Protein AF-A0A1V4S0V8-F1 (afdb_monomer_lite)

pLDDT: mean 77.05, std 19.85, range [24.34, 98.62]

Secondary structure (DSSP, 8-state):
-------SSHHHHHHHHHHTS---TTSEE----TT-EE-TTHHHHHHHHHHHHGGG--EEE--EEEE-TTS-EEEEE-----HHHHHTT--SSSSSPPPPSTTEEEEHHHHHHHHHTTTTTT-SS-HHHHHHHHHHHHS-EEEESS-SEEEEP-TT-HHHHSHHHHHHHHHHHS-HHHHHHHHHHHHH-S----EEEEE-TTT--EEEEEPPHHHHHHHHHHHHHHHH-TTSS---S-------PPP---TTTTS------------------------------PPPPPP-PPPPPEEEE-TTEEE--SS-TTEEEE-SSEEEEEEEESS-EEEEEEEEEEESSS-EEEEEEETTEEEEEEEE-SS-EEEEEEEEEEPSEEEEEEEEESS--B--SS--S-B-EEEEEEEEE-TT-S------HHHHHHHHHTS---HHHHHHT-TTHHHH---HHHHHHHTGGGGT--SBTTB-HHHHHHH-HHHHHHT--HHHHIIIIITTTT--SBTTB-HHHHHHH-HHHHHT-S-HHHHIIIIITTTT--SS------GGGGGGGSB-BGGGGGTSTTHHHHHHSSPPPTTT--HHHHHHHHHHHHHHHHS-TT-EEEEES-SS-HHHHHHTTTSEEEEE-----GGG--S---S-SSEEE-S-TTS--TTS-TT-EEEEEEES-GGGS---HHHHHHHHHHHHHHEEEEEEEEEEEEEEE-TTSPEE--HHHHHHHHHS-BSSPP--HHHHHH-TTB----HHHHHHHTHHHH-S-HHHH-EEEEEEEEEE---

Radius of gyration: 34.92 Å; chains: 1; bounding box: 86×90×85 Å

Foldseek 3Di:
DDDDDDAPADVRVVVVVVVVDDAPQQDKDADDDPQKFWQPCQVVVVVQCCVAQPPQDFKEFEWAWEAEPVRFTPDTDHFFDFLLCLLLLVCLCQLGPHDDRQGMMGGPNLVVVCVVVVLCPPHRAQSVSSSRNSSSVVHAYAYEHHHGMYHYDDDPDCCVVCSVVNVVVVCVVPNPVSSVVSSVVQLVDQDGWGWYWYQDLPVLGIDIDTPDSVVVNVSSVVSVCSNVNDPPPPDDDDDDDDDDDDPDDDPCVVPDDDDDDDDDDDDDDDDDDDDDDDDDDDDDDDDDDDPDDFDPKDKDWDPQWDADDDDDRQKIFGQDQKTKIKIAGQAKAKKWKKKKKAFCPAWWWKQKDKPRHTQDIHIHGNDIDIPGTRIDIGHHGIIMIMTGIPDFFDADPVGRGTGTIMMGDTDIGGPPDPDDDPPCVVVLVLVSVLQQQSQNQQCVVVVVCVPVVDRSSSCLQPPQLVVQGGRDPQATSVVQCVVCVVCVVVVPRSVSCCSPPQLVVQHGRHPQAGSVQQCVVDVVCVVVPRRNVSCCVVPVSSRVHRRRPPLACDQLVCQVVQWDFQVNVVNLVPVLCLLVVDDDDQQQDDQQSSVLSVVLRCCVHPPAFAAEEEEAQCQQPSSCQSCLVGYQYEYEELQVCPPNHHVDDDDGSHHYDNDHQLPLDVVQAFQRHQEYEYDAGPLPDPLDPSSLVSNVVSVLRNHHAFHKYKYKHKWFQAPVQDIDDRVSVVVCQVPADWSHHDDHSNVQSPDPRFDFRHQNNCVVPPCVPVVDRDNHRGTIMIRMIMDTHHD

Structure (mmCIF, N/CA/C/O backbone):
data_AF-A0A1V4S0V8-F1
#
_entry.id   AF-A0A1V4S0V8-F1
#
loop_
_atom_site.group_PDB
_atom_site.id
_atom_site.type_symbol
_atom_site.label_atom_id
_atom_site.label_alt_id
_atom_site.label_comp_id
_atom_site.label_asym_id
_atom_site.label_entity_id
_atom_site.label_seq_id
_atom_site.pdbx_PDB_ins_code
_atom_site.Cartn_x
_atom_site.Cartn_y
_atom_site.Cartn_z
_atom_site.occupancy
_atom_site.B_iso_or_equiv
_atom_site.auth_seq_id
_atom_site.auth_comp_id
_atom_site.auth_asym_id
_atom_site.auth_atom_id
_atom_site.pdbx_PDB_model_num
ATOM 1 N N . MET A 1 1 ? 17.524 -13.582 10.553 1.00 42.16 1 MET A N 1
ATOM 2 C CA . MET A 1 1 ? 18.325 -13.415 11.785 1.00 42.16 1 MET A CA 1
ATOM 3 C C . MET A 1 1 ? 19.065 -12.097 11.666 1.00 42.16 1 MET A C 1
ATOM 5 O O . MET A 1 1 ? 19.892 -11.990 10.774 1.00 42.16 1 MET A O 1
ATOM 9 N N . ASN A 1 2 ? 18.756 -11.108 12.504 1.00 43.44 2 ASN A N 1
ATOM 10 C CA . ASN A 1 2 ? 19.516 -9.857 12.541 1.00 43.44 2 ASN A CA 1
ATOM 11 C C . ASN A 1 2 ? 20.676 -10.042 13.524 1.00 43.44 2 ASN A C 1
ATOM 13 O O . ASN A 1 2 ? 20.442 -10.201 14.720 1.00 43.44 2 ASN A O 1
ATOM 17 N N . ARG A 1 3 ? 21.911 -10.088 13.015 1.00 55.97 3 ARG A N 1
ATOM 18 C CA . ARG A 1 3 ? 23.128 -10.003 13.832 1.00 55.97 3 ARG A CA 1
ATOM 19 C C . ARG A 1 3 ? 23.567 -8.543 13.866 1.00 55.97 3 ARG A C 1
ATOM 21 O O . ARG A 1 3 ? 23.621 -7.908 12.821 1.00 55.97 3 ARG A O 1
ATOM 28 N N . SER A 1 4 ? 23.846 -8.029 15.057 1.00 74.19 4 SER A N 1
ATOM 29 C CA . SER A 1 4 ? 24.407 -6.693 15.261 1.00 74.19 4 SER A CA 1
ATOM 30 C C . SER A 1 4 ? 25.829 -6.861 15.776 1.00 74.19 4 SER A C 1
ATOM 32 O O . SER A 1 4 ? 26.026 -7.506 16.804 1.00 74.19 4 SER A O 1
ATOM 34 N N . GLU A 1 5 ? 26.806 -6.292 15.078 1.00 83.75 5 GLU A N 1
ATOM 35 C CA . GLU A 1 5 ? 28.217 -6.305 15.467 1.00 83.75 5 GLU A CA 1
ATOM 36 C C . GLU A 1 5 ? 28.883 -4.964 15.122 1.00 83.75 5 GLU A C 1
ATOM 38 O O . GLU A 1 5 ? 28.371 -4.249 14.261 1.00 83.75 5 GLU A O 1
ATOM 43 N N . PRO A 1 6 ? 29.995 -4.592 15.782 1.00 87.06 6 PRO A N 1
ATOM 44 C CA . PRO A 1 6 ? 30.721 -3.370 15.452 1.00 87.06 6 PRO A CA 1
ATOM 45 C C . PRO A 1 6 ? 31.329 -3.401 14.041 1.00 87.06 6 PRO A C 1
ATOM 47 O O . PRO A 1 6 ? 31.919 -4.403 13.619 1.00 87.06 6 PRO A O 1
ATOM 50 N N . ASP A 1 7 ? 31.267 -2.269 13.346 1.00 85.19 7 ASP A N 1
ATOM 51 C CA . ASP A 1 7 ? 31.915 -2.031 12.056 1.00 85.19 7 ASP A CA 1
ATOM 52 C C . ASP A 1 7 ? 32.939 -0.884 12.124 1.00 85.19 7 ASP A C 1
ATOM 54 O O . ASP A 1 7 ? 33.022 -0.143 13.105 1.00 85.19 7 ASP A O 1
ATOM 58 N N . GLN A 1 8 ? 33.777 -0.784 11.094 1.00 87.81 8 GLN A N 1
ATOM 59 C CA . GLN A 1 8 ? 34.798 0.259 10.929 1.00 87.81 8 GLN A CA 1
ATOM 60 C C . GLN A 1 8 ? 34.380 1.344 9.919 1.00 87.81 8 GLN A C 1
ATOM 62 O O . GLN A 1 8 ? 35.218 2.127 9.456 1.00 87.81 8 GLN A O 1
ATOM 67 N N . GLY A 1 9 ? 33.095 1.393 9.562 1.00 87.06 9 GLY A N 1
ATOM 68 C CA . GLY A 1 9 ? 32.530 2.276 8.550 1.00 87.06 9 GLY A CA 1
ATOM 69 C C . GLY A 1 9 ? 31.550 1.563 7.616 1.00 87.06 9 GLY A C 1
ATOM 70 O O . GLY A 1 9 ? 31.459 0.337 7.572 1.00 87.06 9 GLY A O 1
ATOM 71 N N . MET A 1 10 ? 30.853 2.358 6.801 1.00 88.81 10 MET A N 1
ATOM 72 C CA . MET A 1 10 ? 29.764 1.901 5.929 1.00 88.81 10 MET A CA 1
ATOM 73 C C . MET A 1 10 ? 30.146 0.708 5.039 1.00 88.81 10 MET A C 1
ATOM 75 O O . MET A 1 10 ? 29.402 -0.264 4.967 1.00 88.81 10 MET A O 1
ATOM 79 N N . TYR A 1 11 ? 31.309 0.745 4.383 1.00 92.25 11 TYR A N 1
ATOM 80 C CA . TYR A 1 11 ? 31.723 -0.333 3.478 1.00 92.25 11 TYR A CA 1
ATOM 81 C C . TYR A 1 11 ? 32.153 -1.619 4.203 1.00 92.25 11 TYR A C 1
ATOM 83 O O . TYR A 1 11 ? 31.973 -2.709 3.655 1.00 92.25 11 TYR A O 1
ATOM 91 N N . ASP A 1 12 ? 32.645 -1.519 5.444 1.00 90.00 12 ASP A N 1
ATOM 92 C CA . ASP A 1 12 ? 32.882 -2.686 6.307 1.00 90.00 12 ASP A CA 1
ATOM 93 C C . ASP A 1 12 ? 31.542 -3.318 6.711 1.00 90.00 12 ASP A C 1
ATOM 95 O O . ASP A 1 12 ? 31.350 -4.524 6.554 1.00 90.00 12 ASP A O 1
ATOM 99 N N . ALA A 1 13 ? 30.564 -2.494 7.106 1.00 90.00 13 ALA A N 1
ATOM 100 C CA . ALA A 1 13 ? 29.210 -2.949 7.418 1.00 90.00 13 ALA A CA 1
ATOM 101 C C . ALA A 1 13 ? 28.524 -3.625 6.216 1.00 90.00 13 ALA A C 1
ATOM 103 O O . ALA A 1 13 ? 27.928 -4.690 6.368 1.00 90.00 13 ALA A O 1
ATOM 104 N N . ILE A 1 14 ? 28.644 -3.056 5.010 1.00 91.44 14 ILE A N 1
ATOM 105 C CA . ILE A 1 14 ? 28.102 -3.647 3.774 1.00 91.44 14 ILE A CA 1
ATOM 106 C C . ILE A 1 14 ? 28.765 -4.999 3.484 1.00 91.44 14 ILE A C 1
ATOM 108 O O . ILE A 1 14 ? 28.071 -5.979 3.204 1.00 91.44 14 ILE A O 1
ATOM 112 N N . SER A 1 15 ? 30.097 -5.073 3.578 1.00 90.56 15 SER A N 1
ATOM 113 C CA . SER A 1 15 ? 30.849 -6.305 3.310 1.00 90.56 15 SER A CA 1
ATOM 114 C C . SER A 1 15 ? 30.475 -7.417 4.289 1.00 90.56 15 SER A C 1
ATOM 116 O O . SER A 1 15 ? 30.165 -8.529 3.861 1.00 90.56 15 SER A O 1
ATOM 118 N N . LYS A 1 16 ? 30.410 -7.107 5.590 1.00 89.00 16 LYS A N 1
ATOM 119 C CA . LYS A 1 16 ? 29.937 -8.029 6.635 1.00 89.00 16 LYS A CA 1
ATOM 120 C C . LYS A 1 16 ? 28.491 -8.451 6.400 1.00 89.00 16 LYS A C 1
ATOM 122 O O . LYS A 1 16 ? 28.190 -9.642 6.416 1.00 89.00 16 LYS A O 1
ATOM 127 N N . GLY A 1 17 ? 27.613 -7.492 6.107 1.00 88.75 17 GLY A N 1
ATOM 128 C CA . GLY A 1 17 ? 26.206 -7.734 5.802 1.00 88.75 17 GLY A CA 1
ATOM 129 C C . GLY A 1 17 ? 26.040 -8.773 4.697 1.00 88.75 17 GLY A C 1
ATOM 130 O O . GLY A 1 17 ? 25.406 -9.805 4.919 1.00 88.75 17 GLY A O 1
ATOM 131 N N . PHE A 1 18 ? 26.680 -8.570 3.545 1.00 90.69 18 PHE A N 1
ATOM 132 C CA . PHE A 1 18 ? 26.623 -9.537 2.448 1.00 90.69 18 PHE A CA 1
ATOM 133 C C . PHE A 1 18 ? 27.335 -10.857 2.756 1.00 90.69 18 PHE A C 1
ATOM 135 O O . PHE A 1 18 ? 26.844 -11.901 2.336 1.00 90.69 18 PHE A O 1
ATOM 142 N N . ALA A 1 19 ? 28.431 -10.855 3.520 1.00 88.69 19 ALA A N 1
ATOM 143 C CA . ALA A 1 19 ? 29.132 -12.082 3.908 1.00 88.69 19 ALA A CA 1
ATOM 144 C C . ALA A 1 19 ? 28.280 -13.016 4.788 1.00 88.69 19 ALA A C 1
ATOM 146 O O . ALA A 1 19 ? 28.484 -14.229 4.778 1.00 88.69 19 ALA A O 1
ATOM 147 N N . THR A 1 20 ? 27.302 -12.480 5.527 1.00 87.38 20 THR A N 1
ATOM 148 C CA . THR A 1 20 ? 26.353 -13.300 6.305 1.00 87.38 20 THR A CA 1
ATOM 149 C C . THR A 1 20 ? 25.237 -13.925 5.465 1.00 87.38 20 THR A C 1
ATOM 151 O O . THR A 1 20 ? 24.505 -14.784 5.962 1.00 87.38 20 THR A O 1
ATOM 154 N N . MET A 1 21 ? 25.082 -13.508 4.207 1.00 87.38 21 MET A N 1
ATOM 155 C CA . MET A 1 21 ? 24.005 -13.948 3.327 1.00 87.38 21 MET A CA 1
ATOM 156 C C . MET A 1 21 ? 24.497 -15.022 2.356 1.00 87.38 21 MET A C 1
ATOM 158 O O . MET A 1 21 ? 25.582 -14.931 1.787 1.00 87.38 21 MET A O 1
ATOM 162 N N . PHE A 1 22 ? 23.656 -16.021 2.087 1.00 88.25 22 PHE A N 1
ATOM 163 C CA . PHE A 1 22 ? 23.843 -16.859 0.907 1.00 88.25 22 PHE A CA 1
ATOM 164 C C . PHE A 1 22 ? 23.291 -16.120 -0.314 1.00 88.25 22 PHE A C 1
ATOM 166 O O . PHE A 1 22 ? 22.077 -15.967 -0.448 1.00 88.25 22 PHE A O 1
ATOM 173 N N . ILE A 1 23 ? 24.179 -15.655 -1.195 1.00 88.44 23 ILE A N 1
ATOM 174 C CA . ILE A 1 23 ? 23.817 -14.925 -2.415 1.00 88.44 23 ILE A CA 1
ATOM 175 C C . ILE A 1 23 ? 24.084 -15.838 -3.619 1.00 88.44 23 ILE A C 1
ATOM 177 O O . ILE A 1 23 ? 25.249 -16.061 -3.962 1.00 88.44 23 ILE A O 1
ATOM 181 N N . PRO A 1 24 ? 23.046 -16.386 -4.281 1.00 91.69 24 PRO A N 1
ATOM 182 C CA . PRO A 1 24 ? 23.247 -17.182 -5.485 1.00 91.69 24 PRO A CA 1
ATOM 183 C C . PRO A 1 24 ? 23.961 -16.362 -6.575 1.00 91.69 24 PRO A C 1
ATOM 185 O O . PRO A 1 24 ? 23.601 -15.201 -6.774 1.00 91.69 24 PRO A O 1
ATOM 188 N N . PRO A 1 25 ? 24.908 -16.941 -7.341 1.00 91.44 25 PRO A N 1
ATOM 189 C CA . PRO A 1 25 ? 25.686 -16.198 -8.341 1.00 91.44 25 PRO A CA 1
ATOM 190 C C . PRO A 1 25 ? 24.830 -15.453 -9.373 1.00 91.44 25 PRO A C 1
ATOM 192 O O . PRO A 1 25 ? 25.162 -14.341 -9.776 1.00 91.44 25 PRO A O 1
ATOM 195 N N . ALA A 1 26 ? 23.703 -16.049 -9.770 1.00 88.81 26 ALA A N 1
ATOM 196 C CA . ALA A 1 26 ? 22.782 -15.451 -10.724 1.00 88.81 26 ALA A CA 1
ATOM 197 C C . ALA A 1 26 ? 21.822 -14.430 -10.090 1.00 88.81 26 ALA A C 1
ATOM 199 O O . ALA A 1 26 ? 21.218 -13.665 -10.826 1.00 88.81 26 ALA A O 1
ATOM 200 N N . SER A 1 27 ? 21.649 -14.382 -8.771 1.00 91.88 27 SER A N 1
ATOM 201 C CA . SER A 1 27 ? 20.684 -13.462 -8.163 1.00 91.88 27 SER A CA 1
ATOM 202 C C . SER A 1 27 ? 21.177 -12.021 -8.225 1.00 91.88 27 SER A C 1
ATOM 204 O O . SER A 1 27 ? 22.357 -11.753 -7.995 1.00 91.88 27 SER A O 1
ATOM 206 N N . PHE A 1 28 ? 20.263 -11.087 -8.492 1.00 95.75 28 PHE A N 1
ATOM 207 C CA . PHE A 1 28 ? 20.533 -9.671 -8.272 1.00 95.75 28 PHE A CA 1
ATOM 208 C C . PHE A 1 28 ? 20.664 -9.372 -6.777 1.00 95.75 28 PHE A C 1
ATOM 210 O O . PHE A 1 28 ? 19.932 -9.911 -5.948 1.00 95.75 28 PHE A O 1
ATOM 217 N N . MET A 1 29 ? 21.585 -8.473 -6.462 1.00 94.62 29 MET A N 1
ATOM 218 C CA . MET A 1 29 ? 21.818 -7.903 -5.146 1.00 94.62 29 MET A CA 1
ATOM 219 C C . MET A 1 29 ? 22.038 -6.392 -5.264 1.00 94.62 29 MET A C 1
ATOM 221 O O . MET A 1 29 ? 22.294 -5.859 -6.345 1.00 94.62 29 MET A O 1
ATOM 225 N N . GLY A 1 30 ? 21.921 -5.713 -4.133 1.00 94.31 30 GLY A N 1
ATOM 226 C CA . GLY A 1 30 ? 22.107 -4.280 -3.965 1.00 94.31 30 GLY A CA 1
ATOM 227 C C . GLY A 1 30 ? 21.939 -3.940 -2.488 1.00 94.31 30 GLY A C 1
ATOM 228 O O . GLY A 1 30 ? 21.613 -4.813 -1.680 1.00 94.31 30 GLY A O 1
ATOM 229 N N . TRP A 1 31 ? 22.165 -2.688 -2.124 1.00 93.75 31 TRP A N 1
ATOM 230 C CA . TRP A 1 31 ? 21.911 -2.200 -0.772 1.00 93.75 31 TRP A CA 1
ATOM 231 C C . TRP A 1 31 ? 21.231 -0.838 -0.837 1.00 93.75 31 TRP A C 1
ATOM 233 O O . TRP A 1 31 ? 21.122 -0.232 -1.902 1.00 93.75 31 TRP A O 1
ATOM 243 N N . ILE A 1 32 ? 20.754 -0.363 0.304 1.00 91.88 32 ILE A N 1
ATOM 244 C CA . ILE A 1 32 ? 20.158 0.960 0.427 1.00 91.88 32 ILE A CA 1
ATOM 245 C C . ILE A 1 32 ? 20.603 1.584 1.744 1.00 91.88 32 ILE A C 1
ATOM 247 O O . ILE A 1 32 ? 20.657 0.892 2.765 1.00 91.88 32 ILE A O 1
ATOM 251 N N . ASN A 1 33 ? 20.949 2.869 1.717 1.00 88.31 33 ASN A N 1
ATOM 252 C CA . ASN A 1 33 ? 21.291 3.600 2.933 1.00 88.31 33 ASN A CA 1
ATOM 253 C C . ASN A 1 33 ? 20.029 3.872 3.758 1.00 88.31 33 ASN A C 1
ATOM 255 O O . ASN A 1 33 ? 18.918 3.925 3.235 1.00 88.31 33 ASN A O 1
ATOM 259 N N . ALA A 1 34 ? 20.195 4.061 5.067 1.00 84.56 34 ALA A N 1
ATOM 260 C CA . ALA A 1 34 ? 19.073 4.199 5.997 1.00 84.56 34 ALA A CA 1
ATOM 261 C C . ALA A 1 34 ? 18.197 5.446 5.751 1.00 84.56 34 ALA A C 1
ATOM 263 O O . ALA A 1 34 ? 17.057 5.504 6.218 1.00 84.56 34 ALA A O 1
ATOM 264 N N . ASP A 1 35 ? 18.722 6.462 5.064 1.00 80.38 35 ASP A N 1
ATOM 265 C CA . ASP A 1 35 ? 18.022 7.697 4.723 1.00 80.38 35 ASP A CA 1
ATOM 266 C C . ASP A 1 35 ? 17.439 7.740 3.303 1.00 80.38 35 ASP A C 1
ATOM 268 O O . ASP A 1 35 ? 16.611 8.620 3.036 1.00 80.38 35 ASP A O 1
ATOM 272 N N . ASP A 1 36 ? 17.779 6.770 2.457 1.00 86.38 36 ASP A N 1
ATOM 273 C CA . ASP A 1 36 ? 17.312 6.654 1.076 1.00 86.38 36 ASP A CA 1
ATOM 274 C C . ASP A 1 36 ? 16.060 5.768 0.960 1.00 86.38 36 ASP A C 1
ATOM 276 O O . ASP A 1 36 ? 15.663 5.066 1.894 1.00 86.38 36 ASP A O 1
ATOM 280 N N . LEU A 1 37 ? 15.389 5.821 -0.196 1.00 81.75 37 LEU A N 1
ATOM 281 C CA . LEU A 1 37 ? 14.150 5.074 -0.442 1.00 81.75 37 LEU A CA 1
ATOM 282 C C . LEU A 1 37 ? 14.190 4.330 -1.778 1.00 81.75 37 LEU A C 1
ATOM 284 O O . LEU A 1 37 ? 14.659 4.861 -2.779 1.00 81.75 37 LEU A O 1
ATOM 288 N N . PHE A 1 38 ? 13.612 3.130 -1.823 1.00 82.00 38 PHE A N 1
ATOM 289 C CA . PHE A 1 38 ? 13.252 2.507 -3.095 1.00 82.00 38 PHE A CA 1
ATOM 290 C C . PHE A 1 38 ? 11.938 3.079 -3.621 1.00 82.00 38 PHE A C 1
ATOM 292 O O . PHE A 1 38 ? 11.027 3.410 -2.856 1.00 82.00 38 PHE A O 1
ATOM 299 N N . PHE A 1 39 ? 11.798 3.107 -4.945 1.00 71.69 39 PHE A N 1
ATOM 300 C CA . PHE A 1 39 ? 10.469 3.209 -5.536 1.00 71.69 39 PHE A CA 1
ATOM 301 C C . PHE A 1 39 ? 9.663 1.932 -5.230 1.00 71.69 39 PHE A C 1
ATOM 303 O O . PHE A 1 39 ? 10.235 0.841 -5.271 1.00 71.69 39 PHE A O 1
ATOM 310 N N . PRO A 1 40 ? 8.339 2.017 -4.985 1.00 64.12 40 PRO A N 1
ATOM 311 C CA . PRO A 1 40 ? 7.527 0.858 -4.590 1.00 64.12 40 PRO A CA 1
ATOM 312 C C . PRO A 1 40 ? 7.611 -0.363 -5.524 1.00 64.12 40 PRO A C 1
ATOM 314 O O . PRO A 1 40 ? 7.458 -1.487 -5.072 1.00 64.12 40 PRO A O 1
ATOM 317 N N . PHE A 1 41 ? 7.890 -0.153 -6.814 1.00 68.06 41 PHE A N 1
ATOM 318 C CA . PHE A 1 41 ? 7.987 -1.191 -7.851 1.00 68.06 41 PHE A CA 1
ATOM 319 C C . PHE A 1 41 ? 9.435 -1.588 -8.189 1.00 68.06 41 PHE A C 1
ATOM 321 O O . PHE A 1 41 ? 9.659 -2.321 -9.152 1.00 68.06 41 PHE A O 1
ATOM 328 N N . ALA A 1 42 ? 10.437 -1.081 -7.466 1.00 75.69 42 ALA A N 1
ATOM 329 C CA . ALA A 1 42 ? 11.839 -1.235 -7.848 1.00 75.69 42 ALA A CA 1
ATOM 330 C C . ALA A 1 42 ? 12.256 -2.710 -7.956 1.00 75.69 42 ALA A C 1
ATOM 332 O O . ALA A 1 42 ? 12.774 -3.132 -8.990 1.00 75.69 42 ALA A O 1
ATOM 333 N N . LEU A 1 43 ? 11.960 -3.510 -6.929 1.00 82.81 43 LEU A N 1
ATOM 334 C CA . LEU A 1 43 ? 12.330 -4.928 -6.892 1.00 82.81 43 LEU A CA 1
ATOM 335 C C . LEU A 1 43 ? 11.533 -5.766 -7.904 1.00 82.81 43 LEU A C 1
ATOM 337 O O . LEU A 1 43 ? 12.100 -6.655 -8.539 1.00 82.81 43 LEU A O 1
ATOM 341 N N . ASP A 1 44 ? 10.262 -5.428 -8.143 1.00 70.44 44 ASP A N 1
ATOM 342 C CA . ASP A 1 44 ? 9.449 -6.075 -9.180 1.00 70.44 44 ASP A CA 1
ATOM 343 C C . ASP A 1 44 ? 10.024 -5.841 -10.581 1.00 70.44 44 ASP A C 1
ATOM 345 O O . ASP A 1 44 ? 10.022 -6.744 -11.422 1.00 70.44 44 ASP A O 1
ATOM 349 N N . GLN A 1 45 ? 10.551 -4.639 -10.843 1.00 76.69 45 GLN A N 1
ATOM 350 C CA . GLN A 1 45 ? 11.208 -4.331 -12.113 1.00 76.69 45 GLN A CA 1
ATOM 351 C C . GLN A 1 45 ? 12.523 -5.089 -12.271 1.00 76.69 45 GLN A C 1
ATOM 353 O O . GLN A 1 45 ? 12.776 -5.618 -13.352 1.00 76.69 45 GLN A O 1
ATOM 358 N N . VAL A 1 46 ? 13.324 -5.210 -11.210 1.00 85.81 46 VAL A N 1
ATOM 359 C CA . VAL A 1 46 ? 14.544 -6.035 -11.225 1.00 85.81 46 VAL A CA 1
ATOM 360 C C . VAL A 1 46 ? 14.197 -7.495 -11.533 1.00 85.81 46 VAL A C 1
ATOM 362 O O . VAL A 1 46 ? 14.783 -8.088 -12.438 1.00 85.81 46 VAL A O 1
ATOM 365 N N . ALA A 1 47 ? 13.178 -8.054 -10.874 1.00 79.12 47 ALA A N 1
ATOM 366 C CA . ALA A 1 47 ? 12.703 -9.413 -11.136 1.00 79.12 47 ALA A CA 1
ATOM 367 C C . ALA A 1 47 ? 12.128 -9.582 -12.555 1.00 79.12 47 ALA A C 1
ATOM 369 O O . ALA A 1 47 ? 12.247 -10.642 -13.170 1.00 79.12 47 ALA A O 1
ATOM 370 N N . ASN A 1 48 ? 11.485 -8.552 -13.107 1.00 75.75 48 ASN A N 1
ATOM 371 C CA . ASN A 1 48 ? 10.999 -8.568 -14.485 1.00 75.75 48 ASN A CA 1
ATOM 372 C C . ASN A 1 48 ? 12.149 -8.541 -15.503 1.00 75.75 48 ASN A C 1
ATOM 374 O O . ASN A 1 48 ? 12.099 -9.265 -16.494 1.00 75.75 48 ASN A O 1
ATOM 378 N N . ILE A 1 49 ? 13.195 -7.753 -15.251 1.00 83.06 49 ILE A N 1
ATOM 379 C CA . ILE A 1 49 ? 14.406 -7.722 -16.081 1.00 83.06 49 ILE A CA 1
ATOM 380 C C . ILE A 1 49 ? 15.108 -9.076 -16.039 1.00 83.06 49 ILE A C 1
ATOM 382 O O . ILE A 1 49 ? 15.461 -9.596 -17.094 1.00 83.06 49 ILE A O 1
ATOM 386 N N . ASP A 1 50 ? 15.231 -9.690 -14.862 1.00 87.44 50 ASP A N 1
ATOM 387 C CA . ASP A 1 50 ? 15.818 -11.024 -14.739 1.00 87.44 50 ASP A CA 1
ATOM 388 C C . ASP A 1 50 ? 15.050 -12.068 -15.563 1.00 87.44 50 ASP A C 1
ATOM 390 O O . ASP A 1 50 ? 15.649 -12.812 -16.335 1.00 87.44 50 ASP A O 1
ATOM 394 N N . ARG A 1 51 ? 13.711 -12.052 -15.515 1.00 84.12 51 ARG A N 1
ATOM 395 C CA . ARG A 1 51 ? 12.875 -12.928 -16.356 1.00 84.12 51 ARG A CA 1
ATOM 396 C C . ARG A 1 51 ? 13.013 -12.654 -17.854 1.00 84.12 51 ARG A C 1
ATOM 398 O O . ARG A 1 51 ? 12.913 -13.584 -18.648 1.00 84.12 51 ARG A O 1
ATOM 405 N N . CYS A 1 52 ? 13.177 -11.392 -18.248 1.00 74.69 52 CYS A N 1
ATOM 406 C CA . CYS A 1 52 ? 13.210 -11.002 -19.659 1.00 74.69 52 CYS A CA 1
ATOM 407 C C . CYS A 1 52 ? 14.571 -11.240 -20.317 1.00 74.69 52 CYS A C 1
ATOM 409 O O . CYS A 1 52 ? 14.613 -11.557 -21.503 1.00 74.69 52 CYS A O 1
ATOM 411 N N . PHE A 1 53 ? 15.659 -11.047 -19.574 1.00 86.62 53 PHE A N 1
ATOM 412 C CA . PHE A 1 53 ? 17.013 -11.017 -20.128 1.00 86.62 53 PHE A CA 1
ATOM 413 C C . PHE A 1 53 ? 17.936 -12.075 -19.526 1.00 86.62 53 PHE A C 1
ATOM 415 O O . PHE A 1 53 ? 18.988 -12.350 -20.094 1.00 86.62 53 PHE A O 1
ATOM 422 N N . GLY A 1 54 ? 17.577 -12.677 -18.387 1.00 88.12 54 GLY A N 1
ATOM 423 C CA . GLY A 1 54 ? 18.445 -13.608 -17.675 1.00 88.12 54 GLY A CA 1
ATOM 424 C C . GLY A 1 54 ? 19.872 -13.067 -17.574 1.00 88.12 54 GLY A C 1
ATOM 425 O O . GLY A 1 54 ? 20.094 -11.874 -17.357 1.00 88.12 54 GLY A O 1
ATOM 426 N N . LYS A 1 55 ? 20.855 -13.935 -17.819 1.00 86.44 55 LYS A N 1
ATOM 427 C CA . LYS A 1 55 ? 22.286 -13.611 -17.718 1.00 86.44 55 LYS A CA 1
ATOM 428 C C . LYS A 1 55 ? 22.790 -12.542 -18.701 1.00 86.44 55 LYS A C 1
ATOM 430 O O . LYS A 1 55 ? 23.925 -12.111 -18.549 1.00 86.44 55 LYS A O 1
ATOM 435 N N . ASP A 1 56 ? 21.989 -12.080 -19.661 1.00 89.44 56 ASP A N 1
ATOM 436 C CA . ASP A 1 56 ? 22.417 -11.036 -20.606 1.00 89.44 56 ASP A CA 1
ATOM 437 C C . ASP A 1 56 ? 22.531 -9.650 -19.945 1.00 89.44 56 ASP A C 1
ATOM 439 O O . ASP A 1 56 ? 23.226 -8.759 -20.445 1.00 89.44 56 ASP A O 1
ATOM 443 N N . VAL A 1 57 ? 21.859 -9.461 -18.803 1.00 94.88 57 VAL A N 1
ATOM 444 C CA . VAL A 1 57 ? 21.937 -8.244 -17.989 1.00 94.88 57 VAL A CA 1
ATOM 445 C C . VAL A 1 57 ? 22.469 -8.606 -16.609 1.00 94.88 57 VAL A C 1
ATOM 447 O O . VAL A 1 57 ? 21.780 -9.255 -15.822 1.00 94.88 57 VAL A O 1
ATOM 450 N N . CYS A 1 58 ? 23.697 -8.177 -16.309 1.0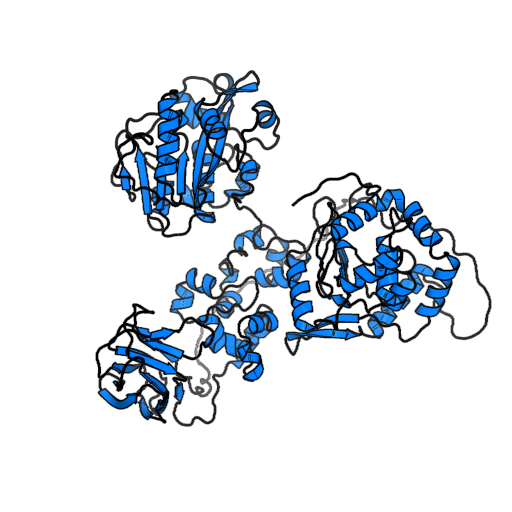0 96.00 58 CYS A N 1
ATOM 451 C CA . CYS A 1 58 ? 24.358 -8.469 -15.032 1.00 96.00 58 CYS A CA 1
ATOM 452 C C . CYS A 1 58 ? 24.455 -7.264 -14.090 1.00 96.00 58 CYS A C 1
ATOM 454 O O . CYS A 1 58 ? 24.659 -7.456 -12.894 1.00 96.00 58 CYS A O 1
ATOM 456 N N . TRP A 1 59 ? 24.295 -6.043 -14.606 1.00 97.81 59 TRP A N 1
ATOM 457 C CA . TRP A 1 59 ? 24.302 -4.811 -13.821 1.00 97.81 59 TRP A CA 1
ATOM 458 C C . TRP A 1 59 ? 23.352 -3.781 -14.433 1.00 97.81 59 TRP A C 1
ATOM 460 O O . TRP A 1 59 ? 23.391 -3.525 -15.640 1.00 97.81 59 TRP A O 1
ATOM 470 N N . LEU A 1 60 ? 22.482 -3.214 -13.602 1.00 95.88 60 LEU A N 1
ATOM 471 C CA . LEU A 1 60 ? 21.473 -2.247 -14.010 1.00 95.88 60 LEU A CA 1
ATOM 472 C C . LEU A 1 60 ? 21.310 -1.127 -12.986 1.00 95.88 60 LEU A C 1
ATOM 474 O O . LEU A 1 60 ? 21.627 -1.305 -11.807 1.00 95.88 60 LEU A O 1
ATOM 478 N N . GLY A 1 61 ? 20.742 -0.003 -13.419 1.00 93.75 61 GLY A N 1
ATOM 479 C CA . GLY A 1 61 ? 20.241 1.011 -12.499 1.00 93.75 61 GLY A CA 1
ATOM 480 C C . GLY A 1 61 ? 19.185 1.941 -13.087 1.00 93.75 61 GLY A C 1
ATOM 481 O O . GLY A 1 61 ? 18.933 1.946 -14.290 1.00 93.75 61 GLY A O 1
ATOM 482 N N . GLY A 1 62 ? 18.501 2.679 -12.215 1.00 86.00 62 GLY A N 1
ATOM 483 C CA . GLY A 1 62 ? 17.388 3.557 -12.588 1.00 86.00 62 GLY A CA 1
ATOM 484 C C . GLY A 1 62 ? 17.791 4.949 -13.094 1.00 86.00 62 GLY A C 1
ATOM 485 O O . GLY A 1 62 ? 18.962 5.330 -13.109 1.00 86.00 62 GLY A O 1
ATOM 486 N N . LYS A 1 63 ? 16.782 5.744 -13.472 1.00 83.12 63 LYS A N 1
ATOM 487 C CA . LYS A 1 63 ? 16.918 7.206 -13.607 1.00 83.12 63 LYS A CA 1
ATOM 488 C C . LYS A 1 63 ? 17.284 7.865 -12.284 1.00 83.12 63 LYS A C 1
ATOM 490 O O . LYS A 1 63 ? 16.894 7.376 -11.228 1.00 83.12 63 LYS A O 1
ATOM 495 N N . ILE A 1 64 ? 17.926 9.031 -12.387 1.00 78.06 64 ILE A N 1
ATOM 496 C CA . ILE A 1 64 ? 18.264 9.846 -11.226 1.00 78.06 64 ILE A CA 1
ATOM 497 C C . ILE A 1 64 ? 16.992 10.408 -10.599 1.00 78.06 64 ILE A C 1
ATOM 499 O O . ILE A 1 64 ? 16.238 11.115 -11.276 1.00 78.06 64 ILE A O 1
ATOM 503 N N . ALA A 1 65 ? 16.782 10.127 -9.313 1.00 80.12 65 ALA A N 1
ATOM 504 C CA . ALA A 1 65 ? 15.716 10.708 -8.501 1.00 80.12 65 ALA A CA 1
ATOM 505 C C . ALA A 1 65 ? 16.270 11.269 -7.184 1.00 80.12 65 ALA A C 1
ATOM 507 O O . ALA A 1 65 ? 16.995 10.587 -6.461 1.00 80.12 65 ALA A O 1
ATOM 508 N N . LEU A 1 66 ? 15.914 12.523 -6.891 1.00 75.75 66 LEU A N 1
ATOM 509 C CA . LEU A 1 66 ? 16.353 13.283 -5.721 1.00 75.75 66 LEU A CA 1
ATOM 510 C C . LEU A 1 66 ? 15.138 13.755 -4.921 1.00 75.75 66 LEU A C 1
ATOM 512 O O . LEU A 1 66 ? 14.183 14.283 -5.497 1.00 75.75 66 LEU A O 1
ATOM 516 N N . MET A 1 67 ? 15.193 13.634 -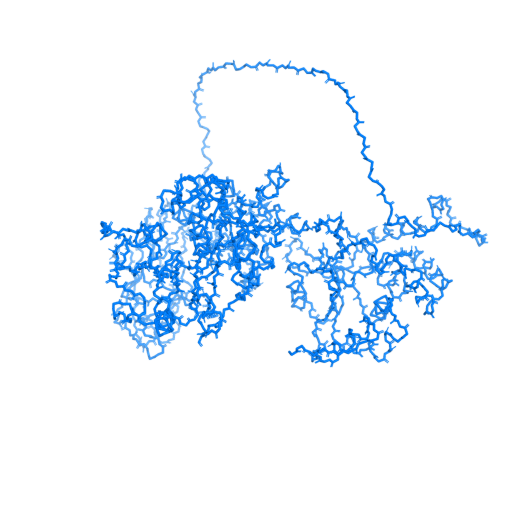3.598 1.00 75.81 67 MET A N 1
ATOM 517 C CA . MET A 1 67 ? 14.124 14.050 -2.686 1.00 75.81 67 MET A CA 1
ATOM 518 C C . MET A 1 67 ? 14.661 14.971 -1.595 1.00 75.81 67 MET A C 1
ATOM 520 O O . MET A 1 67 ? 15.746 14.742 -1.076 1.00 75.81 67 MET A O 1
ATOM 524 N N . ASP A 1 68 ? 13.911 16.015 -1.248 1.00 71.38 68 ASP A N 1
ATOM 525 C CA . ASP A 1 68 ? 14.275 16.915 -0.153 1.00 71.38 68 ASP A CA 1
ATOM 526 C C . ASP A 1 68 ? 13.875 16.361 1.230 1.00 71.38 68 ASP A C 1
ATOM 528 O O . ASP A 1 68 ? 13.144 15.373 1.358 1.00 71.38 68 ASP A O 1
ATOM 532 N N . GLU A 1 69 ? 14.324 17.028 2.296 1.00 65.62 69 GLU A N 1
ATOM 533 C CA . GLU A 1 69 ? 14.018 16.661 3.688 1.00 65.62 69 GLU A CA 1
ATOM 534 C C . GLU A 1 69 ? 12.521 16.615 4.021 1.00 65.62 69 GLU A C 1
ATOM 536 O O . GLU A 1 69 ? 12.108 15.934 4.960 1.00 65.62 69 GLU A O 1
ATOM 541 N N . LYS A 1 70 ? 11.683 17.323 3.256 1.00 58.94 70 LYS A N 1
ATOM 542 C CA . LYS A 1 70 ? 10.226 17.365 3.443 1.00 58.94 70 LYS A CA 1
ATOM 543 C C . LYS A 1 70 ? 9.516 16.256 2.668 1.00 58.94 70 LYS A C 1
ATOM 545 O O . LYS A 1 70 ? 8.290 16.283 2.560 1.00 58.94 70 LYS A O 1
ATOM 550 N N . ARG A 1 71 ? 10.272 15.277 2.155 1.00 60.97 71 ARG A N 1
ATOM 551 C CA . ARG A 1 71 ? 9.802 14.175 1.304 1.00 60.97 71 ARG A CA 1
ATOM 552 C C . ARG A 1 71 ? 9.159 14.645 0.001 1.00 60.97 71 ARG A C 1
ATOM 554 O O . ARG A 1 71 ? 8.343 13.932 -0.580 1.00 60.97 71 ARG A O 1
ATOM 561 N N . LYS A 1 72 ? 9.506 15.840 -0.476 1.00 56.16 72 LYS A N 1
ATOM 562 C CA . LYS A 1 72 ? 9.094 16.294 -1.799 1.00 56.16 72 LYS A CA 1
ATOM 563 C C . LYS A 1 72 ? 10.146 15.837 -2.799 1.00 56.16 72 LYS A C 1
ATOM 565 O O . LYS A 1 72 ? 11.333 16.109 -2.617 1.00 56.16 72 LYS A O 1
ATOM 570 N N . LEU A 1 73 ? 9.721 15.156 -3.865 1.00 55.94 73 LEU A N 1
ATOM 571 C CA . LEU A 1 73 ? 10.621 14.882 -4.979 1.00 55.94 73 LEU A CA 1
ATOM 572 C C . LEU A 1 73 ? 11.111 16.223 -5.534 1.00 55.94 73 LEU A C 1
ATOM 574 O O . LEU A 1 73 ? 10.324 17.047 -6.005 1.00 55.94 73 LEU A O 1
ATOM 578 N N . TRP A 1 74 ? 12.411 16.448 -5.428 1.00 49.66 74 TRP A N 1
ATOM 579 C CA . TRP A 1 74 ? 13.038 17.697 -5.814 1.00 49.66 74 TRP A CA 1
ATOM 580 C C . TRP A 1 74 ? 13.334 17.701 -7.312 1.00 49.66 74 TRP A C 1
ATOM 582 O O . TRP A 1 74 ? 12.944 18.631 -8.017 1.00 49.66 74 TRP A O 1
ATOM 592 N N . HIS A 1 75 ? 13.948 16.627 -7.815 1.00 58.47 75 HIS A N 1
ATOM 593 C CA . HIS A 1 75 ? 14.285 16.476 -9.225 1.00 58.47 75 HIS A CA 1
ATOM 594 C C . HIS A 1 75 ? 14.275 15.013 -9.662 1.00 58.47 75 HIS A C 1
ATOM 596 O O . HIS A 1 75 ? 14.692 14.124 -8.925 1.00 58.47 75 HIS A O 1
ATOM 602 N N . MET A 1 76 ? 13.874 14.789 -10.912 1.00 63.97 76 MET A N 1
ATOM 603 C CA . MET A 1 76 ? 14.059 13.518 -11.596 1.00 63.97 76 MET A CA 1
ATOM 604 C C . MET A 1 76 ? 14.395 13.783 -13.060 1.00 63.97 76 MET A C 1
ATOM 606 O O . MET A 1 76 ? 13.677 14.508 -13.751 1.00 63.97 76 MET A O 1
ATOM 610 N N . TYR A 1 77 ? 15.505 13.229 -13.530 1.00 64.62 77 TYR A N 1
ATOM 611 C CA . TYR A 1 77 ? 15.984 13.454 -14.889 1.00 64.62 77 TYR A CA 1
ATOM 612 C C . TYR A 1 77 ? 16.824 12.280 -15.388 1.00 64.62 77 TYR A C 1
ATOM 614 O O . TYR A 1 77 ? 17.314 11.445 -14.631 1.00 64.62 77 TYR A O 1
ATOM 622 N N . GLU A 1 78 ? 16.960 12.211 -16.707 1.00 67.50 78 GLU A N 1
ATOM 623 C CA . GLU A 1 78 ? 17.766 11.205 -17.385 1.00 67.50 78 GLU A CA 1
ATOM 624 C C . GLU A 1 78 ? 19.214 11.692 -17.497 1.00 67.50 78 GLU A C 1
ATOM 626 O O . GLU A 1 78 ? 19.479 12.819 -17.934 1.00 67.50 78 GLU A O 1
ATOM 631 N N . ARG A 1 79 ? 20.158 10.842 -17.089 1.00 77.25 79 ARG A N 1
ATOM 632 C CA . ARG A 1 79 ? 21.588 11.040 -17.327 1.00 77.25 79 ARG A CA 1
ATOM 633 C C . ARG A 1 79 ? 22.135 9.806 -17.988 1.00 77.25 79 ARG A C 1
ATOM 635 O O . ARG A 1 79 ? 22.299 8.791 -17.329 1.00 77.25 79 ARG A O 1
ATOM 642 N N . ILE A 1 80 ? 22.415 9.948 -19.275 1.00 87.62 80 ILE A N 1
ATOM 643 C CA . ILE A 1 80 ? 23.060 8.928 -20.086 1.00 87.62 80 ILE A CA 1
ATOM 644 C C . ILE A 1 80 ? 24.436 8.656 -19.477 1.00 87.62 80 ILE A C 1
ATOM 646 O O . ILE A 1 80 ? 25.244 9.579 -19.336 1.00 87.62 80 ILE A O 1
ATOM 650 N N . LEU A 1 81 ? 24.680 7.401 -19.108 1.00 92.38 81 LEU A N 1
ATOM 651 C CA . LEU A 1 81 ? 25.918 6.934 -18.487 1.00 92.38 81 LEU A CA 1
ATOM 652 C C . LEU A 1 81 ? 26.628 5.955 -19.436 1.00 92.38 81 LEU A C 1
ATOM 654 O O . LEU A 1 81 ? 26.309 4.764 -19.440 1.00 92.38 81 LEU A O 1
ATOM 658 N N . PRO A 1 82 ? 27.562 6.431 -20.283 1.00 95.38 82 PRO A N 1
ATOM 659 C CA . PRO A 1 82 ? 28.323 5.548 -21.155 1.00 95.38 82 PRO A CA 1
ATOM 660 C C . PRO A 1 82 ? 29.230 4.616 -20.351 1.00 95.38 82 PRO A C 1
ATOM 662 O O . PRO A 1 82 ? 29.888 5.046 -19.403 1.00 95.38 82 PRO A O 1
ATOM 665 N N . ASN A 1 83 ? 29.323 3.350 -20.759 1.00 95.81 83 ASN A N 1
ATOM 666 C CA . ASN A 1 83 ? 30.043 2.343 -19.975 1.00 95.81 83 ASN A CA 1
ATOM 667 C C . ASN A 1 83 ? 31.538 2.683 -19.813 1.00 95.81 83 ASN A C 1
ATOM 669 O O . ASN A 1 83 ? 32.091 2.525 -18.728 1.00 95.81 83 ASN A O 1
ATOM 673 N N . ASP A 1 84 ? 32.170 3.217 -20.863 1.00 95.94 84 ASP A N 1
ATOM 674 C CA . ASP A 1 84 ? 33.584 3.624 -20.839 1.00 95.94 84 ASP A CA 1
ATOM 675 C C . ASP A 1 84 ? 33.848 4.798 -19.880 1.00 95.94 84 ASP A C 1
ATOM 677 O O . ASP A 1 84 ? 34.898 4.856 -19.246 1.00 95.94 84 ASP A O 1
ATOM 681 N N . ILE A 1 85 ? 32.882 5.709 -19.713 1.00 96.81 85 ILE A N 1
ATOM 682 C CA . ILE A 1 85 ? 32.985 6.834 -18.769 1.00 96.81 85 ILE A CA 1
ATOM 683 C C . ILE A 1 85 ? 33.012 6.309 -17.328 1.00 96.81 85 ILE A C 1
ATOM 685 O O . ILE A 1 85 ? 33.849 6.728 -16.525 1.00 96.81 85 ILE A O 1
ATOM 689 N N . ILE A 1 86 ? 32.131 5.355 -17.007 1.00 97.25 86 ILE A N 1
ATOM 690 C CA . ILE A 1 86 ? 32.101 4.703 -15.693 1.00 97.25 86 ILE A CA 1
ATOM 691 C C . ILE A 1 86 ? 33.406 3.929 -15.464 1.00 97.25 86 ILE A C 1
ATOM 693 O O . ILE A 1 86 ? 34.054 4.088 -14.430 1.00 97.25 86 ILE A O 1
ATOM 697 N N . LYS A 1 87 ? 33.812 3.122 -16.451 1.00 96.62 87 LYS A N 1
ATOM 698 C CA . LYS A 1 87 ? 35.010 2.273 -16.425 1.00 96.62 87 LYS A CA 1
ATOM 699 C C . LYS A 1 87 ? 36.286 3.059 -16.126 1.00 96.62 87 LYS A C 1
ATOM 701 O O . LYS A 1 87 ? 37.089 2.632 -15.295 1.00 96.62 87 LYS A O 1
ATOM 706 N N . GLU A 1 88 ? 36.452 4.221 -16.754 1.00 96.69 88 GLU A N 1
ATOM 707 C CA . GLU A 1 88 ? 37.606 5.094 -16.522 1.00 96.69 88 GLU A CA 1
ATOM 708 C C . GLU A 1 88 ? 37.479 5.943 -15.243 1.00 96.69 88 GLU A C 1
ATOM 710 O O . GLU A 1 88 ? 38.421 6.625 -14.849 1.00 96.69 88 GLU A O 1
ATOM 715 N N . GLY A 1 89 ? 36.378 5.826 -14.489 1.00 95.88 89 GLY A N 1
ATOM 716 C CA . GLY A 1 89 ? 36.203 6.478 -13.183 1.00 95.88 89 GLY A CA 1
ATOM 717 C C . GLY A 1 89 ? 35.823 7.945 -13.270 1.00 95.88 89 GLY A C 1
ATOM 718 O O . GLY A 1 89 ? 36.148 8.720 -12.368 1.00 95.88 89 GLY A O 1
ATOM 719 N N . LEU A 1 90 ? 35.156 8.329 -14.355 1.00 96.12 90 LEU A N 1
ATOM 720 C CA . LEU A 1 90 ? 34.772 9.711 -14.625 1.00 96.12 90 LEU A CA 1
ATOM 721 C C . LEU A 1 90 ? 33.405 10.078 -14.026 1.00 96.12 90 LEU A C 1
ATOM 723 O O . LEU A 1 90 ? 33.042 11.246 -14.030 1.00 96.12 90 LEU A O 1
ATOM 727 N N . CYS A 1 91 ? 32.660 9.121 -13.466 1.00 93.88 91 CYS A N 1
ATOM 728 C CA . CYS A 1 91 ? 31.435 9.367 -12.689 1.00 93.88 91 CYS A CA 1
ATOM 729 C C . CYS A 1 91 ? 31.745 9.858 -11.264 1.00 93.88 91 CYS A C 1
ATOM 731 O O . CYS A 1 91 ? 31.360 9.232 -10.282 1.00 93.88 91 CYS A O 1
ATOM 733 N N . ASP A 1 92 ? 32.488 10.957 -11.161 1.00 89.81 92 ASP A N 1
ATOM 734 C CA . ASP A 1 92 ? 33.026 11.541 -9.925 1.00 89.81 92 ASP A CA 1
ATOM 735 C C . ASP A 1 92 ? 32.337 12.860 -9.518 1.00 89.81 92 ASP A C 1
ATOM 737 O O . ASP A 1 92 ? 32.809 13.566 -8.627 1.00 89.81 92 ASP A O 1
ATOM 741 N N . GLY A 1 93 ? 31.265 13.242 -10.218 1.00 84.56 93 GLY A N 1
ATOM 742 C CA . GLY A 1 93 ? 30.530 14.498 -10.045 1.00 84.56 93 GLY A CA 1
ATOM 743 C C . GLY A 1 93 ? 31.160 15.711 -10.742 1.00 84.56 93 GLY A C 1
ATOM 744 O O . GLY A 1 93 ? 30.468 16.709 -10.995 1.00 84.56 93 GLY A O 1
ATOM 745 N N . LEU A 1 94 ? 32.445 15.632 -11.097 1.00 85.50 94 LEU A N 1
ATOM 746 C CA . LEU A 1 94 ? 33.192 16.679 -11.790 1.00 85.50 94 LEU A CA 1
ATOM 747 C C . LEU A 1 94 ? 33.154 16.477 -13.309 1.00 85.50 94 LEU A C 1
ATOM 749 O O . LE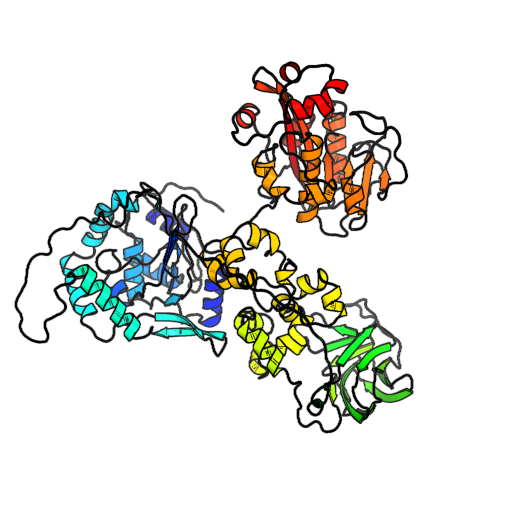U A 1 94 ? 32.708 17.372 -14.032 1.00 85.50 94 LEU A O 1
ATOM 753 N N . HIS A 1 95 ? 33.609 15.317 -13.780 1.00 88.88 95 HIS A N 1
ATOM 754 C CA . HIS A 1 95 ? 33.709 14.960 -15.195 1.00 88.88 95 HIS A CA 1
ATOM 755 C C . HIS A 1 95 ? 32.378 14.424 -15.732 1.00 88.88 95 HIS A C 1
ATOM 757 O O . HIS A 1 95 ? 31.976 14.771 -16.842 1.00 88.88 95 HIS A O 1
ATOM 763 N N . TRP A 1 96 ? 31.676 13.625 -14.929 1.00 91.62 96 TRP A N 1
ATOM 764 C CA . TRP A 1 96 ? 30.342 13.097 -15.206 1.00 91.62 96 TRP A CA 1
ATOM 765 C C . TRP A 1 96 ? 29.537 12.972 -13.911 1.00 91.62 96 TRP A C 1
ATOM 767 O O . TRP A 1 96 ? 30.109 12.944 -12.822 1.00 91.62 96 TRP A O 1
ATOM 777 N N . ASP A 1 97 ? 28.209 12.897 -14.010 1.00 87.94 97 ASP A N 1
ATOM 778 C CA . ASP A 1 97 ? 27.373 12.668 -12.825 1.00 87.94 97 ASP A CA 1
ATOM 779 C C . ASP A 1 97 ? 27.628 11.271 -12.229 1.00 87.94 97 ASP A C 1
ATOM 781 O O . ASP A 1 97 ? 28.053 10.340 -12.922 1.00 87.94 97 ASP A O 1
ATOM 785 N N . PHE A 1 98 ? 27.365 11.147 -10.928 1.00 88.06 98 PHE A N 1
ATOM 786 C CA . PHE A 1 98 ? 27.502 9.896 -10.190 1.00 88.06 98 PHE A CA 1
ATOM 787 C C . PHE A 1 98 ? 26.524 8.829 -10.697 1.00 88.06 98 PHE A C 1
ATOM 789 O O . PHE A 1 98 ? 25.397 9.131 -11.098 1.00 88.06 98 PHE A O 1
ATOM 796 N N . VAL A 1 99 ? 26.939 7.564 -10.615 1.00 92.25 99 VAL A N 1
ATOM 797 C CA . VAL A 1 99 ? 26.011 6.431 -10.693 1.00 92.25 99 VAL A CA 1
ATOM 798 C C . VAL A 1 99 ? 25.290 6.344 -9.347 1.00 92.25 99 VAL A C 1
ATOM 800 O O . VAL A 1 99 ? 25.948 6.226 -8.316 1.00 92.25 99 VAL A O 1
ATOM 803 N N . GLN A 1 100 ? 23.956 6.429 -9.341 1.00 89.56 100 GLN A N 1
ATOM 804 C CA . GLN A 1 100 ? 23.181 6.370 -8.098 1.00 89.56 100 GLN A CA 1
ATOM 805 C C . GLN A 1 100 ? 23.293 4.999 -7.434 1.00 89.56 100 GLN A C 1
ATOM 807 O O . GLN A 1 100 ? 23.022 3.969 -8.059 1.00 89.56 100 GLN A O 1
ATOM 812 N N . GLN A 1 101 ? 23.662 5.000 -6.158 1.00 93.06 101 GLN A N 1
ATOM 813 C CA . GLN A 1 101 ? 23.902 3.795 -5.380 1.00 93.06 101 GLN A CA 1
ATOM 814 C C . GLN A 1 101 ? 22.590 3.062 -5.096 1.00 93.06 101 GLN A C 1
ATOM 816 O O . GLN A 1 101 ? 22.451 1.881 -5.412 1.00 93.06 101 GLN A O 1
ATOM 821 N N . GLU A 1 102 ? 21.615 3.778 -4.546 1.00 90.50 102 GLU A N 1
ATOM 822 C CA . GLU A 1 102 ? 20.312 3.298 -4.089 1.00 90.50 102 GLU A CA 1
ATOM 823 C C . GLU A 1 102 ? 19.414 2.799 -5.229 1.00 90.50 102 GLU A C 1
ATOM 825 O O . GLU A 1 102 ? 18.407 2.137 -5.001 1.00 90.50 102 GLU A O 1
ATOM 830 N N . GLY A 1 103 ? 19.775 3.108 -6.475 1.00 90.25 103 GLY A N 1
ATOM 831 C CA . GLY A 1 103 ? 19.092 2.647 -7.678 1.00 90.25 103 GLY A CA 1
ATOM 832 C C . GLY A 1 103 ? 19.838 1.568 -8.461 1.00 90.25 103 GLY A C 1
ATOM 833 O O . GLY A 1 103 ? 19.387 1.263 -9.563 1.00 90.25 103 GLY A O 1
ATOM 834 N N . SER A 1 104 ? 20.957 1.032 -7.957 1.00 95.94 104 SER A N 1
ATOM 835 C CA . SER A 1 104 ? 21.842 0.114 -8.692 1.00 95.94 104 SER A CA 1
ATOM 836 C C . SER A 1 104 ? 21.787 -1.325 -8.170 1.00 95.94 104 SER A C 1
ATOM 838 O O . SER A 1 104 ? 21.957 -1.575 -6.979 1.00 95.94 104 SER A O 1
ATOM 840 N N . PHE A 1 105 ? 21.618 -2.288 -9.083 1.00 97.44 105 PHE A N 1
ATOM 841 C CA . PHE A 1 105 ? 21.539 -3.723 -8.784 1.00 97.44 105 PHE A CA 1
ATOM 842 C C . PHE A 1 105 ? 22.459 -4.530 -9.700 1.00 97.44 105 PHE A C 1
ATOM 844 O O . PHE A 1 105 ? 22.465 -4.331 -10.916 1.00 97.44 105 PHE A O 1
ATOM 851 N N . PHE A 1 106 ? 23.207 -5.478 -9.144 1.00 97.38 106 PHE A N 1
ATOM 852 C CA . PHE A 1 106 ? 24.176 -6.309 -9.871 1.00 97.38 106 PHE A CA 1
ATOM 853 C C . PHE A 1 106 ? 24.104 -7.770 -9.427 1.00 97.38 106 PHE A C 1
ATOM 855 O O . PHE A 1 106 ? 23.585 -8.070 -8.358 1.00 97.38 106 PHE A O 1
ATOM 862 N N . ARG A 1 107 ? 24.588 -8.700 -10.254 1.00 96.12 107 ARG A N 1
ATOM 863 C CA . ARG A 1 107 ? 24.556 -10.137 -9.936 1.00 96.12 107 ARG A CA 1
ATOM 864 C C . ARG A 1 107 ? 25.585 -10.525 -8.873 1.00 96.12 107 ARG A C 1
ATOM 866 O O . ARG A 1 107 ? 26.690 -9.982 -8.842 1.00 96.12 107 ARG A O 1
ATOM 873 N N . GLY A 1 108 ? 25.248 -11.519 -8.052 1.00 94.44 108 GLY A N 1
ATOM 874 C CA . GLY A 1 108 ? 26.124 -12.052 -7.004 1.00 94.44 108 GLY A CA 1
ATOM 875 C C . GLY A 1 108 ? 27.480 -12.548 -7.516 1.00 94.44 108 GLY A C 1
ATOM 876 O O . GLY A 1 108 ? 28.492 -12.410 -6.832 1.00 94.44 108 GLY A O 1
ATOM 877 N N . GLU A 1 109 ? 27.544 -13.059 -8.747 1.00 94.31 109 GLU A N 1
ATOM 878 C CA . GLU A 1 109 ? 28.811 -13.457 -9.372 1.00 94.31 109 GLU A CA 1
ATOM 879 C C . GLU A 1 109 ? 29.765 -12.276 -9.593 1.00 94.31 109 GLU A C 1
ATOM 881 O O . GLU A 1 109 ? 30.970 -12.420 -9.392 1.00 94.31 109 GLU A O 1
ATOM 886 N N . LEU A 1 110 ? 29.237 -11.094 -9.935 1.00 94.94 110 LEU A N 1
ATOM 887 C CA . LEU A 1 110 ? 30.046 -9.888 -10.093 1.00 94.94 110 LEU A CA 1
ATOM 888 C C . LEU A 1 110 ? 30.594 -9.424 -8.746 1.00 94.94 110 LEU A C 1
ATOM 890 O O . LEU A 1 110 ? 31.777 -9.111 -8.646 1.00 94.94 110 LEU A O 1
ATOM 894 N N . TRP A 1 111 ? 29.763 -9.454 -7.703 1.00 94.38 111 TRP A N 1
ATOM 895 C CA . TRP A 1 111 ? 30.181 -9.138 -6.338 1.00 94.38 111 TRP A CA 1
ATOM 896 C C . TRP A 1 111 ? 31.330 -10.030 -5.857 1.00 94.38 111 TRP A C 1
ATOM 898 O O . TRP A 1 111 ? 32.336 -9.549 -5.335 1.00 94.38 111 TRP A O 1
ATOM 908 N N . ALA A 1 112 ? 31.230 -11.340 -6.087 1.00 91.56 112 ALA A N 1
ATOM 909 C CA . ALA A 1 112 ? 32.283 -12.279 -5.715 1.00 91.56 112 ALA A CA 1
ATOM 910 C C . ALA A 1 112 ? 33.616 -11.984 -6.431 1.00 91.56 112 ALA A C 1
ATOM 912 O O . ALA A 1 112 ? 34.685 -12.197 -5.856 1.00 91.56 112 ALA A O 1
ATOM 913 N N . MET A 1 113 ? 33.573 -11.481 -7.671 1.00 91.94 113 MET A N 1
ATOM 914 C CA . MET A 1 113 ? 34.772 -11.059 -8.401 1.00 91.94 113 MET A CA 1
ATOM 915 C C . MET A 1 113 ? 35.382 -9.784 -7.813 1.00 91.94 113 MET A C 1
ATOM 917 O O . MET A 1 113 ? 36.598 -9.721 -7.667 1.00 91.94 113 MET A O 1
ATOM 921 N N . THR A 1 114 ? 34.566 -8.790 -7.451 1.00 91.00 114 THR A N 1
ATOM 922 C CA . THR A 1 114 ? 35.057 -7.511 -6.905 1.00 91.00 114 THR A CA 1
ATOM 923 C C . THR A 1 114 ? 35.652 -7.664 -5.510 1.00 91.00 114 THR A C 1
ATOM 925 O O . THR A 1 114 ? 36.619 -6.990 -5.172 1.00 91.00 114 THR A O 1
ATOM 928 N N . GLN A 1 115 ? 35.121 -8.582 -4.699 1.00 86.81 115 GLN A N 1
ATOM 929 C CA . GLN A 1 115 ? 35.660 -8.867 -3.367 1.00 86.81 115 GLN A CA 1
ATOM 930 C C . GLN A 1 115 ? 37.087 -9.435 -3.421 1.00 86.81 115 GLN A C 1
ATOM 932 O O . GLN A 1 115 ? 37.924 -9.063 -2.608 1.00 86.81 115 GLN A O 1
ATOM 937 N N . LYS A 1 116 ? 37.409 -10.268 -4.423 1.00 81.62 116 LYS A N 1
ATOM 938 C CA . LYS A 1 116 ? 38.782 -10.771 -4.631 1.00 81.62 116 LYS A CA 1
ATOM 939 C C . LYS A 1 116 ? 39.783 -9.674 -5.003 1.00 81.62 116 LYS A C 1
ATOM 941 O O . LYS A 1 116 ? 40.981 -9.879 -4.853 1.00 81.62 116 LYS A O 1
ATOM 946 N N . GLU A 1 117 ? 39.291 -8.548 -5.507 1.00 83.69 117 GLU A N 1
ATOM 947 C CA . GLU A 1 117 ? 40.092 -7.395 -5.927 1.00 83.69 117 GLU A CA 1
ATOM 948 C C . GLU A 1 117 ? 40.194 -6.322 -4.833 1.00 83.69 117 GLU A C 1
ATOM 950 O O . GLU A 1 117 ? 40.743 -5.256 -5.095 1.00 83.69 117 GLU A O 1
ATOM 955 N N . GLY A 1 118 ? 39.670 -6.579 -3.625 1.00 85.12 118 GLY A N 1
ATOM 956 C CA . GLY A 1 118 ? 39.735 -5.620 -2.520 1.00 85.12 118 GLY A CA 1
ATOM 957 C C . GLY A 1 118 ? 38.945 -4.341 -2.805 1.00 85.12 118 GLY A C 1
ATOM 958 O O . GLY A 1 118 ? 39.423 -3.242 -2.549 1.00 85.12 118 GLY A O 1
ATOM 959 N N . VAL A 1 119 ? 37.742 -4.456 -3.387 1.00 90.44 119 VAL A N 1
ATOM 960 C CA . VAL A 1 119 ? 36.966 -3.307 -3.909 1.00 90.44 119 VAL A CA 1
ATOM 961 C C . VAL A 1 119 ? 36.766 -2.152 -2.920 1.00 90.44 119 VAL A C 1
ATOM 963 O O . VAL A 1 119 ? 36.666 -1.002 -3.346 1.00 90.44 119 VAL A O 1
ATOM 966 N N . PHE A 1 120 ? 36.729 -2.428 -1.618 1.00 93.00 120 PHE A N 1
ATOM 967 C CA . PHE A 1 120 ? 36.559 -1.411 -0.579 1.00 93.00 120 PHE A CA 1
ATOM 968 C C . PHE A 1 120 ? 37.807 -1.200 0.289 1.00 93.00 120 PHE A C 1
ATOM 970 O O . PHE A 1 120 ? 37.749 -0.451 1.265 1.00 93.00 120 PHE A O 1
ATOM 977 N N . ASP A 1 121 ? 38.944 -1.802 -0.062 1.00 87.81 121 ASP A N 1
ATOM 978 C CA . ASP A 1 121 ? 40.175 -1.678 0.712 1.00 87.81 121 ASP A CA 1
ATOM 979 C C . ASP A 1 121 ? 40.637 -0.214 0.738 1.00 87.81 121 ASP A C 1
ATOM 981 O O . ASP A 1 121 ? 40.906 0.402 -0.292 1.00 87.81 121 ASP A O 1
ATOM 985 N N . GLY A 1 122 ? 40.702 0.362 1.941 1.00 85.94 122 GLY A N 1
ATOM 986 C CA . GLY A 1 122 ? 41.100 1.757 2.148 1.00 85.94 122 GLY A CA 1
ATOM 987 C C . GLY A 1 122 ? 40.007 2.804 1.894 1.00 85.94 122 GLY A C 1
ATOM 988 O O . GLY A 1 122 ? 40.285 3.989 2.068 1.00 85.94 122 GLY A O 1
ATOM 989 N N . PHE A 1 123 ? 38.777 2.405 1.549 1.00 91.44 123 PHE A N 1
ATOM 990 C CA . PHE A 1 123 ? 37.663 3.327 1.309 1.00 91.44 123 PHE A CA 1
ATOM 991 C C . PHE A 1 123 ? 36.769 3.501 2.535 1.00 91.44 123 PHE A C 1
ATOM 993 O O . PHE A 1 123 ? 36.280 2.532 3.118 1.00 91.44 123 PHE A O 1
ATOM 1000 N N . LYS A 1 124 ? 36.473 4.755 2.889 1.00 89.44 124 LYS A N 1
ATOM 1001 C CA . LYS A 1 124 ? 35.453 5.104 3.891 1.00 89.44 124 LYS A CA 1
ATOM 1002 C C . LYS A 1 124 ? 34.273 5.849 3.285 1.00 89.44 124 LYS A C 1
ATOM 1004 O O . LYS A 1 124 ? 33.183 5.783 3.848 1.00 89.44 124 LYS A O 1
ATOM 1009 N N . LEU A 1 125 ? 34.475 6.540 2.163 1.00 87.75 125 LEU A N 1
ATOM 1010 C CA . LEU A 1 125 ? 33.479 7.415 1.548 1.00 87.75 125 LEU A CA 1
ATOM 1011 C C . LEU A 1 125 ? 33.194 7.037 0.085 1.00 87.75 125 LEU A C 1
ATOM 1013 O O . LEU A 1 125 ? 32.026 6.912 -0.269 1.00 87.75 125 LEU A O 1
ATOM 1017 N N . ALA A 1 126 ? 34.215 6.768 -0.735 1.00 91.88 126 ALA A N 1
ATOM 1018 C CA . ALA A 1 126 ? 34.107 6.590 -2.194 1.00 91.88 126 ALA A CA 1
ATOM 1019 C C . ALA A 1 126 ? 34.190 5.134 -2.695 1.00 91.88 126 ALA A C 1
ATOM 1021 O O . ALA A 1 126 ? 34.555 4.877 -3.845 1.00 91.88 126 ALA A O 1
ATOM 1022 N N . GLY A 1 127 ? 33.875 4.162 -1.836 1.00 93.50 127 GLY A N 1
ATOM 1023 C CA . GLY A 1 127 ? 33.889 2.742 -2.195 1.00 93.50 127 GLY A CA 1
ATOM 1024 C C . GLY A 1 127 ? 32.888 2.388 -3.300 1.00 93.50 127 GLY A C 1
ATOM 1025 O O . GLY A 1 127 ? 33.213 1.605 -4.188 1.00 93.50 127 GLY A O 1
ATOM 1026 N N . ASP A 1 128 ? 31.704 2.999 -3.308 1.00 94.06 128 ASP A N 1
ATOM 1027 C CA . ASP A 1 128 ? 30.684 2.833 -4.345 1.00 94.06 128 ASP A CA 1
ATOM 1028 C C . ASP A 1 128 ? 31.204 3.234 -5.734 1.00 94.06 128 ASP A C 1
ATOM 1030 O O . ASP A 1 128 ? 31.098 2.454 -6.679 1.00 94.06 128 ASP A O 1
ATOM 1034 N N . TRP A 1 129 ? 31.878 4.382 -5.850 1.00 95.25 129 TRP A N 1
ATOM 1035 C CA . TRP A 1 129 ? 32.567 4.804 -7.070 1.00 95.25 129 TRP A CA 1
ATOM 1036 C C . TRP A 1 129 ? 33.586 3.761 -7.541 1.00 95.25 129 TRP A C 1
ATOM 1038 O O . TRP A 1 129 ? 33.625 3.439 -8.735 1.00 95.25 129 TRP A O 1
ATOM 1048 N N . ASN A 1 130 ? 34.380 3.197 -6.620 1.00 95.50 130 ASN A N 1
ATOM 1049 C CA . ASN A 1 130 ? 35.370 2.174 -6.961 1.00 95.50 130 ASN A CA 1
ATOM 1050 C C . ASN A 1 130 ? 34.705 0.862 -7.413 1.00 95.50 130 ASN A C 1
ATOM 1052 O O . ASN A 1 130 ? 35.146 0.227 -8.373 1.00 95.50 130 ASN A O 1
ATOM 1056 N N . LEU A 1 131 ? 33.590 0.487 -6.787 1.00 96.56 131 LEU A N 1
ATOM 1057 C CA . LEU A 1 131 ? 32.788 -0.654 -7.210 1.00 96.56 131 LEU A CA 1
ATOM 1058 C C . LEU A 1 131 ? 32.254 -0.456 -8.632 1.00 96.56 131 LEU A C 1
ATOM 1060 O O . LEU A 1 131 ? 32.449 -1.327 -9.479 1.00 96.56 131 LEU A O 1
ATOM 1064 N N . TRP A 1 132 ? 31.638 0.689 -8.932 1.00 96.81 132 TRP A N 1
ATOM 1065 C CA . TRP A 1 132 ? 31.040 0.958 -10.244 1.00 96.81 132 TRP A CA 1
ATOM 1066 C C . TRP A 1 132 ? 32.062 0.913 -11.378 1.00 96.81 132 TRP A C 1
ATOM 1068 O O . TRP A 1 132 ? 31.799 0.287 -12.408 1.00 96.81 132 TRP A O 1
ATOM 1078 N N . ARG A 1 133 ? 33.256 1.496 -11.193 1.00 95.19 133 ARG A N 1
ATOM 1079 C CA . ARG A 1 133 ? 34.323 1.416 -12.208 1.00 95.19 133 ARG A CA 1
ATOM 1080 C C . ARG A 1 133 ? 34.808 -0.015 -12.433 1.00 95.19 133 ARG A C 1
ATOM 1082 O O . ARG A 1 133 ? 35.064 -0.382 -13.576 1.00 95.19 133 ARG A O 1
ATOM 1089 N N . ILE A 1 134 ? 34.923 -0.826 -11.378 1.00 95.62 134 ILE A N 1
ATOM 1090 C CA . ILE A 1 134 ? 35.368 -2.219 -11.489 1.00 95.62 134 ILE A CA 1
ATOM 1091 C C . ILE A 1 134 ? 34.279 -3.062 -12.164 1.00 95.62 134 ILE A C 1
ATOM 1093 O O . ILE A 1 134 ? 34.579 -3.853 -13.057 1.00 95.62 134 ILE A O 1
ATOM 1097 N N . LEU A 1 135 ? 33.004 -2.866 -11.815 1.00 97.12 135 LEU A N 1
ATOM 1098 C CA . LEU A 1 135 ? 31.890 -3.543 -12.483 1.00 97.12 135 LEU A CA 1
ATOM 1099 C C . LEU A 1 135 ? 31.822 -3.192 -13.973 1.00 97.12 135 LEU A C 1
ATOM 1101 O O . LEU A 1 135 ? 31.673 -4.094 -14.796 1.00 97.12 135 LEU A O 1
ATOM 1105 N N . ALA A 1 136 ? 32.029 -1.924 -14.338 1.00 96.56 136 ALA A N 1
ATOM 1106 C CA . ALA A 1 136 ? 32.074 -1.478 -15.733 1.00 96.56 136 ALA A CA 1
ATOM 1107 C C . ALA A 1 136 ? 33.224 -2.103 -16.551 1.00 96.56 136 ALA A C 1
ATOM 1109 O O . ALA A 1 136 ? 33.145 -2.155 -17.779 1.00 96.56 136 ALA A O 1
ATOM 1110 N N . GLN A 1 137 ? 34.289 -2.594 -15.902 1.00 95.00 137 GLN A N 1
ATOM 1111 C CA . GLN A 1 137 ? 35.352 -3.363 -16.568 1.00 95.00 137 GLN A CA 1
ATOM 1112 C C . GLN A 1 137 ? 34.926 -4.805 -16.877 1.00 95.00 137 GLN A C 1
ATOM 1114 O O . GLN A 1 137 ? 35.490 -5.418 -17.782 1.00 95.00 137 GLN A O 1
ATOM 1119 N N . LYS A 1 138 ? 33.950 -5.345 -16.137 1.00 94.62 138 LYS A N 1
ATOM 1120 C CA . LYS A 1 138 ? 33.506 -6.746 -16.221 1.00 94.62 138 LYS A CA 1
ATOM 1121 C C . LYS A 1 138 ? 32.214 -6.915 -17.021 1.00 94.62 138 LYS A C 1
ATOM 1123 O O . LYS A 1 138 ? 32.015 -7.953 -17.640 1.00 94.62 138 LYS A O 1
ATOM 1128 N N . THR A 1 139 ? 31.331 -5.918 -17.007 1.00 95.94 139 THR A N 1
ATOM 1129 C CA . THR A 1 139 ? 30.021 -5.969 -17.666 1.00 95.94 139 THR A CA 1
ATOM 1130 C C . THR A 1 139 ? 29.584 -4.595 -18.171 1.00 95.94 139 THR A C 1
ATOM 1132 O O . THR A 1 139 ? 30.155 -3.564 -17.822 1.00 95.94 139 THR A O 1
ATOM 1135 N N . ARG A 1 140 ? 28.522 -4.590 -18.981 1.00 96.12 140 ARG A N 1
ATOM 1136 C CA . ARG A 1 140 ? 27.774 -3.388 -19.353 1.00 96.12 140 ARG A CA 1
ATOM 1137 C C . ARG A 1 140 ? 26.865 -2.941 -18.208 1.00 96.12 140 ARG A C 1
ATOM 1139 O O . ARG A 1 140 ? 26.206 -3.784 -17.596 1.00 96.12 140 ARG A O 1
ATOM 1146 N N . TYR A 1 141 ? 26.793 -1.632 -17.988 1.00 96.94 141 TYR A N 1
ATOM 1147 C CA . TYR A 1 141 ? 25.740 -0.984 -17.210 1.00 96.94 141 TYR A CA 1
ATOM 1148 C C . TYR A 1 141 ? 24.506 -0.732 -18.080 1.00 96.94 141 TYR A C 1
ATOM 1150 O O . TYR A 1 141 ? 24.607 -0.056 -19.105 1.00 96.94 141 TYR A O 1
ATOM 1158 N N . TYR A 1 142 ? 23.349 -1.254 -17.667 1.00 96.56 142 TYR A N 1
ATOM 1159 C CA . TYR A 1 142 ? 22.069 -0.992 -18.325 1.00 96.56 142 TYR A CA 1
ATOM 1160 C C . TYR A 1 142 ? 21.218 -0.011 -17.518 1.00 96.56 142 TYR A C 1
ATOM 1162 O O . TYR A 1 142 ? 20.774 -0.319 -16.412 1.00 96.56 142 TYR A O 1
ATOM 1170 N N . GLN A 1 143 ? 20.928 1.152 -18.093 1.00 93.38 143 GLN A N 1
ATOM 1171 C CA . GLN A 1 143 ? 20.093 2.158 -17.446 1.00 93.38 143 GLN A CA 1
ATOM 1172 C C . GLN A 1 143 ? 18.616 2.000 -17.823 1.00 93.38 143 GLN A C 1
ATOM 1174 O O . GLN A 1 143 ? 18.252 1.910 -18.996 1.00 93.38 143 GLN A O 1
ATOM 1179 N N . LEU A 1 144 ? 17.736 1.976 -16.830 1.00 88.44 144 LEU A N 1
ATOM 1180 C CA . LEU A 1 144 ? 16.294 1.921 -17.040 1.00 88.44 144 LEU A CA 1
ATOM 1181 C C . LEU A 1 144 ? 15.753 3.329 -17.293 1.00 88.44 144 LEU A C 1
ATOM 1183 O O . LEU A 1 144 ? 16.192 4.305 -16.684 1.00 88.44 144 LEU A O 1
ATOM 1187 N N . GLN A 1 145 ? 14.715 3.434 -18.127 1.00 78.31 145 GLN A N 1
ATOM 1188 C CA . GLN A 1 145 ? 14.053 4.717 -18.395 1.00 78.31 145 GLN A CA 1
ATOM 1189 C C . GLN A 1 145 ? 13.120 5.210 -17.271 1.00 78.31 145 GLN A C 1
ATOM 1191 O O . GLN A 1 145 ? 12.426 6.218 -17.439 1.00 78.31 145 GLN A O 1
ATOM 1196 N N . TRP A 1 146 ? 13.114 4.536 -16.125 1.00 73.00 146 TRP A N 1
ATOM 1197 C CA . TRP A 1 146 ? 12.380 4.888 -14.910 1.00 73.00 146 TRP A CA 1
ATOM 1198 C C . TRP A 1 146 ? 13.298 4.737 -13.687 1.00 73.00 146 TRP A C 1
ATOM 1200 O O . TRP A 1 146 ? 14.299 4.017 -13.757 1.00 73.00 146 TRP A O 1
ATOM 1210 N N . PRO A 1 147 ? 13.021 5.442 -12.580 1.00 81.12 147 PRO A N 1
ATOM 1211 C CA . PRO A 1 147 ? 13.861 5.374 -11.392 1.00 81.12 147 PRO A CA 1
ATOM 1212 C C . PRO A 1 147 ? 13.618 4.080 -10.599 1.00 81.12 147 PRO A C 1
ATOM 1214 O O . PRO A 1 147 ? 12.545 3.478 -10.681 1.00 81.12 147 PRO A O 1
ATOM 1217 N N . LEU A 1 148 ? 14.630 3.658 -9.839 1.00 84.25 148 LEU A N 1
ATOM 1218 C CA . LEU A 1 148 ? 14.566 2.488 -8.950 1.00 84.25 148 LEU A CA 1
ATOM 1219 C C . LEU A 1 148 ? 14.799 2.870 -7.483 1.00 84.25 148 LEU A C 1
ATOM 1221 O O . LEU A 1 148 ? 14.145 2.321 -6.601 1.00 84.25 148 LEU A O 1
ATOM 1225 N N . GLY A 1 149 ? 15.661 3.851 -7.228 1.00 85.56 149 GLY A N 1
ATOM 1226 C CA . GLY A 1 149 ? 15.907 4.412 -5.903 1.00 85.56 149 GLY A CA 1
ATOM 1227 C C . GLY A 1 149 ? 15.760 5.930 -5.899 1.00 85.56 149 GLY A C 1
ATOM 1228 O O . GLY A 1 149 ? 15.618 6.548 -6.956 1.00 85.56 149 GLY A O 1
ATOM 1229 N N . ILE A 1 150 ? 15.735 6.508 -4.704 1.00 83.44 150 ILE A N 1
ATOM 1230 C CA . ILE A 1 150 ? 15.604 7.936 -4.433 1.00 83.44 150 ILE A CA 1
ATOM 1231 C C . ILE A 1 150 ? 16.691 8.318 -3.435 1.00 83.44 150 ILE A C 1
ATOM 1233 O O . ILE A 1 150 ? 16.623 7.905 -2.275 1.00 83.44 150 ILE A O 1
ATOM 1237 N N . PHE A 1 151 ? 17.621 9.162 -3.873 1.00 82.19 151 PHE A N 1
ATOM 1238 C CA . PHE A 1 151 ? 18.600 9.779 -2.988 1.00 82.19 151 PHE A CA 1
ATOM 1239 C C . PHE A 1 151 ? 17.944 10.917 -2.207 1.00 82.19 151 PHE A C 1
ATOM 1241 O O . PHE A 1 151 ? 17.405 11.866 -2.802 1.00 82.19 151 PHE A O 1
ATOM 1248 N N . ARG A 1 152 ? 17.986 10.857 -0.876 1.00 80.62 152 ARG A N 1
ATOM 1249 C CA . ARG A 1 152 ? 17.462 11.935 -0.032 1.00 80.62 152 ARG A CA 1
ATOM 1250 C C . ARG A 1 152 ? 18.551 12.964 0.239 1.00 80.62 152 ARG A C 1
ATOM 1252 O O . ARG A 1 152 ? 19.634 12.624 0.688 1.00 80.62 152 ARG A O 1
ATOM 1259 N N . ILE A 1 153 ? 18.245 14.237 0.019 1.00 70.81 153 ILE A N 1
ATOM 1260 C CA . ILE A 1 153 ? 19.132 15.361 0.317 1.00 70.81 153 ILE A CA 1
ATOM 1261 C C . ILE A 1 153 ? 18.709 15.971 1.651 1.00 70.81 153 ILE A C 1
ATOM 1263 O O . ILE A 1 153 ? 17.589 16.473 1.774 1.00 70.81 153 ILE A O 1
ATOM 1267 N N . SER A 1 154 ? 19.623 15.974 2.620 1.00 68.19 154 SER A N 1
ATOM 1268 C CA . SER A 1 154 ? 19.467 16.678 3.895 1.00 68.19 154 SER A CA 1
ATOM 1269 C C . SER A 1 154 ? 20.629 17.626 4.205 1.00 68.19 154 SER A C 1
ATOM 1271 O O . SER A 1 154 ? 21.748 17.492 3.699 1.00 68.19 154 SER A O 1
ATOM 1273 N N . GLU A 1 155 ? 20.347 18.657 4.994 1.00 62.44 155 GLU A N 1
ATOM 1274 C CA . GLU A 1 155 ? 21.281 19.695 5.397 1.00 62.44 155 GLU A CA 1
ATOM 1275 C C . GLU A 1 155 ? 22.345 19.094 6.324 1.00 62.44 155 GLU A C 1
ATOM 1277 O O . GLU A 1 155 ? 22.062 18.563 7.399 1.00 62.44 155 GLU A O 1
ATOM 1282 N N . GLY A 1 156 ? 23.609 19.158 5.899 1.00 59.44 156 GLY A N 1
ATOM 1283 C CA . GLY A 1 156 ? 24.727 18.639 6.684 1.00 59.44 156 GLY A CA 1
ATOM 1284 C C . GLY A 1 156 ? 24.997 17.139 6.541 1.00 59.44 156 GLY A C 1
ATOM 1285 O O . GLY A 1 156 ? 25.716 16.597 7.382 1.00 59.44 156 GLY A O 1
ATOM 1286 N N . GLN A 1 157 ? 24.488 16.484 5.491 1.00 66.06 157 GLN A N 1
ATOM 1287 C CA . GLN A 1 157 ? 24.881 15.112 5.147 1.00 66.06 157 GLN A CA 1
ATOM 1288 C C . GLN A 1 157 ? 26.395 14.963 4.975 1.00 66.06 157 GLN A C 1
ATOM 1290 O O . GLN A 1 157 ? 27.097 15.888 4.553 1.00 66.06 157 GLN A O 1
ATOM 1295 N N . LEU A 1 158 ? 26.890 13.757 5.262 1.00 62.72 158 LEU A N 1
ATOM 1296 C CA . LEU A 1 158 ? 28.302 13.392 5.115 1.00 62.72 158 LEU A CA 1
ATOM 1297 C C . LEU A 1 158 ? 28.823 13.683 3.701 1.00 62.72 158 LEU A C 1
ATOM 1299 O O . LEU A 1 158 ? 29.902 14.251 3.562 1.00 62.72 158 LEU A O 1
ATOM 1303 N N . SER A 1 159 ? 28.021 13.411 2.669 1.00 63.94 159 SER A N 1
ATOM 1304 C CA . SER A 1 159 ? 28.344 13.706 1.265 1.00 63.94 159 SER A CA 1
ATOM 1305 C C . SER A 1 159 ? 28.551 15.200 0.978 1.00 63.94 159 SER A C 1
ATOM 1307 O O . SER A 1 159 ? 29.311 15.549 0.083 1.00 63.94 159 SER A O 1
ATOM 1309 N N . GLN A 1 160 ? 27.937 16.103 1.751 1.00 62.66 160 GLN A N 1
ATOM 1310 C CA . GLN A 1 160 ? 28.157 17.551 1.636 1.00 62.66 160 GLN A CA 1
ATOM 1311 C C . GLN A 1 160 ? 29.364 18.027 2.449 1.00 62.66 160 GLN A C 1
ATOM 1313 O O . GLN A 1 160 ? 30.076 18.935 2.022 1.00 62.66 160 GLN A O 1
ATOM 1318 N N . ARG A 1 161 ? 29.585 17.449 3.637 1.00 68.81 161 ARG A N 1
ATOM 1319 C CA . ARG A 1 161 ? 30.643 17.878 4.569 1.00 68.81 161 ARG A CA 1
ATOM 1320 C C . ARG A 1 161 ? 32.019 17.327 4.211 1.00 68.81 161 ARG A C 1
ATOM 1322 O O . ARG A 1 161 ? 33.014 17.997 4.454 1.00 68.81 161 ARG A O 1
ATOM 1329 N N . GLU A 1 162 ? 32.062 16.129 3.637 1.00 78.81 162 GLU A N 1
ATOM 1330 C CA . GLU A 1 162 ? 33.286 15.347 3.445 1.00 78.81 162 GLU A CA 1
ATOM 1331 C C . GLU A 1 162 ? 33.617 15.113 1.962 1.00 78.81 162 GLU A C 1
ATOM 1333 O O . GLU A 1 162 ? 34.428 14.249 1.637 1.00 78.81 162 GLU A O 1
ATOM 1338 N N . MET A 1 163 ? 33.033 15.899 1.047 1.00 79.69 163 MET A N 1
ATOM 1339 C CA . MET A 1 163 ? 33.278 15.780 -0.399 1.00 79.69 163 MET A CA 1
ATOM 1340 C C . MET A 1 163 ? 34.770 15.895 -0.756 1.00 79.69 163 MET A C 1
ATOM 1342 O O . MET A 1 163 ? 35.258 15.172 -1.617 1.00 79.69 163 MET A O 1
ATOM 1346 N N . ASP A 1 164 ? 35.526 16.748 -0.060 1.00 82.62 164 ASP A N 1
ATOM 1347 C CA . ASP A 1 164 ? 36.971 16.867 -0.288 1.00 82.62 164 ASP A CA 1
ATOM 1348 C C . ASP A 1 164 ? 37.714 15.565 0.072 1.00 82.62 164 ASP A C 1
ATOM 1350 O O . ASP A 1 164 ? 38.640 15.166 -0.636 1.00 82.62 164 ASP A O 1
ATOM 1354 N N . LYS A 1 165 ? 37.280 14.859 1.128 1.00 86.81 165 LYS A N 1
ATOM 1355 C CA . LYS A 1 165 ? 37.829 13.546 1.508 1.00 86.81 165 LYS A CA 1
ATOM 1356 C C . LYS A 1 165 ? 37.382 12.447 0.545 1.00 86.81 165 LYS A C 1
ATOM 1358 O O . LYS A 1 165 ? 38.197 11.606 0.184 1.00 86.81 165 LYS A O 1
ATOM 1363 N N . TYR A 1 166 ? 36.134 12.492 0.079 1.00 87.06 166 TYR A N 1
ATOM 1364 C CA . TYR A 1 166 ? 35.622 11.597 -0.964 1.00 87.06 166 TYR A CA 1
ATOM 1365 C C . TYR A 1 166 ? 36.475 11.694 -2.240 1.00 87.06 166 TYR A C 1
ATOM 1367 O O . TYR A 1 166 ? 36.970 10.693 -2.752 1.00 87.06 166 TYR A O 1
ATOM 1375 N N . ILE A 1 167 ? 36.737 12.916 -2.714 1.00 87.00 167 ILE A N 1
ATOM 1376 C CA . ILE A 1 167 ? 37.598 13.154 -3.878 1.00 87.00 167 ILE A CA 1
ATOM 1377 C C . ILE A 1 167 ? 39.054 12.754 -3.599 1.00 87.00 167 ILE A C 1
ATOM 1379 O O . ILE A 1 167 ? 39.730 12.274 -4.508 1.00 87.00 167 ILE A O 1
ATOM 1383 N N . ALA A 1 168 ? 39.552 12.912 -2.369 1.00 90.06 168 ALA A N 1
ATOM 1384 C CA . ALA A 1 168 ? 40.889 12.452 -1.998 1.00 90.06 168 ALA A CA 1
ATOM 1385 C C . ALA A 1 168 ? 41.033 10.922 -2.098 1.00 90.06 168 ALA A C 1
ATOM 1387 O O . ALA A 1 168 ? 42.039 10.458 -2.635 1.00 90.06 168 ALA A O 1
ATOM 1388 N N . GLU A 1 169 ? 40.030 10.150 -1.661 1.00 94.00 169 GLU A N 1
ATOM 1389 C CA . GLU A 1 169 ? 40.001 8.688 -1.840 1.00 94.00 169 GLU A CA 1
ATOM 1390 C C . GLU A 1 169 ? 40.018 8.309 -3.328 1.00 94.00 169 GLU A C 1
ATOM 1392 O O . GLU A 1 169 ? 40.802 7.458 -3.744 1.00 94.00 169 GLU A O 1
ATOM 1397 N N . ILE A 1 170 ? 39.236 9.006 -4.161 1.00 93.69 170 ILE A N 1
ATOM 1398 C CA . ILE A 1 170 ? 39.263 8.807 -5.617 1.00 93.69 170 ILE A CA 1
ATOM 1399 C C . ILE A 1 170 ? 40.651 9.106 -6.200 1.00 93.69 170 ILE A C 1
ATOM 1401 O O . ILE A 1 170 ? 41.175 8.322 -6.995 1.00 93.69 170 ILE A O 1
ATOM 1405 N N . ASN A 1 171 ? 41.259 10.226 -5.806 1.00 93.06 171 ASN A N 1
ATOM 1406 C CA . ASN A 1 171 ? 42.565 10.656 -6.307 1.00 93.06 171 ASN A CA 1
ATOM 1407 C C . ASN A 1 171 ? 43.697 9.696 -5.922 1.00 93.06 171 ASN A C 1
ATOM 1409 O O . ASN A 1 171 ? 44.680 9.604 -6.656 1.00 93.06 171 ASN A O 1
ATOM 1413 N N . ALA A 1 172 ? 43.560 8.984 -4.800 1.00 93.56 172 ALA A N 1
ATOM 1414 C CA . ALA A 1 172 ? 44.512 7.961 -4.379 1.00 93.56 172 ALA A CA 1
ATOM 1415 C C . ALA A 1 172 ? 44.511 6.738 -5.314 1.00 93.56 172 ALA A C 1
ATOM 1417 O O . ALA A 1 172 ? 45.545 6.092 -5.468 1.00 93.56 172 ALA A O 1
ATOM 1418 N N . VAL A 1 173 ? 43.381 6.443 -5.969 1.00 93.00 173 VAL A N 1
ATOM 1419 C CA . VAL A 1 173 ? 43.261 5.338 -6.937 1.00 93.00 173 VAL A CA 1
ATOM 1420 C C . VAL A 1 173 ? 43.548 5.791 -8.366 1.00 93.00 173 VAL A C 1
ATOM 1422 O O . VAL A 1 173 ? 44.254 5.108 -9.110 1.00 93.00 173 VAL A O 1
ATOM 1425 N N . LEU A 1 174 ? 43.013 6.942 -8.774 1.00 93.31 174 LEU A N 1
ATOM 1426 C CA . LEU A 1 174 ? 43.266 7.539 -10.082 1.00 93.31 174 LEU A CA 1
ATOM 1427 C C . LEU A 1 174 ? 43.592 9.020 -9.946 1.00 93.31 174 LEU A C 1
ATOM 1429 O O . LEU A 1 174 ? 42.728 9.822 -9.583 1.00 93.31 174 LEU A O 1
ATOM 1433 N N . SER A 1 175 ? 44.811 9.388 -10.342 1.00 94.19 175 SER A N 1
ATOM 1434 C CA . SER A 1 175 ? 45.243 10.779 -10.274 1.00 94.19 175 SER A CA 1
ATOM 1435 C C . SER A 1 175 ? 44.318 11.705 -11.085 1.00 94.19 175 SER A C 1
ATOM 1437 O O . SER A 1 175 ? 43.765 11.296 -12.119 1.00 94.19 175 SER A O 1
ATOM 1439 N N . PRO A 1 176 ? 44.139 12.964 -10.647 1.00 92.50 176 PRO A N 1
ATOM 1440 C CA . PRO A 1 176 ? 43.393 13.968 -11.401 1.00 92.50 176 PRO A CA 1
ATOM 1441 C C . PRO A 1 176 ? 43.845 14.091 -12.862 1.00 92.50 176 PRO A C 1
ATOM 1443 O O . PRO A 1 176 ? 43.008 14.244 -13.751 1.00 92.50 176 PRO A O 1
ATOM 1446 N N . GLU A 1 177 ? 45.150 13.986 -13.123 1.00 91.88 177 GLU A N 1
ATOM 1447 C CA . GLU A 1 177 ? 45.744 14.078 -14.459 1.00 91.88 177 GLU A CA 1
ATOM 1448 C C . GLU A 1 177 ? 45.258 12.938 -15.353 1.00 91.88 177 GLU A C 1
ATOM 1450 O O . GLU A 1 177 ? 44.742 13.187 -16.440 1.00 91.88 177 GLU A O 1
ATOM 1455 N N . LYS A 1 178 ? 45.313 11.697 -14.857 1.00 93.62 178 LYS A N 1
ATOM 1456 C CA . LYS A 1 178 ? 44.884 10.515 -15.610 1.00 93.62 178 LYS A CA 1
ATOM 1457 C C . LYS A 1 178 ? 43.389 10.548 -15.930 1.00 93.62 178 LYS A C 1
ATOM 1459 O O . LYS A 1 178 ? 42.977 10.187 -17.034 1.00 93.62 178 LYS A O 1
ATOM 1464 N N . ARG A 1 179 ? 42.559 11.005 -14.987 1.00 94.69 179 ARG A N 1
ATOM 1465 C CA . ARG A 1 179 ? 41.111 11.164 -15.215 1.00 94.69 179 ARG A CA 1
ATOM 1466 C C . ARG A 1 179 ? 40.824 12.268 -16.227 1.00 94.69 179 ARG A C 1
ATOM 1468 O O . ARG A 1 179 ? 39.994 12.081 -17.112 1.00 94.69 179 ARG A O 1
ATOM 1475 N N . ARG A 1 180 ? 41.568 13.374 -16.171 1.00 92.56 180 ARG A N 1
ATOM 1476 C CA . ARG A 1 180 ? 41.473 14.449 -17.164 1.00 92.56 180 ARG A CA 1
ATOM 1477 C C . ARG A 1 180 ? 41.863 13.975 -18.565 1.00 92.56 180 ARG A C 1
ATOM 1479 O O . ARG A 1 180 ? 41.149 14.283 -19.514 1.00 92.56 180 ARG A O 1
ATOM 1486 N N . GLU A 1 181 ? 42.959 13.234 -18.703 1.00 93.25 181 GLU A N 1
ATOM 1487 C CA . GLU A 1 181 ? 43.393 12.644 -19.978 1.00 93.25 181 GLU A CA 1
ATOM 1488 C C . GLU A 1 181 ? 42.331 11.692 -20.538 1.00 93.25 181 GLU A C 1
ATOM 1490 O O . GLU A 1 181 ? 41.905 11.845 -21.682 1.00 93.25 181 GLU A O 1
ATOM 1495 N N . SER A 1 182 ? 41.813 10.794 -19.696 1.00 95.12 182 SER A N 1
ATOM 1496 C CA . SER A 1 182 ? 40.749 9.855 -20.074 1.00 95.12 182 SER A CA 1
ATOM 1497 C C . SER A 1 182 ? 39.474 10.584 -20.507 1.00 95.12 182 SER A C 1
ATOM 1499 O O . SER A 1 182 ? 38.845 10.220 -21.499 1.00 95.12 182 SER A O 1
ATOM 1501 N N . PHE A 1 183 ? 39.100 11.660 -19.808 1.00 94.56 183 PHE A N 1
ATOM 1502 C CA . PHE A 1 183 ? 37.964 12.500 -20.185 1.00 94.56 183 PHE A CA 1
ATOM 1503 C C . PHE A 1 183 ? 38.178 13.179 -21.543 1.00 94.56 183 PHE A C 1
ATOM 1505 O O . PHE A 1 183 ? 37.270 13.180 -22.379 1.00 94.56 183 PHE A O 1
ATOM 1512 N N . MET A 1 184 ? 39.369 13.728 -21.794 1.00 92.56 184 MET A N 1
ATOM 1513 C CA . MET A 1 184 ? 39.716 14.334 -23.083 1.00 92.56 184 MET A CA 1
ATOM 1514 C C . MET A 1 184 ? 39.616 13.324 -24.222 1.00 92.56 184 MET A C 1
ATOM 1516 O O . MET A 1 184 ? 38.987 13.613 -25.242 1.00 92.56 184 MET A O 1
ATOM 1520 N N . GLU A 1 185 ? 40.199 12.144 -24.028 1.00 93.56 185 GLU A N 1
ATOM 1521 C CA . GLU A 1 185 ? 40.219 11.078 -25.021 1.00 93.56 185 GLU A CA 1
ATOM 1522 C C . GLU A 1 185 ? 38.805 10.564 -25.313 1.00 93.56 185 GLU A C 1
ATOM 1524 O O . GLU A 1 185 ? 38.361 10.578 -26.461 1.00 93.56 185 GLU A O 1
ATOM 1529 N N . LEU A 1 186 ? 38.059 10.157 -24.281 1.00 93.31 186 LEU A N 1
ATOM 1530 C CA . LEU A 1 186 ? 36.73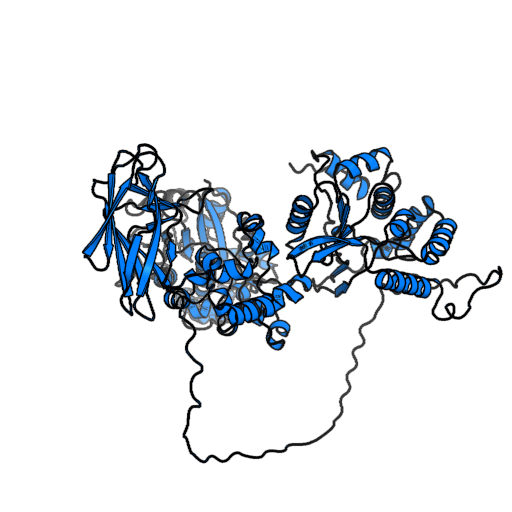6 9.553 -24.439 1.00 93.31 186 LEU A CA 1
ATOM 1531 C C . LEU A 1 186 ? 35.721 10.528 -25.026 1.00 93.31 186 LEU A C 1
ATOM 1533 O O . LEU A 1 186 ? 34.953 10.151 -25.908 1.00 93.31 186 LEU A O 1
ATOM 1537 N N . THR A 1 187 ? 35.726 11.789 -24.591 1.00 90.44 187 THR A N 1
ATOM 1538 C CA . THR A 1 187 ? 34.766 12.780 -25.097 1.00 90.44 187 THR A CA 1
ATOM 1539 C C . THR A 1 187 ? 35.097 13.287 -26.504 1.00 90.44 187 THR A C 1
ATOM 1541 O O . THR A 1 187 ? 34.259 13.950 -27.112 1.00 90.44 187 THR A O 1
ATOM 1544 N N . ALA A 1 188 ? 36.287 12.983 -27.037 1.00 87.12 188 ALA A N 1
ATOM 1545 C CA . ALA A 1 188 ? 36.634 13.215 -28.440 1.00 87.12 188 ALA A CA 1
ATOM 1546 C C . ALA A 1 188 ? 36.186 12.065 -29.366 1.00 87.12 188 ALA A C 1
ATOM 1548 O O . ALA A 1 188 ? 36.089 12.253 -30.582 1.00 87.12 188 ALA A O 1
ATOM 1549 N N . ARG A 1 189 ? 35.888 10.877 -28.818 1.00 85.81 189 ARG A N 1
ATOM 1550 C CA . ARG A 1 189 ? 35.403 9.729 -29.598 1.00 85.81 189 ARG A CA 1
ATOM 1551 C C . ARG A 1 189 ? 33.988 9.987 -30.118 1.00 85.81 189 ARG A C 1
ATOM 1553 O O . ARG A 1 189 ? 33.124 10.490 -29.405 1.00 85.81 189 ARG A O 1
ATOM 1560 N N . LYS A 1 190 ? 33.723 9.575 -31.361 1.00 72.31 190 LYS A N 1
ATOM 1561 C CA . LYS A 1 190 ? 32.402 9.735 -32.002 1.00 72.31 190 LYS A CA 1
ATOM 1562 C C . LYS A 1 190 ? 31.384 8.654 -31.616 1.00 72.31 190 LYS A C 1
ATOM 1564 O O . LYS A 1 190 ? 30.221 8.787 -31.968 1.00 72.31 190 LYS A O 1
ATOM 1569 N N . ASN A 1 191 ? 31.807 7.596 -30.928 1.00 80.50 191 ASN A N 1
ATOM 1570 C CA . ASN A 1 191 ? 31.048 6.353 -30.764 1.00 80.50 191 ASN A CA 1
ATOM 1571 C C . ASN A 1 191 ? 30.964 5.865 -29.306 1.00 80.50 191 ASN A C 1
ATOM 1573 O O . ASN A 1 191 ? 30.965 4.657 -29.066 1.00 80.50 191 ASN A O 1
ATOM 1577 N N . LEU A 1 192 ? 30.910 6.777 -28.328 1.00 91.19 192 LEU A N 1
ATOM 1578 C CA . LEU A 1 192 ? 30.607 6.391 -26.946 1.00 91.19 192 LEU A CA 1
ATOM 1579 C C . LEU A 1 192 ? 29.256 5.671 -26.889 1.00 91.19 192 LEU A C 1
ATOM 1581 O O . LEU A 1 192 ? 28.286 6.114 -27.502 1.00 91.19 192 LEU A O 1
ATOM 1585 N N . LYS A 1 193 ? 29.196 4.570 -26.139 1.00 92.88 193 LYS A N 1
ATOM 1586 C CA . LYS A 1 193 ? 27.986 3.758 -26.001 1.00 92.88 193 LYS A CA 1
ATOM 1587 C C . LYS A 1 193 ? 27.465 3.788 -24.576 1.00 92.88 193 LYS A C 1
ATOM 1589 O O . LYS A 1 193 ? 28.193 3.488 -23.630 1.00 92.88 193 LYS A O 1
ATOM 1594 N N . ALA A 1 194 ? 26.188 4.119 -24.454 1.00 94.06 194 ALA A N 1
ATOM 1595 C CA . ALA A 1 194 ? 25.396 3.894 -23.257 1.00 94.06 194 ALA A CA 1
ATOM 1596 C C . ALA A 1 194 ? 24.332 2.848 -23.579 1.00 94.06 194 ALA A C 1
ATOM 1598 O O . ALA A 1 194 ? 23.813 2.825 -24.697 1.00 94.06 194 ALA A O 1
ATOM 1599 N N . HIS A 1 195 ? 24.022 1.988 -22.616 1.00 95.62 195 HIS A N 1
ATOM 1600 C CA . HIS A 1 195 ? 23.054 0.917 -22.805 1.00 95.62 195 HIS A CA 1
ATOM 1601 C C . HIS A 1 195 ? 21.825 1.187 -21.950 1.00 95.62 195 HIS A C 1
ATOM 1603 O O . HIS A 1 195 ? 21.936 1.527 -20.772 1.00 95.62 195 HIS A O 1
ATOM 1609 N N . ILE A 1 196 ? 20.652 1.016 -22.547 1.00 93.25 196 ILE A N 1
ATOM 1610 C CA . ILE A 1 196 ? 19.374 1.262 -21.894 1.00 93.25 196 ILE A CA 1
ATOM 1611 C C . ILE A 1 196 ? 18.477 0.034 -21.949 1.00 93.25 196 ILE A C 1
ATOM 1613 O O . ILE A 1 196 ? 18.537 -0.773 -22.881 1.00 93.25 196 ILE A O 1
ATOM 1617 N N . ILE A 1 197 ? 17.593 -0.070 -20.962 1.00 86.69 197 ILE A N 1
ATOM 1618 C CA . ILE A 1 197 ? 16.430 -0.951 -21.001 1.00 86.69 197 ILE A CA 1
ATOM 1619 C C . ILE A 1 197 ? 15.187 -0.075 -21.073 1.00 86.69 197 ILE A C 1
ATOM 1621 O O . ILE A 1 197 ? 14.926 0.760 -20.204 1.00 86.69 197 ILE A O 1
ATOM 1625 N N . ARG A 1 198 ? 14.399 -0.283 -22.127 1.00 78.81 198 ARG A N 1
ATOM 1626 C CA . ARG A 1 198 ? 13.149 0.443 -22.362 1.00 78.81 198 ARG A CA 1
ATOM 1627 C C . ARG A 1 198 ? 12.042 -0.498 -22.801 1.00 78.81 198 ARG A C 1
ATOM 1629 O O . ARG A 1 198 ? 12.295 -1.593 -23.296 1.00 78.81 198 ARG A O 1
ATOM 1636 N N . ALA A 1 199 ? 10.804 -0.047 -22.660 1.00 67.44 199 ALA A N 1
ATOM 1637 C CA . ALA A 1 199 ? 9.675 -0.730 -23.268 1.00 67.44 199 ALA A CA 1
ATOM 1638 C C . ALA A 1 199 ? 9.618 -0.398 -24.766 1.00 67.44 199 ALA A C 1
ATOM 1640 O O . ALA A 1 199 ? 9.536 0.773 -25.147 1.00 67.44 199 ALA A O 1
ATOM 1641 N N . ASP A 1 200 ? 9.619 -1.415 -25.628 1.00 62.09 200 ASP A N 1
ATOM 1642 C CA . ASP A 1 200 ? 9.224 -1.227 -27.019 1.00 62.09 200 ASP A CA 1
ATOM 1643 C C . ASP A 1 200 ? 7.716 -0.972 -27.073 1.00 62.09 200 ASP A C 1
ATOM 1645 O O . ASP A 1 200 ? 6.896 -1.850 -26.797 1.00 62.09 200 ASP A O 1
ATOM 1649 N N . LEU A 1 201 ? 7.345 0.245 -27.463 1.00 44.12 201 LEU A N 1
ATOM 1650 C CA . LEU A 1 201 ? 5.956 0.689 -27.525 1.00 44.12 201 LEU A CA 1
ATOM 1651 C C . LEU A 1 201 ? 5.115 -0.105 -28.538 1.00 44.12 201 LEU A C 1
ATOM 1653 O O . LEU A 1 201 ? 3.887 -0.097 -28.438 1.00 44.12 201 LEU A O 1
ATOM 1657 N N . LYS A 1 202 ? 5.739 -0.789 -29.510 1.00 42.12 202 LYS A N 1
ATOM 1658 C CA . LYS A 1 202 ? 5.025 -1.614 -30.497 1.00 42.12 202 LYS A CA 1
ATOM 1659 C C . LYS A 1 202 ? 4.741 -3.021 -29.978 1.00 42.12 202 LYS A C 1
ATOM 1661 O O . LYS A 1 202 ? 3.599 -3.472 -30.056 1.00 42.12 202 LYS A O 1
ATOM 1666 N N . SER A 1 203 ? 5.751 -3.724 -29.467 1.00 42.81 203 SER A N 1
ATOM 1667 C CA . SER A 1 203 ? 5.603 -5.110 -28.994 1.00 42.81 203 SER A CA 1
ATOM 1668 C C . SER A 1 203 ? 5.176 -5.231 -27.525 1.00 42.81 203 SER A C 1
ATOM 1670 O O . SER A 1 203 ? 4.681 -6.290 -27.110 1.00 42.81 203 SER A O 1
ATOM 1672 N N . GLY A 1 204 ? 5.354 -4.161 -26.744 1.00 46.28 204 GLY A N 1
ATOM 1673 C CA . GLY A 1 204 ? 5.154 -4.119 -25.296 1.00 46.28 204 GLY A CA 1
ATOM 1674 C C . GLY A 1 204 ? 6.198 -4.912 -24.505 1.00 46.28 204 GLY A C 1
ATOM 1675 O O . GLY A 1 204 ? 6.000 -5.119 -23.310 1.00 46.28 204 GLY A O 1
ATOM 1676 N N . LYS A 1 205 ? 7.259 -5.400 -25.161 1.00 59.84 205 LYS A N 1
ATOM 1677 C CA . LYS A 1 205 ? 8.362 -6.129 -24.526 1.00 59.84 205 LYS A CA 1
ATOM 1678 C C . LYS A 1 205 ? 9.436 -5.155 -24.051 1.00 59.84 205 LYS A C 1
ATOM 1680 O O . LYS A 1 205 ? 9.619 -4.090 -24.643 1.00 59.84 205 LYS A O 1
ATOM 1685 N N . LEU A 1 206 ? 10.161 -5.540 -23.006 1.00 67.25 206 LEU A N 1
ATOM 1686 C CA . LEU A 1 206 ? 11.408 -4.870 -22.668 1.00 67.25 206 LEU A CA 1
ATOM 1687 C C . LEU A 1 206 ? 12.451 -5.196 -23.734 1.00 67.25 206 LEU A C 1
ATOM 1689 O O . LEU A 1 206 ? 12.558 -6.338 -24.179 1.00 67.25 206 LEU A O 1
ATOM 1693 N N . VAL A 1 207 ? 13.208 -4.184 -24.136 1.00 84.00 207 VAL A N 1
ATOM 1694 C CA . VAL A 1 207 ? 14.333 -4.323 -25.056 1.00 84.00 207 VAL A CA 1
ATOM 1695 C C . VAL A 1 207 ? 15.566 -3.685 -24.432 1.00 84.00 207 VAL A C 1
ATOM 1697 O O . VAL A 1 207 ? 15.503 -2.560 -23.932 1.00 84.00 207 VAL A O 1
ATOM 1700 N N . ALA A 1 208 ? 16.672 -4.422 -24.464 1.00 90.69 208 ALA A N 1
ATOM 1701 C CA . ALA A 1 208 ? 18.001 -3.897 -24.204 1.00 90.69 208 ALA A CA 1
ATOM 1702 C C . ALA A 1 208 ? 18.546 -3.334 -25.523 1.00 90.69 208 ALA A C 1
ATOM 1704 O O . ALA A 1 208 ? 18.516 -4.017 -26.549 1.00 90.69 208 ALA A O 1
ATOM 1705 N N . ALA A 1 209 ? 18.985 -2.081 -25.518 1.00 90.69 209 ALA A N 1
ATOM 1706 C CA . ALA A 1 209 ? 19.478 -1.400 -26.710 1.00 90.69 209 ALA A CA 1
ATOM 1707 C C . ALA A 1 209 ? 20.598 -0.417 -26.357 1.00 90.69 209 ALA A C 1
ATOM 1709 O O . ALA A 1 209 ? 20.719 0.010 -25.209 1.00 90.69 209 ALA A O 1
ATOM 1710 N N . ASP A 1 210 ? 21.384 -0.036 -27.361 1.00 93.19 210 ASP A N 1
ATOM 1711 C CA . ASP A 1 210 ? 22.237 1.146 -27.260 1.00 93.19 210 ASP A CA 1
ATOM 1712 C C . ASP A 1 210 ? 21.344 2.401 -27.305 1.00 93.19 210 ASP A C 1
ATOM 1714 O O . ASP A 1 210 ? 20.335 2.434 -28.020 1.00 93.19 210 ASP A O 1
ATOM 1718 N N . GLU A 1 211 ? 21.691 3.412 -26.513 1.00 91.06 211 GLU A N 1
ATOM 1719 C CA . GLU A 1 211 ? 21.038 4.722 -26.548 1.00 91.06 211 GLU A CA 1
ATOM 1720 C C . GLU A 1 211 ? 21.314 5.437 -27.881 1.00 91.06 211 GLU A C 1
ATOM 1722 O O . GLU A 1 211 ? 22.326 5.192 -28.541 1.00 91.06 211 GLU A O 1
ATOM 1727 N N . ASP A 1 212 ? 20.410 6.332 -28.278 1.00 87.25 212 ASP A N 1
ATOM 1728 C CA . ASP A 1 212 ? 20.536 7.122 -29.497 1.00 87.25 212 ASP A CA 1
ATOM 1729 C C . ASP A 1 212 ? 21.868 7.893 -29.537 1.00 87.25 212 ASP A C 1
ATOM 1731 O O . ASP A 1 212 ? 22.219 8.640 -28.619 1.00 87.25 212 ASP A O 1
ATOM 1735 N N . GLU A 1 213 ? 22.609 7.740 -30.638 1.00 87.44 213 GLU A N 1
ATOM 1736 C CA . GLU A 1 213 ? 23.933 8.350 -30.803 1.00 87.44 213 GLU A CA 1
ATOM 1737 C C . GLU A 1 213 ? 23.895 9.880 -30.668 1.00 87.44 213 GLU A C 1
ATOM 1739 O O . GLU A 1 213 ? 24.842 10.479 -30.150 1.00 87.44 213 GLU A O 1
ATOM 1744 N N . LYS A 1 214 ? 22.805 10.543 -31.089 1.00 85.38 214 LYS A N 1
ATOM 1745 C CA . LYS A 1 214 ? 22.669 11.999 -30.926 1.00 85.38 214 LYS A CA 1
ATOM 1746 C C . LYS A 1 214 ? 22.429 12.362 -29.470 1.00 85.38 214 LYS A C 1
ATOM 1748 O O . LYS A 1 214 ? 22.941 13.389 -29.028 1.00 85.38 214 LYS A O 1
ATOM 1753 N N . ALA A 1 215 ? 21.677 11.549 -28.732 1.00 83.56 215 ALA A N 1
ATOM 1754 C CA . ALA A 1 215 ? 21.462 11.747 -27.304 1.00 83.56 215 ALA A CA 1
ATOM 1755 C C . ALA A 1 215 ? 22.780 11.598 -26.526 1.00 83.56 215 ALA A C 1
ATOM 1757 O O . ALA A 1 215 ? 23.125 12.478 -25.732 1.00 83.56 215 ALA A O 1
ATOM 1758 N N . VAL A 1 216 ? 23.569 10.560 -26.829 1.00 86.56 216 VAL A N 1
ATOM 1759 C CA . VAL A 1 216 ? 24.897 10.360 -26.225 1.00 86.56 216 VAL A CA 1
ATOM 1760 C C . VAL A 1 216 ? 25.826 11.522 -26.575 1.00 86.56 216 VAL A C 1
ATOM 1762 O O . VAL A 1 216 ? 26.408 12.124 -25.675 1.00 86.56 216 VAL A O 1
ATOM 1765 N N . LYS A 1 217 ? 25.900 11.918 -27.854 1.00 85.69 217 LYS A N 1
ATOM 1766 C CA . LYS A 1 217 ? 26.700 13.072 -28.288 1.00 85.69 217 LYS A CA 1
ATOM 1767 C C . LYS A 1 217 ? 26.279 14.361 -27.577 1.00 85.69 217 LYS A C 1
ATOM 1769 O O . LYS A 1 217 ? 27.131 15.097 -27.087 1.00 85.69 217 LYS A O 1
ATOM 1774 N N . GLY A 1 218 ? 24.976 14.624 -27.480 1.00 84.62 218 GLY A N 1
ATOM 1775 C CA . GLY A 1 218 ? 24.448 15.801 -26.793 1.00 84.62 218 GLY A CA 1
ATOM 1776 C C . GLY A 1 218 ? 24.852 15.854 -25.317 1.00 84.62 218 GLY A C 1
ATOM 1777 O O . GLY A 1 218 ? 25.167 16.934 -24.807 1.00 84.62 218 GLY A O 1
ATOM 1778 N N . MET A 1 219 ? 24.900 14.697 -24.647 1.00 86.00 219 MET A N 1
ATOM 1779 C CA . MET A 1 219 ? 25.379 14.584 -23.268 1.00 86.00 219 MET A CA 1
ATOM 1780 C C . MET A 1 219 ? 26.895 14.795 -23.168 1.00 86.00 219 MET A C 1
ATOM 1782 O O . MET A 1 219 ? 27.355 15.555 -22.317 1.00 86.00 219 MET A O 1
ATOM 1786 N N . THR A 1 220 ? 27.676 14.206 -24.072 1.00 87.50 220 THR A N 1
ATOM 1787 C CA . THR A 1 220 ? 29.125 14.437 -24.153 1.00 87.50 220 THR A CA 1
ATOM 1788 C C . THR A 1 220 ? 29.443 15.921 -24.342 1.00 87.50 220 THR A C 1
ATOM 1790 O O . THR A 1 220 ? 30.262 16.478 -23.611 1.00 87.50 220 THR A O 1
ATOM 1793 N N . ASP A 1 221 ? 28.737 16.600 -25.247 1.00 83.81 221 ASP A N 1
ATOM 1794 C CA . ASP A 1 221 ? 28.888 18.038 -25.477 1.00 83.81 221 ASP A CA 1
ATOM 1795 C C . ASP A 1 221 ? 28.504 18.856 -24.231 1.00 83.81 221 ASP A C 1
ATOM 1797 O O . ASP A 1 221 ? 29.139 19.869 -23.927 1.00 83.81 221 ASP A O 1
ATOM 1801 N N . HIS A 1 222 ? 27.476 18.429 -23.488 1.00 83.94 222 HIS A N 1
ATOM 1802 C CA . HIS A 1 222 ? 27.092 19.050 -22.220 1.00 83.94 222 HIS A CA 1
ATOM 1803 C C . HIS A 1 222 ? 28.229 18.985 -21.194 1.00 83.94 222 HIS A C 1
ATOM 1805 O O . HIS A 1 222 ? 28.596 20.027 -20.646 1.00 83.94 222 HIS A O 1
ATOM 1811 N N . TYR A 1 223 ? 28.824 17.811 -20.971 1.00 84.69 223 TYR A N 1
ATOM 1812 C CA . TYR A 1 223 ? 29.919 17.669 -20.008 1.00 84.69 223 TYR A CA 1
ATOM 1813 C C . TYR A 1 223 ? 31.206 18.348 -20.472 1.00 84.69 223 TYR A C 1
ATOM 1815 O O . TYR A 1 223 ? 31.870 18.981 -19.655 1.00 84.69 223 TYR A O 1
ATOM 1823 N N . ARG A 1 224 ? 31.520 18.351 -21.776 1.00 84.88 224 ARG A N 1
ATOM 1824 C CA . ARG A 1 224 ? 32.629 19.160 -22.314 1.00 84.88 224 ARG A CA 1
ATOM 1825 C C . ARG A 1 224 ? 32.422 20.649 -22.027 1.00 84.88 224 ARG A C 1
ATOM 1827 O O . ARG A 1 224 ? 33.342 21.299 -21.542 1.00 84.88 224 ARG A O 1
ATOM 1834 N N . ARG A 1 225 ? 31.215 21.193 -22.238 1.00 82.38 225 ARG A N 1
ATOM 1835 C CA . ARG A 1 225 ? 30.903 22.592 -21.875 1.00 82.38 225 ARG A CA 1
ATOM 1836 C C . ARG A 1 225 ? 31.003 22.845 -20.377 1.00 82.38 225 ARG A C 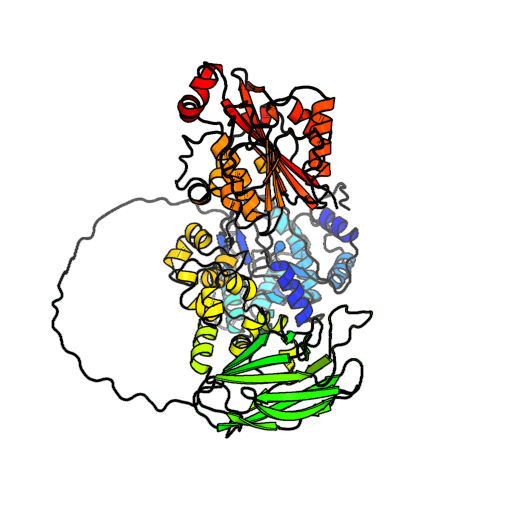1
ATOM 1838 O O . ARG A 1 225 ? 31.534 23.876 -19.980 1.00 82.38 225 ARG A O 1
ATOM 1845 N N . LYS A 1 226 ? 30.493 21.926 -19.552 1.00 80.12 226 LYS A N 1
ATOM 1846 C CA . LYS A 1 226 ? 30.573 22.019 -18.086 1.00 80.12 226 LYS A CA 1
ATOM 1847 C C . LYS A 1 226 ? 32.033 22.046 -17.617 1.00 80.12 226 LYS A C 1
ATOM 1849 O O . LYS A 1 226 ? 32.349 22.792 -16.697 1.00 80.12 226 LYS A O 1
ATOM 1854 N N . PHE A 1 227 ? 32.904 21.278 -18.272 1.00 78.50 227 PHE A N 1
ATOM 1855 C CA . PHE A 1 227 ? 34.306 21.119 -17.895 1.00 78.50 227 PHE A CA 1
ATOM 1856 C C . PHE A 1 227 ? 35.233 22.225 -18.444 1.00 78.50 227 PHE A C 1
ATOM 1858 O O . PHE A 1 227 ? 36.062 22.737 -17.697 1.00 78.50 227 PHE A O 1
ATOM 1865 N N . PHE A 1 228 ? 35.087 22.640 -19.713 1.00 77.81 228 PHE A N 1
ATOM 1866 C CA . PHE A 1 228 ? 35.941 23.664 -20.358 1.00 77.81 228 PHE A CA 1
ATOM 1867 C C . PHE A 1 228 ? 35.363 25.089 -20.340 1.00 77.81 228 PHE A C 1
ATOM 1869 O O . PHE A 1 228 ? 36.096 26.050 -20.564 1.00 77.81 228 PHE A O 1
ATOM 1876 N N . GLY A 1 229 ? 34.064 25.253 -20.073 1.00 63.59 229 GLY A N 1
ATOM 1877 C CA . GLY A 1 229 ? 33.352 26.528 -20.200 1.00 63.59 229 GLY A CA 1
ATOM 1878 C C . GLY A 1 229 ? 32.786 26.785 -21.607 1.00 63.59 229 GLY A C 1
ATOM 1879 O O . GLY A 1 229 ? 33.149 26.141 -22.589 1.00 63.59 229 GLY A O 1
ATOM 1880 N N . SER A 1 230 ? 31.855 27.740 -21.711 1.00 48.50 230 SER A N 1
ATOM 1881 C CA . SER A 1 230 ? 31.027 27.991 -22.907 1.00 48.50 230 SER A CA 1
ATOM 1882 C C . SER A 1 230 ? 31.780 28.528 -24.135 1.00 48.50 230 SER A C 1
ATOM 1884 O O . SER A 1 230 ? 31.226 28.499 -25.228 1.00 48.50 230 SER A O 1
ATOM 1886 N N . ALA A 1 231 ? 33.003 29.039 -23.962 1.00 41.81 231 ALA A N 1
ATOM 1887 C CA . ALA A 1 231 ? 33.759 29.756 -24.996 1.00 41.81 231 ALA A CA 1
ATOM 1888 C C . ALA A 1 231 ? 34.698 28.867 -25.841 1.00 41.81 231 ALA A C 1
ATOM 1890 O O . ALA A 1 231 ? 35.271 29.350 -26.807 1.00 41.81 231 ALA A O 1
ATOM 1891 N N . ALA A 1 232 ? 34.856 27.581 -25.507 1.00 42.84 232 ALA A N 1
ATOM 1892 C CA . ALA A 1 232 ? 35.883 26.709 -26.096 1.00 42.84 232 ALA A CA 1
ATOM 1893 C C . ALA A 1 232 ? 35.386 25.781 -27.230 1.00 42.84 232 ALA A C 1
ATOM 1895 O O . ALA A 1 232 ? 36.072 24.830 -27.589 1.00 42.84 232 ALA A O 1
ATOM 1896 N N . LEU A 1 233 ? 34.178 25.995 -27.769 1.00 41.66 233 LEU A N 1
ATOM 1897 C CA . LEU A 1 233 ? 33.586 25.121 -28.802 1.00 41.66 233 LEU A CA 1
ATOM 1898 C C . LEU A 1 233 ? 33.645 25.686 -30.230 1.00 41.66 233 LEU A C 1
ATOM 1900 O O . LEU A 1 233 ? 33.089 25.076 -31.142 1.00 41.66 233 LEU A O 1
ATOM 1904 N N . SER A 1 234 ? 34.312 26.821 -30.439 1.00 35.28 234 SER A N 1
ATOM 1905 C CA . SER A 1 234 ? 34.514 27.418 -31.760 1.00 35.28 234 SER A CA 1
ATOM 1906 C C . SER A 1 234 ? 35.989 27.423 -32.142 1.00 35.28 234 SER A C 1
ATOM 1908 O O . SER A 1 234 ? 36.583 28.485 -32.218 1.00 35.28 234 SER A O 1
ATOM 1910 N N . GLU A 1 235 ? 36.586 26.256 -32.365 1.00 34.41 235 GLU A N 1
ATOM 1911 C CA . GLU A 1 235 ? 37.754 26.151 -33.244 1.00 34.41 235 GLU A CA 1
ATOM 1912 C C . GLU A 1 235 ? 37.931 24.698 -33.695 1.00 34.41 235 GLU A C 1
ATOM 1914 O O . GLU A 1 235 ? 37.998 23.752 -32.908 1.00 34.41 235 GLU A O 1
ATOM 1919 N N . THR A 1 236 ? 37.862 24.540 -35.010 1.00 35.44 236 THR A N 1
ATOM 1920 C CA . THR A 1 236 ? 38.086 23.328 -35.791 1.00 35.44 236 THR A CA 1
ATOM 1921 C C . THR A 1 236 ? 39.540 22.879 -35.729 1.00 35.44 236 THR A C 1
ATOM 1923 O O . THR A 1 236 ? 40.430 23.700 -35.553 1.00 35.44 236 THR A O 1
ATOM 1926 N N . GLU A 1 237 ? 39.747 21.579 -35.962 1.00 39.41 237 GLU A N 1
ATOM 1927 C CA . GLU A 1 237 ? 40.876 21.005 -36.709 1.00 39.41 237 GLU A CA 1
ATOM 1928 C C . GLU A 1 237 ? 42.074 21.944 -36.935 1.00 39.41 237 GLU A C 1
ATOM 1930 O O . GLU A 1 237 ? 42.055 22.738 -37.869 1.00 39.41 237 GLU A O 1
ATOM 1935 N N . THR A 1 238 ? 43.109 21.840 -36.095 1.00 29.36 238 THR A N 1
ATOM 1936 C CA . THR A 1 238 ? 44.557 21.968 -36.390 1.00 29.36 238 THR A CA 1
ATOM 1937 C C . THR A 1 238 ? 45.316 22.360 -35.119 1.00 29.36 238 THR A C 1
ATOM 1939 O O . THR A 1 238 ? 44.865 23.192 -34.347 1.00 29.36 238 THR A O 1
ATOM 1942 N N . GLY A 1 239 ? 46.497 21.770 -34.923 1.00 26.86 239 GLY A N 1
ATOM 1943 C CA . GLY A 1 239 ? 47.537 22.356 -34.073 1.00 26.86 239 GLY A CA 1
ATOM 1944 C C . GLY A 1 239 ? 47.519 21.971 -32.595 1.00 26.86 239 GLY A C 1
ATOM 1945 O O . GLY A 1 239 ? 46.667 22.377 -31.816 1.00 26.86 239 GLY A O 1
ATOM 1946 N N . ILE A 1 240 ? 48.548 21.220 -32.206 1.00 36.56 240 ILE A N 1
ATOM 1947 C CA . ILE A 1 240 ? 49.020 21.088 -30.829 1.00 36.56 240 ILE A CA 1
ATOM 1948 C C . ILE A 1 240 ? 49.458 22.477 -30.353 1.00 36.56 240 ILE A C 1
ATOM 1950 O O . ILE A 1 240 ? 50.528 22.910 -30.750 1.00 36.56 240 ILE A O 1
ATOM 1954 N N . GLU A 1 241 ? 48.691 23.138 -29.487 1.00 26.17 241 GLU A N 1
ATOM 1955 C CA . GLU A 1 241 ? 49.214 24.142 -28.552 1.00 26.17 241 GLU A CA 1
ATOM 1956 C C . GLU A 1 241 ? 48.389 24.154 -27.256 1.00 26.17 241 GLU A C 1
ATOM 1958 O O . GLU A 1 241 ? 47.161 24.093 -27.258 1.00 26.17 241 GLU A O 1
ATOM 1963 N N . SER A 1 242 ? 49.100 24.177 -26.128 1.00 37.84 242 SER A N 1
ATOM 1964 C CA . SER A 1 242 ? 48.561 24.112 -24.768 1.00 37.84 242 SER A CA 1
ATOM 1965 C C . SER A 1 242 ? 47.916 25.436 -24.335 1.00 37.84 242 SER A C 1
ATOM 1967 O O . SER A 1 242 ? 48.634 26.434 -24.268 1.00 37.84 242 SER A O 1
ATOM 1969 N N . PRO A 1 243 ? 46.646 25.461 -23.873 1.00 29.72 243 PRO A N 1
ATOM 1970 C CA . PRO A 1 243 ? 46.102 26.627 -23.183 1.00 29.72 243 PRO A CA 1
ATOM 1971 C C . PRO A 1 243 ? 45.764 26.339 -21.707 1.00 29.72 243 PRO A C 1
ATOM 1973 O O . PRO A 1 243 ? 45.005 25.430 -21.380 1.00 29.72 243 PRO A O 1
ATOM 1976 N N . GLY A 1 244 ? 46.331 27.174 -20.826 1.00 27.00 244 GLY A N 1
ATOM 1977 C CA . GLY A 1 244 ? 45.731 27.724 -19.597 1.00 27.00 244 GLY A CA 1
ATOM 1978 C C . GLY A 1 244 ? 45.151 26.784 -18.528 1.00 27.00 244 GLY A C 1
ATOM 1979 O O . GLY A 1 244 ? 44.129 26.132 -18.720 1.00 27.00 244 GLY A O 1
ATOM 1980 N N . ARG A 1 245 ? 45.730 26.826 -17.315 1.00 25.92 245 ARG A N 1
ATOM 1981 C CA . ARG A 1 245 ? 45.142 26.248 -16.086 1.00 25.92 245 ARG A CA 1
ATOM 1982 C C . ARG A 1 245 ? 43.664 26.667 -15.924 1.00 25.92 245 ARG A C 1
ATOM 1984 O O . ARG A 1 245 ? 43.394 27.870 -15.942 1.00 25.92 245 ARG A O 1
ATOM 1991 N N . PRO A 1 246 ? 42.727 25.732 -15.668 1.00 29.75 246 PRO A N 1
ATOM 1992 C CA . PRO A 1 246 ? 41.364 26.096 -15.311 1.00 29.75 246 PRO A CA 1
ATOM 1993 C C . PRO A 1 246 ? 41.369 26.823 -13.961 1.00 29.75 246 PRO A C 1
ATOM 1995 O O . PRO A 1 246 ? 41.966 26.358 -12.989 1.00 29.75 246 PRO A O 1
ATOM 1998 N N . GLN A 1 247 ? 40.721 27.987 -13.902 1.00 27.16 247 GLN A N 1
ATOM 1999 C CA . GLN A 1 247 ? 40.516 28.716 -12.654 1.00 27.16 247 GLN A CA 1
ATOM 2000 C C . GLN A 1 247 ? 39.681 27.866 -11.691 1.00 27.16 247 GLN A C 1
ATOM 2002 O O . GLN A 1 247 ? 38.561 27.471 -12.012 1.00 27.16 247 GLN A O 1
ATOM 2007 N N . ASN A 1 248 ? 40.224 27.637 -10.492 1.00 29.22 248 ASN A N 1
ATOM 2008 C CA . ASN A 1 248 ? 39.552 27.035 -9.341 1.00 29.22 248 ASN A CA 1
ATOM 2009 C C . ASN A 1 248 ? 38.233 27.766 -9.017 1.00 29.22 248 ASN A C 1
ATOM 2011 O O . ASN A 1 248 ? 38.198 28.680 -8.189 1.00 29.22 248 ASN A O 1
ATOM 2015 N N . ARG A 1 249 ? 37.118 27.350 -9.625 1.00 26.56 249 ARG A N 1
ATOM 2016 C CA . ARG A 1 249 ? 35.777 27.638 -9.109 1.00 26.56 249 ARG A CA 1
ATOM 2017 C C . ARG A 1 249 ? 35.398 26.523 -8.143 1.00 26.56 249 ARG A C 1
ATOM 2019 O O . ARG A 1 249 ? 35.150 25.394 -8.545 1.00 26.56 249 ARG A O 1
ATOM 2026 N N . LYS A 1 250 ? 35.392 26.873 -6.854 1.00 28.80 250 LYS A N 1
ATOM 2027 C CA . LYS A 1 250 ? 34.985 26.025 -5.726 1.00 28.80 250 LYS A CA 1
ATOM 2028 C C . LYS A 1 250 ? 33.705 25.240 -6.046 1.00 28.80 250 LYS A C 1
ATOM 2030 O O . LYS A 1 250 ? 32.700 25.831 -6.444 1.00 28.80 250 LYS A O 1
ATOM 2035 N N . ILE A 1 251 ? 33.746 23.937 -5.770 1.00 31.72 251 ILE A N 1
ATOM 2036 C CA . ILE A 1 251 ? 32.652 22.951 -5.800 1.00 31.72 251 ILE A CA 1
ATOM 2037 C C . ILE A 1 251 ? 31.634 23.278 -4.682 1.00 31.72 251 ILE A C 1
ATOM 2039 O O . ILE A 1 251 ? 31.438 22.527 -3.738 1.00 31.72 251 ILE A O 1
ATOM 2043 N N . ARG A 1 252 ? 31.028 24.471 -4.713 1.00 28.81 252 ARG A N 1
ATOM 2044 C CA . ARG A 1 252 ? 30.018 24.922 -3.732 1.00 28.81 252 ARG A CA 1
ATOM 2045 C C . ARG A 1 252 ? 28.642 25.188 -4.344 1.00 28.81 252 ARG A C 1
ATOM 2047 O O . ARG A 1 252 ? 27.685 25.393 -3.607 1.00 28.81 252 ARG A O 1
ATOM 2054 N N . HIS A 1 253 ? 28.510 25.162 -5.671 1.00 30.61 253 HIS A N 1
ATOM 2055 C CA . HIS A 1 253 ? 27.271 25.578 -6.339 1.00 30.61 253 HIS A CA 1
ATOM 2056 C C . HIS A 1 253 ? 26.197 24.497 -6.515 1.00 30.61 253 HIS A C 1
ATOM 2058 O O . HIS A 1 253 ? 25.094 24.839 -6.923 1.00 30.61 253 HIS A O 1
ATOM 2064 N N . LEU A 1 254 ? 26.452 23.238 -6.142 1.00 31.72 254 LEU A N 1
ATOM 2065 C CA . LEU A 1 254 ? 25.390 22.222 -6.068 1.00 31.72 254 LEU A CA 1
ATOM 2066 C C . LEU A 1 254 ? 24.558 22.303 -4.771 1.00 31.72 254 LEU A C 1
ATOM 2068 O O . LEU A 1 254 ? 23.494 21.701 -4.713 1.00 31.72 254 LEU A O 1
ATOM 2072 N N . PHE A 1 255 ? 24.988 23.088 -3.770 1.00 29.33 255 PHE A N 1
ATOM 2073 C CA . PHE A 1 255 ? 24.369 23.112 -2.432 1.00 29.33 255 PHE A CA 1
ATOM 2074 C C . PHE A 1 255 ? 24.028 24.513 -1.887 1.00 29.33 255 PHE A C 1
ATOM 2076 O O . PHE A 1 255 ? 23.799 24.667 -0.692 1.00 29.33 255 PHE A O 1
ATOM 2083 N N . GLN A 1 256 ? 23.973 25.561 -2.719 1.00 27.05 256 GLN A N 1
ATOM 2084 C CA . GLN A 1 256 ? 23.541 26.889 -2.254 1.00 27.05 256 GLN A CA 1
ATOM 2085 C C . GLN A 1 256 ? 22.626 27.603 -3.249 1.00 27.05 256 GLN A C 1
ATOM 2087 O O . GLN A 1 256 ? 23.112 28.175 -4.223 1.00 27.05 256 GLN A O 1
ATOM 2092 N N . ILE A 1 257 ? 21.325 27.675 -2.939 1.00 28.58 257 ILE A N 1
ATOM 2093 C CA . ILE A 1 257 ? 20.418 28.710 -3.459 1.00 28.58 257 ILE A CA 1
ATOM 2094 C C . ILE A 1 257 ? 19.503 29.192 -2.320 1.00 28.58 257 ILE A C 1
ATOM 2096 O O . ILE A 1 257 ? 18.742 28.422 -1.742 1.00 28.58 257 ILE A O 1
ATOM 2100 N N . LYS A 1 258 ? 19.607 30.488 -1.992 1.00 24.47 258 LYS A N 1
ATOM 2101 C CA . LYS A 1 258 ? 18.746 31.209 -1.036 1.00 24.47 258 LYS A CA 1
ATOM 2102 C C . LYS A 1 258 ? 17.325 31.396 -1.598 1.00 24.47 258 LYS A C 1
ATOM 2104 O O . LYS A 1 258 ? 17.188 31.597 -2.805 1.00 24.47 258 LYS A O 1
ATOM 2109 N N . PRO A 1 259 ? 16.282 31.453 -0.749 1.00 25.73 259 PRO A N 1
ATOM 2110 C CA . PRO A 1 259 ? 14.924 31.743 -1.191 1.00 25.73 259 PRO A CA 1
ATOM 2111 C C . PRO A 1 259 ? 14.795 33.234 -1.539 1.00 25.73 259 PRO A C 1
ATOM 2113 O O . PRO A 1 259 ? 14.958 34.093 -0.673 1.00 25.73 259 PRO A O 1
ATOM 2116 N N . GLN A 1 260 ? 14.501 33.564 -2.800 1.00 27.03 260 GLN A N 1
ATOM 2117 C CA . GLN A 1 260 ? 14.024 34.903 -3.148 1.00 27.03 260 GLN A CA 1
ATOM 2118 C C . GLN A 1 260 ? 12.500 34.941 -3.061 1.00 27.03 260 GLN A C 1
ATOM 2120 O O . GLN A 1 260 ? 11.789 34.483 -3.950 1.00 27.03 260 GLN A O 1
ATOM 2125 N N . ILE A 1 261 ? 12.020 35.522 -1.964 1.00 29.64 261 ILE A N 1
ATOM 2126 C CA . ILE A 1 261 ? 10.705 36.150 -1.881 1.00 29.64 261 ILE A CA 1
ATOM 2127 C C . ILE A 1 261 ? 10.859 37.550 -2.481 1.00 29.64 261 ILE A C 1
ATOM 2129 O O . ILE A 1 261 ? 11.673 38.337 -1.996 1.00 29.64 261 ILE A O 1
ATOM 2133 N N . LYS A 1 262 ? 10.057 37.876 -3.496 1.00 26.94 262 LYS A N 1
ATOM 2134 C CA . LYS A 1 262 ? 9.673 39.258 -3.792 1.00 26.94 262 LYS A CA 1
ATOM 2135 C C . LYS A 1 262 ? 8.186 39.309 -4.124 1.00 26.94 262 LYS A C 1
ATOM 2137 O O . LYS A 1 262 ? 7.750 38.793 -5.148 1.00 26.94 262 LYS A O 1
ATOM 2142 N N . ASN A 1 263 ? 7.448 39.939 -3.214 1.00 28.73 263 ASN A N 1
ATOM 2143 C CA . ASN A 1 263 ? 6.258 40.708 -3.542 1.00 28.73 263 ASN A CA 1
ATOM 2144 C C . ASN A 1 263 ? 6.657 41.825 -4.513 1.00 28.73 263 ASN A C 1
ATOM 2146 O O . ASN A 1 263 ? 7.714 42.425 -4.335 1.00 28.73 263 ASN A O 1
ATOM 2150 N N . ASP A 1 264 ? 5.811 42.095 -5.500 1.00 27.59 264 ASP A N 1
ATOM 2151 C CA . ASP A 1 264 ? 5.218 43.421 -5.681 1.00 27.59 264 ASP A CA 1
ATOM 2152 C C . ASP A 1 264 ? 4.119 43.345 -6.741 1.00 27.59 264 ASP A C 1
ATOM 2154 O O . ASP A 1 264 ? 4.238 42.666 -7.762 1.00 27.59 264 ASP A O 1
ATOM 2158 N N . GLY A 1 265 ? 3.003 44.003 -6.438 1.00 26.05 265 GLY A N 1
ATOM 2159 C CA . GLY A 1 265 ? 1.852 44.095 -7.317 1.00 26.05 265 GLY A CA 1
ATOM 2160 C C . GLY A 1 265 ? 2.015 45.167 -8.388 1.00 26.05 265 GLY A C 1
ATOM 2161 O O . GLY A 1 265 ? 2.794 46.103 -8.249 1.00 26.05 265 GLY A O 1
ATOM 2162 N N . SER A 1 266 ? 1.219 45.057 -9.448 1.00 26.97 266 SER A N 1
ATOM 2163 C CA . SER A 1 266 ? 0.432 46.164 -10.010 1.00 26.97 266 SER A CA 1
ATOM 2164 C C . SER A 1 266 ? -0.335 45.713 -11.259 1.00 26.97 266 SER A C 1
ATOM 2166 O O . SER A 1 266 ? 0.202 45.077 -12.157 1.00 26.97 266 SER A O 1
ATOM 2168 N N . ASN A 1 267 ? -1.631 46.034 -11.237 1.00 26.31 267 ASN A N 1
ATOM 2169 C CA . ASN A 1 267 ? -2.548 46.373 -12.330 1.00 26.31 267 ASN A CA 1
ATOM 2170 C C . ASN A 1 267 ? -2.154 46.057 -13.782 1.00 26.31 267 ASN A C 1
ATOM 2172 O O . ASN A 1 267 ? -1.248 46.693 -14.302 1.00 26.31 267 ASN A O 1
ATOM 2176 N N . VAL A 1 268 ? -3.034 45.335 -14.496 1.00 27.56 268 VAL A N 1
ATOM 2177 C CA . VAL A 1 268 ? -3.591 45.810 -15.782 1.00 27.56 268 VAL A CA 1
ATOM 2178 C C . VAL A 1 268 ? -5.067 45.395 -15.896 1.00 27.56 268 VAL A C 1
ATOM 2180 O O . VAL A 1 268 ? -5.448 44.262 -15.617 1.00 27.56 268 VAL A O 1
ATOM 2183 N N . GLN A 1 269 ? -5.884 46.377 -16.274 1.00 24.41 269 GLN A N 1
ATOM 2184 C CA . GLN A 1 269 ? -7.330 46.366 -16.482 1.00 24.41 269 GLN A CA 1
ATOM 2185 C C . GLN A 1 269 ? -7.797 45.610 -17.740 1.00 24.41 269 GLN A C 1
ATOM 2187 O O . GLN A 1 269 ? -7.077 45.528 -18.730 1.00 24.41 269 GLN A O 1
ATOM 2192 N N . SER A 1 270 ? -9.110 45.327 -17.745 1.00 24.81 270 SER A N 1
ATOM 2193 C CA . SER A 1 270 ? -10.025 45.248 -18.905 1.00 24.81 270 SER A CA 1
ATOM 2194 C C . SER A 1 270 ? -9.888 44.003 -19.803 1.00 24.81 270 SER A C 1
ATOM 2196 O O . SER A 1 270 ? -8.800 43.577 -20.143 1.00 24.81 270 SER A O 1
ATOM 2198 N N . SER A 1 271 ? -10.948 43.336 -20.255 1.00 24.70 271 SER A N 1
ATOM 2199 C CA . SER A 1 271 ? -12.269 43.833 -20.628 1.00 24.70 271 SER A CA 1
ATOM 2200 C C . SER A 1 271 ? -13.304 42.698 -20.623 1.00 24.70 271 SER A C 1
ATOM 2202 O O . SER A 1 271 ? -13.056 41.583 -21.076 1.00 24.70 271 SER A O 1
ATOM 2204 N N . LEU A 1 272 ? -14.492 43.027 -20.116 1.00 24.34 272 LEU A N 1
ATOM 2205 C CA . LEU A 1 272 ? -15.741 42.310 -20.346 1.00 24.34 272 LEU A CA 1
ATOM 2206 C C . LEU A 1 272 ? -16.164 42.470 -21.811 1.00 24.34 272 LEU A C 1
ATOM 2208 O O . LEU A 1 272 ? -16.235 43.599 -22.295 1.00 24.34 272 LEU A O 1
ATOM 2212 N N . LYS A 1 273 ? -16.581 41.377 -22.457 1.00 24.72 273 LYS A N 1
ATOM 2213 C CA . LYS A 1 273 ? -17.675 41.408 -23.438 1.00 24.72 273 LYS A CA 1
ATOM 2214 C C . LYS A 1 273 ? -18.594 40.205 -23.244 1.00 24.72 273 LYS A C 1
ATOM 2216 O O . LYS A 1 273 ? -18.283 39.074 -23.598 1.00 24.72 273 LYS A O 1
ATOM 2221 N N . THR A 1 274 ? -19.729 40.512 -22.637 1.00 24.91 274 THR A N 1
ATOM 2222 C CA . THR A 1 274 ? -21.012 39.820 -22.724 1.00 24.91 274 THR A CA 1
ATOM 2223 C C . THR A 1 274 ? -21.570 39.895 -24.148 1.00 24.91 274 THR A C 1
ATOM 2225 O O . THR A 1 274 ? -21.382 40.910 -24.812 1.00 24.91 274 THR A O 1
ATOM 2228 N N . GLN A 1 275 ? -22.280 38.847 -24.579 1.00 26.58 275 GLN A N 1
ATOM 2229 C CA . GLN A 1 275 ? -23.491 38.869 -25.431 1.00 26.58 275 GLN A CA 1
ATOM 2230 C C . GLN A 1 275 ? -23.915 37.403 -25.670 1.00 26.58 275 GLN A C 1
ATOM 2232 O O . GLN A 1 275 ? -23.184 36.626 -26.270 1.00 26.58 275 GLN A O 1
ATOM 2237 N N . SER A 1 276 ? -24.889 36.892 -24.912 1.00 26.22 276 SER A N 1
ATOM 2238 C CA . SER A 1 276 ? -26.338 36.898 -25.197 1.00 26.22 276 SER A CA 1
ATOM 2239 C C . SER A 1 276 ? -26.755 35.937 -26.321 1.00 26.22 276 SER A C 1
ATOM 2241 O O . SER A 1 276 ? -26.534 36.203 -27.499 1.00 26.22 276 SER A O 1
ATOM 2243 N N . GLN A 1 277 ? -27.421 34.848 -25.924 1.00 25.86 277 GLN A N 1
ATOM 2244 C CA . GLN A 1 277 ? -28.336 34.073 -26.771 1.00 25.86 277 GLN A CA 1
ATOM 2245 C C . GLN A 1 277 ? -29.518 34.945 -27.236 1.00 25.86 277 GLN A C 1
ATOM 2247 O O . GLN A 1 277 ? -29.848 35.933 -26.575 1.00 25.86 277 GLN A O 1
ATOM 2252 N N . PRO A 1 278 ? -30.217 34.529 -28.305 1.00 30.72 278 PRO A N 1
ATOM 2253 C CA . PRO A 1 278 ? -31.558 33.993 -28.070 1.00 30.72 278 PRO A CA 1
ATOM 2254 C C . PRO A 1 278 ? -31.903 32.735 -28.887 1.00 30.72 278 PRO A C 1
ATOM 2256 O O . PRO A 1 278 ? -31.257 32.381 -29.870 1.00 30.72 278 PRO A O 1
ATOM 2259 N N . ALA A 1 279 ? -32.943 32.057 -28.403 1.00 26.14 279 ALA A N 1
ATOM 2260 C CA . ALA A 1 279 ? -33.516 30.803 -28.877 1.00 26.14 279 ALA A CA 1
ATOM 2261 C C . ALA A 1 279 ? -34.419 30.950 -30.121 1.00 26.14 279 ALA A C 1
ATOM 2263 O O . ALA A 1 279 ? -34.989 32.013 -30.353 1.00 26.14 279 ALA A O 1
ATOM 2264 N N . GLY A 1 280 ? -34.640 29.840 -30.840 1.00 24.83 280 GLY A N 1
ATOM 2265 C CA . GLY A 1 280 ? -35.724 29.713 -31.825 1.00 24.83 280 GLY A CA 1
ATOM 2266 C C . GLY A 1 280 ? -35.670 28.451 -32.700 1.00 24.83 280 GLY A C 1
ATOM 2267 O O . GLY A 1 280 ? -34.965 28.425 -33.696 1.00 24.83 280 GLY A O 1
ATOM 2268 N N . LEU A 1 281 ? -36.425 27.426 -32.282 1.00 27.77 281 LEU A N 1
ATOM 2269 C CA . LEU A 1 281 ? -36.910 26.204 -32.960 1.00 27.77 281 LEU A CA 1
ATOM 2270 C C . LEU A 1 281 ? -36.694 25.999 -34.481 1.00 27.77 281 LEU A C 1
ATOM 2272 O O . LEU A 1 281 ? -37.137 26.819 -35.275 1.00 27.77 281 LEU A O 1
ATOM 2276 N N . GLN A 1 282 ? -36.254 24.783 -34.863 1.00 24.78 282 GLN A N 1
ATOM 2277 C CA . GLN A 1 282 ? -36.997 23.802 -35.699 1.00 24.78 282 GLN A CA 1
ATOM 2278 C C . GLN A 1 282 ? -36.165 22.515 -35.945 1.00 24.78 282 GLN A C 1
ATOM 2280 O O . GLN A 1 282 ? -34.990 22.573 -36.289 1.00 24.78 282 GLN A O 1
ATOM 2285 N N . SER A 1 283 ? -36.780 21.337 -35.771 1.00 27.92 283 SER A N 1
ATOM 2286 C CA . SER A 1 283 ? -36.362 20.058 -36.398 1.00 27.92 283 SER A CA 1
ATOM 2287 C C . SER A 1 283 ? -37.043 19.966 -37.774 1.00 27.92 283 SER A C 1
ATOM 2289 O O . SER A 1 283 ? -38.165 20.470 -37.865 1.00 27.92 283 SER A O 1
ATOM 2291 N N . PRO A 1 284 ? -36.458 19.347 -38.827 1.00 34.56 284 PRO A N 1
ATOM 2292 C CA . PRO A 1 284 ? -36.359 17.880 -38.917 1.00 34.56 284 PRO A CA 1
ATOM 2293 C C . PRO A 1 284 ? -35.140 17.338 -39.711 1.00 34.56 284 PRO A C 1
ATOM 2295 O O . PRO A 1 284 ? -34.332 18.080 -40.253 1.00 34.56 284 PRO A O 1
ATOM 2298 N N . HIS A 1 285 ? -35.095 16.004 -39.816 1.00 28.81 285 HIS A N 1
ATOM 2299 C CA . HIS A 1 285 ? -34.293 15.160 -40.719 1.00 28.81 285 HIS A CA 1
ATOM 2300 C C . HIS A 1 285 ? -32.972 14.588 -40.187 1.00 28.81 285 HIS A C 1
ATOM 2302 O O . HIS A 1 285 ? -31.881 15.128 -40.336 1.00 28.81 285 HIS A O 1
ATOM 2308 N N . HIS A 1 286 ? -33.108 13.368 -39.655 1.00 28.84 286 HIS A N 1
ATOM 2309 C CA . HIS A 1 286 ? -32.050 12.366 -39.621 1.00 28.84 286 HIS A CA 1
ATOM 2310 C C . HIS A 1 286 ? -31.505 12.099 -41.038 1.00 28.84 286 HIS A C 1
ATOM 2312 O O . HIS A 1 286 ? -32.292 11.751 -41.921 1.00 28.84 286 HIS A O 1
ATOM 2318 N N . PRO A 1 287 ? -30.181 12.161 -41.259 1.00 31.25 287 PRO A N 1
ATOM 2319 C CA . PRO A 1 287 ? -29.576 11.526 -42.418 1.00 31.25 287 PRO A CA 1
ATOM 2320 C C . PRO A 1 287 ? -29.620 9.991 -42.261 1.00 31.25 287 PRO A C 1
ATOM 2322 O O . PRO A 1 287 ? -29.615 9.481 -41.133 1.00 31.25 287 PRO A O 1
ATOM 2325 N N . PRO A 1 288 ? -29.700 9.240 -43.374 1.00 27.73 288 PRO A N 1
ATOM 2326 C CA . PRO A 1 288 ? -29.922 7.798 -43.370 1.00 27.73 288 PRO A CA 1
ATOM 2327 C C . PRO A 1 288 ? -28.788 7.075 -42.642 1.00 27.73 288 PRO A C 1
ATOM 2329 O O . PRO A 1 288 ? -27.608 7.369 -42.843 1.00 27.73 288 PRO A O 1
ATOM 2332 N N . GLN A 1 289 ? -29.155 6.117 -41.787 1.00 28.41 289 GLN A N 1
ATOM 2333 C CA . GLN A 1 289 ? -28.186 5.247 -41.131 1.00 28.41 289 GLN A CA 1
ATOM 2334 C C . GLN A 1 289 ? -27.329 4.527 -42.187 1.00 28.41 289 GLN A C 1
ATOM 2336 O O . GLN A 1 289 ? -27.881 4.008 -43.162 1.00 28.41 289 GLN A O 1
ATOM 2341 N N . PRO A 1 290 ? -25.999 4.439 -42.001 1.00 27.02 290 PRO A N 1
ATOM 2342 C CA . PRO A 1 290 ? -25.171 3.565 -42.821 1.00 27.02 290 PRO A CA 1
ATOM 2343 C C . PRO A 1 290 ? -25.635 2.106 -42.644 1.00 27.02 290 PRO A C 1
ATOM 2345 O O . PRO A 1 290 ? -26.153 1.758 -41.577 1.00 27.02 290 PRO A O 1
ATOM 2348 N N . PRO A 1 291 ? -25.469 1.235 -43.656 1.00 25.73 291 PRO A N 1
ATOM 2349 C CA . PRO A 1 291 ? -25.939 -0.146 -43.592 1.00 25.73 291 PRO A CA 1
ATOM 2350 C C . PRO A 1 291 ? -25.389 -0.838 -42.338 1.00 25.73 291 PRO A C 1
ATOM 2352 O O . PRO A 1 291 ? -24.175 -0.884 -42.130 1.00 25.73 291 PRO A O 1
ATOM 2355 N N . MET A 1 292 ? -26.294 -1.356 -41.494 1.00 25.88 292 MET A N 1
ATOM 2356 C CA . MET A 1 292 ? -25.952 -2.152 -40.311 1.00 25.88 292 MET A CA 1
ATOM 2357 C C . MET A 1 292 ? -24.946 -3.242 -40.699 1.00 25.88 292 MET A C 1
ATOM 2359 O O . MET A 1 292 ? -25.284 -4.175 -41.433 1.00 25.88 292 MET A O 1
ATOM 2363 N N . ARG A 1 293 ? -23.722 -3.137 -40.173 1.00 27.12 293 ARG A N 1
ATOM 2364 C CA . ARG A 1 293 ? -22.756 -4.242 -40.150 1.00 27.12 293 ARG A CA 1
ATOM 2365 C C . ARG A 1 293 ? -23.365 -5.423 -39.370 1.00 27.12 293 ARG A C 1
ATOM 2367 O O . ARG A 1 293 ? -24.137 -5.184 -38.438 1.00 27.12 293 ARG A O 1
ATOM 2374 N N . PRO A 1 294 ? -23.068 -6.682 -39.741 1.00 30.92 294 PRO A N 1
ATOM 2375 C CA . PRO A 1 294 ? -23.613 -7.854 -39.062 1.00 30.92 294 PRO A CA 1
ATOM 2376 C C . PRO A 1 294 ? -23.190 -7.863 -37.586 1.00 30.92 294 PRO A C 1
ATOM 2378 O O . PRO A 1 294 ? -22.006 -7.810 -37.266 1.00 30.92 294 PRO A O 1
ATOM 2381 N N . ASP A 1 295 ? -24.187 -7.887 -36.705 1.00 35.91 295 ASP A N 1
ATOM 2382 C CA . ASP A 1 295 ? -24.040 -7.876 -35.249 1.00 35.91 295 ASP A CA 1
ATOM 2383 C C . ASP A 1 295 ? -23.511 -9.251 -34.780 1.00 35.91 295 ASP A C 1
ATOM 2385 O O . ASP A 1 295 ? -24.167 -10.266 -35.056 1.00 35.91 295 ASP A O 1
ATOM 2389 N N . PRO A 1 296 ? -22.333 -9.343 -34.136 1.00 38.22 296 PRO A N 1
ATOM 2390 C CA . PRO A 1 296 ? -21.795 -10.614 -33.661 1.00 38.22 296 PRO A CA 1
ATOM 2391 C C . PRO A 1 296 ? -22.690 -11.168 -32.544 1.00 38.22 296 PRO A C 1
ATOM 2393 O O . PRO A 1 296 ? -23.060 -10.458 -31.608 1.00 38.22 296 PRO A O 1
ATOM 2396 N N . ALA A 1 297 ? -23.073 -12.441 -32.655 1.00 43.97 297 ALA A N 1
ATOM 2397 C CA . ALA A 1 297 ? -23.965 -13.086 -31.698 1.00 43.97 297 ALA A CA 1
ATOM 2398 C C . ALA A 1 297 ? -23.365 -13.061 -30.278 1.00 43.97 297 ALA A C 1
ATOM 2400 O O . ALA A 1 297 ? -22.199 -13.399 -30.085 1.00 43.97 297 ALA A O 1
ATOM 2401 N N . LYS A 1 298 ? -24.159 -12.666 -29.274 1.00 45.81 298 LYS A N 1
ATOM 2402 C CA . LYS A 1 298 ? -23.730 -12.647 -27.864 1.00 45.81 298 LYS A CA 1
ATOM 2403 C C . LYS A 1 298 ? -24.052 -13.996 -27.221 1.00 45.81 298 LYS A C 1
ATOM 2405 O O . LYS A 1 298 ? -25.229 -14.360 -27.164 1.00 45.81 298 LYS A O 1
ATOM 2410 N N . ILE A 1 299 ? -23.023 -14.700 -26.746 1.00 56.69 299 ILE A N 1
ATOM 2411 C CA . ILE A 1 299 ? -23.123 -15.967 -26.004 1.00 56.69 299 ILE A CA 1
ATOM 2412 C C . ILE A 1 299 ? -23.129 -15.649 -24.503 1.00 56.69 299 ILE A C 1
ATOM 2414 O O . ILE A 1 299 ? -22.295 -14.879 -24.031 1.00 56.69 299 ILE A O 1
ATOM 2418 N N . LEU A 1 300 ? -24.073 -16.214 -23.754 1.00 50.22 300 LEU A N 1
ATOM 2419 C CA . LEU A 1 300 ? -24.148 -16.113 -22.296 1.00 50.22 300 LEU A CA 1
ATOM 2420 C C . LEU A 1 300 ? -24.339 -17.513 -21.710 1.00 50.22 300 LEU A C 1
ATOM 2422 O O . LEU A 1 300 ? -25.346 -18.165 -21.988 1.00 50.22 300 LEU A O 1
ATOM 2426 N N . PHE A 1 301 ? -23.389 -17.959 -20.894 1.00 57.97 301 PHE A N 1
ATOM 2427 C CA . PHE A 1 301 ? -23.502 -19.210 -20.149 1.00 57.97 301 PHE A CA 1
ATOM 2428 C C . PHE A 1 301 ? -24.433 -19.005 -18.950 1.00 57.97 301 PHE A C 1
ATOM 2430 O O . PHE A 1 301 ? -24.253 -18.078 -18.162 1.00 57.97 301 PHE A O 1
ATOM 2437 N N . GLY A 1 302 ? -25.475 -19.827 -18.867 1.00 53.62 302 GLY A N 1
ATOM 2438 C CA . GLY A 1 302 ? -26.448 -19.845 -17.781 1.00 53.62 302 GLY A CA 1
ATOM 2439 C C . GLY A 1 302 ? -26.090 -20.863 -16.689 1.00 53.62 302 GLY A C 1
ATOM 2440 O O . GLY A 1 302 ? -24.976 -21.391 -16.666 1.00 53.62 302 GLY A O 1
ATOM 2441 N N . PRO A 1 303 ? -27.034 -21.166 -15.781 1.00 45.94 303 PRO A N 1
ATOM 2442 C CA . PR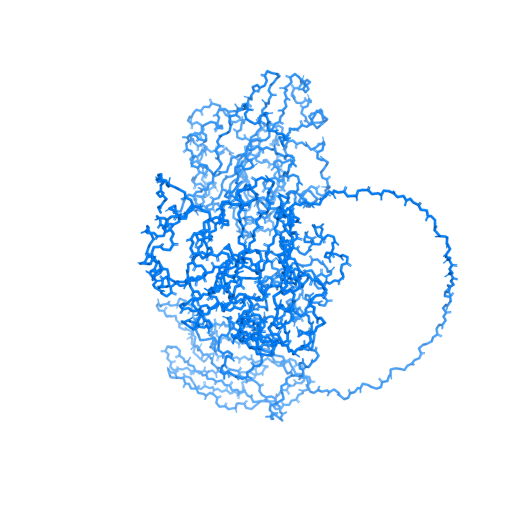O A 1 303 ? -26.836 -22.133 -14.702 1.00 45.94 303 PRO A CA 1
ATOM 2443 C C . PRO A 1 303 ? -26.353 -23.506 -15.204 1.00 45.94 303 PRO A C 1
ATOM 2445 O O . PRO A 1 303 ? -26.790 -23.982 -16.254 1.00 45.94 303 PRO A O 1
ATOM 2448 N N . GLY A 1 304 ? -25.455 -24.133 -14.436 1.00 54.41 304 GLY A N 1
ATOM 2449 C CA . GLY A 1 304 ? -24.858 -25.446 -14.721 1.00 54.41 304 GLY A CA 1
ATOM 2450 C C . GLY A 1 304 ? -23.419 -25.381 -15.246 1.00 54.41 304 GLY A C 1
ATOM 2451 O O . GLY A 1 304 ? -22.627 -26.277 -14.977 1.00 54.41 304 GLY A O 1
ATOM 2452 N N . TRP A 1 305 ? -23.016 -24.308 -15.921 1.00 63.59 305 TRP A N 1
ATOM 2453 C CA . TRP A 1 305 ? -21.647 -24.196 -16.429 1.00 63.59 305 TRP A CA 1
ATOM 2454 C C . TRP A 1 305 ? -20.675 -23.738 -15.341 1.00 63.59 305 TRP A C 1
ATOM 2456 O O . TRP A 1 305 ? -20.877 -22.702 -14.710 1.00 63.59 305 TRP A O 1
ATOM 2466 N N . HIS A 1 306 ? -19.583 -24.474 -15.157 1.00 62.91 306 HIS A N 1
ATOM 2467 C CA . HIS A 1 306 ? -18.475 -24.078 -14.296 1.00 62.91 306 HIS A CA 1
ATOM 2468 C C . HIS A 1 306 ? -17.167 -24.181 -15.082 1.00 62.91 306 HIS A C 1
ATOM 2470 O O . HIS A 1 306 ? -16.930 -25.159 -15.787 1.00 62.91 306 HIS A O 1
ATOM 2476 N N . ARG A 1 307 ? -16.285 -23.193 -14.963 1.00 62.12 307 ARG A N 1
ATOM 2477 C CA . ARG A 1 307 ? -14.942 -23.295 -15.545 1.00 62.12 307 ARG A CA 1
ATOM 2478 C C . ARG A 1 307 ? -14.077 -24.208 -14.669 1.00 62.12 307 ARG A C 1
ATOM 2480 O O . ARG A 1 307 ? -14.241 -24.199 -13.448 1.00 62.12 307 ARG A O 1
ATOM 2487 N N . LEU A 1 308 ? -13.212 -25.027 -15.268 1.00 51.38 308 LEU A N 1
ATOM 2488 C CA . LEU A 1 308 ? -12.255 -25.826 -14.497 1.00 51.38 308 LEU A CA 1
ATOM 2489 C C . LEU A 1 308 ? -11.187 -24.930 -13.857 1.00 51.38 308 LEU A C 1
ATOM 2491 O O . LEU A 1 308 ? -10.704 -23.984 -14.473 1.00 51.38 308 LEU A O 1
ATOM 2495 N N . GLU A 1 309 ? -10.843 -25.242 -12.610 1.00 46.50 309 GLU A N 1
ATOM 2496 C CA . GLU A 1 309 ? -9.782 -24.587 -11.841 1.00 46.50 309 GLU A CA 1
ATOM 2497 C C . GLU A 1 309 ? -8.486 -25.389 -12.056 1.00 46.50 309 GLU A C 1
ATOM 2499 O O . GLU A 1 309 ? -8.407 -26.549 -11.656 1.00 46.50 309 GLU A O 1
ATOM 2504 N N . GLY A 1 310 ? -7.505 -24.812 -12.760 1.00 42.47 310 GLY A N 1
ATOM 2505 C CA . GLY A 1 310 ? -6.241 -25.467 -13.127 1.00 42.47 310 GLY A CA 1
ATOM 2506 C C . GLY A 1 310 ? -5.591 -24.862 -14.382 1.00 42.47 310 GLY A C 1
ATOM 2507 O O . GLY A 1 310 ? -6.151 -23.954 -14.992 1.00 42.47 310 GLY A O 1
ATOM 2508 N N . ASN A 1 311 ? -4.417 -25.375 -14.777 1.00 37.38 311 ASN A N 1
ATOM 2509 C CA . ASN A 1 311 ? -3.545 -24.811 -15.830 1.00 37.38 311 ASN A CA 1
ATOM 2510 C C . ASN A 1 311 ? -4.104 -24.840 -17.269 1.00 37.38 311 ASN A C 1
ATOM 2512 O O . ASN A 1 311 ? -3.433 -24.355 -18.174 1.00 37.38 311 ASN A O 1
ATOM 2516 N N . ASP A 1 312 ? -5.300 -25.386 -17.498 1.00 42.81 312 ASP A N 1
ATOM 2517 C CA . ASP A 1 312 ? -5.859 -25.568 -18.841 1.00 42.81 312 ASP A CA 1
ATOM 2518 C C . ASP A 1 312 ? -7.259 -24.929 -18.946 1.00 42.81 312 ASP A C 1
ATOM 2520 O O . ASP A 1 312 ? -8.302 -25.576 -18.830 1.00 42.81 312 ASP A O 1
ATOM 2524 N N . ALA A 1 313 ? -7.284 -23.605 -19.136 1.00 46.94 313 ALA A N 1
ATOM 2525 C CA . ALA A 1 313 ? -8.474 -22.745 -19.063 1.00 46.94 313 ALA A CA 1
ATOM 2526 C C . ALA A 1 313 ? -9.482 -22.902 -20.229 1.00 46.94 313 ALA A C 1
ATOM 2528 O O . ALA A 1 313 ? -10.409 -22.091 -20.352 1.00 46.94 313 ALA A O 1
ATOM 2529 N N . SER A 1 314 ? -9.305 -23.920 -21.079 1.00 53.34 314 SER A N 1
ATOM 2530 C CA . SER A 1 314 ? -10.117 -24.220 -22.271 1.00 53.34 314 SER A CA 1
ATOM 2531 C C . SER A 1 314 ? -11.284 -25.183 -22.010 1.00 53.34 314 SER A C 1
ATOM 2533 O O . SER A 1 314 ? -12.146 -25.356 -22.876 1.00 53.34 314 SER A O 1
ATOM 2535 N N . TRP A 1 315 ? -11.337 -25.785 -20.819 1.00 57.38 315 TRP A N 1
ATOM 2536 C CA . TRP A 1 315 ? -12.339 -26.782 -20.455 1.00 57.38 315 TRP A CA 1
ATOM 2537 C C . TRP A 1 315 ? -13.433 -26.226 -19.539 1.00 57.38 315 TRP A C 1
ATOM 2539 O O . TRP A 1 315 ? -13.182 -25.615 -18.494 1.00 57.38 315 TRP A O 1
ATOM 2549 N N . TRP A 1 316 ? -14.673 -26.517 -19.910 1.00 65.69 316 TRP A N 1
ATOM 2550 C CA . TRP A 1 316 ? -15.868 -26.270 -19.120 1.00 65.69 316 TRP A CA 1
ATOM 2551 C C . TRP A 1 316 ? -16.326 -27.579 -18.479 1.00 65.69 316 TRP A C 1
ATOM 2553 O O . TRP A 1 316 ? -16.447 -28.600 -19.155 1.00 65.69 316 TRP A O 1
ATOM 2563 N N . ARG A 1 317 ? -16.605 -27.560 -17.175 1.00 67.12 317 ARG A N 1
ATOM 2564 C CA . ARG A 1 317 ? -17.284 -28.656 -16.476 1.00 67.12 317 ARG A CA 1
ATOM 2565 C C . ARG A 1 317 ? -18.744 -28.292 -16.275 1.00 67.12 317 ARG A C 1
ATOM 2567 O O . ARG A 1 317 ? -19.100 -27.122 -16.119 1.00 67.12 317 ARG A O 1
ATOM 2574 N N . TRP A 1 318 ? -19.585 -29.306 -16.199 1.00 66.75 318 TRP A N 1
ATOM 2575 C CA . TRP A 1 318 ? -20.982 -29.102 -15.876 1.00 66.75 318 TRP A CA 1
ATOM 2576 C C . TRP A 1 318 ? -21.454 -30.160 -14.867 1.00 66.75 318 TRP A C 1
ATOM 2578 O O . TRP A 1 318 ? -21.187 -31.354 -15.012 1.00 66.75 318 TRP A O 1
ATOM 2588 N N . THR A 1 319 ? -22.080 -29.670 -13.791 1.00 52.41 319 THR A N 1
ATOM 2589 C CA . THR A 1 319 ? -22.333 -30.362 -12.517 1.00 52.41 319 THR A CA 1
ATOM 2590 C C . THR A 1 319 ? -23.803 -30.748 -12.259 1.00 52.41 319 THR A C 1
ATOM 2592 O O . THR A 1 319 ? -24.141 -31.212 -11.171 1.00 52.41 319 THR A O 1
ATOM 2595 N N . SER A 1 320 ? -24.711 -30.554 -13.225 1.00 58.03 320 SER A N 1
ATOM 2596 C CA . SER A 1 320 ? -26.154 -30.840 -13.073 1.00 58.03 320 SER A CA 1
ATOM 2597 C C . SER A 1 320 ? -26.716 -31.692 -14.232 1.00 58.03 320 SER A C 1
ATOM 2599 O O . SER A 1 320 ? -25.947 -32.216 -15.036 1.00 58.03 320 SER A O 1
ATOM 2601 N N . GLN A 1 321 ? -28.044 -31.901 -14.303 1.00 60.09 321 GLN A N 1
ATOM 2602 C CA . GLN A 1 321 ? -28.722 -32.658 -15.383 1.00 60.09 321 GLN A CA 1
ATOM 2603 C C . GLN A 1 321 ? -28.965 -31.854 -16.679 1.00 60.09 321 GLN A C 1
ATOM 2605 O O . GLN A 1 321 ? -29.017 -32.465 -17.750 1.00 60.09 321 GLN A O 1
ATOM 2610 N N . SER A 1 322 ? -28.967 -30.507 -16.617 1.00 64.62 322 SER A N 1
ATOM 2611 C CA . SER A 1 322 ? -28.939 -29.612 -17.799 1.00 64.62 322 SER A CA 1
ATOM 2612 C C . SER A 1 322 ? -28.007 -28.383 -17.666 1.00 64.62 322 SER A C 1
ATOM 2614 O O . SER A 1 322 ? -27.956 -27.773 -16.597 1.00 64.62 322 SER A O 1
ATOM 2616 N N . GLY A 1 323 ? -27.334 -27.971 -18.747 1.00 69.12 323 GLY A N 1
ATOM 2617 C CA . GLY A 1 323 ? -26.500 -26.766 -18.847 1.00 69.12 323 GLY A CA 1
ATOM 2618 C C . GLY A 1 323 ? -27.018 -25.836 -19.944 1.00 69.12 323 GLY A C 1
ATOM 2619 O O . GLY A 1 323 ? -27.198 -26.255 -21.087 1.00 69.12 323 GLY A O 1
ATOM 2620 N N . ILE A 1 324 ? -27.273 -24.565 -19.616 1.00 70.25 324 ILE A N 1
ATOM 2621 C CA . ILE A 1 324 ? -27.972 -23.629 -20.518 1.00 70.25 324 ILE A CA 1
ATOM 2622 C C . ILE A 1 324 ? -27.006 -22.612 -21.135 1.00 70.25 324 ILE A C 1
ATOM 2624 O O . ILE A 1 324 ? -26.201 -22.012 -20.430 1.00 70.25 324 ILE A O 1
ATOM 2628 N N . VAL A 1 325 ? -27.111 -22.367 -22.442 1.00 73.00 325 VAL A N 1
ATOM 2629 C CA . VAL A 1 325 ? -26.392 -21.310 -23.168 1.00 73.00 325 VAL A CA 1
ATOM 2630 C C . VAL A 1 325 ? -27.393 -20.435 -23.920 1.00 73.00 325 VAL A C 1
ATOM 2632 O O . VAL A 1 325 ? -28.136 -20.905 -24.780 1.00 73.00 325 VAL A O 1
ATOM 2635 N N . HIS A 1 326 ? -27.410 -19.136 -23.634 1.00 66.69 326 HIS A N 1
ATOM 2636 C CA . HIS A 1 326 ? -28.227 -18.171 -24.365 1.00 66.69 326 HIS A CA 1
ATOM 2637 C C . HIS A 1 326 ? -27.417 -17.557 -25.507 1.00 66.69 326 HIS A C 1
ATOM 2639 O O . HIS A 1 326 ? -26.388 -16.923 -25.281 1.00 66.69 326 HIS A O 1
ATOM 2645 N N . LEU A 1 327 ? -27.921 -17.682 -26.733 1.00 71.19 327 LEU A N 1
ATOM 2646 C CA . LEU A 1 327 ? -27.349 -17.087 -27.935 1.00 71.19 327 LEU A CA 1
ATOM 2647 C C . LEU A 1 327 ? -28.299 -16.030 -28.505 1.00 71.19 327 LEU A C 1
ATOM 2649 O O . LEU A 1 327 ? -29.344 -16.346 -29.084 1.00 71.19 327 LEU A O 1
ATOM 2653 N N . LYS A 1 328 ? -27.949 -14.750 -28.361 1.00 64.25 328 LYS A N 1
ATOM 2654 C CA . LYS A 1 328 ? -28.756 -13.642 -28.891 1.00 64.25 328 LYS A CA 1
ATOM 2655 C C . LYS A 1 328 ? -28.283 -13.255 -30.290 1.00 64.25 328 LYS A C 1
ATOM 2657 O O . LYS A 1 328 ? -27.119 -12.903 -30.464 1.00 64.25 328 LYS A O 1
ATOM 2662 N N . THR A 1 329 ? -29.187 -13.282 -31.271 1.00 59.12 329 THR A N 1
ATOM 2663 C CA . THR A 1 329 ? -28.882 -12.947 -32.673 1.00 59.12 329 THR A CA 1
ATOM 2664 C C . THR A 1 329 ? -29.728 -11.786 -33.199 1.00 59.12 329 THR A C 1
ATOM 2666 O O . THR A 1 329 ? -30.925 -11.680 -32.917 1.00 59.12 329 THR A O 1
ATOM 2669 N N . GLY A 1 330 ? -29.114 -10.904 -33.996 1.00 50.69 330 GLY A N 1
ATOM 2670 C CA . GLY A 1 330 ? -29.799 -9.772 -34.637 1.00 50.69 330 GLY A CA 1
ATOM 2671 C C . GLY A 1 330 ? -30.673 -10.159 -35.842 1.00 50.69 330 GLY A C 1
ATOM 2672 O O . GLY A 1 330 ? -31.615 -9.439 -36.177 1.00 50.69 330 GLY A O 1
ATOM 2673 N N . ARG A 1 331 ? -30.403 -11.311 -36.476 1.00 54.25 331 ARG A N 1
ATOM 2674 C CA . ARG A 1 331 ? -31.168 -11.916 -37.584 1.00 54.25 331 ARG A CA 1
ATOM 2675 C C . ARG A 1 331 ? -31.165 -13.443 -37.434 1.00 54.25 331 ARG A C 1
ATOM 2677 O O . ARG A 1 331 ? -30.219 -13.994 -36.886 1.00 54.25 331 ARG A O 1
ATOM 2684 N N . GLY A 1 332 ? -32.207 -14.118 -37.924 1.00 59.41 332 GLY A N 1
ATOM 2685 C CA . GLY A 1 332 ? -32.219 -15.584 -37.987 1.00 59.41 332 GLY A CA 1
ATOM 2686 C C . GLY A 1 332 ? -31.297 -16.119 -39.090 1.00 59.41 332 GLY A C 1
ATOM 2687 O O . GLY A 1 332 ? -31.017 -15.407 -40.052 1.00 59.41 332 GLY A O 1
ATOM 2688 N N . GLY A 1 333 ? -30.832 -17.362 -38.972 1.00 69.88 333 GLY A N 1
ATOM 2689 C CA . GLY A 1 333 ? -29.897 -17.951 -39.935 1.00 69.88 333 GLY A CA 1
ATOM 2690 C C . GLY A 1 333 ? -29.261 -19.262 -39.468 1.00 69.88 333 GLY A C 1
ATOM 2691 O O . GLY A 1 333 ? -29.534 -19.722 -38.364 1.00 69.88 333 GLY A O 1
ATOM 2692 N N . TRP A 1 334 ? -28.441 -19.878 -40.322 1.00 70.81 334 TRP A N 1
ATOM 2693 C CA . TRP A 1 334 ? -27.748 -21.135 -40.020 1.00 70.81 334 TRP A CA 1
ATOM 2694 C C . TRP A 1 334 ? -26.507 -20.916 -39.154 1.00 70.81 334 TRP A C 1
ATOM 2696 O O . TRP A 1 334 ? -25.611 -20.190 -39.550 1.00 70.81 334 TRP A O 1
ATOM 2706 N N . CYS A 1 335 ? -26.433 -21.573 -38.005 1.00 75.19 335 CYS A N 1
ATOM 2707 C CA . CYS A 1 335 ? -25.276 -21.608 -37.120 1.00 75.19 335 CYS A CA 1
ATOM 2708 C C . CYS A 1 335 ? -24.665 -23.015 -37.126 1.00 75.19 335 CYS A C 1
ATOM 2710 O O . CYS A 1 335 ? -25.406 -23.992 -37.191 1.00 75.19 335 CYS A O 1
ATOM 2712 N N . SER A 1 336 ? -23.342 -23.126 -37.061 1.00 74.31 336 SER A N 1
ATOM 2713 C CA . SER A 1 336 ? -22.634 -24.382 -36.813 1.00 74.31 336 SER A CA 1
ATOM 2714 C C . SER A 1 336 ? -22.087 -24.378 -35.393 1.00 74.31 336 SER A C 1
ATOM 2716 O O . SER A 1 336 ? -21.369 -23.457 -35.024 1.00 74.31 336 SER A O 1
ATOM 2718 N N . ILE A 1 337 ? -22.384 -25.420 -34.629 1.00 81.88 337 ILE A N 1
ATOM 2719 C CA . ILE A 1 337 ? -21.893 -25.616 -33.263 1.00 81.88 337 ILE A CA 1
ATOM 2720 C C . ILE A 1 337 ? -20.788 -26.669 -33.305 1.00 81.88 337 ILE A C 1
ATOM 2722 O O . ILE A 1 337 ? -20.939 -27.657 -34.022 1.00 81.88 337 ILE A O 1
ATOM 2726 N N . ARG A 1 338 ? -19.684 -26.456 -32.591 1.00 76.62 338 ARG A N 1
ATOM 2727 C CA . ARG A 1 338 ? -18.590 -27.434 -32.438 1.00 76.62 338 ARG A CA 1
ATOM 2728 C C . ARG A 1 338 ? -18.156 -27.489 -30.986 1.00 76.62 338 ARG A C 1
ATOM 2730 O O . ARG A 1 338 ? -18.223 -26.453 -30.328 1.00 76.62 338 ARG A O 1
ATOM 2737 N N . PHE A 1 339 ? -17.766 -28.664 -30.503 1.00 79.94 339 PHE A N 1
ATOM 2738 C CA . PHE A 1 339 ? -17.201 -28.858 -29.167 1.00 79.94 339 PHE A CA 1
ATOM 2739 C C . PHE A 1 339 ? -16.609 -30.263 -29.019 1.00 79.94 339 PHE A C 1
ATOM 2741 O O . PHE A 1 339 ? -17.153 -31.214 -29.567 1.00 79.94 339 PHE A O 1
ATOM 2748 N N . SER A 1 340 ? -15.576 -30.422 -28.193 1.00 78.62 340 SER A N 1
ATOM 2749 C CA . SER A 1 340 ? -15.128 -31.744 -27.741 1.00 78.62 340 SER A CA 1
ATOM 2750 C C . SER A 1 340 ? -15.843 -32.143 -26.458 1.00 78.62 340 SER A C 1
ATOM 2752 O O . SER A 1 340 ? -16.126 -31.297 -25.607 1.00 78.62 340 SER A O 1
ATOM 2754 N N . THR A 1 341 ? -16.084 -33.437 -26.284 1.00 79.81 341 THR A N 1
ATOM 2755 C CA . THR A 1 341 ? -16.706 -34.015 -25.090 1.00 79.81 341 THR A CA 1
ATOM 2756 C C . THR A 1 341 ? -15.813 -35.074 -24.469 1.00 79.81 341 THR A C 1
ATOM 2758 O O . THR A 1 341 ? -15.147 -35.823 -25.176 1.00 79.81 341 THR A O 1
ATOM 2761 N N . LEU A 1 342 ? -15.834 -35.154 -23.144 1.00 78.94 342 LEU A N 1
ATOM 2762 C CA . LEU A 1 342 ? -15.217 -36.226 -22.374 1.00 78.94 342 LEU A CA 1
ATOM 2763 C C . LEU A 1 342 ? -16.176 -36.606 -21.246 1.00 78.94 342 LEU A C 1
ATOM 2765 O O . LEU A 1 342 ? -16.542 -35.746 -20.437 1.00 78.94 342 LEU A O 1
ATOM 2769 N N . SER A 1 343 ? -16.608 -37.865 -21.181 1.00 79.88 343 SER A N 1
ATOM 2770 C CA . SER A 1 343 ? -17.395 -38.345 -20.046 1.00 79.88 343 SER A CA 1
ATOM 2771 C C . SER A 1 343 ? -16.487 -38.887 -18.948 1.00 79.88 343 SER A C 1
ATOM 2773 O O . SER A 1 343 ? -15.569 -39.664 -19.190 1.00 79.88 343 SER A O 1
ATOM 2775 N N . VAL A 1 344 ? -16.745 -38.459 -17.713 1.00 70.69 344 VAL A N 1
ATOM 2776 C CA . VAL A 1 344 ? -15.804 -38.637 -16.595 1.00 70.69 344 VAL A CA 1
ATOM 2777 C C . VAL A 1 344 ? -15.791 -40.074 -16.057 1.00 70.69 344 VAL A C 1
ATOM 2779 O O . VAL A 1 344 ? -14.769 -40.537 -15.557 1.00 70.69 344 VAL A O 1
ATOM 2782 N N . HIS A 1 345 ? -16.914 -40.796 -16.140 1.00 69.50 345 HIS A N 1
ATOM 2783 C CA . HIS A 1 345 ? -17.090 -42.057 -15.402 1.00 69.50 345 HIS A CA 1
ATOM 2784 C C . HIS A 1 345 ? -17.484 -43.263 -16.262 1.00 69.50 345 HIS A C 1
ATOM 2786 O O . HIS A 1 345 ? -17.057 -44.381 -15.977 1.00 69.50 345 HIS A O 1
ATOM 2792 N N . ARG A 1 346 ? -18.306 -43.066 -17.293 1.00 76.12 346 ARG A N 1
ATOM 2793 C CA . ARG A 1 346 ? -18.831 -44.119 -18.174 1.00 76.12 346 ARG A CA 1
ATOM 2794 C C . ARG A 1 346 ? -19.292 -43.500 -19.482 1.00 76.12 346 ARG A C 1
ATOM 2796 O O . ARG A 1 346 ? -19.517 -42.296 -19.520 1.00 76.12 346 ARG A O 1
ATOM 2803 N N . ASP A 1 347 ? -19.515 -44.324 -20.492 1.00 81.44 347 ASP A N 1
ATOM 2804 C CA . ASP A 1 347 ? -20.131 -43.855 -21.729 1.00 81.44 347 ASP A CA 1
ATOM 2805 C C . ASP A 1 347 ? -21.511 -43.252 -21.432 1.00 81.44 347 ASP A C 1
ATOM 2807 O O . ASP A 1 347 ? -22.304 -43.784 -20.645 1.00 81.44 347 ASP A O 1
ATOM 2811 N N . ASN A 1 348 ? -21.769 -42.090 -22.020 1.00 82.62 348 ASN A N 1
ATOM 2812 C CA . ASN A 1 348 ? -22.971 -41.299 -21.799 1.00 82.62 348 ASN A CA 1
ATOM 2813 C C . ASN A 1 348 ? -23.303 -40.525 -23.091 1.00 82.62 348 ASN A C 1
ATOM 2815 O O . ASN A 1 348 ? -22.581 -40.593 -24.085 1.00 82.62 348 ASN A O 1
ATOM 2819 N N . THR A 1 349 ? -24.414 -39.797 -23.108 1.00 84.19 349 THR A N 1
ATOM 2820 C CA . THR A 1 349 ? -24.858 -39.018 -24.270 1.00 84.19 349 THR A CA 1
ATOM 2821 C C . THR A 1 349 ? -25.243 -37.605 -23.865 1.00 84.19 349 THR A C 1
ATOM 2823 O O . THR A 1 349 ? -25.926 -37.413 -22.856 1.00 84.19 349 THR A O 1
ATOM 2826 N N . ILE A 1 350 ? -24.878 -36.627 -24.688 1.00 85.44 350 ILE A N 1
ATOM 2827 C CA . ILE A 1 350 ? -25.328 -35.242 -24.569 1.00 85.44 350 ILE A CA 1
ATOM 2828 C C . ILE A 1 350 ? -26.500 -35.028 -25.522 1.00 85.44 350 ILE A C 1
ATOM 2830 O O . ILE A 1 350 ? -26.345 -35.082 -26.739 1.00 85.44 350 ILE A O 1
ATOM 2834 N N . ILE A 1 351 ? -27.674 -34.746 -24.969 1.00 87.06 351 ILE A N 1
ATOM 2835 C CA . ILE A 1 351 ? -28.870 -34.363 -25.716 1.00 87.06 351 ILE A CA 1
ATOM 2836 C C . ILE A 1 351 ? -28.852 -32.841 -25.858 1.00 87.06 351 ILE A C 1
ATOM 2838 O O . ILE A 1 351 ? -29.058 -32.118 -24.882 1.00 87.06 351 ILE A O 1
ATOM 2842 N N . LEU A 1 352 ? -28.610 -32.340 -27.067 1.00 87.00 352 LEU A N 1
ATOM 2843 C CA . LEU A 1 352 ? -28.612 -30.910 -27.357 1.00 87.00 352 LEU A CA 1
ATOM 2844 C C . LEU A 1 352 ? -30.019 -30.462 -27.753 1.00 87.00 352 LEU A C 1
ATOM 2846 O O . LEU A 1 352 ? -30.572 -30.951 -28.740 1.00 87.00 352 LEU A O 1
ATOM 2850 N N . ARG A 1 353 ? -30.596 -29.499 -27.030 1.00 86.31 353 ARG A N 1
ATOM 2851 C CA . ARG A 1 353 ? -31.888 -28.884 -27.355 1.00 86.31 353 ARG A CA 1
ATOM 2852 C C . ARG A 1 353 ? -31.742 -27.410 -27.707 1.00 86.31 353 ARG A C 1
ATOM 2854 O O . ARG A 1 353 ? -30.963 -26.695 -27.090 1.00 86.31 353 ARG A O 1
ATOM 2861 N N . LEU A 1 354 ? -32.541 -26.932 -28.657 1.00 85.56 354 LEU A N 1
ATOM 2862 C CA . LEU A 1 354 ? -32.714 -25.511 -28.968 1.00 85.56 354 LEU A CA 1
ATOM 2863 C C . LEU A 1 354 ? -34.160 -25.120 -28.714 1.00 85.56 354 LEU A C 1
ATOM 2865 O O . LEU A 1 354 ? -35.079 -25.630 -29.357 1.00 85.56 354 LEU A O 1
ATOM 2869 N N . ASN A 1 355 ? -34.355 -24.188 -27.785 1.00 80.06 355 ASN A N 1
ATOM 2870 C CA . ASN A 1 355 ? -35.662 -23.720 -27.335 1.00 80.06 355 ASN A CA 1
ATOM 2871 C C . ASN A 1 355 ? -36.588 -24.900 -26.965 1.00 80.06 355 ASN A C 1
ATOM 2873 O O . ASN A 1 355 ? -37.739 -24.951 -27.395 1.00 80.06 355 ASN A O 1
ATOM 2877 N N . GLY A 1 356 ? -36.045 -25.882 -26.233 1.00 74.31 356 GLY A N 1
ATOM 2878 C CA . GLY A 1 356 ? -36.760 -27.073 -25.759 1.00 74.31 356 GLY A CA 1
ATOM 2879 C C . GLY A 1 356 ? -36.909 -28.217 -26.770 1.00 74.31 356 GLY A C 1
ATOM 2880 O O . GLY A 1 356 ? -37.400 -29.279 -26.403 1.00 74.31 356 GLY A O 1
ATOM 2881 N N . ARG A 1 357 ? -36.477 -28.055 -28.029 1.00 80.56 357 ARG A N 1
ATOM 2882 C CA . ARG A 1 357 ? -36.531 -29.122 -29.047 1.00 80.56 357 ARG A CA 1
ATOM 2883 C C . ARG A 1 357 ? -35.180 -29.798 -29.202 1.00 80.56 357 ARG A C 1
ATOM 2885 O O . ARG A 1 357 ? -34.197 -29.093 -29.397 1.00 80.56 357 ARG A O 1
ATOM 2892 N N . ILE A 1 358 ? -35.142 -31.130 -29.169 1.00 85.38 358 ILE A N 1
ATOM 2893 C CA . ILE A 1 358 ? -33.919 -31.903 -29.429 1.00 85.38 358 ILE A CA 1
ATOM 2894 C C . ILE A 1 358 ? -33.447 -31.621 -30.860 1.00 85.38 358 ILE A C 1
ATOM 2896 O O . ILE A 1 358 ? -34.231 -31.706 -31.804 1.00 85.38 358 ILE A O 1
ATOM 2900 N N . ILE A 1 359 ? -32.180 -31.239 -30.988 1.00 86.94 359 ILE A N 1
ATOM 2901 C CA . ILE A 1 359 ? -31.488 -30.999 -32.254 1.00 86.94 359 ILE A CA 1
ATOM 2902 C C . ILE A 1 359 ? -30.621 -32.201 -32.598 1.00 86.94 359 ILE A C 1
ATOM 2904 O O . ILE A 1 359 ? -30.661 -32.665 -33.727 1.00 86.94 359 ILE A O 1
ATOM 2908 N N . GLU A 1 360 ? -29.816 -32.653 -31.638 1.00 87.88 360 GLU A N 1
ATOM 2909 C CA . GLU A 1 360 ? -28.769 -33.646 -31.854 1.00 87.88 360 GLU A CA 1
ATOM 2910 C C . GLU A 1 360 ? -28.532 -34.423 -30.559 1.00 87.88 360 GLU A C 1
ATOM 2912 O O . GLU A 1 360 ? -28.737 -33.886 -29.465 1.00 87.88 360 GLU A O 1
ATOM 2917 N N . THR A 1 361 ? -28.095 -35.675 -30.673 1.00 88.38 361 THR A N 1
ATOM 2918 C CA . THR A 1 361 ? -27.618 -36.464 -29.530 1.00 88.38 361 THR A CA 1
ATOM 2919 C C . THR A 1 361 ? -26.187 -36.901 -29.795 1.00 88.38 361 THR A C 1
ATOM 2921 O O . THR A 1 361 ? -25.926 -37.658 -30.723 1.00 88.38 361 THR A O 1
ATOM 2924 N N . VAL A 1 362 ? -25.259 -36.412 -28.980 1.00 86.56 362 VAL A N 1
ATOM 2925 C CA . VAL A 1 362 ? -23.823 -36.630 -29.157 1.00 86.56 362 VAL A CA 1
ATOM 2926 C C . VAL A 1 362 ? -23.354 -37.723 -28.193 1.00 86.56 362 VAL A C 1
ATOM 2928 O O . VAL A 1 362 ? -23.532 -37.558 -26.982 1.00 86.56 362 VAL A O 1
ATOM 2931 N N . PRO A 1 363 ? -22.773 -38.834 -28.678 1.00 82.69 363 PRO A N 1
ATOM 2932 C CA . PRO A 1 363 ? -22.153 -39.825 -27.807 1.00 82.69 363 PRO A CA 1
ATOM 2933 C C . PRO A 1 363 ? -20.872 -39.255 -27.191 1.00 82.69 363 PRO A C 1
ATOM 2935 O O . PRO A 1 363 ? -20.114 -38.556 -27.859 1.00 82.69 363 PRO A O 1
ATOM 2938 N N . ALA A 1 364 ? -20.625 -39.567 -25.924 1.00 80.31 364 ALA A N 1
ATOM 2939 C CA . ALA A 1 364 ? -19.429 -39.147 -25.209 1.00 80.31 364 ALA A CA 1
ATOM 2940 C C . ALA A 1 364 ? -18.875 -40.332 -24.415 1.00 80.31 364 ALA A C 1
ATOM 2942 O O . ALA A 1 364 ? -19.519 -40.834 -23.488 1.00 80.31 364 ALA A O 1
ATOM 2943 N N . GLY A 1 365 ? -17.686 -40.778 -24.811 1.00 78.81 365 GLY A N 1
ATOM 2944 C CA . GLY A 1 365 ? -16.959 -41.853 -24.148 1.00 78.81 365 GLY A CA 1
ATOM 2945 C C . GLY A 1 365 ? -15.981 -41.340 -23.094 1.00 78.81 365 GLY A C 1
ATOM 2946 O O . GLY A 1 365 ? -15.942 -40.151 -22.767 1.00 78.81 365 GLY A O 1
ATOM 2947 N N . ARG A 1 366 ? -15.165 -42.263 -22.578 1.00 77.69 366 ARG A N 1
ATOM 2948 C CA . ARG A 1 366 ? -14.057 -41.963 -21.652 1.00 77.69 366 ARG A CA 1
ATOM 2949 C C . ARG A 1 366 ? -12.843 -41.306 -22.310 1.00 77.69 366 ARG A C 1
ATOM 2951 O O . ARG A 1 366 ? -11.979 -40.829 -21.586 1.00 77.69 366 ARG A O 1
ATOM 2958 N N . ASP A 1 367 ? -12.807 -41.265 -23.637 1.00 79.69 367 ASP A N 1
ATOM 2959 C CA . ASP A 1 367 ? -11.809 -40.540 -24.421 1.00 79.69 367 ASP A CA 1
ATOM 2960 C C . ASP A 1 367 ? -12.422 -39.267 -25.019 1.00 79.69 367 ASP A C 1
ATOM 2962 O O . ASP A 1 367 ? -13.629 -39.204 -25.285 1.00 79.69 367 ASP A O 1
ATOM 2966 N N . GLU A 1 368 ? -11.590 -38.243 -25.236 1.00 80.25 368 GLU A N 1
ATOM 2967 C CA . GLU A 1 368 ? -12.038 -36.987 -25.841 1.00 80.25 368 GLU A CA 1
ATOM 2968 C C . GLU A 1 368 ? -12.590 -37.257 -27.246 1.00 80.25 368 GLU A C 1
ATOM 2970 O O . GLU A 1 368 ? -11.895 -37.771 -28.121 1.00 80.25 368 GLU A O 1
ATOM 2975 N N . THR A 1 369 ? -13.854 -36.901 -27.459 1.00 77.75 369 THR A N 1
ATOM 2976 C CA . THR A 1 369 ? -14.567 -37.107 -28.721 1.00 77.75 369 THR A CA 1
ATOM 2977 C C . THR A 1 369 ? -15.066 -35.769 -29.251 1.00 77.75 369 THR A C 1
ATOM 2979 O O . THR A 1 369 ? -15.798 -35.060 -28.555 1.00 77.75 369 THR A O 1
ATOM 2982 N N . ASP A 1 370 ? -14.689 -35.422 -30.482 1.00 78.50 370 ASP A N 1
ATOM 2983 C CA . ASP A 1 370 ? -15.131 -34.193 -31.146 1.00 78.50 370 ASP A CA 1
ATOM 2984 C C . ASP A 1 370 ? -16.568 -34.341 -31.665 1.00 78.50 370 ASP A C 1
ATOM 2986 O O . ASP A 1 370 ? -16.878 -35.202 -32.496 1.00 78.50 370 ASP A O 1
ATOM 2990 N N . ALA A 1 371 ? -17.457 -33.480 -31.180 1.00 69.50 371 ALA A N 1
ATOM 2991 C CA . ALA A 1 371 ? -18.770 -33.289 -31.755 1.00 69.50 371 ALA A CA 1
ATOM 2992 C C . ALA A 1 371 ? -18.596 -32.396 -32.988 1.00 69.50 371 ALA A C 1
ATOM 2994 O O . ALA A 1 371 ? -18.545 -31.163 -32.893 1.00 69.50 371 ALA A O 1
ATOM 2995 N N . GLY A 1 372 ? -18.485 -33.042 -34.155 1.00 69.38 372 GLY A N 1
ATOM 2996 C CA . GLY A 1 372 ? -18.395 -32.377 -35.454 1.00 69.38 372 GLY A CA 1
ATOM 2997 C C . GLY A 1 372 ? -19.491 -31.315 -35.669 1.00 69.38 372 GLY A C 1
ATOM 2998 O O . GLY A 1 372 ? -20.433 -31.202 -34.891 1.00 69.38 372 GLY A O 1
ATOM 2999 N N . PRO A 1 373 ? -19.414 -30.502 -36.738 1.00 77.56 373 PRO A N 1
ATOM 3000 C CA . PRO A 1 373 ? -20.240 -29.305 -36.883 1.00 77.56 373 PRO A CA 1
ATOM 3001 C C . PRO A 1 373 ? -21.752 -29.594 -36.902 1.00 77.56 373 PRO A C 1
ATOM 3003 O O . PRO A 1 373 ? -22.309 -29.971 -37.934 1.00 77.56 373 PRO A O 1
ATOM 3006 N N . ILE A 1 374 ? -22.435 -29.312 -35.790 1.00 82.25 374 ILE A N 1
ATOM 3007 C CA . ILE A 1 374 ? -23.890 -29.440 -35.660 1.00 82.25 374 ILE A CA 1
ATOM 3008 C C . ILE A 1 374 ? -24.535 -28.184 -36.243 1.00 82.25 374 ILE A C 1
ATOM 3010 O O . ILE A 1 374 ? -24.397 -27.083 -35.702 1.00 82.25 374 ILE A O 1
ATOM 3014 N N . LYS A 1 375 ? -25.237 -28.324 -37.369 1.00 79.75 375 LYS A N 1
ATOM 3015 C CA . LYS A 1 375 ? -25.875 -27.194 -38.058 1.00 79.75 375 LYS A CA 1
ATOM 3016 C C . LYS A 1 375 ? -27.295 -26.972 -37.556 1.00 79.75 375 LYS A C 1
ATOM 3018 O O . LYS A 1 375 ? -28.150 -27.841 -37.671 1.00 79.75 375 LYS A O 1
ATOM 3023 N N . VAL A 1 376 ? -27.576 -25.764 -37.082 1.00 82.25 376 VAL A N 1
ATOM 3024 C CA . VAL A 1 376 ? -28.869 -25.390 -36.498 1.00 82.25 376 VAL A CA 1
ATOM 3025 C C . VAL A 1 376 ? -29.367 -24.069 -37.053 1.00 82.25 376 VAL A C 1
ATOM 3027 O O . VAL A 1 376 ? -28.583 -23.187 -37.393 1.00 82.25 376 VAL A O 1
ATOM 3030 N N . ARG A 1 377 ? -30.685 -23.890 -37.133 1.00 80.25 377 ARG A N 1
ATOM 3031 C CA . ARG A 1 377 ? -31.277 -22.635 -37.604 1.00 80.25 377 ARG A CA 1
ATOM 3032 C C . ARG A 1 377 ? -31.739 -21.781 -36.427 1.00 80.25 377 ARG A C 1
ATOM 3034 O O . ARG A 1 377 ? -32.658 -22.151 -35.703 1.00 80.25 377 ARG A O 1
ATOM 3041 N N . LEU A 1 378 ? -31.125 -20.615 -36.273 1.00 80.69 378 LEU A N 1
ATOM 3042 C CA . LEU A 1 378 ? -31.440 -19.634 -35.241 1.00 80.69 378 LEU A CA 1
ATOM 3043 C C . LEU A 1 378 ? -32.574 -18.710 -35.686 1.00 80.69 378 LEU A C 1
ATOM 3045 O O . LEU A 1 378 ? -32.689 -18.360 -36.866 1.00 80.69 378 LEU A O 1
ATOM 3049 N N . LYS A 1 379 ? -33.386 -18.265 -34.727 1.00 78.25 379 LYS A N 1
ATOM 3050 C CA . LYS A 1 379 ? -34.359 -17.181 -34.906 1.00 78.25 379 LYS A CA 1
ATOM 3051 C C . LYS A 1 379 ? -33.743 -15.852 -34.478 1.00 78.25 379 LYS A C 1
ATOM 3053 O O . LYS A 1 379 ? -32.870 -15.826 -33.616 1.00 78.25 379 LYS A O 1
ATOM 3058 N N . ARG A 1 380 ? -34.244 -14.744 -35.032 1.00 70.94 380 ARG A N 1
ATOM 3059 C CA . ARG A 1 380 ? -33.937 -13.395 -34.530 1.00 70.94 380 ARG A CA 1
ATOM 3060 C C . ARG A 1 380 ? -34.342 -13.300 -33.053 1.00 70.94 380 ARG A C 1
ATOM 3062 O O . ARG A 1 380 ? -35.454 -13.691 -32.709 1.00 70.94 380 ARG A O 1
ATOM 3069 N N . GLY A 1 381 ? -33.470 -12.752 -32.212 1.00 66.25 381 GLY A N 1
ATOM 3070 C CA . GLY A 1 381 ? -33.667 -12.671 -30.763 1.00 66.25 381 GLY A CA 1
ATOM 3071 C C . GLY A 1 381 ? -32.865 -13.724 -29.997 1.00 66.25 381 GLY A C 1
ATOM 3072 O O . GLY A 1 381 ? -31.806 -14.164 -30.448 1.00 66.25 381 GLY A O 1
ATOM 3073 N N . THR A 1 382 ? -33.331 -14.083 -28.802 1.00 73.50 382 THR A N 1
ATOM 3074 C CA . THR A 1 382 ? -32.654 -15.048 -27.925 1.00 73.50 382 THR A CA 1
ATOM 3075 C C . THR A 1 382 ? -32.974 -16.478 -28.351 1.00 73.50 382 THR A C 1
ATOM 3077 O O . THR A 1 382 ? -34.137 -16.846 -28.483 1.00 73.50 382 THR A O 1
ATOM 3080 N N . ASN A 1 383 ? -31.934 -17.283 -28.543 1.00 80.31 383 ASN A N 1
ATOM 3081 C CA . ASN A 1 383 ? -31.995 -18.715 -28.805 1.00 80.31 383 ASN A CA 1
ATOM 3082 C C . ASN A 1 383 ? -31.384 -19.426 -27.597 1.00 80.31 383 ASN A C 1
ATOM 3084 O O . ASN A 1 383 ? -30.263 -19.101 -27.214 1.00 80.31 383 ASN A O 1
ATOM 3088 N N . ILE A 1 384 ? -32.114 -20.342 -26.973 1.00 78.06 384 ILE A N 1
ATOM 3089 C CA . ILE A 1 384 ? -31.678 -21.026 -25.753 1.00 78.06 384 ILE A CA 1
ATOM 3090 C C . ILE A 1 384 ? -31.213 -22.424 -26.132 1.00 78.06 384 ILE A C 1
ATOM 3092 O O . ILE A 1 384 ? -32.023 -23.234 -26.579 1.00 78.06 384 ILE A O 1
ATOM 3096 N N . PHE A 1 385 ? -29.927 -22.694 -25.959 1.00 83.19 385 PHE A N 1
ATOM 3097 C CA . PHE A 1 385 ? -29.363 -24.030 -26.053 1.00 83.19 385 PHE A CA 1
ATOM 3098 C C . PHE A 1 385 ? -29.359 -24.676 -24.678 1.00 83.19 385 PHE A C 1
ATOM 3100 O O . PHE A 1 385 ? -28.899 -24.078 -23.711 1.00 83.19 385 PHE A O 1
ATOM 3107 N N . GLU A 1 386 ? -29.864 -25.893 -24.597 1.00 81.38 386 GLU A N 1
ATOM 3108 C CA . GLU A 1 386 ? -29.782 -26.735 -23.415 1.00 81.38 386 GLU A CA 1
ATOM 3109 C C . GLU A 1 386 ? -28.966 -27.969 -23.787 1.00 81.38 386 GLU A C 1
ATOM 3111 O O . GLU A 1 386 ? -29.315 -28.701 -24.709 1.00 81.38 386 GLU A O 1
ATOM 3116 N N . PHE A 1 387 ? -27.874 -28.190 -23.076 1.00 84.00 387 PHE A N 1
ATOM 3117 C CA . PHE A 1 387 ? -27.127 -29.435 -23.108 1.00 84.00 387 PHE A CA 1
ATOM 3118 C C . PHE A 1 387 ? -27.695 -30.268 -21.963 1.00 84.00 387 PHE A C 1
ATOM 3120 O O . PHE A 1 387 ? -27.722 -29.784 -20.838 1.00 84.00 387 PHE A O 1
ATOM 3127 N N . ALA A 1 388 ? -28.214 -31.463 -22.228 1.00 79.19 388 ALA A N 1
ATOM 3128 C CA . ALA A 1 388 ? -28.815 -32.328 -21.213 1.00 79.19 388 ALA A CA 1
ATOM 3129 C C . ALA A 1 388 ? -28.113 -33.690 -21.186 1.00 79.19 388 ALA A C 1
ATOM 3131 O O . ALA A 1 388 ? -27.786 -34.242 -22.234 1.00 79.19 388 ALA A O 1
ATOM 3132 N N . SER A 1 389 ? -27.873 -34.238 -19.995 1.00 80.06 389 SER A N 1
ATOM 3133 C CA . SER A 1 389 ? -27.251 -35.558 -19.851 1.00 80.06 389 SER A CA 1
ATOM 3134 C C . SER A 1 389 ? -28.295 -36.653 -20.052 1.00 80.06 389 SER A C 1
ATOM 3136 O O . SER A 1 389 ? -29.364 -36.598 -19.448 1.00 80.06 389 SER A O 1
ATOM 3138 N N . GLY A 1 390 ? -27.981 -37.664 -20.864 1.00 77.50 390 GLY A N 1
ATOM 3139 C CA . GLY A 1 390 ? -28.798 -38.879 -20.978 1.00 77.50 390 GLY A CA 1
ATOM 3140 C C . GLY A 1 390 ? -28.690 -39.798 -19.753 1.00 77.50 390 GLY A C 1
ATOM 3141 O O . GLY A 1 390 ? -29.599 -40.581 -19.489 1.00 77.50 390 GLY A O 1
ATOM 3142 N N . GLY A 1 391 ? -27.602 -39.686 -18.985 1.00 72.75 391 GLY A N 1
ATOM 3143 C CA . GLY A 1 391 ? -27.339 -40.449 -17.763 1.00 72.75 391 GLY A CA 1
ATOM 3144 C C . GLY A 1 391 ? -27.349 -39.604 -16.483 1.00 72.75 391 GLY A C 1
ATOM 3145 O O . GLY A 1 391 ? -27.261 -38.375 -16.519 1.00 72.75 391 GLY A O 1
ATOM 3146 N N . GLN A 1 392 ? -27.428 -40.272 -15.328 1.00 70.06 392 GLN A N 1
ATOM 3147 C CA . GLN A 1 392 ? -27.342 -39.610 -14.019 1.00 70.06 392 GLN A CA 1
ATOM 3148 C C . GLN A 1 392 ? -25.902 -39.156 -13.698 1.00 70.06 392 GLN A C 1
ATOM 3150 O O . GLN A 1 392 ? -24.985 -39.948 -13.958 1.00 70.06 392 GLN A O 1
ATOM 3155 N N . PRO A 1 393 ? -25.719 -37.953 -13.098 1.00 67.38 393 PRO A N 1
ATOM 3156 C CA . PRO A 1 393 ? -24.430 -37.476 -12.586 1.00 67.38 393 PRO A CA 1
ATOM 3157 C C . PRO A 1 393 ? -23.774 -38.478 -11.637 1.00 67.38 393 PRO A C 1
ATOM 3159 O O . PRO A 1 393 ? -24.459 -39.113 -10.835 1.00 67.38 393 PRO A O 1
ATOM 3162 N N . ALA A 1 394 ? -22.448 -38.579 -11.689 1.00 65.00 394 ALA A N 1
ATOM 3163 C CA . ALA A 1 394 ? -21.663 -39.381 -10.756 1.00 65.00 394 ALA A CA 1
ATOM 3164 C C . ALA A 1 394 ? -20.707 -38.490 -9.948 1.00 65.00 394 ALA A C 1
ATOM 3166 O O . ALA A 1 394 ? -20.351 -37.396 -10.380 1.00 65.00 394 ALA A O 1
ATOM 3167 N N . VAL A 1 395 ? -20.340 -38.942 -8.749 1.00 64.44 395 VAL A N 1
ATOM 3168 C CA . VAL A 1 395 ? -19.434 -38.235 -7.832 1.00 64.44 395 VAL A CA 1
ATOM 3169 C C . VAL A 1 395 ? -18.147 -39.044 -7.712 1.00 64.44 395 VAL A C 1
ATOM 3171 O O . VAL A 1 395 ? -18.194 -40.267 -7.566 1.00 64.44 395 VAL A O 1
ATOM 3174 N N . SER A 1 396 ? -16.995 -38.378 -7.777 1.00 58.78 396 SER A N 1
ATOM 3175 C CA . SER A 1 396 ? -15.692 -39.031 -7.622 1.00 58.78 396 SER A CA 1
ATOM 3176 C C . SER A 1 396 ? -15.208 -38.969 -6.168 1.00 58.78 396 SER A C 1
ATOM 3178 O O . SER A 1 396 ? -15.589 -38.077 -5.418 1.00 58.78 396 SER A O 1
ATOM 3180 N N . GLN A 1 397 ? -14.301 -39.866 -5.765 1.00 55.72 397 GLN A N 1
ATOM 3181 C CA . GLN A 1 397 ? -13.691 -39.804 -4.425 1.00 55.72 397 GLN A CA 1
ATOM 3182 C C . GLN A 1 397 ? -12.794 -38.571 -4.206 1.00 55.72 397 GLN A C 1
ATOM 3184 O O . GLN A 1 397 ? -12.543 -38.205 -3.062 1.00 55.72 397 GLN A O 1
ATOM 3189 N N . LYS A 1 398 ? -12.289 -37.941 -5.278 1.00 56.69 398 LYS A N 1
ATOM 3190 C CA . LYS A 1 398 ? -11.378 -36.782 -5.206 1.00 56.69 398 LYS A CA 1
ATOM 3191 C C . LYS A 1 398 ? -12.088 -35.433 -5.358 1.00 56.69 398 LYS A C 1
ATOM 3193 O O . LYS A 1 398 ? -11.522 -34.411 -4.987 1.00 56.69 398 LYS A O 1
ATOM 3198 N N . ASP A 1 399 ? -13.301 -35.429 -5.903 1.00 60.00 399 ASP A N 1
ATOM 3199 C CA . ASP A 1 399 ? -14.134 -34.244 -6.110 1.00 60.00 399 ASP A CA 1
ATOM 3200 C C . ASP A 1 399 ? -15.592 -34.598 -5.770 1.00 60.00 399 ASP A C 1
ATOM 3202 O O . ASP A 1 399 ? -16.204 -35.376 -6.514 1.00 60.00 399 ASP A O 1
ATOM 3206 N N . PRO A 1 400 ? -16.145 -34.055 -4.665 1.00 61.41 400 PRO A N 1
ATOM 3207 C CA . PRO A 1 400 ? -17.476 -34.399 -4.171 1.00 61.41 400 PRO A CA 1
ATOM 3208 C C . PRO A 1 400 ? -18.614 -33.787 -5.004 1.00 61.41 400 PRO A C 1
ATOM 3210 O O . PRO A 1 400 ? -19.787 -33.997 -4.695 1.00 61.41 400 PRO A O 1
ATOM 3213 N N . ARG A 1 401 ? -18.306 -33.010 -6.050 1.00 63.72 401 ARG A N 1
ATOM 3214 C CA . ARG A 1 401 ? -19.319 -32.412 -6.925 1.00 63.72 401 ARG A CA 1
ATOM 3215 C C . ARG A 1 401 ? -19.848 -33.454 -7.924 1.00 63.72 401 ARG A C 1
ATOM 3217 O O . ARG A 1 401 ? -19.046 -34.166 -8.527 1.00 63.72 401 ARG A O 1
ATOM 3224 N N . PRO A 1 402 ? -21.171 -33.532 -8.161 1.00 65.38 402 PRO A N 1
ATOM 3225 C CA . PRO A 1 402 ? -21.731 -34.379 -9.215 1.00 65.38 402 PRO A CA 1
ATOM 3226 C C . PRO A 1 402 ? -21.250 -33.912 -10.595 1.00 65.38 402 PRO A C 1
ATOM 3228 O O . PRO A 1 402 ? -21.299 -32.718 -10.873 1.00 65.38 402 PRO A O 1
ATOM 3231 N N . LEU A 1 403 ? -20.790 -34.821 -11.459 1.00 66.19 403 LEU A N 1
ATOM 3232 C CA . LEU A 1 403 ? -20.248 -34.524 -12.790 1.00 66.19 403 LEU A CA 1
ATOM 3233 C C . LEU A 1 403 ? -20.716 -35.557 -13.828 1.00 66.19 403 LEU A C 1
ATOM 3235 O O . LEU A 1 403 ? -20.773 -36.756 -13.555 1.00 66.19 403 LEU A O 1
ATOM 3239 N N . ASN A 1 404 ? -21.028 -35.084 -15.040 1.00 68.94 404 ASN A N 1
ATOM 3240 C CA . ASN A 1 404 ? -21.343 -35.941 -16.195 1.00 68.94 404 ASN A CA 1
ATOM 3241 C C . ASN A 1 404 ? -20.319 -35.800 -17.334 1.00 68.94 404 ASN A C 1
ATOM 3243 O O . ASN A 1 404 ? -19.918 -36.806 -17.924 1.00 68.94 404 ASN A O 1
ATOM 3247 N N . PHE A 1 405 ? -19.899 -34.565 -17.638 1.00 73.25 405 PHE A N 1
ATOM 3248 C CA . PHE A 1 405 ? -19.067 -34.253 -18.802 1.00 73.25 405 PHE A CA 1
ATOM 3249 C C . PHE A 1 405 ? -18.059 -33.132 -18.532 1.00 73.25 405 PHE A C 1
ATOM 3251 O O . PHE A 1 405 ? -18.307 -32.224 -17.731 1.00 73.25 405 PHE A O 1
ATOM 3258 N N . MET A 1 406 ? -16.969 -33.162 -19.295 1.00 71.50 406 MET A N 1
ATOM 3259 C CA . MET A 1 406 ? -16.108 -32.019 -19.589 1.00 71.50 406 MET A CA 1
ATOM 3260 C C . MET A 1 406 ? -16.276 -31.648 -21.070 1.00 71.50 406 MET A C 1
ATOM 3262 O O . MET A 1 406 ? -16.310 -32.531 -21.929 1.00 71.50 406 MET A O 1
ATOM 3266 N N . ILE A 1 407 ? -16.407 -30.354 -21.367 1.00 70.56 407 ILE A N 1
ATOM 3267 C CA . ILE A 1 407 ? -16.588 -29.820 -22.723 1.00 70.56 407 ILE A CA 1
ATOM 3268 C C . ILE A 1 407 ? -15.449 -28.852 -23.052 1.00 70.56 407 ILE A C 1
ATOM 3270 O O . ILE A 1 407 ? -15.184 -27.923 -22.287 1.00 70.56 407 ILE A O 1
ATOM 3274 N N . LYS A 1 408 ? -14.806 -29.037 -24.207 1.00 68.06 408 LYS A N 1
ATOM 3275 C CA . LYS A 1 408 ? -13.746 -28.161 -24.736 1.00 68.06 408 LYS A CA 1
ATOM 3276 C C . LYS A 1 408 ? -14.201 -27.484 -26.025 1.00 68.06 408 LYS A C 1
ATOM 3278 O O . LYS A 1 408 ? -15.047 -28.025 -26.731 1.00 68.06 408 LYS A O 1
ATOM 3283 N N . ASN A 1 409 ? -13.602 -26.341 -26.366 1.00 65.81 409 ASN A N 1
ATOM 3284 C CA . ASN A 1 409 ? -13.736 -25.701 -27.686 1.00 65.81 409 ASN A CA 1
ATOM 3285 C C . ASN A 1 409 ? -15.192 -25.445 -28.133 1.00 65.81 409 ASN A C 1
ATOM 3287 O O . ASN A 1 409 ? -15.513 -25.606 -29.308 1.00 65.81 409 ASN A O 1
ATOM 3291 N N . LEU A 1 410 ? -16.087 -25.095 -27.199 1.00 71.75 410 LEU A N 1
ATOM 3292 C CA . LEU A 1 410 ? -17.490 -24.841 -27.527 1.00 71.75 410 LEU A CA 1
ATOM 3293 C C . LEU A 1 410 ? -17.654 -23.514 -28.275 1.00 71.75 410 LEU A C 1
ATOM 3295 O O . LEU A 1 410 ? -17.600 -22.448 -27.664 1.00 71.75 410 LEU A O 1
ATOM 3299 N N . ASP A 1 411 ? -17.943 -23.602 -29.572 1.00 66.19 411 ASP A N 1
ATOM 3300 C CA . ASP A 1 411 ? -18.077 -22.455 -30.472 1.00 66.19 411 ASP A CA 1
ATOM 3301 C C . ASP A 1 411 ? -19.399 -22.457 -31.254 1.00 66.19 411 ASP A C 1
ATOM 3303 O O . ASP A 1 411 ? -19.910 -23.503 -31.658 1.00 66.19 411 ASP A O 1
ATOM 3307 N N . PHE A 1 412 ? -19.925 -21.254 -31.526 1.00 70.69 412 PHE A N 1
ATOM 3308 C CA . PHE A 1 412 ? -21.120 -21.009 -32.346 1.00 70.69 412 PHE A CA 1
ATOM 3309 C C . PHE A 1 412 ? -20.759 -20.158 -33.575 1.00 70.69 412 PHE A C 1
ATOM 3311 O O . PHE A 1 412 ? -20.511 -18.958 -33.462 1.00 70.69 412 PHE A O 1
ATOM 3318 N N . ILE A 1 413 ? -20.765 -20.760 -34.765 1.00 64.88 413 ILE A N 1
ATOM 3319 C CA . ILE A 1 413 ? -20.327 -20.143 -36.026 1.00 64.88 413 ILE A CA 1
ATOM 3320 C C . ILE A 1 413 ? -21.554 -19.710 -36.860 1.00 64.88 413 ILE A C 1
ATOM 3322 O O . ILE A 1 413 ? -22.256 -20.577 -37.380 1.00 64.88 413 ILE A O 1
ATOM 3326 N N . PRO A 1 414 ? -21.839 -18.405 -37.033 1.00 54.91 414 PRO A N 1
ATOM 3327 C CA . PRO A 1 414 ? -22.999 -17.901 -37.787 1.00 54.91 414 PRO A CA 1
ATOM 3328 C C . PRO A 1 414 ? -22.874 -18.083 -39.324 1.00 54.91 414 PRO A C 1
ATOM 3330 O O . PRO A 1 414 ? -21.796 -18.421 -39.825 1.00 54.91 414 PRO A O 1
ATOM 3333 N N . PRO A 1 415 ? -23.951 -17.857 -40.113 1.00 41.50 415 PRO A N 1
ATOM 3334 C CA . PRO A 1 415 ? -23.954 -18.193 -41.538 1.00 41.50 415 PRO A CA 1
ATOM 3335 C C . PRO A 1 415 ? -23.077 -17.227 -42.343 1.00 41.50 415 PRO A C 1
ATOM 3337 O O . PRO A 1 415 ? -23.190 -16.014 -42.186 1.00 41.50 415 PRO A O 1
ATOM 3340 N N . GLY A 1 416 ? -22.239 -17.771 -43.235 1.00 48.78 416 GLY A N 1
ATOM 3341 C CA . GLY A 1 416 ? -21.305 -17.000 -44.073 1.00 48.78 416 GLY A CA 1
ATOM 3342 C C . GLY A 1 416 ? -19.906 -16.798 -43.473 1.00 48.78 416 GLY A C 1
ATOM 3343 O O . GLY A 1 416 ? -19.146 -15.971 -43.969 1.00 48.78 416 GLY A O 1
ATOM 3344 N N . GLY A 1 417 ? -19.555 -17.533 -42.413 1.00 39.38 417 GLY A N 1
ATOM 3345 C CA . GLY A 1 417 ? -18.289 -17.400 -41.693 1.00 39.38 417 GLY A CA 1
ATOM 3346 C C . GLY A 1 417 ? -17.051 -17.885 -42.455 1.00 39.38 417 GLY A C 1
ATOM 3347 O O . GLY A 1 417 ? -16.535 -18.960 -42.174 1.00 39.38 417 GLY A O 1
ATOM 3348 N N . ALA A 1 418 ? -16.507 -17.039 -43.326 1.00 36.09 418 ALA A N 1
ATOM 3349 C CA . ALA A 1 418 ? -15.069 -16.800 -43.307 1.00 36.09 418 ALA A CA 1
ATOM 3350 C C . ALA A 1 418 ? -14.812 -15.717 -42.242 1.00 36.09 418 ALA A C 1
ATOM 3352 O O . ALA A 1 418 ? -15.219 -14.578 -42.435 1.00 36.09 418 ALA A O 1
ATOM 3353 N N . ASN A 1 419 ? -14.229 -16.090 -41.096 1.00 36.97 419 ASN A N 1
ATOM 3354 C CA . ASN A 1 419 ? -13.595 -15.223 -40.083 1.00 36.97 419 ASN A CA 1
ATOM 3355 C C . ASN A 1 419 ? -14.027 -13.735 -40.037 1.00 36.97 419 ASN A C 1
ATOM 3357 O O . ASN A 1 419 ? -13.200 -12.843 -40.230 1.00 36.97 419 ASN A O 1
ATOM 3361 N N . VAL A 1 420 ? -15.290 -13.424 -39.716 1.00 37.81 420 VAL A N 1
ATOM 3362 C CA . VAL A 1 420 ? -15.671 -12.037 -39.393 1.00 37.81 420 VAL A CA 1
ATOM 3363 C C . VAL A 1 420 ? -15.421 -11.807 -37.906 1.00 37.81 420 VAL A C 1
ATOM 3365 O O . VAL A 1 420 ? -16.273 -12.090 -37.065 1.00 37.81 420 VAL A O 1
ATOM 3368 N N . ARG A 1 421 ? -14.228 -11.305 -37.573 1.00 43.12 421 ARG A N 1
ATOM 3369 C CA . ARG A 1 421 ? -13.942 -10.776 -36.233 1.00 43.12 421 ARG A CA 1
ATOM 3370 C C . ARG A 1 421 ? -14.907 -9.613 -35.931 1.00 43.12 421 ARG A C 1
ATOM 3372 O O . ARG A 1 421 ? -15.172 -8.816 -36.835 1.00 43.12 421 ARG A O 1
ATOM 3379 N N . PRO A 1 422 ? -15.432 -9.482 -34.697 1.00 45.03 422 PRO A N 1
ATOM 3380 C CA . PRO A 1 422 ? -16.223 -8.316 -34.306 1.00 45.03 422 PRO A CA 1
ATOM 3381 C C . PRO A 1 422 ? -15.443 -7.025 -34.598 1.00 45.03 422 PRO A C 1
ATOM 3383 O O . PRO A 1 422 ? -14.236 -6.961 -34.368 1.00 45.03 422 PRO A O 1
ATOM 3386 N N . ASP A 1 423 ? -16.115 -5.985 -35.101 1.00 54.38 423 ASP A N 1
ATOM 3387 C CA . ASP A 1 423 ? -15.465 -4.693 -35.333 1.00 54.38 423 ASP A CA 1
ATOM 3388 C C . ASP A 1 423 ? -15.125 -4.022 -33.997 1.00 54.38 423 ASP A C 1
ATOM 3390 O O . ASP A 1 423 ? -15.939 -3.347 -33.363 1.00 54.38 423 ASP A O 1
ATOM 3394 N N . LEU A 1 424 ? -13.889 -4.230 -33.559 1.00 62.47 424 LEU A N 1
ATOM 3395 C CA . LEU A 1 424 ? -13.347 -3.656 -32.336 1.00 62.47 424 LEU A CA 1
ATOM 3396 C C . LEU A 1 424 ? -12.621 -2.334 -32.580 1.00 62.47 424 LEU A C 1
ATOM 3398 O O . LEU A 1 424 ? -12.100 -1.762 -31.625 1.00 62.47 424 LEU A O 1
ATOM 3402 N N . SER A 1 425 ? -12.575 -1.825 -33.814 1.00 67.56 425 SER A N 1
ATOM 3403 C CA . SER A 1 425 ? -11.714 -0.700 -34.202 1.00 67.56 425 SER A CA 1
ATOM 3404 C C . SER A 1 425 ? -11.888 0.530 -33.301 1.00 67.56 425 SER A C 1
ATOM 3406 O O . SER A 1 425 ? -10.904 1.071 -32.791 1.00 67.56 425 SER A O 1
ATOM 3408 N N . GLY A 1 426 ? -13.132 0.925 -33.013 1.00 68.12 426 GLY A N 1
ATOM 3409 C CA . GLY A 1 426 ? -13.441 2.047 -32.122 1.00 68.12 426 GLY A CA 1
ATOM 3410 C C . GLY A 1 426 ? -13.025 1.804 -30.667 1.00 68.12 426 GLY A C 1
ATOM 3411 O O . GLY A 1 426 ? -12.405 2.664 -30.042 1.00 68.12 426 GLY A O 1
ATOM 3412 N N . ARG A 1 427 ? -13.301 0.609 -30.135 1.00 73.88 427 ARG A N 1
ATOM 3413 C CA . ARG A 1 427 ? -12.973 0.232 -28.749 1.00 73.88 427 ARG A CA 1
ATOM 3414 C C . ARG A 1 427 ? -11.469 0.069 -28.545 1.00 73.88 427 ARG A C 1
ATOM 3416 O O . ARG A 1 427 ? -10.934 0.571 -27.564 1.00 73.88 427 ARG A O 1
ATOM 3423 N N . LEU A 1 428 ? -10.779 -0.544 -29.505 1.00 78.69 428 LEU A N 1
ATOM 3424 C CA . LEU A 1 428 ? -9.321 -0.653 -29.539 1.00 78.69 428 LEU A CA 1
ATOM 3425 C C . LEU A 1 428 ? -8.667 0.722 -29.615 1.00 78.69 428 LEU A C 1
ATOM 3427 O O . LEU A 1 428 ? -7.666 0.951 -28.945 1.00 78.69 428 LEU A O 1
ATOM 3431 N N . LYS A 1 429 ? -9.227 1.653 -30.395 1.00 77.88 429 LYS A N 1
ATOM 3432 C CA . LYS A 1 429 ? -8.723 3.028 -30.462 1.00 77.88 429 LYS A CA 1
ATOM 3433 C C . LYS A 1 429 ? -8.838 3.730 -29.110 1.00 77.88 429 LYS A C 1
ATOM 3435 O O . LYS A 1 429 ? -7.873 4.365 -28.702 1.00 77.88 429 LYS A O 1
ATOM 3440 N N . ILE A 1 430 ? -9.970 3.598 -28.413 1.00 78.88 430 ILE A N 1
ATOM 3441 C CA . ILE A 1 430 ? -10.162 4.166 -27.066 1.00 78.88 430 ILE A CA 1
ATOM 3442 C C . ILE A 1 430 ? -9.186 3.531 -26.071 1.00 78.88 430 ILE A C 1
ATOM 3444 O O . ILE A 1 430 ? -8.458 4.247 -25.390 1.00 78.88 430 ILE A O 1
ATOM 3448 N N . LEU A 1 431 ? -9.123 2.198 -26.036 1.00 82.00 431 LEU A N 1
ATOM 3449 C CA . LEU A 1 431 ? -8.274 1.441 -25.118 1.00 82.00 431 LEU A CA 1
ATOM 3450 C C . LEU A 1 431 ? -6.780 1.738 -25.321 1.00 82.00 431 LEU A C 1
ATOM 3452 O O . LEU A 1 431 ? -6.050 1.912 -24.354 1.00 82.00 431 LEU A O 1
ATOM 3456 N N . LYS A 1 432 ? -6.321 1.839 -26.575 1.00 77.00 432 LYS A N 1
ATOM 3457 C CA . LYS A 1 432 ? -4.924 2.172 -26.893 1.00 77.00 432 LYS A CA 1
ATOM 3458 C C . LYS A 1 432 ? -4.595 3.632 -26.586 1.00 77.00 432 LYS A C 1
ATOM 3460 O O . LYS A 1 432 ? -3.509 3.916 -26.096 1.00 77.00 432 LYS A O 1
ATOM 3465 N N . LYS A 1 433 ? -5.514 4.564 -26.870 1.00 75.44 433 LYS A N 1
ATOM 3466 C CA . LYS A 1 433 ? -5.298 5.997 -26.612 1.00 75.44 433 LYS A CA 1
ATOM 3467 C C . LYS A 1 433 ? -5.358 6.366 -25.133 1.00 75.44 433 LYS A C 1
ATOM 3469 O O . LYS A 1 433 ? -4.795 7.390 -24.769 1.00 75.44 433 LYS A O 1
ATOM 3474 N N . SER A 1 434 ? -6.039 5.578 -24.302 1.00 79.50 434 SER A N 1
ATOM 3475 C CA . SER A 1 434 ? -6.182 5.891 -22.879 1.00 79.50 434 SER A CA 1
ATOM 3476 C C . SER A 1 434 ? -4.881 5.750 -22.092 1.00 79.50 434 SER A C 1
ATOM 3478 O O . SER A 1 434 ? -4.779 6.330 -21.022 1.00 79.50 434 SER A O 1
ATOM 3480 N N . GLY A 1 435 ? -3.911 4.964 -22.577 1.00 76.88 435 GLY A N 1
ATOM 3481 C CA . GLY A 1 435 ? -2.677 4.665 -21.841 1.00 76.88 435 GLY A CA 1
ATOM 3482 C C . GLY A 1 435 ? -2.865 3.754 -20.619 1.00 76.88 435 GLY A C 1
ATOM 3483 O O . GLY A 1 435 ? -1.895 3.467 -19.931 1.00 76.88 435 GLY A O 1
ATOM 3484 N N . LEU A 1 436 ? -4.087 3.272 -20.360 1.00 82.25 436 LEU A N 1
ATOM 3485 C CA . LEU A 1 436 ? -4.424 2.446 -19.191 1.00 82.25 436 LEU A CA 1
ATOM 3486 C C . LEU A 1 436 ? -4.397 0.934 -19.465 1.00 82.25 436 LEU A C 1
ATOM 3488 O O . LEU A 1 436 ? -4.635 0.144 -18.554 1.00 82.25 436 LEU A O 1
ATOM 3492 N N . PHE A 1 437 ? -4.124 0.521 -20.705 1.00 85.88 437 PHE A N 1
ATOM 3493 C CA . PHE A 1 437 ? -3.913 -0.881 -21.062 1.00 85.88 437 PHE A CA 1
ATOM 3494 C C . PHE A 1 437 ? -2.424 -1.149 -21.291 1.00 85.88 437 PHE A C 1
ATOM 3496 O O . PHE A 1 437 ? -1.862 -0.800 -22.334 1.00 85.88 437 PHE A O 1
ATOM 3503 N N . LEU A 1 438 ? -1.783 -1.786 -20.316 1.00 76.94 438 LEU A N 1
ATOM 3504 C CA . LEU A 1 438 ? -0.371 -2.136 -20.344 1.00 76.94 438 LEU A CA 1
ATOM 3505 C C . LEU A 1 438 ? -0.209 -3.537 -20.935 1.00 76.94 438 LEU A C 1
ATOM 3507 O O . LEU A 1 438 ? -0.344 -4.549 -20.256 1.00 76.94 438 LEU A O 1
ATOM 3511 N N . THR A 1 439 ? 0.114 -3.591 -22.228 1.00 76.12 439 THR A N 1
ATOM 3512 C CA . THR A 1 439 ? 0.204 -4.852 -22.988 1.00 76.12 439 THR A CA 1
ATOM 3513 C C . THR A 1 439 ? 1.147 -5.876 -22.345 1.00 76.12 439 THR A C 1
ATOM 3515 O O . THR A 1 439 ? 0.820 -7.059 -22.323 1.00 76.12 439 THR A O 1
ATOM 3518 N N . GLY A 1 440 ? 2.295 -5.442 -21.810 1.00 71.31 440 GLY A N 1
ATOM 3519 C CA . GLY A 1 440 ? 3.246 -6.332 -21.133 1.00 71.31 440 GLY A CA 1
ATOM 3520 C C . GLY A 1 440 ? 2.676 -6.948 -19.850 1.00 71.31 440 GLY A C 1
ATOM 3521 O O . GLY A 1 440 ? 2.733 -8.161 -19.679 1.00 71.31 440 GLY A O 1
ATOM 3522 N N . TYR A 1 441 ? 2.047 -6.125 -19.006 1.00 66.69 441 TYR A N 1
ATOM 3523 C CA . TYR A 1 441 ? 1.393 -6.564 -17.767 1.00 66.69 441 TYR A CA 1
ATOM 3524 C C . TYR A 1 441 ? 0.203 -7.495 -18.030 1.00 66.69 441 TYR A C 1
ATOM 3526 O O . TYR A 1 441 ? -0.043 -8.458 -17.308 1.00 66.69 441 TYR A O 1
ATOM 3534 N N . TYR A 1 442 ? -0.539 -7.236 -19.101 1.00 77.94 442 TYR A N 1
ATOM 3535 C CA . TYR A 1 442 ? -1.641 -8.100 -19.486 1.00 77.94 442 TYR A CA 1
ATOM 3536 C C . TYR A 1 442 ? -1.146 -9.473 -19.977 1.00 77.94 442 TYR A C 1
ATOM 3538 O O . TYR A 1 442 ? -1.673 -10.507 -19.575 1.00 77.94 442 TYR A O 1
ATOM 3546 N N . LYS A 1 443 ? -0.083 -9.502 -20.797 1.00 78.88 443 LYS A N 1
ATOM 3547 C CA . LYS A 1 443 ? 0.542 -10.753 -21.265 1.00 78.88 443 LYS A CA 1
ATOM 3548 C C . LYS A 1 443 ? 1.098 -11.602 -20.121 1.00 78.88 443 LYS A C 1
ATOM 3550 O O . LYS A 1 443 ? 1.030 -12.820 -20.215 1.00 78.88 443 LYS A O 1
ATOM 3555 N N . SER A 1 444 ? 1.611 -11.003 -19.043 1.00 71.81 444 SER A N 1
ATOM 3556 C CA . SER A 1 444 ? 2.115 -11.789 -17.906 1.00 71.81 444 SER A CA 1
ATOM 3557 C C . SER A 1 444 ? 1.021 -12.557 -17.159 1.00 71.81 444 SER A C 1
ATOM 3559 O O . SER A 1 444 ? 1.340 -13.491 -16.435 1.00 71.81 444 SER A O 1
ATOM 3561 N N . GLN A 1 445 ? -0.251 -12.187 -17.334 1.00 74.06 445 GLN A N 1
ATOM 3562 C CA . GLN A 1 445 ? -1.394 -12.895 -16.750 1.00 74.06 445 GLN A CA 1
ATOM 3563 C C . GLN A 1 445 ? -2.031 -13.917 -17.704 1.00 74.06 445 GLN A C 1
ATOM 3565 O O . GLN A 1 445 ? -2.907 -14.673 -17.275 1.00 74.06 445 GLN A O 1
ATOM 3570 N N . VAL A 1 446 ? -1.647 -13.890 -18.985 1.00 69.62 446 VAL A N 1
ATOM 3571 C CA . VAL A 1 446 ? -2.203 -14.711 -20.073 1.00 69.62 446 VAL A CA 1
ATOM 3572 C C . VAL A 1 446 ? -1.052 -15.156 -21.001 1.00 69.62 446 VAL A C 1
ATOM 3574 O O . VAL A 1 446 ? -0.977 -14.713 -22.156 1.00 69.62 446 VAL A O 1
ATOM 3577 N N . PRO A 1 447 ? -0.074 -15.934 -20.491 1.00 66.19 447 PRO A N 1
ATOM 3578 C CA . PRO A 1 447 ? 1.120 -16.326 -21.245 1.00 66.19 447 PRO A CA 1
ATOM 3579 C C . PRO A 1 447 ? 0.803 -17.094 -22.538 1.00 66.19 447 PRO A C 1
ATOM 3581 O O . PRO A 1 447 ? 1.524 -16.942 -23.523 1.00 66.19 447 PRO A O 1
ATOM 3584 N N . GLU A 1 448 ? -0.312 -17.823 -22.585 1.00 62.16 448 GLU A N 1
ATOM 3585 C CA . GLU A 1 448 ? -0.828 -18.551 -23.751 1.00 62.16 448 GLU A CA 1
ATOM 3586 C C . GLU A 1 448 ? -1.102 -17.650 -24.970 1.00 62.16 448 GLU A C 1
ATOM 3588 O O . GLU A 1 448 ? -1.151 -18.118 -26.110 1.00 62.16 448 GLU A O 1
ATOM 3593 N N . LEU A 1 449 ? -1.217 -16.329 -24.774 1.00 63.34 449 LEU A N 1
ATOM 3594 C CA . LEU A 1 449 ? -1.346 -15.387 -25.884 1.00 63.34 449 LEU A CA 1
ATOM 3595 C C . LEU A 1 449 ? -0.076 -15.252 -26.723 1.00 63.34 449 LEU A C 1
ATOM 3597 O O . LEU A 1 449 ? -0.178 -14.777 -27.857 1.00 63.34 449 LEU A O 1
ATOM 3601 N N . ALA A 1 450 ? 1.089 -15.644 -26.198 1.00 56.94 450 ALA A N 1
ATOM 3602 C CA . ALA A 1 450 ? 2.367 -15.540 -26.898 1.00 56.94 450 ALA A CA 1
ATOM 3603 C C . ALA A 1 450 ? 2.354 -16.279 -28.247 1.00 56.94 450 ALA A C 1
ATOM 3605 O O . ALA A 1 450 ? 2.849 -15.727 -29.231 1.00 56.94 450 ALA A O 1
ATOM 3606 N N . ASP A 1 451 ? 1.693 -17.439 -28.297 1.00 51.72 451 ASP A N 1
ATOM 3607 C CA . ASP A 1 451 ? 1.682 -18.333 -29.462 1.00 51.72 451 ASP A CA 1
ATOM 3608 C C . ASP A 1 451 ? 0.369 -18.264 -30.267 1.00 51.72 451 ASP A C 1
ATOM 3610 O O . ASP A 1 451 ? 0.289 -18.737 -31.397 1.00 51.72 451 ASP A O 1
ATOM 3614 N N . SER A 1 452 ? -0.666 -17.617 -29.718 1.00 49.41 452 SER A N 1
ATOM 3615 C CA . SER A 1 452 ? -2.017 -17.566 -30.308 1.00 49.41 452 SER A CA 1
ATOM 3616 C C . SER A 1 452 ? -2.181 -16.615 -31.506 1.00 49.41 452 SER A C 1
ATOM 3618 O O . SER A 1 452 ? -3.182 -16.673 -32.221 1.00 49.41 452 SER A O 1
ATOM 3620 N N . GLY A 1 453 ? -1.265 -15.656 -31.689 1.00 56.94 453 GLY A N 1
ATOM 3621 C CA . GLY A 1 453 ? -1.405 -14.574 -32.675 1.00 56.94 453 GLY A CA 1
ATOM 3622 C C . GLY A 1 453 ? -2.545 -13.575 -32.396 1.00 56.94 453 GLY A C 1
ATOM 3623 O O . GLY A 1 453 ? -2.787 -12.673 -33.204 1.00 56.94 453 GLY A O 1
ATOM 3624 N N . VAL A 1 454 ? -3.252 -13.691 -31.265 1.00 61.38 454 VAL A N 1
ATOM 3625 C CA . VAL A 1 454 ? -4.332 -12.773 -30.877 1.00 61.38 454 VAL A CA 1
ATOM 3626 C C . VAL A 1 454 ? -3.743 -11.520 -30.212 1.00 61.38 454 VAL A C 1
ATOM 3628 O O . VAL A 1 454 ? -3.012 -11.626 -29.225 1.00 61.38 454 VAL A O 1
ATOM 3631 N N . PRO A 1 455 ? -4.059 -10.299 -30.692 1.00 73.12 455 PRO A N 1
ATOM 3632 C CA . PRO A 1 455 ? -3.599 -9.076 -30.045 1.00 73.12 455 PRO A CA 1
ATOM 3633 C C . PRO A 1 455 ? -4.123 -8.971 -28.597 1.00 73.12 455 PRO A C 1
ATOM 3635 O O . PRO A 1 455 ? -5.332 -9.042 -28.383 1.00 73.12 455 PRO A O 1
ATOM 3638 N N . PRO A 1 456 ? -3.272 -8.701 -27.592 1.00 77.62 456 PRO A N 1
ATOM 3639 C CA . PRO A 1 456 ? -3.679 -8.666 -26.181 1.00 77.62 456 PRO A CA 1
ATOM 3640 C C . PRO A 1 456 ? -4.819 -7.696 -25.861 1.00 77.62 456 PRO A C 1
ATOM 3642 O O . PRO A 1 456 ? -5.708 -8.008 -25.078 1.00 77.62 456 PRO A O 1
ATOM 3645 N N . ALA A 1 457 ? -4.831 -6.527 -26.503 1.00 80.00 457 ALA A N 1
ATOM 3646 C CA . ALA A 1 457 ? -5.908 -5.552 -26.349 1.00 80.00 457 ALA A CA 1
ATOM 3647 C C . ALA A 1 457 ? -7.245 -6.057 -26.925 1.00 80.00 457 ALA A C 1
ATOM 3649 O O . ALA A 1 457 ? -8.306 -5.715 -26.415 1.00 80.00 457 ALA A O 1
ATOM 3650 N N . GLU A 1 458 ? -7.205 -6.865 -27.986 1.00 72.44 458 GLU A N 1
ATOM 3651 C CA . GLU A 1 458 ? -8.386 -7.522 -28.556 1.00 72.44 458 GLU A CA 1
ATOM 3652 C C . GLU A 1 458 ? -8.855 -8.656 -27.641 1.00 72.44 458 GLU A C 1
ATOM 3654 O O . GLU A 1 458 ? -10.039 -8.709 -27.310 1.00 72.44 458 GLU A O 1
ATOM 3659 N N . HIS A 1 459 ? -7.923 -9.466 -27.131 1.00 75.38 459 HIS A N 1
ATOM 3660 C CA . HIS A 1 459 ? -8.224 -10.492 -26.135 1.00 75.38 459 HIS A CA 1
ATOM 3661 C C . HIS A 1 459 ? -8.869 -9.899 -24.878 1.00 75.38 459 HIS A C 1
ATOM 3663 O O . HIS A 1 459 ? -9.896 -10.389 -24.423 1.00 75.38 459 HIS A O 1
ATOM 3669 N N . TYR A 1 460 ? -8.333 -8.800 -24.342 1.00 72.75 460 TYR A N 1
ATOM 3670 C CA . TYR A 1 460 ? -8.892 -8.145 -23.162 1.00 72.75 460 TYR A CA 1
ATOM 3671 C C . TYR A 1 460 ? -10.325 -7.645 -23.368 1.00 72.75 460 TYR A C 1
ATOM 3673 O O . TYR A 1 460 ? -11.170 -7.785 -22.482 1.00 72.75 460 TYR A O 1
ATOM 3681 N N . LEU A 1 461 ? -10.610 -7.063 -24.539 1.00 67.19 461 LEU A N 1
ATOM 3682 C CA . LEU A 1 461 ? -11.937 -6.541 -24.865 1.00 67.19 461 LEU A CA 1
ATOM 3683 C C . LEU A 1 461 ? -12.992 -7.640 -25.002 1.00 67.19 461 LEU A C 1
ATOM 3685 O O . LEU A 1 461 ? -14.159 -7.387 -24.694 1.00 67.19 461 LEU A O 1
ATOM 3689 N N . LEU A 1 462 ? -12.591 -8.809 -25.498 1.00 52.16 462 LEU A N 1
ATOM 3690 C CA . LEU A 1 462 ? -13.489 -9.924 -25.778 1.00 52.16 462 LEU A CA 1
ATOM 3691 C C . LEU A 1 462 ? -13.629 -10.880 -24.592 1.00 52.16 462 LEU A C 1
ATOM 3693 O O . LEU A 1 462 ? -14.743 -11.296 -24.286 1.00 52.16 462 LEU A O 1
ATOM 3697 N N . TYR A 1 463 ? -12.522 -11.177 -23.914 1.00 57.53 463 TYR A N 1
ATOM 3698 C CA . TYR A 1 463 ? -12.420 -12.258 -22.935 1.00 57.53 463 TYR A CA 1
ATOM 3699 C C . TYR A 1 463 ? -11.821 -11.757 -21.625 1.00 57.53 463 TYR A C 1
ATOM 3701 O O . TYR A 1 463 ? -12.492 -11.770 -20.600 1.00 57.53 463 TYR A O 1
ATOM 3709 N N . GLY A 1 464 ? -10.607 -11.208 -21.675 1.00 55.69 464 GLY A N 1
ATOM 3710 C CA . GLY A 1 464 ? -9.787 -10.937 -20.498 1.00 55.69 464 GLY A CA 1
ATOM 3711 C C . GLY A 1 464 ? -10.460 -10.227 -19.340 1.00 55.69 464 GLY A C 1
ATOM 3712 O O . GLY A 1 464 ? -10.295 -10.623 -18.193 1.00 55.69 464 GLY A O 1
ATOM 3713 N N . ALA A 1 465 ? -11.224 -9.178 -19.630 1.00 60.78 465 ALA A N 1
ATOM 3714 C CA . ALA A 1 465 ? -11.893 -8.423 -18.582 1.00 60.78 465 ALA A CA 1
ATOM 3715 C C . ALA A 1 465 ? -12.950 -9.249 -17.823 1.00 60.78 465 ALA A C 1
ATOM 3717 O O . ALA A 1 465 ? -13.164 -9.026 -16.637 1.00 60.78 465 ALA A O 1
ATOM 3718 N N . TRP A 1 466 ? -13.590 -10.205 -18.499 1.00 61.41 466 TRP A N 1
ATOM 3719 C CA . TRP A 1 466 ? -14.574 -11.133 -17.927 1.00 61.41 466 TRP A CA 1
ATOM 3720 C C . TRP A 1 466 ? -13.921 -12.342 -17.256 1.00 61.41 466 TRP A C 1
ATOM 3722 O O . TRP A 1 466 ? -14.558 -13.048 -16.484 1.00 61.41 466 TRP A O 1
ATOM 3732 N N . GLU A 1 467 ? -12.641 -12.562 -17.540 1.00 62.56 467 GLU A N 1
ATOM 3733 C CA . GLU A 1 467 ? -11.788 -13.561 -16.898 1.00 62.56 467 GLU A CA 1
ATOM 3734 C C . GLU A 1 467 ? -10.995 -12.974 -15.729 1.00 62.56 467 GLU A C 1
ATOM 3736 O O . GLU A 1 467 ? -10.011 -13.570 -15.294 1.00 62.56 467 GLU A O 1
ATOM 3741 N N . ASN A 1 468 ? -11.399 -11.794 -15.241 1.00 71.19 468 ASN A N 1
ATOM 3742 C CA . ASN A 1 468 ? -10.745 -11.096 -14.138 1.00 71.19 468 ASN A CA 1
ATOM 3743 C C . ASN A 1 468 ? -9.260 -10.792 -14.395 1.00 71.19 468 ASN A C 1
ATOM 3745 O O . ASN A 1 468 ? -8.480 -10.682 -13.457 1.00 71.19 468 ASN A O 1
ATOM 3749 N N . LYS A 1 469 ? -8.860 -10.665 -15.665 1.00 76.81 469 LYS A N 1
ATOM 3750 C CA . LYS A 1 469 ? -7.506 -10.253 -16.039 1.00 76.81 469 LYS A CA 1
ATOM 3751 C C . LYS A 1 469 ? -7.408 -8.740 -15.989 1.00 76.81 469 LYS A C 1
ATOM 3753 O O . LYS A 1 469 ? -8.303 -8.029 -16.457 1.00 76.81 469 LYS A O 1
ATOM 3758 N N . ASP A 1 470 ? -6.290 -8.250 -15.490 1.00 83.31 470 ASP A N 1
ATOM 3759 C CA . ASP A 1 470 ? -6.130 -6.845 -15.159 1.00 83.31 470 ASP A CA 1
ATOM 3760 C C . ASP A 1 470 ? -5.350 -6.107 -16.255 1.00 83.31 470 ASP A C 1
ATOM 3762 O O . ASP A 1 470 ? -4.311 -6.578 -16.723 1.00 83.31 470 ASP A O 1
ATOM 3766 N N . PRO A 1 471 ? -5.837 -4.957 -16.742 1.00 83.69 471 PRO A N 1
ATOM 3767 C CA . PRO A 1 471 ? -5.195 -4.231 -17.831 1.00 83.69 471 PRO A CA 1
ATOM 3768 C C . PRO A 1 471 ? -3.957 -3.444 -17.379 1.00 83.69 471 PRO A C 1
ATOM 3770 O O . PRO A 1 471 ? -3.153 -3.057 -18.227 1.00 83.69 471 PRO A O 1
ATOM 3773 N N . ASN A 1 472 ? -3.806 -3.180 -16.078 1.00 83.94 472 ASN A N 1
ATOM 3774 C CA . ASN A 1 472 ? -2.639 -2.559 -15.449 1.00 83.94 472 ASN A CA 1
ATOM 3775 C C . ASN A 1 472 ? -2.619 -2.885 -13.932 1.00 83.94 472 ASN A C 1
ATOM 3777 O O . ASN A 1 472 ? -3.651 -3.310 -13.417 1.00 83.94 472 ASN A O 1
ATOM 3781 N N . PRO A 1 473 ? -1.499 -2.660 -13.212 1.00 77.25 473 PRO A N 1
ATOM 3782 C CA . PRO A 1 473 ? -1.356 -3.019 -11.793 1.00 77.25 473 PRO A CA 1
ATOM 3783 C C . PRO A 1 473 ? -2.324 -2.348 -10.811 1.00 77.25 473 PRO A C 1
ATOM 3785 O O . PRO A 1 473 ? -2.469 -2.816 -9.693 1.00 77.25 473 PRO A O 1
ATOM 3788 N N . LEU A 1 474 ? -2.950 -1.234 -11.194 1.00 77.19 474 LEU A N 1
ATOM 3789 C CA . LEU A 1 474 ? -3.835 -0.444 -10.331 1.00 77.19 474 LEU A CA 1
ATOM 3790 C C . LEU A 1 474 ? -5.236 -0.305 -10.943 1.00 77.19 474 LEU A C 1
ATOM 3792 O O . LEU A 1 474 ? -5.968 0.648 -10.671 1.00 77.19 474 LEU A O 1
ATOM 3796 N N . PHE A 1 475 ? -5.624 -1.284 -11.760 1.00 88.62 475 PHE A N 1
ATOM 3797 C CA . PHE A 1 475 ? -6.992 -1.496 -12.206 1.00 88.62 475 PHE A CA 1
ATOM 3798 C C . PHE A 1 475 ? -7.308 -2.984 -12.117 1.00 88.62 475 PHE A C 1
ATOM 3800 O O . PHE A 1 475 ? -6.800 -3.754 -12.929 1.00 88.62 475 PHE A O 1
ATOM 3807 N N . SER A 1 476 ? -8.181 -3.376 -11.189 1.00 83.62 476 SER A N 1
ATOM 3808 C CA . SER A 1 476 ? -8.644 -4.759 -11.090 1.00 83.62 476 SER A CA 1
ATOM 3809 C C . SER A 1 476 ? -10.008 -4.922 -11.753 1.00 83.62 476 SER A C 1
ATOM 3811 O O . SER A 1 476 ? -11.000 -4.333 -11.322 1.00 83.62 476 SER A O 1
ATOM 3813 N N . SER A 1 477 ? -10.078 -5.739 -12.806 1.00 72.25 477 SER A N 1
ATOM 3814 C CA . SER A 1 477 ? -11.329 -6.044 -13.509 1.00 72.25 477 SER A CA 1
ATOM 3815 C C . SER A 1 477 ? -12.327 -6.743 -12.580 1.00 72.25 477 SER A C 1
ATOM 3817 O O . SER A 1 477 ? -13.514 -6.418 -12.619 1.00 72.25 477 SER A O 1
ATOM 3819 N N . ALA A 1 478 ? -11.846 -7.643 -11.713 1.00 68.19 478 ALA A N 1
ATOM 3820 C CA . ALA A 1 478 ? -12.668 -8.352 -10.730 1.00 68.19 478 ALA A CA 1
ATOM 3821 C C . ALA A 1 478 ? -13.279 -7.395 -9.702 1.00 68.19 478 ALA A C 1
ATOM 3823 O O . ALA A 1 478 ? -14.500 -7.332 -9.556 1.00 68.19 478 ALA A O 1
ATOM 3824 N N . PHE A 1 479 ? -12.424 -6.615 -9.033 1.00 68.00 479 PHE A N 1
ATOM 3825 C CA . PHE A 1 479 ? -12.838 -5.623 -8.043 1.00 68.00 479 PHE A CA 1
ATOM 3826 C C . PHE A 1 479 ? -13.821 -4.623 -8.649 1.00 68.00 479 PHE A C 1
ATOM 3828 O O . PHE A 1 479 ? -14.895 -4.379 -8.104 1.00 68.00 479 PHE A O 1
ATOM 3835 N N . TYR A 1 480 ? -13.490 -4.092 -9.829 1.00 78.19 480 TYR A N 1
ATOM 3836 C CA . TYR A 1 480 ? -14.318 -3.087 -10.470 1.00 78.19 480 TYR A CA 1
ATOM 3837 C C . TYR A 1 480 ? -15.711 -3.623 -10.805 1.00 78.19 480 TYR A C 1
ATOM 3839 O O . TYR A 1 480 ? -16.684 -2.902 -10.628 1.00 78.19 480 TYR A O 1
ATOM 3847 N N . LEU A 1 481 ? -15.845 -4.871 -11.262 1.00 70.00 481 LEU A N 1
ATOM 3848 C CA . LEU A 1 481 ? -17.155 -5.468 -11.543 1.00 70.00 481 LEU A CA 1
ATOM 3849 C C . LEU A 1 481 ? -17.942 -5.810 -10.268 1.00 70.00 481 LEU A C 1
ATOM 3851 O O . LEU A 1 481 ? -19.167 -5.683 -10.282 1.00 70.00 481 LEU A O 1
ATOM 3855 N N . ALA A 1 482 ? -17.261 -6.206 -9.188 1.00 59.31 482 ALA A N 1
ATOM 3856 C CA . ALA A 1 482 ? -17.882 -6.497 -7.896 1.00 59.31 482 ALA A CA 1
ATOM 3857 C C . ALA A 1 482 ? -18.485 -5.235 -7.255 1.00 59.31 482 ALA A C 1
ATOM 3859 O O . ALA A 1 482 ? -19.664 -5.227 -6.903 1.00 59.31 482 ALA A O 1
ATOM 3860 N N . GLU A 1 483 ? -17.716 -4.145 -7.207 1.00 64.88 483 GLU A N 1
ATOM 3861 C CA . GLU A 1 483 ? -18.149 -2.861 -6.635 1.00 64.88 483 GLU A CA 1
ATOM 3862 C C . GLU A 1 483 ? -19.167 -2.125 -7.519 1.00 64.88 483 GLU A C 1
ATOM 3864 O O . GLU A 1 483 ? -19.937 -1.285 -7.056 1.00 64.88 483 GLU A O 1
ATOM 3869 N N . ASN A 1 484 ? -19.195 -2.429 -8.820 1.00 68.31 484 ASN A N 1
ATOM 3870 C CA . ASN A 1 484 ? -20.002 -1.717 -9.808 1.00 68.31 484 ASN A CA 1
ATOM 3871 C C . ASN A 1 484 ? -20.961 -2.666 -10.529 1.00 68.31 484 ASN A C 1
ATOM 3873 O O . ASN A 1 484 ? -20.866 -2.901 -11.739 1.00 68.31 484 ASN A O 1
ATOM 3877 N N . ARG A 1 485 ? -21.922 -3.207 -9.772 1.00 66.06 485 ARG A N 1
ATOM 3878 C CA . ARG A 1 485 ? -22.889 -4.205 -10.255 1.00 66.06 485 ARG A CA 1
ATOM 3879 C C . ARG A 1 485 ? -23.695 -3.742 -11.476 1.00 66.06 485 ARG A C 1
ATOM 3881 O O . ARG A 1 485 ? -24.056 -4.562 -12.316 1.00 66.06 485 ARG A O 1
ATOM 3888 N N . ASP A 1 486 ? -23.938 -2.442 -11.629 1.00 70.56 486 ASP A N 1
ATOM 3889 C CA . ASP A 1 486 ? -24.574 -1.846 -12.812 1.00 70.56 486 ASP A CA 1
ATOM 3890 C C . ASP A 1 486 ? -23.738 -2.026 -14.096 1.00 70.56 486 ASP A C 1
ATOM 3892 O O . ASP A 1 486 ? -24.273 -2.300 -15.177 1.00 70.56 486 ASP A O 1
ATOM 3896 N N . VAL A 1 487 ? -22.411 -1.945 -13.986 1.00 66.50 487 VAL A N 1
ATOM 3897 C CA . VAL A 1 487 ? -21.473 -2.170 -15.096 1.00 66.50 487 VAL A CA 1
ATOM 3898 C C . VAL A 1 487 ? -21.490 -3.638 -15.506 1.00 66.50 487 VAL A C 1
ATOM 3900 O O . VAL A 1 487 ? -21.627 -3.932 -16.697 1.00 66.50 487 VAL A O 1
ATOM 3903 N N . TYR A 1 488 ? -21.456 -4.544 -14.526 1.00 52.66 488 TYR A N 1
ATOM 3904 C CA . TYR A 1 488 ? -21.585 -5.983 -14.751 1.00 52.66 488 TYR A CA 1
ATOM 3905 C C . TYR A 1 488 ? -22.905 -6.334 -15.457 1.00 52.66 488 TYR A C 1
ATOM 3907 O O . TYR A 1 488 ? -22.892 -6.940 -16.530 1.00 52.66 488 TYR A O 1
ATOM 3915 N N . LEU A 1 489 ? -24.044 -5.874 -14.924 1.00 45.62 489 LEU A N 1
ATOM 3916 C CA . LEU A 1 489 ? -25.374 -6.147 -15.488 1.00 45.62 489 LEU A CA 1
ATOM 3917 C C . LEU A 1 489 ? -25.552 -5.572 -16.901 1.00 45.62 489 LEU A C 1
ATOM 3919 O O . LEU A 1 489 ? -26.217 -6.179 -17.742 1.00 45.62 489 LEU A O 1
ATOM 3923 N N . SER A 1 490 ? -24.933 -4.426 -17.196 1.00 49.72 490 SER A N 1
ATOM 3924 C CA . SER A 1 490 ? -24.968 -3.828 -18.537 1.00 49.72 490 SER A CA 1
ATOM 3925 C C . SER A 1 490 ? -24.046 -4.521 -19.551 1.00 49.72 490 SER A C 1
ATOM 3927 O O . SER A 1 490 ? -24.148 -4.264 -20.754 1.00 49.72 490 SER A O 1
ATOM 3929 N N . GLY A 1 491 ? -23.154 -5.412 -19.102 1.00 49.03 491 GLY A N 1
ATOM 3930 C CA . GLY A 1 491 ? -22.190 -6.111 -19.953 1.00 49.03 491 GLY A CA 1
ATOM 3931 C C . GLY A 1 491 ? -21.177 -5.178 -20.623 1.00 49.03 491 GLY A C 1
ATOM 3932 O O . GLY A 1 491 ? -20.668 -5.496 -21.701 1.00 49.03 491 GLY A O 1
ATOM 3933 N N . LYS A 1 492 ? -20.913 -4.007 -20.031 1.00 68.94 492 LYS A N 1
ATOM 3934 C CA . LYS A 1 492 ? -19.873 -3.081 -20.495 1.00 68.94 492 LYS A CA 1
ATOM 3935 C C . LYS A 1 492 ? -18.507 -3.553 -20.000 1.00 68.94 492 LYS A C 1
ATOM 3937 O O . LYS A 1 492 ? -18.368 -3.941 -18.848 1.00 68.94 492 LYS A O 1
ATOM 3942 N N . ASN A 1 493 ? -17.485 -3.463 -20.853 1.00 83.31 493 ASN A N 1
ATOM 3943 C CA . ASN A 1 493 ? -16.110 -3.758 -20.442 1.00 83.31 493 ASN A CA 1
ATOM 3944 C C . ASN A 1 493 ? -15.683 -2.796 -19.302 1.00 83.31 493 ASN A C 1
ATOM 3946 O O . ASN A 1 493 ? -15.847 -1.581 -19.471 1.00 83.31 493 ASN A O 1
ATOM 3950 N N . PRO A 1 494 ? -15.146 -3.306 -18.176 1.00 77.81 494 PRO A N 1
ATOM 3951 C CA . PRO A 1 494 ? -14.892 -2.526 -16.964 1.00 77.81 494 PRO A CA 1
ATOM 3952 C C . PRO A 1 494 ? -13.905 -1.379 -17.190 1.00 77.81 494 PRO A C 1
ATOM 3954 O O . PRO A 1 494 ? -14.196 -0.248 -16.803 1.00 77.81 494 PRO A O 1
ATOM 3957 N N . LEU A 1 495 ? -12.793 -1.606 -17.898 1.00 92.88 495 LEU A N 1
ATOM 3958 C CA . LEU A 1 495 ? -11.835 -0.534 -18.171 1.00 92.88 495 LEU A CA 1
ATOM 3959 C C . LEU A 1 495 ? -12.392 0.504 -19.154 1.00 92.88 495 LEU A C 1
ATOM 3961 O O . LEU A 1 495 ? -12.201 1.700 -18.944 1.00 92.88 495 LEU A O 1
ATOM 3965 N N . LEU A 1 496 ? -13.118 0.093 -20.203 1.00 84.94 496 LEU A N 1
ATOM 3966 C CA . LEU A 1 496 ? -13.772 1.061 -21.099 1.00 84.94 496 LEU A CA 1
ATOM 3967 C C . LEU A 1 496 ? -14.809 1.914 -20.360 1.00 84.94 496 LEU A C 1
ATOM 3969 O O . LEU A 1 496 ? -14.914 3.113 -20.625 1.00 84.94 496 LEU A O 1
ATOM 3973 N N . HIS A 1 497 ? -15.558 1.314 -19.431 1.00 91.81 497 HIS A N 1
ATOM 3974 C CA . HIS A 1 497 ? -16.476 2.049 -18.568 1.00 91.81 497 HIS A CA 1
ATOM 3975 C C . HIS A 1 497 ? -15.725 3.036 -17.674 1.00 91.81 497 HIS A C 1
ATOM 3977 O O . HIS A 1 497 ? -16.089 4.213 -17.620 1.00 91.81 497 HIS A O 1
ATOM 3983 N N . TYR A 1 498 ? -14.659 2.580 -17.012 1.00 93.19 498 TYR A N 1
ATOM 3984 C CA . TYR A 1 498 ? -13.850 3.436 -16.159 1.00 93.19 498 TYR A CA 1
ATOM 3985 C C . TYR A 1 498 ? -13.306 4.628 -16.932 1.00 93.19 498 TYR A C 1
ATOM 3987 O O . TYR A 1 498 ? -13.572 5.742 -16.505 1.00 93.19 498 TYR A O 1
ATOM 3995 N N . ILE A 1 499 ? -12.667 4.407 -18.092 1.00 90.38 499 ILE A N 1
ATOM 3996 C CA . ILE A 1 499 ? -12.127 5.450 -18.985 1.00 90.38 499 ILE A CA 1
ATOM 3997 C C . ILE A 1 499 ? -13.195 6.485 -19.348 1.00 90.38 499 ILE A C 1
ATOM 3999 O O . ILE A 1 499 ? -12.927 7.685 -19.301 1.00 90.38 499 ILE A O 1
ATOM 4003 N N . GLY A 1 500 ? -14.383 6.024 -19.744 1.00 80.88 500 GLY A N 1
ATOM 4004 C CA . GLY A 1 500 ? -15.423 6.902 -20.270 1.00 80.88 500 GLY A CA 1
ATOM 4005 C C . GLY A 1 500 ? -16.208 7.664 -19.205 1.00 80.88 500 GLY A C 1
ATOM 4006 O O . GLY A 1 500 ? -16.678 8.760 -19.490 1.00 80.88 500 GLY A O 1
ATOM 4007 N N . GLN A 1 501 ? -16.420 7.071 -18.025 1.00 84.88 501 GLN A N 1
ATOM 4008 C CA . GLN A 1 501 ? -17.380 7.585 -17.035 1.00 84.88 501 GLN A CA 1
ATOM 4009 C C . GLN A 1 501 ? -16.963 7.311 -15.586 1.00 84.88 501 GLN A C 1
ATOM 4011 O O . GLN A 1 501 ? -17.175 8.147 -14.706 1.00 84.88 501 GLN A O 1
ATOM 4016 N N . GLY A 1 502 ? -16.387 6.139 -15.315 1.00 86.69 502 GLY A N 1
ATOM 4017 C CA . GLY A 1 502 ? -16.211 5.663 -13.947 1.00 86.69 502 GLY A CA 1
ATOM 4018 C C . GLY A 1 502 ? -15.314 6.541 -13.081 1.00 86.69 502 GLY A C 1
ATOM 4019 O O . GLY A 1 502 ? -15.670 6.827 -11.940 1.00 86.69 502 GLY A O 1
ATOM 4020 N N . TRP A 1 503 ? -14.197 7.029 -13.623 1.00 90.44 503 TRP A N 1
ATOM 4021 C CA . TRP A 1 503 ? -13.289 7.896 -12.866 1.00 90.44 503 TRP A CA 1
ATOM 4022 C C . TRP A 1 503 ? -13.931 9.245 -12.512 1.00 90.44 503 TRP A C 1
ATOM 4024 O O . TRP A 1 503 ? -13.789 9.715 -11.389 1.00 90.44 503 TRP A O 1
ATOM 4034 N N . SER A 1 504 ? -14.702 9.838 -13.431 1.00 83.94 504 SER A N 1
ATOM 4035 C CA . SER A 1 504 ? -15.405 11.108 -13.194 1.00 83.94 504 SER A CA 1
ATOM 4036 C C . SER A 1 504 ? -16.553 10.978 -12.192 1.00 83.94 504 SER A C 1
ATOM 4038 O O . SER A 1 504 ? -16.916 11.947 -11.537 1.00 83.94 504 SER A O 1
ATOM 4040 N N . GLN A 1 505 ? -17.096 9.769 -12.029 1.00 86.69 505 GLN A N 1
ATOM 4041 C CA . GLN A 1 505 ? -18.065 9.444 -10.977 1.00 86.69 505 GLN A CA 1
ATOM 4042 C C . GLN A 1 505 ? -17.384 9.142 -9.629 1.00 86.69 505 GLN A C 1
ATOM 4044 O O . GLN A 1 505 ? -18.059 8.872 -8.636 1.00 86.69 505 GLN A O 1
ATOM 4049 N N . GLY A 1 506 ? -16.049 9.177 -9.577 1.00 82.31 506 GLY A N 1
ATOM 4050 C CA . GLY A 1 506 ? -15.268 8.865 -8.387 1.00 82.31 506 GLY A CA 1
ATOM 4051 C C . GLY A 1 506 ? -15.329 7.393 -7.981 1.00 82.31 506 GLY A C 1
ATOM 4052 O O . GLY A 1 506 ? -15.233 7.118 -6.790 1.00 82.31 506 GLY A O 1
ATOM 4053 N N . ARG A 1 507 ? -15.532 6.474 -8.938 1.00 86.44 507 ARG A N 1
ATOM 4054 C CA . ARG A 1 507 ? -15.447 5.022 -8.707 1.00 86.44 507 ARG A CA 1
ATOM 4055 C C . ARG A 1 507 ? -13.979 4.611 -8.588 1.00 86.44 507 ARG A C 1
ATOM 4057 O O . ARG A 1 507 ? -13.133 5.141 -9.314 1.00 86.44 507 ARG A O 1
ATOM 4064 N N . ASP A 1 508 ? -13.686 3.657 -7.719 1.00 88.00 508 ASP A N 1
ATOM 4065 C CA . ASP A 1 508 ? -12.317 3.201 -7.482 1.00 88.00 508 ASP A CA 1
ATOM 4066 C C . ASP A 1 508 ? -11.959 2.051 -8.444 1.00 88.00 508 ASP A C 1
ATOM 4068 O O . ASP A 1 508 ? -12.762 1.135 -8.623 1.00 88.00 508 ASP A O 1
ATOM 4072 N N . PRO A 1 509 ? -10.807 2.109 -9.141 1.00 84.81 509 PRO A N 1
ATOM 4073 C CA . PRO A 1 509 ? -10.384 1.078 -10.088 1.00 84.81 509 PRO A CA 1
ATOM 4074 C C . PRO A 1 509 ? -9.715 -0.128 -9.417 1.00 84.81 509 PRO A C 1
ATOM 4076 O O . PRO A 1 509 ? -9.615 -1.185 -10.036 1.00 84.81 509 PRO A O 1
ATOM 4079 N N . HIS A 1 510 ? -9.221 0.029 -8.188 1.00 82.31 510 HIS A N 1
ATOM 4080 C CA . HIS A 1 510 ? -8.430 -0.972 -7.477 1.00 82.31 510 HIS A CA 1
ATOM 4081 C C . HIS A 1 510 ? -8.483 -0.710 -5.964 1.00 82.31 510 HIS A C 1
ATOM 4083 O O . HIS A 1 510 ? -8.534 0.460 -5.578 1.00 82.31 510 HIS A O 1
ATOM 4089 N N . PRO A 1 511 ? -8.386 -1.735 -5.095 1.00 62.44 511 PRO A N 1
ATOM 4090 C CA . PRO A 1 511 ? -8.337 -1.539 -3.645 1.00 62.44 511 PRO A CA 1
ATOM 4091 C C . PRO A 1 511 ? -7.212 -0.609 -3.178 1.00 62.44 511 PRO A C 1
ATOM 4093 O O . PRO A 1 511 ? -7.349 0.052 -2.158 1.00 62.44 511 PRO A O 1
ATOM 4096 N N . GLU A 1 512 ? -6.104 -0.529 -3.911 1.00 65.19 512 GLU A N 1
ATOM 4097 C CA . GLU A 1 512 ? -4.953 0.338 -3.594 1.00 65.19 512 GLU A CA 1
ATOM 4098 C C . GLU A 1 512 ? -4.972 1.687 -4.330 1.00 65.19 512 GLU A C 1
ATOM 4100 O O . GLU A 1 512 ? -4.009 2.449 -4.257 1.00 65.19 512 GLU A O 1
ATOM 4105 N N . PHE A 1 513 ? -6.058 2.014 -5.034 1.00 74.25 513 PHE A N 1
ATOM 4106 C CA . PHE A 1 513 ? -6.220 3.297 -5.713 1.00 74.25 513 PHE A CA 1
ATOM 4107 C C . PHE A 1 513 ? -7.589 3.899 -5.399 1.00 74.25 513 PHE A C 1
ATOM 4109 O O . PHE A 1 513 ? -8.609 3.418 -5.888 1.00 74.25 513 PHE A O 1
ATOM 4116 N N . CYS A 1 514 ? -7.620 4.992 -4.634 1.00 81.81 514 CYS A N 1
ATOM 4117 C CA . CYS A 1 514 ? -8.875 5.665 -4.297 1.00 81.81 514 CYS A CA 1
ATOM 4118 C C . CYS A 1 514 ? -9.008 6.971 -5.078 1.00 81.81 514 CYS A C 1
ATOM 4120 O O . CYS A 1 514 ? -8.366 7.971 -4.754 1.00 81.81 514 CYS A O 1
ATOM 4122 N N . THR A 1 515 ? -9.879 6.985 -6.088 1.00 86.06 515 THR A N 1
ATOM 4123 C CA . THR A 1 515 ? -10.029 8.083 -7.047 1.00 86.06 515 THR A CA 1
ATOM 4124 C C . THR A 1 515 ? -10.326 9.409 -6.345 1.00 86.06 515 THR A C 1
ATOM 4126 O O . THR A 1 515 ? -9.677 10.419 -6.616 1.00 86.06 515 THR A O 1
ATOM 4129 N N . LYS A 1 516 ? -11.287 9.422 -5.413 1.00 85.75 516 LYS A N 1
ATOM 4130 C CA . LYS A 1 516 ? -11.683 10.651 -4.705 1.00 85.75 516 LYS A CA 1
ATOM 4131 C C . LYS A 1 516 ? -10.584 11.149 -3.766 1.00 85.75 516 LYS A C 1
ATOM 4133 O O . LYS A 1 516 ? -10.289 12.343 -3.756 1.00 85.75 516 LYS A O 1
ATOM 4138 N N . ARG A 1 517 ? -9.964 10.243 -2.999 1.00 74.62 517 ARG A N 1
ATOM 4139 C CA . ARG A 1 517 ? -8.892 10.590 -2.049 1.00 74.62 517 ARG A CA 1
ATOM 4140 C C . ARG A 1 517 ? -7.646 11.083 -2.783 1.00 74.62 517 ARG A C 1
ATOM 4142 O O . ARG A 1 517 ? -7.075 12.091 -2.384 1.00 74.62 517 ARG A O 1
ATOM 4149 N N . TYR A 1 518 ? -7.283 10.434 -3.885 1.00 78.88 518 TYR A N 1
ATOM 4150 C CA . TYR A 1 518 ? -6.163 10.821 -4.736 1.00 78.88 518 TYR A CA 1
ATOM 4151 C C . TYR A 1 518 ? -6.343 12.236 -5.307 1.00 78.88 518 TYR A C 1
ATOM 4153 O O . TYR A 1 518 ? -5.481 13.092 -5.124 1.00 78.88 518 TYR A O 1
ATOM 4161 N N . LEU A 1 519 ? -7.503 12.536 -5.904 1.00 86.06 519 LEU A N 1
ATOM 4162 C CA . LEU A 1 519 ? -7.793 13.872 -6.442 1.00 86.06 519 LEU A CA 1
ATOM 4163 C C . LEU A 1 519 ? -7.852 14.963 -5.358 1.00 86.06 519 LEU A C 1
ATOM 4165 O O . LEU A 1 519 ? -7.490 16.107 -5.624 1.00 86.06 519 LEU A O 1
ATOM 4169 N N . LYS A 1 520 ? -8.286 14.621 -4.137 1.00 79.88 520 LYS A N 1
ATOM 4170 C CA . LYS A 1 520 ? -8.290 15.540 -2.987 1.00 79.88 520 LYS A CA 1
ATOM 4171 C C . LYS A 1 520 ? -6.875 15.818 -2.471 1.00 79.88 520 LYS A C 1
ATOM 4173 O O . LYS A 1 520 ? -6.563 16.960 -2.145 1.00 79.88 520 LYS A O 1
ATOM 4178 N N . ALA A 1 521 ? -6.035 14.787 -2.388 1.00 63.72 521 ALA A N 1
ATOM 4179 C CA . ALA A 1 521 ? -4.667 14.893 -1.887 1.00 63.72 521 ALA A CA 1
ATOM 4180 C C . ALA A 1 521 ? -3.717 15.582 -2.878 1.00 63.72 521 ALA A C 1
ATOM 4182 O O . ALA A 1 521 ? -2.770 16.238 -2.447 1.00 63.72 521 ALA A O 1
ATOM 4183 N N . TYR A 1 522 ? -3.985 15.469 -4.183 1.00 76.88 522 TYR A N 1
ATOM 4184 C CA . TYR A 1 522 ? -3.137 16.007 -5.247 1.00 76.88 522 TYR A CA 1
ATOM 4185 C C . TYR A 1 522 ? -3.926 16.967 -6.155 1.00 76.88 522 TYR A C 1
ATOM 4187 O O . TYR A 1 522 ? -4.409 16.568 -7.219 1.00 76.88 522 TYR A O 1
ATOM 4195 N N . PRO A 1 523 ? -4.046 18.258 -5.774 1.00 81.19 523 PRO A N 1
ATOM 4196 C CA . PRO A 1 523 ? -4.800 19.252 -6.540 1.00 81.19 523 PRO A CA 1
ATOM 4197 C C . PRO A 1 523 ? -4.334 19.424 -7.990 1.00 81.19 523 PRO A C 1
ATOM 4199 O O . PRO A 1 523 ? -5.142 19.768 -8.849 1.00 81.19 523 PRO A O 1
ATOM 4202 N N . ASP A 1 524 ? -3.057 19.175 -8.283 1.00 77.19 524 ASP A N 1
ATOM 4203 C CA . ASP A 1 524 ? -2.520 19.258 -9.646 1.00 77.19 524 ASP A CA 1
ATOM 4204 C C . ASP A 1 524 ? -3.028 18.111 -10.531 1.00 77.19 524 ASP A C 1
ATOM 4206 O O . ASP A 1 524 ? -3.363 18.336 -11.697 1.00 77.19 524 ASP A O 1
ATOM 4210 N N . ALA A 1 525 ? -3.219 16.915 -9.959 1.00 77.50 525 ALA A N 1
ATOM 4211 C CA . ALA A 1 525 ? -3.901 15.817 -10.638 1.00 77.50 525 ALA A CA 1
ATOM 4212 C C . ALA A 1 525 ? -5.351 16.204 -10.971 1.00 77.50 525 ALA A C 1
ATOM 4214 O O . ALA A 1 525 ? -5.795 16.002 -12.102 1.00 77.50 525 ALA A O 1
ATOM 4215 N N . ALA A 1 526 ? -6.063 16.847 -10.038 1.00 78.88 526 ALA A N 1
ATOM 4216 C CA . ALA A 1 526 ? -7.429 17.329 -10.263 1.00 78.88 526 ALA A CA 1
ATOM 4217 C C . ALA A 1 526 ? -7.517 18.426 -11.333 1.00 78.88 526 ALA A C 1
ATOM 4219 O O . ALA A 1 526 ? -8.380 18.368 -12.209 1.00 78.88 526 ALA A O 1
ATOM 4220 N N . LYS A 1 527 ? -6.602 19.401 -11.311 1.00 77.50 527 LYS A N 1
ATOM 4221 C CA . LYS A 1 527 ? -6.555 20.494 -12.297 1.00 77.50 527 LYS A CA 1
ATOM 4222 C C . LYS A 1 527 ? -6.147 20.029 -13.692 1.00 77.50 527 LYS A C 1
ATOM 4224 O O . LYS A 1 527 ? -6.520 20.673 -14.667 1.00 77.50 527 LYS A O 1
ATOM 4229 N N . SER A 1 528 ? -5.403 18.928 -13.801 1.00 80.31 528 SER A N 1
ATOM 4230 C CA . SER A 1 528 ? -4.934 18.410 -15.092 1.00 80.31 528 SER A CA 1
ATOM 4231 C C . SER A 1 528 ? -6.066 17.993 -16.040 1.00 80.31 528 SER A C 1
ATOM 4233 O O . SER A 1 528 ? -5.852 17.917 -17.249 1.00 80.31 528 SER A O 1
ATOM 4235 N N . GLY A 1 529 ? -7.249 17.668 -15.502 1.00 78.31 529 GLY A N 1
ATOM 4236 C CA . GLY A 1 529 ? -8.366 17.102 -16.264 1.00 78.31 529 GLY A CA 1
ATOM 4237 C C . GLY A 1 529 ? -8.101 15.698 -16.826 1.00 78.31 529 GLY A C 1
ATOM 4238 O O . GLY A 1 529 ? -8.945 15.158 -17.542 1.00 78.31 529 GLY A O 1
ATOM 4239 N N . LEU A 1 530 ? -6.945 15.096 -16.524 1.00 80.81 530 LEU A N 1
ATOM 4240 C CA . LEU A 1 530 ? -6.628 13.726 -16.904 1.00 80.81 530 LEU A CA 1
ATOM 4241 C C . LEU A 1 530 ? -7.372 12.735 -16.008 1.00 80.81 530 LEU A C 1
ATOM 4243 O O . LEU A 1 530 ? -7.718 13.024 -14.863 1.00 80.81 530 LEU A O 1
ATOM 4247 N N . ASN A 1 531 ? -7.560 11.521 -16.524 1.00 89.62 531 ASN A N 1
ATOM 4248 C CA . ASN A 1 531 ? -7.984 10.406 -15.690 1.00 89.62 531 ASN A CA 1
ATOM 4249 C C . ASN A 1 531 ? -6.977 10.237 -14.522 1.00 89.62 531 ASN A C 1
ATOM 4251 O O . ASN A 1 531 ? -5.775 10.189 -14.782 1.00 89.62 531 ASN A O 1
ATOM 4255 N N . PRO A 1 532 ? -7.429 10.134 -13.262 1.00 87.94 532 PRO A N 1
ATOM 4256 C CA . PRO A 1 532 ? -6.565 10.126 -12.081 1.00 87.94 532 PRO A CA 1
ATOM 4257 C C . PRO A 1 532 ? -5.619 8.929 -12.037 1.00 87.94 532 PRO A C 1
ATOM 4259 O O . PRO A 1 532 ? -4.454 9.098 -11.697 1.00 87.94 532 PRO A O 1
ATOM 4262 N N . LEU A 1 533 ? -6.076 7.742 -12.444 1.00 85.12 533 LEU A N 1
ATOM 4263 C CA . LEU A 1 533 ? -5.214 6.566 -12.552 1.00 85.12 533 LEU A CA 1
ATOM 4264 C C . LEU A 1 533 ? -4.149 6.760 -13.642 1.00 85.12 533 LEU A C 1
ATOM 4266 O O . LEU A 1 533 ? -2.992 6.403 -13.449 1.00 85.12 533 LEU A O 1
ATOM 4270 N N . LEU A 1 534 ? -4.508 7.376 -14.773 1.00 83.62 534 LEU A N 1
ATOM 4271 C CA . LEU A 1 534 ? -3.549 7.704 -15.834 1.00 83.62 534 LEU A CA 1
ATOM 4272 C C . LEU A 1 534 ? -2.534 8.751 -15.368 1.00 83.62 534 LEU A C 1
ATOM 4274 O O . LEU A 1 534 ? -1.343 8.611 -15.638 1.00 83.62 534 LEU A O 1
ATOM 4278 N N . TYR A 1 535 ? -3.000 9.796 -14.681 1.00 81.00 535 TYR A N 1
ATOM 4279 C CA . TYR A 1 535 ? -2.139 10.819 -14.099 1.00 81.00 535 TYR A CA 1
ATOM 4280 C C . TYR A 1 535 ? -1.173 10.184 -13.104 1.00 81.00 535 TYR A C 1
ATOM 4282 O O . TYR A 1 535 ? 0.023 10.447 -13.166 1.00 81.00 535 TYR A O 1
ATOM 4290 N N . TYR A 1 536 ? -1.664 9.292 -12.246 1.00 71.12 536 TYR A N 1
ATOM 4291 C CA . TYR A 1 536 ? -0.830 8.569 -11.304 1.00 71.12 536 TYR A CA 1
ATOM 4292 C C . TYR A 1 536 ? 0.240 7.738 -12.010 1.00 71.12 536 TYR A C 1
ATOM 4294 O O . TYR A 1 536 ? 1.425 7.955 -11.783 1.00 71.12 536 TYR A O 1
ATOM 4302 N N . LEU A 1 537 ? -0.148 6.856 -12.934 1.00 69.81 537 LEU A N 1
ATOM 4303 C CA . LEU A 1 537 ? 0.794 6.000 -13.663 1.00 69.81 537 LEU A CA 1
ATOM 4304 C C . LEU A 1 537 ? 1.835 6.797 -14.466 1.00 69.81 537 LEU A C 1
ATOM 4306 O O . LEU A 1 537 ? 2.936 6.303 -14.694 1.00 69.81 537 LEU A O 1
ATOM 4310 N N . LYS A 1 538 ? 1.499 8.017 -14.906 1.00 60.25 538 LYS A N 1
ATOM 4311 C CA . LYS A 1 538 ? 2.383 8.865 -15.716 1.00 60.25 538 LYS A CA 1
ATOM 4312 C C . LYS A 1 538 ? 3.238 9.834 -14.901 1.00 60.25 538 LYS A C 1
ATOM 4314 O O . LYS A 1 538 ? 4.352 10.130 -15.314 1.00 60.25 538 LYS A O 1
ATOM 4319 N N . TYR A 1 539 ? 2.704 10.355 -13.805 1.00 60.84 539 TYR A N 1
ATOM 4320 C CA . TYR A 1 539 ? 3.292 11.443 -13.025 1.00 60.84 539 TYR A CA 1
ATOM 4321 C C . TYR A 1 539 ? 3.316 11.106 -11.540 1.00 60.84 539 TYR A C 1
ATOM 4323 O O . TYR A 1 539 ? 4.367 11.196 -10.926 1.00 60.84 539 TYR A O 1
ATOM 4331 N N . GLY A 1 540 ? 2.198 10.647 -10.971 1.00 47.22 540 GLY A N 1
ATOM 4332 C CA . GLY A 1 540 ? 2.091 10.380 -9.534 1.00 47.22 540 GLY A CA 1
ATOM 4333 C C . GLY A 1 540 ? 3.090 9.344 -9.010 1.00 47.22 540 GLY A C 1
ATOM 4334 O O . GLY A 1 540 ? 3.671 9.552 -7.952 1.00 47.22 540 GLY A O 1
ATOM 4335 N N . VAL A 1 541 ? 3.362 8.284 -9.775 1.00 46.94 541 VAL A N 1
ATOM 4336 C CA . VAL A 1 541 ? 4.415 7.302 -9.478 1.00 46.94 541 VAL A CA 1
ATOM 4337 C C . VAL A 1 541 ? 5.779 7.986 -9.381 1.00 46.94 541 VAL A C 1
ATOM 4339 O O . VAL A 1 541 ? 6.530 7.729 -8.447 1.00 46.94 541 VAL A O 1
ATOM 4342 N N . LEU A 1 542 ? 6.078 8.875 -10.330 1.00 42.09 542 LEU A N 1
ATOM 4343 C CA . LEU A 1 542 ? 7.347 9.595 -10.419 1.00 42.09 542 LEU A CA 1
ATOM 4344 C C . LEU A 1 542 ? 7.469 10.648 -9.312 1.00 42.09 542 LEU A C 1
ATOM 4346 O O . LEU A 1 542 ? 8.543 10.821 -8.758 1.00 42.09 542 LEU A O 1
ATOM 4350 N N . GLU A 1 543 ? 6.361 11.295 -8.954 1.00 46.56 543 GLU A N 1
ATOM 4351 C CA . GLU A 1 543 ? 6.241 12.342 -7.934 1.00 46.56 543 GLU A CA 1
ATOM 4352 C C . GLU A 1 543 ? 6.149 11.800 -6.495 1.00 46.56 543 GLU A C 1
ATOM 4354 O O . GLU A 1 543 ? 5.947 12.575 -5.559 1.00 46.56 543 GLU A O 1
ATOM 4359 N N . GLY A 1 544 ? 6.286 10.481 -6.298 1.00 40.75 544 GLY A N 1
ATOM 4360 C CA . GLY A 1 544 ? 6.169 9.845 -4.981 1.00 40.75 544 GLY A CA 1
ATOM 4361 C C . GLY A 1 544 ? 4.775 9.992 -4.368 1.00 40.75 544 GLY A C 1
ATOM 4362 O O . GLY A 1 544 ? 4.604 9.908 -3.151 1.00 40.75 544 GLY A O 1
ATOM 4363 N N . GLN A 1 545 ? 3.768 10.246 -5.203 1.00 58.38 545 GLN A N 1
ATOM 4364 C CA . GLN A 1 545 ? 2.392 10.317 -4.760 1.00 58.38 545 GLN A CA 1
ATOM 4365 C C . GLN A 1 545 ? 1.945 8.925 -4.314 1.00 58.38 545 GLN A C 1
ATOM 4367 O O . GLN A 1 545 ? 2.349 7.895 -4.853 1.00 58.38 545 GLN A O 1
ATOM 4372 N N . ASN A 1 546 ? 1.088 8.889 -3.308 1.00 57.41 546 ASN A N 1
ATOM 4373 C CA . ASN A 1 546 ? 0.464 7.666 -2.857 1.00 57.41 546 ASN A CA 1
ATOM 4374 C C . ASN A 1 546 ? -0.841 7.486 -3.666 1.00 57.41 546 ASN A C 1
ATOM 4376 O O . ASN A 1 546 ? -1.665 8.399 -3.661 1.00 57.41 546 ASN A O 1
ATOM 4380 N N . PRO A 1 547 ? -1.049 6.365 -4.383 1.00 59.41 547 PRO A N 1
ATOM 4381 C CA . PRO A 1 547 ? -2.247 6.140 -5.207 1.00 59.41 547 PRO A CA 1
ATOM 4382 C C . PRO A 1 547 ? -3.524 6.016 -4.367 1.00 59.41 547 PRO A C 1
ATOM 4384 O O . PRO A 1 547 ? -4.637 6.278 -4.826 1.00 59.41 547 PRO A O 1
ATOM 4387 N N . CYS A 1 548 ? -3.352 5.668 -3.098 1.00 65.44 548 CYS A N 1
ATOM 4388 C CA . CYS A 1 548 ? -4.372 5.709 -2.075 1.00 65.44 548 CYS A CA 1
ATOM 4389 C C . CYS A 1 548 ? -3.728 6.307 -0.819 1.00 65.44 548 CYS A C 1
ATOM 4391 O O . CYS A 1 548 ? -3.385 5.544 0.089 1.00 65.44 548 CYS A O 1
ATOM 4393 N N . PRO A 1 549 ? -3.527 7.648 -0.771 1.00 57.69 549 PRO A N 1
ATOM 4394 C CA . PRO A 1 549 ? -2.895 8.345 0.347 1.00 57.69 549 PRO A CA 1
ATOM 4395 C C . PRO A 1 549 ? -3.401 7.768 1.651 1.00 57.69 549 PRO A C 1
ATOM 4397 O O . PRO A 1 549 ? -4.607 7.800 1.906 1.00 57.69 549 PRO A O 1
ATOM 4400 N N . SER A 1 550 ? -2.479 7.132 2.381 1.00 51.38 550 SER A N 1
ATOM 4401 C CA . SER A 1 550 ? -2.771 6.334 3.559 1.00 51.38 550 SER A CA 1
ATOM 4402 C C . SER A 1 550 ? -3.358 7.244 4.613 1.00 51.38 550 SER A C 1
ATOM 4404 O O . SER A 1 550 ? -2.666 7.875 5.408 1.00 51.38 550 SER A O 1
ATOM 4406 N N . PHE A 1 551 ? -4.671 7.268 4.593 1.00 55.50 551 PHE A N 1
ATOM 4407 C CA . PHE A 1 551 ? -5.471 7.448 5.762 1.00 55.50 551 PHE A CA 1
ATOM 4408 C C . PHE A 1 551 ? -6.120 6.098 6.060 1.00 55.50 551 PHE A C 1
ATOM 4410 O O . PHE A 1 551 ? -7.324 5.952 5.912 1.00 55.50 551 PHE A O 1
ATOM 4417 N N . ARG A 1 552 ? -5.278 5.088 6.331 1.00 62.47 552 ARG A N 1
ATOM 4418 C CA . ARG A 1 552 ? -5.702 3.750 6.750 1.00 62.47 552 ARG A CA 1
ATOM 4419 C C . ARG A 1 552 ? -5.104 3.420 8.105 1.00 62.47 552 ARG A C 1
ATOM 4421 O O . ARG A 1 552 ? -3.981 3.833 8.399 1.00 62.47 552 ARG A O 1
ATOM 4428 N N . ILE A 1 553 ? -5.836 2.664 8.901 1.00 76.19 553 ILE A N 1
ATOM 4429 C CA . ILE A 1 553 ? -5.386 2.157 10.191 1.00 76.19 553 ILE A CA 1
ATOM 4430 C C . ILE A 1 553 ? -4.623 0.856 9.927 1.00 76.19 553 ILE A C 1
ATOM 4432 O O . ILE A 1 553 ? -5.251 -0.175 9.819 1.00 76.19 553 ILE A O 1
ATOM 4436 N N . ASP A 1 554 ? -3.296 0.848 9.772 1.00 78.62 554 ASP A N 1
ATOM 4437 C CA . ASP A 1 554 ? -2.550 -0.426 9.635 1.00 78.62 554 ASP A CA 1
ATOM 4438 C C . ASP A 1 554 ? -2.453 -1.121 11.010 1.00 78.62 554 ASP A C 1
ATOM 4440 O O . ASP A 1 554 ? -1.828 -0.546 11.911 1.00 78.62 554 ASP A O 1
ATOM 4444 N N . PRO A 1 555 ? -2.990 -2.348 11.196 1.00 82.56 555 PRO A N 1
ATOM 4445 C CA . PRO A 1 555 ? -2.888 -3.072 12.461 1.00 82.56 555 PRO A CA 1
ATOM 4446 C C . PRO A 1 555 ? -1.442 -3.222 12.942 1.00 82.56 555 PRO A C 1
ATOM 4448 O O . PRO A 1 555 ? -1.176 -3.111 14.130 1.00 82.56 555 PRO A O 1
ATOM 4451 N N . ARG A 1 556 ? -0.460 -3.376 12.045 1.00 76.31 556 ARG A N 1
ATOM 4452 C CA . ARG A 1 556 ? 0.965 -3.506 12.419 1.00 76.31 556 ARG A CA 1
ATOM 4453 C C . ARG A 1 556 ? 1.562 -2.204 12.953 1.00 76.31 556 ARG A C 1
ATOM 4455 O O . ARG A 1 556 ? 2.594 -2.220 13.618 1.00 76.31 556 ARG A O 1
ATOM 4462 N N . GLN A 1 557 ? 0.925 -1.072 12.667 1.00 77.25 557 GLN A N 1
ATOM 4463 C CA . GLN A 1 557 ? 1.316 0.252 13.150 1.00 77.25 557 GLN A CA 1
ATOM 4464 C C . GLN A 1 557 ? 0.346 0.778 14.216 1.00 77.25 557 GLN A C 1
ATOM 4466 O O . GLN A 1 557 ? 0.300 1.983 14.474 1.00 77.25 557 GLN A O 1
ATOM 4471 N N . PHE A 1 558 ? -0.404 -0.115 14.876 1.00 88.25 558 PHE A N 1
ATOM 4472 C CA . PHE A 1 558 ? -1.417 0.279 15.854 1.00 88.25 558 PHE A CA 1
ATOM 4473 C C . PHE A 1 558 ? -0.845 0.998 17.086 1.00 88.25 558 PHE A C 1
ATOM 4475 O O . PHE A 1 558 ? -1.580 1.662 17.807 1.00 88.25 558 PHE A O 1
ATOM 4482 N N . HIS A 1 559 ? 0.477 0.968 17.296 1.00 84.75 559 HIS A N 1
ATOM 4483 C CA . HIS A 1 559 ? 1.145 1.789 18.312 1.00 84.75 559 HIS A CA 1
ATOM 4484 C C . HIS A 1 559 ? 0.854 3.295 18.163 1.00 84.75 559 HIS A C 1
ATOM 4486 O O . HIS A 1 559 ? 0.827 4.010 19.163 1.00 84.75 559 HIS A O 1
ATOM 4492 N N . ASN A 1 560 ? 0.576 3.778 16.945 1.00 85.44 560 ASN A N 1
ATOM 4493 C CA . ASN A 1 560 ? 0.164 5.167 16.717 1.00 85.44 560 ASN A CA 1
ATOM 4494 C C . ASN A 1 560 ? -1.226 5.469 17.294 1.00 85.44 560 ASN A C 1
ATOM 4496 O O . ASN A 1 560 ? -1.506 6.610 17.649 1.00 85.44 560 ASN A O 1
ATOM 4500 N N . PHE A 1 561 ? -2.051 4.437 17.457 1.00 94.00 561 PHE A N 1
ATOM 4501 C CA . PHE A 1 561 ? -3.414 4.504 17.960 1.00 94.00 561 PHE A CA 1
ATOM 4502 C C . PHE A 1 561 ? -3.531 4.112 19.427 1.00 94.00 561 PHE A C 1
ATOM 4504 O O . PHE A 1 561 ? -4.649 4.082 19.921 1.00 94.00 561 PHE A O 1
ATOM 4511 N N . THR A 1 562 ? -2.433 3.858 20.153 1.00 94.50 562 THR A N 1
ATOM 4512 C CA . THR A 1 562 ? -2.494 3.519 21.590 1.00 94.50 562 THR A CA 1
ATOM 4513 C C . THR A 1 562 ? -3.269 4.555 22.400 1.00 94.50 562 THR A C 1
ATOM 4515 O O . THR A 1 562 ? -3.906 4.207 23.386 1.00 94.50 562 THR A O 1
ATOM 4518 N N . PHE A 1 563 ? -3.258 5.819 21.977 1.00 95.12 563 PHE A N 1
ATOM 4519 C CA . PHE A 1 563 ? -4.118 6.854 22.531 1.00 95.12 563 PHE A CA 1
ATOM 4520 C C . PHE A 1 563 ? -4.654 7.792 21.446 1.00 95.12 563 PHE A C 1
ATOM 4522 O O . PHE A 1 563 ? -4.178 7.789 20.309 1.00 95.12 563 PHE A O 1
ATOM 4529 N N . SER A 1 564 ? -5.668 8.593 21.773 1.00 95.75 564 SER A N 1
ATOM 4530 C CA . SER A 1 564 ? -6.278 9.527 20.824 1.00 95.75 564 SER A CA 1
ATOM 4531 C C . SER A 1 564 ? -5.336 10.658 20.404 1.00 95.75 564 SER A C 1
ATOM 4533 O O . SER A 1 564 ? -4.741 11.335 21.242 1.00 95.75 564 SER A O 1
ATOM 4535 N N . ARG A 1 565 ? -5.242 10.912 19.091 1.00 93.12 565 ARG A N 1
ATOM 4536 C CA . ARG A 1 565 ? -4.387 11.949 18.493 1.00 93.12 565 ARG A CA 1
ATOM 4537 C C . ARG A 1 565 ? -5.142 12.834 17.514 1.00 93.12 565 ARG A C 1
ATOM 4539 O O . ARG A 1 565 ? -6.092 12.387 16.874 1.00 93.12 565 ARG A O 1
ATOM 4546 N N . ARG A 1 566 ? -4.687 14.079 17.334 1.00 88.94 566 ARG A N 1
ATOM 4547 C CA . ARG A 1 566 ? -5.292 15.016 16.373 1.00 88.94 566 ARG A CA 1
ATOM 4548 C C . ARG A 1 566 ? -5.042 14.574 14.934 1.00 88.94 566 ARG A C 1
ATOM 4550 O O . ARG A 1 566 ? -5.901 14.776 14.078 1.00 88.94 566 ARG A O 1
ATOM 4557 N N . SER A 1 567 ? -3.905 13.946 14.644 1.00 82.88 567 SER A N 1
ATOM 4558 C CA . SER A 1 567 ? -3.626 13.405 13.309 1.00 82.88 567 SER A CA 1
ATOM 4559 C C . SER A 1 567 ? -4.625 12.333 12.858 1.00 82.88 567 SER A C 1
ATOM 4561 O O . SER A 1 567 ? -4.890 12.239 11.655 1.00 82.88 567 SER A O 1
ATOM 4563 N N . HIS A 1 568 ? -5.256 11.604 13.789 1.00 90.94 568 HIS A N 1
ATOM 4564 C CA . HIS A 1 568 ? -6.252 10.579 13.464 1.00 90.94 568 HIS A CA 1
ATOM 4565 C C . HIS A 1 568 ? -7.499 11.149 12.786 1.00 90.94 568 HIS A C 1
ATOM 4567 O O . HIS A 1 568 ? -8.136 10.459 12.000 1.00 90.94 568 HIS A O 1
ATOM 4573 N N . TRP A 1 569 ? -7.799 12.438 12.957 1.00 86.44 569 TRP A N 1
ATOM 4574 C CA . TRP A 1 569 ? -8.922 13.082 12.270 1.00 86.44 569 TRP A CA 1
ATOM 4575 C C . TRP A 1 569 ? -8.827 13.053 10.748 1.00 86.44 569 TRP A C 1
ATOM 4577 O O . TRP A 1 569 ? -9.834 13.228 10.068 1.00 86.44 569 TRP A O 1
ATOM 4587 N N . LYS A 1 570 ? -7.625 12.876 10.196 1.00 79.69 570 LYS A N 1
ATOM 4588 C CA . LYS A 1 570 ? -7.461 12.702 8.753 1.00 79.69 570 LYS A CA 1
ATOM 4589 C C . LYS A 1 570 ? -7.856 11.289 8.295 1.00 79.69 570 LYS A C 1
ATOM 4591 O O . LYS A 1 570 ? -8.199 11.114 7.134 1.00 79.69 570 LYS A O 1
ATOM 4596 N N . LEU A 1 571 ? -7.837 10.320 9.214 1.00 79.44 571 LEU A N 1
ATOM 4597 C CA . LEU A 1 571 ? -8.243 8.923 9.025 1.00 79.44 571 LEU A CA 1
ATOM 4598 C C . LEU A 1 571 ? -9.757 8.742 9.036 1.00 79.44 571 LEU A C 1
ATOM 4600 O O . LEU A 1 571 ? -10.271 7.862 8.361 1.00 79.44 571 LEU A O 1
ATOM 4604 N N . PHE A 1 572 ? -10.469 9.604 9.760 1.00 86.75 572 PHE A N 1
ATOM 4605 C CA . PHE A 1 572 ? -11.925 9.528 9.896 1.00 86.75 572 PHE A CA 1
ATOM 4606 C C . PHE A 1 572 ? -12.693 10.299 8.811 1.00 86.75 572 PHE A C 1
ATOM 4608 O O . PHE A 1 572 ? -13.919 10.348 8.845 1.00 86.75 572 PHE A O 1
ATOM 4615 N N . ASP A 1 573 ? -11.991 10.916 7.855 1.00 79.69 573 ASP A N 1
ATOM 4616 C CA . ASP A 1 573 ? -12.581 11.776 6.825 1.00 79.69 573 ASP A CA 1
ATOM 4617 C C . ASP A 1 573 ? -13.621 11.017 5.979 1.00 79.69 573 ASP A C 1
ATOM 4619 O O . ASP A 1 573 ? -13.288 10.128 5.192 1.00 79.69 573 ASP A O 1
ATOM 4623 N N . GLY A 1 574 ? -14.894 11.391 6.138 1.00 82.00 574 GLY A N 1
ATOM 4624 C CA . GLY A 1 574 ? -16.038 10.790 5.453 1.00 82.00 574 GLY A CA 1
ATOM 4625 C C . GLY A 1 574 ? -16.742 9.686 6.245 1.00 82.00 574 GLY A C 1
ATOM 4626 O O . GLY A 1 574 ? -17.937 9.483 6.025 1.00 82.00 574 GLY A O 1
ATOM 4627 N N . TYR A 1 575 ? -16.052 9.025 7.180 1.00 89.12 575 TYR A N 1
ATOM 4628 C CA . TYR A 1 575 ? -16.647 8.008 8.055 1.00 89.12 575 TYR A CA 1
ATOM 4629 C C . TYR A 1 575 ? -17.581 8.622 9.100 1.00 89.12 575 TYR A C 1
ATOM 4631 O O . TYR A 1 575 ? -18.577 8.014 9.474 1.00 89.12 575 TYR A O 1
ATOM 4639 N N . ASP A 1 576 ? -17.318 9.856 9.519 1.00 89.75 576 ASP A N 1
ATOM 4640 C CA . ASP A 1 576 ? -18.197 10.636 10.387 1.00 89.75 576 ASP A CA 1
ATOM 4641 C C . ASP A 1 576 ? -19.579 10.857 9.769 1.00 89.75 576 ASP A C 1
ATOM 4643 O O . ASP A 1 576 ? -20.603 10.534 10.375 1.00 89.75 576 ASP A O 1
ATOM 4647 N N . LYS A 1 577 ? -19.618 11.314 8.517 1.00 90.00 577 LYS A N 1
ATOM 4648 C CA . LYS A 1 577 ? -20.871 11.485 7.784 1.00 90.00 577 LYS A CA 1
ATOM 4649 C C . LYS A 1 577 ? -21.571 10.152 7.530 1.00 90.00 577 LYS A C 1
ATOM 4651 O O . LYS A 1 577 ? -22.796 10.117 7.519 1.00 90.00 577 LYS A O 1
ATOM 4656 N N . GLU A 1 578 ? -20.810 9.089 7.298 1.00 91.00 578 GLU A N 1
ATOM 4657 C CA . GLU A 1 578 ? -21.340 7.749 7.046 1.00 91.00 578 GLU A CA 1
ATOM 4658 C C . GLU A 1 578 ? -21.990 7.147 8.301 1.00 91.00 578 GLU A C 1
ATOM 4660 O O . GLU A 1 578 ? -23.121 6.674 8.225 1.00 91.00 578 GLU A O 1
ATOM 4665 N N . LEU A 1 579 ? -21.316 7.229 9.451 1.00 94.12 579 LEU A N 1
ATOM 4666 C CA . LEU A 1 579 ? -21.778 6.643 10.708 1.00 94.12 579 LEU A CA 1
ATOM 4667 C C . LEU A 1 579 ? -22.816 7.512 11.430 1.00 94.12 579 LEU A C 1
ATOM 4669 O O . LEU A 1 579 ? -23.804 6.996 11.943 1.00 94.12 579 LEU A O 1
ATOM 4673 N N . PHE A 1 580 ? -22.613 8.832 11.480 1.00 92.56 580 PHE A N 1
ATOM 4674 C CA . PHE A 1 580 ? -23.473 9.748 12.244 1.00 92.56 580 PHE A CA 1
ATOM 4675 C C . PHE A 1 580 ? -24.486 10.511 11.385 1.00 92.56 580 PHE A C 1
ATOM 4677 O O . PHE A 1 580 ? -25.284 11.283 11.919 1.00 92.56 580 PHE A O 1
ATOM 4684 N N . GLY A 1 581 ? -24.427 10.388 10.056 1.00 91.75 581 GLY A N 1
ATOM 4685 C CA . GLY A 1 581 ? -25.243 11.188 9.134 1.00 91.75 581 GLY A CA 1
ATOM 4686 C C . GLY A 1 581 ? -24.854 12.674 9.068 1.00 91.75 581 GLY A C 1
ATOM 4687 O O . GLY A 1 581 ? -25.469 13.442 8.326 1.00 91.75 581 GLY A O 1
ATOM 4688 N N . LYS A 1 582 ? -23.829 13.099 9.815 1.00 90.44 582 LYS A N 1
ATOM 4689 C CA . LYS A 1 582 ? -23.342 14.482 9.913 1.00 90.44 582 LYS A CA 1
ATOM 4690 C C . LYS A 1 582 ? -21.818 14.508 9.998 1.00 90.44 582 LYS A C 1
ATOM 4692 O O . LYS A 1 582 ? -21.206 13.545 10.442 1.00 90.44 582 LYS A O 1
ATOM 4697 N N . ILE A 1 583 ? -21.222 15.630 9.611 1.00 87.44 583 ILE A N 1
ATOM 4698 C CA . ILE A 1 583 ? -19.798 15.869 9.868 1.00 87.44 583 ILE A CA 1
ATOM 4699 C C . ILE A 1 583 ? -19.634 16.133 11.365 1.00 87.44 583 ILE A C 1
ATOM 4701 O O . ILE A 1 583 ? -20.382 16.937 11.930 1.00 87.44 583 ILE A O 1
ATOM 4705 N N . VAL A 1 584 ? -18.689 15.447 12.002 1.00 88.69 584 VAL A N 1
ATOM 4706 C CA . VAL A 1 584 ? -18.385 15.653 13.423 1.00 88.69 584 VAL A CA 1
ATOM 4707 C C . VAL A 1 584 ? -17.436 16.838 13.554 1.00 88.69 584 VAL A C 1
ATOM 4709 O O . VAL A 1 584 ? -16.380 16.883 12.919 1.00 88.69 584 VAL A O 1
ATOM 4712 N N . ASP A 1 585 ? -17.814 17.809 14.383 1.00 88.88 585 ASP A N 1
ATOM 4713 C CA . ASP A 1 585 ? -16.915 18.895 14.758 1.00 88.88 585 ASP A CA 1
ATOM 4714 C C . ASP A 1 585 ? -15.839 18.348 15.700 1.00 88.88 585 ASP A C 1
ATOM 4716 O O . ASP A 1 585 ? -16.133 17.829 16.773 1.00 88.88 585 ASP A O 1
ATOM 4720 N N . LYS A 1 586 ? -14.578 18.459 15.290 1.00 85.50 586 LYS A N 1
ATOM 4721 C CA . LYS A 1 586 ? -13.419 17.888 15.988 1.00 85.50 586 LYS A CA 1
ATOM 4722 C C . LYS A 1 586 ? -13.173 18.561 17.338 1.00 85.50 586 LYS A C 1
ATOM 4724 O O . LYS A 1 586 ? -12.633 17.920 18.244 1.00 85.50 586 LYS A O 1
ATOM 4729 N N . ASP A 1 587 ? -13.584 19.821 17.471 1.00 83.12 587 ASP A N 1
ATOM 4730 C CA . ASP A 1 587 ? -13.431 20.606 18.692 1.00 83.12 587 ASP A CA 1
ATOM 4731 C C . ASP A 1 587 ? -14.610 20.399 19.659 1.00 83.12 587 ASP A C 1
ATOM 4733 O O . ASP A 1 587 ? -14.458 20.627 20.860 1.00 83.12 587 ASP A O 1
ATOM 4737 N N . GLU A 1 588 ? -15.753 19.892 19.181 1.00 86.56 588 GLU A N 1
ATOM 4738 C CA . GLU A 1 588 ? -16.901 19.486 20.014 1.00 86.56 588 GLU A CA 1
ATOM 4739 C C . GLU A 1 588 ? -17.087 17.965 20.128 1.00 86.56 588 GLU A C 1
ATOM 4741 O O . GLU A 1 588 ? -18.032 17.512 20.779 1.00 86.56 588 GLU A O 1
ATOM 4746 N N . CYS A 1 589 ? -16.208 17.173 19.515 1.00 90.56 589 CYS A N 1
ATOM 4747 C CA . CYS A 1 589 ? -16.329 15.724 19.507 1.00 90.56 589 CYS A CA 1
ATOM 4748 C C . CYS A 1 589 ? -16.203 15.154 20.923 1.00 90.56 589 CYS A C 1
ATOM 4750 O O . CYS A 1 589 ? -15.246 15.419 21.659 1.00 90.56 589 CYS A O 1
ATOM 4752 N N . THR A 1 590 ? -17.173 14.327 21.291 1.00 91.56 590 THR A N 1
ATOM 4753 C CA . THR A 1 590 ? -17.131 13.542 22.522 1.00 91.56 590 THR A CA 1
ATOM 4754 C C . THR A 1 590 ? -16.120 12.405 22.406 1.00 91.56 590 THR A C 1
ATOM 4756 O O . THR A 1 590 ? -15.756 11.978 21.307 1.00 91.56 590 THR A O 1
ATOM 4759 N N . LEU A 1 591 ? -15.674 11.875 23.547 1.00 92.25 591 LEU A N 1
ATOM 4760 C CA . LEU A 1 591 ? -14.729 10.759 23.546 1.00 92.25 591 LEU A CA 1
ATOM 4761 C C . LEU A 1 591 ? -15.310 9.512 22.858 1.00 92.25 591 LEU A C 1
ATOM 4763 O O . LEU A 1 591 ? -14.631 8.887 22.045 1.00 92.25 591 LEU A O 1
ATOM 4767 N N . LYS A 1 592 ? -16.603 9.250 23.089 1.00 90.81 592 LYS A N 1
ATOM 4768 C CA . LYS A 1 592 ? -17.341 8.141 22.478 1.00 90.81 592 LYS A CA 1
ATOM 4769 C C . LYS A 1 592 ? -17.471 8.273 20.961 1.00 90.81 592 LYS A C 1
ATOM 4771 O O . LYS A 1 592 ? -17.270 7.297 20.255 1.00 90.81 592 LYS A O 1
ATOM 4776 N N . GLU A 1 593 ? -17.725 9.475 20.438 1.00 93.81 593 GLU A N 1
ATOM 4777 C CA . GLU A 1 593 ? -17.746 9.706 18.982 1.00 93.81 593 GLU A CA 1
ATOM 4778 C C . GLU A 1 593 ? -16.374 9.440 18.336 1.00 93.81 593 GLU A C 1
ATOM 4780 O O . GLU A 1 593 ? -16.303 8.844 17.262 1.00 93.81 593 GLU A O 1
ATOM 4785 N N . TYR A 1 594 ? -15.279 9.833 18.995 1.00 96.00 594 TYR A N 1
ATOM 4786 C CA . TYR A 1 594 ? -13.926 9.526 18.525 1.00 96.00 594 TYR A CA 1
ATOM 4787 C C . TYR A 1 594 ? -13.666 8.008 18.516 1.00 96.00 594 TYR A C 1
ATOM 4789 O O . TYR A 1 594 ? -13.128 7.470 17.546 1.00 96.00 594 TYR A O 1
ATOM 4797 N N . GLN A 1 595 ? -14.042 7.317 19.594 1.00 96.94 595 GLN A N 1
ATOM 4798 C CA . GLN A 1 595 ? -13.867 5.872 19.743 1.00 96.94 595 GLN A CA 1
ATOM 4799 C C . GLN A 1 595 ? -14.683 5.093 18.708 1.00 96.94 595 GLN A C 1
ATOM 4801 O O . GLN A 1 595 ? -14.154 4.183 18.067 1.00 96.94 595 GLN A O 1
ATOM 4806 N N . ASP A 1 596 ? -15.929 5.511 18.482 1.00 96.50 596 ASP A N 1
ATOM 4807 C CA . ASP A 1 596 ? -16.792 4.947 17.451 1.00 96.50 596 ASP A CA 1
ATOM 4808 C C . ASP A 1 596 ? -16.159 5.073 16.067 1.00 96.50 596 ASP A C 1
ATOM 4810 O O . ASP A 1 596 ? -16.146 4.107 15.309 1.00 96.50 596 ASP A O 1
ATOM 4814 N N . LEU A 1 597 ? -15.587 6.238 15.740 1.00 96.50 597 LEU A N 1
ATOM 4815 C CA . LEU A 1 597 ? -14.913 6.445 14.458 1.00 96.50 597 LEU A CA 1
ATOM 4816 C C . LEU A 1 597 ? -13.687 5.556 14.292 1.00 96.50 597 LEU A C 1
ATOM 4818 O O . LEU A 1 597 ? -13.459 5.056 13.191 1.00 96.50 597 LEU A O 1
ATOM 4822 N N . LEU A 1 598 ? -12.916 5.336 15.360 1.00 97.12 598 LEU A N 1
ATOM 4823 C CA . LEU A 1 598 ? -11.750 4.460 15.311 1.00 97.12 598 LEU A CA 1
ATOM 4824 C C . LEU A 1 598 ? -12.154 3.007 15.039 1.00 97.12 598 LEU A C 1
ATOM 4826 O O . LEU A 1 598 ? -11.599 2.385 14.134 1.00 97.12 598 LEU A O 1
ATOM 4830 N N . VAL A 1 599 ? -13.137 2.482 15.775 1.00 97.94 599 VAL A N 1
ATOM 4831 C CA . VAL A 1 599 ? -13.643 1.116 15.567 1.00 97.94 599 VAL A CA 1
ATOM 4832 C C . VAL A 1 599 ? -14.300 0.982 14.197 1.00 97.94 599 VAL A C 1
ATOM 4834 O O . VAL A 1 599 ? -14.006 0.042 13.463 1.00 97.94 599 VAL A O 1
ATOM 4837 N N . PHE A 1 600 ? -15.146 1.936 13.813 1.00 97.19 600 PHE A N 1
ATOM 4838 C CA . PHE A 1 600 ? -15.830 1.932 12.526 1.00 97.19 600 PHE A CA 1
ATOM 4839 C C . PHE A 1 600 ? -14.845 1.921 11.356 1.00 97.19 600 PHE A C 1
ATOM 4841 O O . PHE A 1 600 ? -14.956 1.084 10.461 1.00 97.19 600 PHE A O 1
ATOM 4848 N N . ALA A 1 601 ? -13.846 2.806 11.389 1.00 94.00 601 ALA A N 1
ATOM 4849 C CA . ALA A 1 601 ? -12.786 2.851 10.392 1.00 94.00 601 ALA A CA 1
ATOM 4850 C C . ALA A 1 601 ? -12.002 1.530 10.341 1.00 94.00 601 ALA A C 1
ATOM 4852 O O . ALA A 1 601 ? -11.709 1.038 9.254 1.00 94.00 601 ALA A O 1
ATOM 4853 N N . PHE A 1 602 ? -11.710 0.924 11.498 1.00 95.44 602 PHE A N 1
ATOM 4854 C CA . PHE A 1 602 ? -11.016 -0.362 11.563 1.00 95.44 602 PHE A CA 1
ATOM 4855 C C . PHE A 1 602 ? -11.832 -1.484 10.905 1.00 95.44 602 PHE A C 1
ATOM 4857 O O . PHE A 1 602 ? -11.292 -2.222 10.083 1.00 95.44 602 PHE A O 1
ATOM 4864 N N . ILE A 1 603 ? -13.136 -1.575 11.196 1.00 95.00 603 ILE A N 1
ATOM 4865 C CA . ILE A 1 603 ? -14.035 -2.564 10.579 1.00 95.00 603 ILE A CA 1
ATOM 4866 C C . ILE A 1 603 ? -14.088 -2.358 9.063 1.00 95.00 603 ILE A C 1
ATOM 4868 O O . ILE A 1 603 ? -13.843 -3.303 8.319 1.00 95.00 603 ILE A O 1
ATOM 4872 N N . LYS A 1 604 ? -14.331 -1.123 8.592 1.00 89.81 604 LYS A N 1
ATOM 4873 C CA . LYS A 1 604 ? -14.394 -0.799 7.152 1.00 89.81 604 LYS A CA 1
ATOM 4874 C C . LYS A 1 604 ? -13.138 -1.221 6.390 1.00 89.81 604 LYS A C 1
ATOM 4876 O O . LYS A 1 604 ? -13.227 -1.498 5.196 1.00 89.81 604 LYS A O 1
ATOM 4881 N N . GLU A 1 605 ? -11.981 -1.194 7.043 1.00 86.44 605 GLU A N 1
ATOM 4882 C CA . GLU A 1 605 ? -10.692 -1.406 6.390 1.00 86.44 605 GLU A CA 1
ATOM 4883 C C . GLU A 1 605 ? -10.155 -2.833 6.519 1.00 86.44 605 GLU A C 1
ATOM 4885 O O . GLU A 1 605 ? -9.439 -3.267 5.615 1.00 86.44 605 GLU A O 1
ATOM 4890 N N . HIS A 1 606 ? -10.498 -3.560 7.591 1.00 85.00 606 HIS A N 1
ATOM 4891 C CA . HIS A 1 606 ? -9.861 -4.848 7.922 1.00 85.00 606 HIS A CA 1
ATOM 4892 C C . HIS A 1 606 ? -10.815 -6.003 8.183 1.00 85.00 606 HIS A C 1
ATOM 4894 O O . HIS A 1 606 ? -10.354 -7.139 8.254 1.00 85.00 606 HIS A O 1
ATOM 4900 N N . VAL A 1 607 ? -12.116 -5.750 8.323 1.00 87.12 607 VAL A N 1
ATOM 4901 C CA . VAL A 1 607 ? -13.105 -6.796 8.599 1.00 87.12 607 VAL A CA 1
ATOM 4902 C C . VAL A 1 607 ? -13.949 -7.007 7.337 1.00 87.12 607 VAL A C 1
ATOM 4904 O O . VAL A 1 607 ? -14.727 -6.126 6.965 1.00 87.12 607 VAL A O 1
ATOM 4907 N N . PRO A 1 608 ? -13.761 -8.124 6.608 1.00 77.62 608 PRO A N 1
ATOM 4908 C CA . PRO A 1 608 ? -14.461 -8.359 5.351 1.00 77.62 608 PRO A CA 1
ATOM 4909 C C . PRO A 1 608 ? -15.979 -8.520 5.530 1.00 77.62 608 PRO A C 1
ATOM 4911 O O . PRO A 1 608 ? -16.418 -9.125 6.508 1.00 77.62 608 PRO A O 1
ATOM 4914 N N . PRO A 1 609 ? -16.798 -8.108 4.542 1.00 81.25 609 PRO A N 1
ATOM 4915 C CA . PRO A 1 609 ? -18.221 -8.426 4.538 1.00 81.25 609 PRO A CA 1
ATOM 4916 C C . PRO A 1 609 ? -18.472 -9.933 4.690 1.00 81.25 609 PRO A C 1
ATOM 4918 O O . PRO A 1 609 ? -17.798 -10.758 4.074 1.00 81.25 609 PRO A O 1
ATOM 4921 N N . GLY A 1 610 ? -19.470 -10.285 5.494 1.00 82.25 610 GLY A N 1
ATOM 4922 C CA . GLY A 1 610 ? -19.805 -11.654 5.879 1.00 82.25 610 GLY A CA 1
ATOM 4923 C C . GLY A 1 610 ? -19.087 -12.141 7.139 1.00 82.25 610 GLY A C 1
ATOM 4924 O O . GLY A 1 610 ? -19.483 -13.172 7.677 1.00 82.25 610 GLY A O 1
ATOM 4925 N N . SER A 1 611 ? -18.084 -11.410 7.637 1.00 92.38 611 SER A N 1
ATOM 4926 C CA . SER A 1 611 ? -17.456 -11.698 8.928 1.00 92.38 611 SER A CA 1
ATOM 4927 C C . SER A 1 611 ? -18.430 -11.526 10.093 1.00 92.38 611 SER A C 1
ATOM 4929 O O . SER A 1 611 ? -19.384 -10.741 10.036 1.00 92.38 611 SER A O 1
ATOM 4931 N N . ARG A 1 612 ? -18.161 -12.256 11.175 1.00 98.00 612 ARG A N 1
ATOM 4932 C CA . ARG A 1 612 ? -18.902 -12.194 12.429 1.00 98.00 612 ARG A CA 1
ATOM 4933 C C . ARG A 1 612 ? -18.226 -11.240 13.408 1.00 98.00 612 ARG A C 1
ATOM 4935 O O . ARG A 1 612 ? -17.037 -11.377 13.697 1.00 98.00 612 ARG A O 1
ATOM 4942 N N . ILE A 1 613 ? -18.996 -10.291 13.932 1.00 98.44 613 ILE A N 1
ATOM 4943 C CA . ILE A 1 613 ? -18.503 -9.204 14.785 1.00 98.44 613 ILE A CA 1
ATOM 4944 C C . ILE A 1 613 ? -19.234 -9.213 16.129 1.00 98.44 613 ILE A C 1
ATOM 4946 O O . ILE A 1 613 ? -20.458 -9.329 16.150 1.00 98.44 613 ILE A O 1
ATOM 4950 N N . LEU A 1 614 ? -18.497 -9.042 17.231 1.00 98.62 614 LEU A N 1
ATOM 4951 C CA . LEU A 1 614 ? -19.044 -8.908 18.583 1.00 98.62 614 LEU A CA 1
ATOM 4952 C C . LEU A 1 614 ? -18.708 -7.547 19.201 1.00 98.62 614 LEU A C 1
ATOM 4954 O O . LEU A 1 614 ? -17.536 -7.203 19.337 1.00 98.62 614 LEU A O 1
ATOM 4958 N N . ASP A 1 615 ? -19.734 -6.829 19.648 1.00 98.19 615 ASP A N 1
ATOM 4959 C CA . ASP A 1 615 ? -19.613 -5.636 20.493 1.00 98.19 615 ASP A CA 1
ATOM 4960 C C . ASP A 1 615 ? -19.900 -5.991 21.961 1.00 98.19 615 ASP A C 1
ATOM 4962 O O . ASP A 1 615 ? -20.974 -6.517 22.277 1.00 98.19 615 ASP A O 1
ATOM 4966 N N . ILE A 1 616 ? -18.964 -5.701 22.862 1.00 97.62 616 ILE A N 1
ATOM 4967 C CA . ILE A 1 616 ? -19.095 -5.935 24.304 1.00 97.62 616 ILE A CA 1
ATOM 4968 C C . ILE A 1 616 ? -19.509 -4.639 25.000 1.00 97.62 616 ILE A C 1
ATOM 4970 O O . ILE A 1 616 ? -18.768 -3.656 24.991 1.00 97.62 616 ILE A O 1
ATOM 4974 N N . GLY A 1 617 ? -20.662 -4.666 25.671 1.00 90.94 617 GLY A N 1
ATOM 4975 C CA . GLY A 1 617 ? -21.190 -3.519 26.415 1.00 90.94 617 GLY A CA 1
ATOM 4976 C C . GLY A 1 617 ? -21.698 -2.380 25.525 1.00 90.94 617 GLY A C 1
ATOM 4977 O O . GLY A 1 617 ? -21.838 -1.244 25.977 1.00 90.94 617 GLY A O 1
ATOM 4978 N N . GLY A 1 618 ? -21.937 -2.659 24.240 1.00 80.31 618 GLY A N 1
ATOM 4979 C CA . GLY A 1 618 ? -22.394 -1.660 23.276 1.00 80.31 618 GLY A CA 1
ATOM 4980 C C . GLY A 1 618 ? -23.813 -1.135 23.517 1.00 80.31 618 GLY A C 1
ATOM 4981 O O . GLY A 1 618 ? -24.162 -0.081 22.982 1.00 80.31 618 GLY A O 1
ATOM 4982 N N . GLY A 1 619 ? -24.639 -1.832 24.309 1.00 84.88 619 GLY A N 1
ATOM 4983 C CA . GLY A 1 619 ? -26.062 -1.554 24.500 1.00 84.88 619 GLY A CA 1
ATOM 4984 C C . GLY A 1 619 ? -26.805 -1.337 23.177 1.00 84.88 619 GLY A C 1
ATOM 4985 O O . GLY A 1 619 ? -27.229 -2.277 22.513 1.00 84.88 619 GLY A O 1
ATOM 4986 N N . HIS A 1 620 ? -26.961 -0.068 22.791 1.00 86.44 620 HIS A N 1
ATOM 4987 C CA . HIS A 1 620 ? -27.495 0.346 21.492 1.00 86.44 620 HIS A CA 1
ATOM 4988 C C . HIS A 1 620 ? -26.351 0.731 20.533 1.00 86.44 620 HIS A C 1
ATOM 4990 O O . HIS A 1 620 ? -25.996 1.908 20.394 1.00 86.44 620 HIS A O 1
ATOM 4996 N N . SER A 1 621 ? -25.756 -0.271 19.880 1.00 92.19 621 SER A N 1
ATOM 4997 C CA . SER A 1 621 ? -24.562 -0.091 19.048 1.00 92.19 621 SER A CA 1
ATOM 4998 C C . SER A 1 621 ? -24.878 0.421 17.641 1.00 92.19 621 SER A C 1
ATOM 5000 O O . SER A 1 621 ? -25.287 -0.331 16.755 1.00 92.19 621 SER A O 1
ATOM 5002 N N . ARG A 1 622 ? -24.592 1.706 17.398 1.00 93.75 622 ARG A N 1
ATOM 5003 C CA . ARG A 1 622 ? -24.689 2.329 16.061 1.00 93.75 622 ARG A CA 1
ATOM 5004 C C . ARG A 1 622 ? -23.774 1.675 15.021 1.00 93.75 622 ARG A C 1
ATOM 5006 O O . ARG A 1 622 ? -24.084 1.676 13.834 1.00 93.75 622 ARG A O 1
ATOM 5013 N N . ILE A 1 623 ? -22.644 1.123 15.466 1.00 96.94 623 ILE A N 1
ATOM 5014 C CA . ILE A 1 623 ? -21.689 0.434 14.597 1.00 96.94 623 ILE A CA 1
ATOM 5015 C C . ILE A 1 623 ? -22.316 -0.867 14.098 1.00 96.94 623 ILE A C 1
ATOM 5017 O O . ILE A 1 623 ? -22.345 -1.105 12.892 1.00 96.94 623 ILE A O 1
ATOM 5021 N N . LEU A 1 624 ? -22.873 -1.681 15.001 1.00 97.12 624 LEU A N 1
ATOM 5022 C CA . LEU A 1 624 ? -23.546 -2.917 14.601 1.00 97.12 624 LEU A CA 1
ATOM 5023 C C . LEU A 1 624 ? -24.778 -2.646 13.734 1.00 97.12 624 LEU A C 1
ATOM 5025 O O . LEU A 1 624 ? -24.991 -3.363 12.763 1.00 97.12 624 LEU A O 1
ATOM 5029 N N . GLU A 1 625 ? -25.554 -1.598 14.018 1.00 95.50 625 GLU A N 1
ATOM 5030 C CA . GLU A 1 625 ? -26.681 -1.196 13.161 1.00 95.50 625 GLU A CA 1
ATOM 5031 C C . GLU A 1 625 ? -26.250 -0.873 11.736 1.00 95.50 625 GLU A C 1
ATOM 5033 O O . GLU A 1 625 ? -26.886 -1.319 10.780 1.00 95.50 625 GLU A O 1
ATOM 5038 N N . TYR A 1 626 ? -25.151 -0.132 11.589 1.00 95.94 626 TYR A N 1
ATOM 5039 C CA . TYR A 1 626 ? -24.603 0.185 10.280 1.00 95.94 626 TYR A CA 1
ATOM 5040 C C . TYR A 1 626 ? -24.190 -1.089 9.526 1.00 95.94 626 TYR A C 1
ATOM 5042 O O . TYR A 1 626 ? -24.490 -1.250 8.339 1.00 95.94 626 TYR A O 1
ATOM 5050 N N . PHE A 1 627 ? -23.512 -2.016 10.208 1.00 96.31 627 PHE A N 1
ATOM 5051 C CA . PHE A 1 627 ? -22.946 -3.208 9.578 1.00 96.31 627 PHE A CA 1
ATOM 5052 C C . PHE A 1 627 ? -23.901 -4.396 9.457 1.00 96.31 627 PHE A C 1
ATOM 5054 O O . PHE A 1 627 ? -23.580 -5.313 8.701 1.00 96.31 627 PHE A O 1
ATOM 5061 N N . ALA A 1 628 ? -25.079 -4.368 10.079 1.00 94.56 628 ALA A N 1
ATOM 5062 C CA . ALA A 1 628 ? -26.017 -5.494 10.128 1.00 94.56 628 ALA A CA 1
ATOM 5063 C C . ALA A 1 628 ? -26.397 -6.083 8.756 1.00 94.56 628 ALA A C 1
ATOM 5065 O O . ALA A 1 628 ? -26.647 -7.276 8.631 1.00 94.56 628 ALA A O 1
ATOM 5066 N N . ASN A 1 629 ? -26.406 -5.268 7.696 1.00 90.25 629 ASN A N 1
ATOM 5067 C CA . ASN A 1 629 ? -26.712 -5.736 6.335 1.00 90.25 629 ASN A CA 1
ATOM 5068 C C . ASN A 1 629 ? -25.535 -6.427 5.629 1.00 90.25 629 ASN A C 1
ATOM 5070 O O . ASN A 1 629 ? -25.702 -7.000 4.553 1.00 90.25 629 ASN A O 1
ATOM 5074 N N . THR A 1 630 ? -24.331 -6.305 6.178 1.00 85.81 630 THR A N 1
ATOM 5075 C CA . THR A 1 630 ? -23.082 -6.754 5.549 1.00 85.81 630 THR A CA 1
ATOM 5076 C C . THR A 1 630 ? -22.310 -7.749 6.402 1.00 85.81 630 THR A C 1
ATOM 5078 O O . THR A 1 630 ? -21.462 -8.439 5.852 1.00 85.81 630 THR A O 1
ATOM 5081 N N . HIS A 1 631 ? -22.591 -7.844 7.701 1.00 96.12 631 HIS A N 1
ATOM 5082 C CA . HIS A 1 631 ? -21.872 -8.669 8.669 1.00 96.12 631 HIS A CA 1
ATOM 5083 C C . HIS A 1 631 ? -22.848 -9.417 9.579 1.00 96.12 631 HIS A C 1
ATOM 5085 O O . HIS A 1 631 ? -23.982 -8.985 9.782 1.00 96.12 631 HIS A O 1
ATOM 5091 N N . ASP A 1 632 ? -22.388 -10.523 10.161 1.00 96.88 632 ASP A N 1
ATOM 5092 C CA . ASP A 1 632 ? -23.114 -11.227 11.220 1.00 96.88 632 ASP A CA 1
ATOM 5093 C C . ASP A 1 632 ? -22.819 -10.544 12.565 1.00 96.88 632 ASP A C 1
ATOM 5095 O O . ASP A 1 632 ? -21.794 -10.791 13.207 1.00 96.88 632 ASP A O 1
ATOM 5099 N N . CYS A 1 633 ? -23.682 -9.605 12.949 1.00 98.12 633 CYS A N 1
ATOM 5100 C CA . CYS A 1 633 ? -23.474 -8.722 14.094 1.00 98.12 633 CYS A CA 1
ATOM 5101 C C . CYS A 1 633 ? -24.063 -9.293 15.392 1.00 98.12 633 CYS A C 1
ATOM 5103 O O . CYS A 1 633 ? -25.224 -9.710 15.442 1.00 98.12 633 CYS A O 1
ATOM 5105 N N . TRP A 1 634 ? -23.271 -9.249 16.463 1.00 98.19 634 TRP A N 1
ATOM 5106 C CA . TRP A 1 634 ? -23.639 -9.689 17.805 1.00 98.19 634 TRP A CA 1
ATOM 5107 C C . TRP A 1 634 ? -23.270 -8.638 18.844 1.00 98.19 634 TRP A C 1
ATOM 5109 O O . TRP A 1 634 ? -22.250 -7.961 18.734 1.00 98.19 634 TRP A O 1
ATOM 5119 N N . ASN A 1 635 ? -24.076 -8.553 19.892 1.00 97.62 635 ASN A N 1
ATOM 5120 C CA . ASN A 1 635 ? -23.824 -7.723 21.056 1.00 97.62 635 ASN A CA 1
ATOM 5121 C C . ASN A 1 635 ? -24.006 -8.548 22.330 1.00 97.62 635 ASN A C 1
ATOM 5123 O O . ASN A 1 635 ? -24.950 -9.333 22.431 1.00 97.62 635 ASN A O 1
ATOM 5127 N N . ILE A 1 636 ? -23.125 -8.351 23.308 1.00 96.88 636 ILE A N 1
ATOM 5128 C CA . ILE A 1 636 ? -23.301 -8.867 24.666 1.00 96.88 636 ILE A CA 1
ATOM 5129 C C . ILE A 1 636 ? -23.353 -7.703 25.650 1.00 96.88 636 ILE A C 1
ATOM 5131 O O . ILE A 1 636 ? -22.392 -6.947 25.783 1.00 96.88 636 ILE A O 1
ATOM 5135 N N . ASP A 1 637 ? -24.499 -7.543 26.305 1.00 94.00 637 ASP A N 1
ATOM 5136 C CA . ASP A 1 637 ? -24.754 -6.452 27.242 1.00 94.00 637 ASP A CA 1
ATOM 5137 C C . ASP A 1 637 ? -25.874 -6.831 28.216 1.00 94.00 637 ASP A C 1
ATOM 5139 O O . ASP A 1 637 ? -26.925 -7.330 27.807 1.00 94.00 637 ASP A O 1
ATOM 5143 N N . LYS A 1 638 ? -25.683 -6.569 29.513 1.00 91.00 638 LYS A N 1
ATOM 5144 C CA . LYS A 1 638 ? -26.685 -6.885 30.536 1.00 91.00 638 LYS A CA 1
ATOM 5145 C C . LYS A 1 638 ? -27.907 -5.960 30.510 1.00 91.00 638 LYS A C 1
ATOM 5147 O O . LYS A 1 638 ? -28.949 -6.329 31.049 1.00 91.00 638 LYS A O 1
ATOM 5152 N N . LEU A 1 639 ? -27.795 -4.789 29.882 1.00 89.62 639 LEU A N 1
ATOM 5153 C CA . LEU A 1 639 ? -28.797 -3.724 29.832 1.00 89.62 639 LEU A CA 1
ATOM 5154 C C . LEU A 1 639 ? -29.223 -3.245 31.225 1.00 89.62 639 LEU A C 1
ATOM 5156 O O . LEU A 1 639 ? -30.403 -3.119 31.541 1.00 89.62 639 LEU A O 1
ATOM 5160 N N . GLU A 1 640 ? -28.257 -2.988 32.097 1.00 87.38 640 GLU A N 1
ATOM 5161 C CA . GLU A 1 640 ? -28.510 -2.513 33.466 1.00 87.38 640 GLU A CA 1
ATOM 5162 C C . GLU A 1 640 ? -28.505 -0.980 33.600 1.00 87.38 640 GLU A C 1
ATOM 5164 O O . GLU A 1 640 ? -28.976 -0.418 34.594 1.00 87.38 640 GLU A O 1
ATOM 5169 N N . GLY A 1 641 ? -28.027 -0.290 32.564 1.00 79.75 641 GLY A N 1
ATOM 5170 C CA . GLY A 1 641 ? -27.948 1.165 32.496 1.00 79.75 641 GLY A CA 1
ATOM 5171 C C . GLY A 1 641 ? -26.731 1.801 33.172 1.00 79.75 641 GLY A C 1
ATOM 5172 O O . GLY A 1 641 ? -26.752 3.003 33.440 1.00 79.75 641 GLY A O 1
ATOM 5173 N N . LEU A 1 642 ? -25.673 1.029 33.447 1.00 77.38 642 LEU A N 1
ATOM 5174 C CA . LEU A 1 642 ? -24.371 1.582 33.840 1.00 77.38 642 LEU A CA 1
ATOM 5175 C C . LEU A 1 642 ? -23.778 2.442 32.712 1.00 77.38 642 LEU A C 1
ATOM 5177 O O . LEU A 1 642 ? -24.044 2.204 31.537 1.00 77.38 642 LEU A O 1
ATOM 5181 N N . GLY A 1 643 ? -23.002 3.473 33.067 1.00 67.69 643 GLY A N 1
ATOM 5182 C CA . GLY A 1 643 ? -22.317 4.328 32.084 1.00 67.69 643 GLY A CA 1
ATOM 5183 C C . GLY A 1 643 ? -23.251 5.085 31.127 1.00 67.69 643 GLY A C 1
ATOM 5184 O O . GLY A 1 643 ? -22.888 5.327 29.980 1.00 67.69 643 GLY A O 1
ATOM 5185 N N . ASN A 1 644 ? -24.468 5.436 31.570 1.00 71.19 644 ASN A N 1
ATOM 5186 C CA . ASN A 1 644 ? -25.552 5.975 30.728 1.00 71.19 644 ASN A CA 1
ATOM 5187 C C . ASN A 1 644 ? -26.060 4.994 29.648 1.00 71.19 644 ASN A C 1
ATOM 5189 O O . ASN A 1 644 ? -26.667 5.411 28.659 1.00 71.19 644 ASN A O 1
ATOM 5193 N N . GLY A 1 645 ? -25.826 3.692 29.831 1.00 76.25 645 GLY A N 1
ATOM 5194 C CA . GLY A 1 645 ? -26.338 2.642 28.961 1.00 76.25 645 GLY A CA 1
ATOM 5195 C C . GLY A 1 645 ? -27.869 2.500 29.007 1.00 76.25 645 GLY A C 1
ATOM 5196 O O . GLY A 1 645 ? -28.540 2.991 29.923 1.00 76.25 645 GLY A O 1
ATOM 5197 N N . PRO A 1 646 ? -28.464 1.811 28.023 1.00 83.88 646 PRO A N 1
ATOM 5198 C CA . PRO A 1 646 ? -29.889 1.515 28.028 1.00 83.88 646 PRO A CA 1
ATOM 5199 C C . PRO A 1 646 ? -30.240 0.438 29.067 1.00 83.88 646 PRO A C 1
ATOM 5201 O O . PRO A 1 646 ? -29.510 -0.530 29.252 1.00 83.88 646 PRO A O 1
ATOM 5204 N N . LYS A 1 647 ? -31.413 0.567 29.705 1.00 88.38 647 LYS A N 1
ATOM 5205 C CA . LYS A 1 647 ? -32.008 -0.512 30.528 1.00 88.38 647 LYS A CA 1
ATOM 5206 C C . LYS A 1 647 ? -32.842 -1.511 29.722 1.00 88.38 647 LYS A C 1
ATOM 5208 O O . LYS A 1 647 ? -33.242 -2.561 30.214 1.00 88.38 647 LYS A O 1
ATOM 5213 N N . ARG A 1 648 ? -33.202 -1.118 28.501 1.00 84.94 648 ARG A N 1
ATOM 5214 C CA . ARG A 1 648 ? -33.950 -1.893 27.509 1.00 84.94 648 ARG A CA 1
ATOM 5215 C C . ARG A 1 648 ? -33.568 -1.360 26.136 1.00 84.94 648 ARG A C 1
ATOM 5217 O O . ARG A 1 648 ? -33.427 -0.147 25.988 1.00 84.94 648 ARG A O 1
ATOM 5224 N N . ILE A 1 649 ? -33.464 -2.243 25.155 1.00 86.00 649 ILE A N 1
ATOM 5225 C CA . ILE A 1 649 ? -33.346 -1.872 23.744 1.00 86.00 649 ILE A CA 1
ATOM 5226 C C . ILE A 1 649 ? -34.549 -2.435 22.985 1.00 86.00 649 ILE A C 1
ATOM 5228 O O . ILE A 1 649 ? -35.133 -3.430 23.417 1.00 86.00 649 ILE A O 1
ATOM 5232 N N . GLY A 1 650 ? -34.975 -1.729 21.935 1.00 82.31 650 GLY A N 1
ATOM 5233 C CA . GLY A 1 650 ? -36.080 -2.153 21.074 1.00 82.31 650 GLY A CA 1
ATOM 5234 C C . GLY A 1 650 ? -35.655 -3.244 20.093 1.00 82.31 650 GLY A C 1
ATOM 5235 O O . GLY A 1 650 ? -34.676 -3.953 20.327 1.00 82.31 650 GLY A O 1
ATOM 5236 N N . ASP A 1 651 ? -36.374 -3.351 18.978 1.00 87.69 651 ASP A N 1
ATOM 5237 C CA . ASP A 1 651 ? -35.978 -4.236 17.884 1.00 87.69 651 ASP A CA 1
ATOM 5238 C C . ASP A 1 651 ? -34.664 -3.740 17.270 1.00 87.69 651 ASP A C 1
ATOM 5240 O O . ASP A 1 651 ? -34.593 -2.637 16.726 1.00 87.69 651 ASP A O 1
ATOM 5244 N N . VAL A 1 652 ? -33.621 -4.562 17.376 1.00 92.00 652 VAL A N 1
ATOM 5245 C CA . VAL A 1 652 ? -32.278 -4.276 16.863 1.00 92.00 652 VAL A CA 1
ATOM 5246 C C . VAL A 1 652 ? -31.914 -5.253 15.744 1.00 92.00 652 VAL A C 1
ATOM 5248 O O . VAL A 1 652 ? -32.331 -6.412 15.781 1.00 92.00 652 VAL A O 1
ATOM 5251 N N . PRO A 1 653 ? -31.119 -4.834 14.743 1.00 94.06 653 PRO A N 1
ATOM 5252 C CA . PRO A 1 653 ? -30.781 -5.667 13.589 1.00 94.06 653 PRO A CA 1
ATOM 5253 C C . PRO A 1 653 ? -29.594 -6.620 13.851 1.00 94.06 653 PRO A C 1
ATOM 5255 O O . PRO A 1 653 ? -28.964 -7.093 12.911 1.00 94.06 653 PRO A O 1
ATOM 5258 N N . PHE A 1 654 ? -29.260 -6.885 15.115 1.00 94.94 654 PHE A N 1
ATOM 5259 C CA . PHE A 1 654 ? -28.135 -7.722 15.536 1.00 94.94 654 PHE A CA 1
ATOM 5260 C C . PHE A 1 654 ? -28.544 -8.669 16.670 1.00 94.94 654 PHE A C 1
ATOM 5262 O O . PHE A 1 654 ? -29.542 -8.458 17.359 1.00 94.94 654 PHE A O 1
ATOM 5269 N N . ASN A 1 655 ? -27.759 -9.722 16.890 1.00 95.56 655 ASN A N 1
ATOM 5270 C CA . ASN A 1 655 ? -28.035 -10.720 17.921 1.00 95.56 655 ASN A CA 1
ATOM 5271 C C . ASN A 1 655 ? -27.636 -10.197 19.308 1.00 95.56 655 ASN A C 1
ATOM 5273 O O . ASN A 1 655 ? -26.449 -10.041 19.588 1.00 95.56 655 ASN A O 1
ATOM 5277 N N . LEU A 1 656 ? -28.609 -9.957 20.190 1.00 95.75 656 LEU A N 1
ATOM 5278 C CA . LEU A 1 656 ? -28.354 -9.541 21.572 1.00 95.75 656 LEU A CA 1
ATOM 5279 C C . LEU A 1 656 ? -28.258 -10.746 22.525 1.00 95.75 656 LEU A C 1
ATOM 5281 O O . LEU A 1 656 ? -29.203 -11.525 22.673 1.00 95.75 656 LEU A O 1
ATOM 5285 N N . VAL A 1 657 ? -27.156 -10.827 23.269 1.00 96.12 657 VAL A N 1
ATOM 5286 C CA . VAL A 1 657 ? -26.958 -11.736 24.403 1.00 96.12 657 VAL A CA 1
ATOM 5287 C C . VAL A 1 657 ? -26.986 -10.929 25.704 1.00 96.12 657 VAL A C 1
ATOM 5289 O O . VAL A 1 657 ? -26.085 -10.146 25.978 1.00 96.12 657 VAL A O 1
ATOM 5292 N N . GLN A 1 658 ? -28.027 -11.124 26.521 1.00 94.81 658 GLN A N 1
ATOM 5293 C CA . GLN A 1 658 ? -28.208 -10.382 27.778 1.00 94.81 658 GLN A CA 1
ATOM 5294 C C . GLN A 1 658 ? -27.383 -10.944 28.944 1.00 94.81 658 GLN A C 1
ATOM 5296 O O . GLN A 1 658 ? -27.912 -11.576 29.868 1.00 94.81 658 GLN A O 1
ATOM 5301 N N . ASP A 1 659 ? -26.075 -10.721 28.902 1.00 95.50 659 ASP A N 1
ATOM 5302 C CA . ASP A 1 659 ? -25.130 -11.188 29.913 1.00 95.50 659 ASP A CA 1
ATOM 5303 C C . ASP A 1 659 ? -23.873 -10.306 29.975 1.00 95.50 659 ASP A C 1
ATOM 5305 O O . ASP A 1 659 ? -23.749 -9.352 29.208 1.00 95.50 659 ASP A O 1
ATOM 5309 N N . TYR A 1 660 ? -22.945 -10.621 30.879 1.00 94.50 660 TYR A N 1
ATOM 5310 C CA . TYR A 1 660 ? -21.606 -10.031 30.889 1.00 94.50 660 TYR A CA 1
ATOM 5311 C C . TYR A 1 660 ? -20.613 -10.893 30.115 1.00 94.50 660 TYR A C 1
ATOM 5313 O O . TYR A 1 660 ? -20.642 -12.123 30.195 1.00 94.50 660 TYR A O 1
ATOM 5321 N N . MET A 1 661 ? -19.681 -10.242 29.417 1.00 97.19 661 MET A N 1
ATOM 5322 C CA . MET A 1 661 ? -18.457 -10.916 28.985 1.00 97.19 661 MET A CA 1
ATOM 5323 C C . MET A 1 661 ? -17.685 -11.388 30.224 1.00 97.19 661 MET A C 1
ATOM 5325 O O . MET A 1 661 ? -17.590 -10.644 31.197 1.00 97.19 661 MET A O 1
ATOM 5329 N N . GLY A 1 662 ? -17.153 -12.609 30.199 1.00 96.75 662 GLY A N 1
ATOM 5330 C CA . GLY A 1 662 ? -16.521 -13.259 31.351 1.00 96.75 662 GLY A CA 1
ATOM 5331 C C . GLY A 1 662 ? -17.427 -14.261 32.072 1.00 96.75 662 GLY A C 1
ATOM 5332 O O . GLY A 1 662 ? -16.924 -15.080 32.835 1.00 96.75 662 GLY A O 1
ATOM 5333 N N . ASN A 1 663 ? -18.736 -14.266 31.787 1.00 97.25 663 ASN A N 1
ATOM 5334 C CA . ASN A 1 663 ? -19.664 -15.285 32.294 1.00 97.25 663 ASN A CA 1
ATOM 5335 C C . ASN A 1 663 ? -19.685 -16.564 31.440 1.00 97.25 663 ASN A C 1
ATOM 5337 O O . ASN A 1 663 ? -20.405 -17.504 31.779 1.00 97.25 663 ASN A O 1
ATOM 5341 N N . PHE A 1 664 ? -18.921 -16.619 30.339 1.00 97.75 664 PHE A N 1
ATOM 5342 C CA . PHE A 1 664 ? -18.837 -17.774 29.439 1.00 97.75 664 PHE A CA 1
ATOM 5343 C C . PHE A 1 664 ? -20.205 -18.204 28.896 1.00 97.75 664 PHE A C 1
ATOM 5345 O O . PHE A 1 664 ? -20.544 -19.389 28.852 1.00 97.75 664 PHE A O 1
ATOM 5352 N N . ASN A 1 665 ? -21.024 -17.227 28.490 1.00 97.81 665 ASN A N 1
ATOM 5353 C CA . ASN A 1 665 ? -22.382 -17.505 28.038 1.00 97.81 665 ASN A CA 1
ATOM 5354 C C . ASN A 1 665 ? -22.368 -18.424 26.795 1.00 97.81 665 ASN A C 1
ATOM 5356 O O . ASN A 1 665 ? -21.791 -18.046 25.768 1.00 97.81 665 ASN A O 1
ATOM 5360 N N . PRO A 1 666 ? -23.047 -19.589 26.828 1.00 96.00 666 PRO A N 1
ATOM 5361 C CA . PRO A 1 666 ? -22.990 -20.575 25.747 1.00 96.00 666 PRO A CA 1
ATOM 5362 C C . PRO A 1 666 ? -23.702 -20.124 24.465 1.00 96.00 666 PRO A C 1
ATOM 5364 O O . PRO A 1 666 ? -23.568 -20.772 23.430 1.00 96.00 666 PRO A O 1
ATOM 5367 N N . LYS A 1 667 ? -24.462 -19.018 24.499 1.00 97.19 667 LYS A N 1
ATOM 5368 C CA . LYS A 1 667 ? -25.030 -18.411 23.286 1.00 97.19 667 LYS A CA 1
ATOM 5369 C C . LYS A 1 667 ? -23.973 -17.749 22.408 1.00 97.19 667 LYS A C 1
ATOM 5371 O O . LYS A 1 667 ? -24.260 -17.527 21.238 1.00 97.19 667 LYS A O 1
ATOM 5376 N N . LEU A 1 668 ? -22.799 -17.422 22.952 1.00 97.75 668 LEU A N 1
ATOM 5377 C CA . LEU A 1 668 ? -21.654 -16.953 22.177 1.00 97.75 668 LEU A CA 1
ATOM 5378 C C . LEU A 1 668 ? -20.793 -18.161 21.775 1.00 97.75 668 LEU A C 1
ATOM 5380 O O . LEU A 1 668 ? -20.156 -18.749 22.652 1.00 97.75 668 LEU A O 1
ATOM 5384 N N . PRO A 1 669 ? -20.772 -18.551 20.489 1.00 94.56 669 PRO A N 1
ATOM 5385 C CA . PRO A 1 669 ? -20.056 -19.746 20.059 1.00 94.56 669 PRO A CA 1
ATOM 5386 C C . PRO A 1 669 ? -18.535 -19.541 19.990 1.00 94.56 669 PRO A C 1
ATOM 5388 O O . PRO A 1 669 ? -18.051 -18.548 19.437 1.00 94.56 669 PRO A O 1
ATOM 5391 N N . ASP A 1 670 ? -17.799 -20.525 20.510 1.00 97.75 670 ASP A N 1
ATOM 5392 C CA . ASP A 1 670 ? -16.333 -20.580 20.561 1.00 97.75 670 ASP A CA 1
ATOM 5393 C C . ASP A 1 670 ? -15.695 -20.477 19.173 1.00 97.75 670 ASP A C 1
ATOM 5395 O O . ASP A 1 670 ? -16.114 -21.151 18.230 1.00 97.75 670 ASP A O 1
ATOM 5399 N N . GLY A 1 671 ? -14.631 -19.684 19.055 1.00 96.94 671 GLY A N 1
ATOM 5400 C CA . GLY A 1 671 ? -13.792 -19.652 17.860 1.00 96.94 671 GLY A CA 1
ATOM 5401 C C . GLY A 1 671 ? -14.490 -19.176 16.586 1.00 96.94 671 GLY A C 1
ATOM 5402 O O . GLY A 1 671 ? -14.044 -19.528 15.495 1.00 96.94 671 GLY A O 1
ATOM 5403 N N . THR A 1 672 ? -15.582 -18.413 16.693 1.00 97.25 672 THR A N 1
ATOM 5404 C CA . THR A 1 672 ? -16.382 -18.016 15.521 1.00 97.25 672 THR A CA 1
ATOM 5405 C C . THR A 1 672 ? -16.308 -16.541 15.160 1.00 97.25 672 THR A C 1
ATOM 5407 O O . THR A 1 672 ? -16.683 -16.188 14.046 1.00 97.25 672 THR A O 1
ATOM 5410 N N . PHE A 1 673 ? -15.853 -15.677 16.067 1.00 98.31 673 PHE A N 1
ATOM 5411 C CA . PHE A 1 673 ? -15.862 -14.234 15.842 1.00 98.31 673 PHE A CA 1
ATOM 5412 C C . PHE A 1 673 ? -14.580 -13.780 15.151 1.00 98.31 673 PHE A C 1
ATOM 5414 O O . PHE A 1 673 ? -13.482 -14.032 15.645 1.00 98.31 673 PHE A O 1
ATOM 5421 N N . ASP A 1 674 ? -14.719 -13.096 14.015 1.00 97.38 674 ASP A N 1
ATOM 5422 C CA . ASP A 1 674 ? -13.612 -12.483 13.280 1.00 97.38 674 ASP A CA 1
ATOM 5423 C C . ASP A 1 674 ? -13.057 -11.254 13.997 1.00 97.38 674 ASP A C 1
ATOM 5425 O O . ASP A 1 674 ? -11.856 -10.982 13.943 1.00 97.38 674 ASP A O 1
ATOM 5429 N N . PHE A 1 675 ? -13.951 -10.505 14.640 1.00 98.50 675 PHE A N 1
ATOM 5430 C CA . PHE A 1 675 ? -13.630 -9.255 15.299 1.00 98.50 675 PHE A CA 1
ATOM 5431 C C . PHE A 1 675 ? -14.452 -9.089 16.574 1.00 98.50 675 PHE A C 1
ATOM 5433 O O . PHE A 1 675 ? -15.676 -9.225 16.560 1.00 98.50 675 PHE A O 1
ATOM 5440 N N . VAL A 1 676 ? -13.775 -8.773 17.672 1.00 98.62 676 VAL A N 1
ATOM 5441 C CA . VAL A 1 676 ? -14.390 -8.447 18.959 1.00 98.62 676 VAL A CA 1
ATOM 5442 C C . VAL A 1 676 ? -13.954 -7.043 19.352 1.00 98.62 676 VAL A C 1
ATOM 5444 O O . VAL A 1 676 ? -12.782 -6.692 19.214 1.00 98.62 676 VAL A O 1
ATOM 5447 N N . PHE A 1 677 ? -14.876 -6.221 19.837 1.00 98.62 677 PHE A N 1
ATOM 5448 C CA . PHE A 1 677 ? -14.529 -4.885 20.298 1.00 98.62 677 PHE A CA 1
ATOM 5449 C C . PHE A 1 677 ? -15.341 -4.438 21.511 1.00 98.62 677 PHE A C 1
ATOM 5451 O O . PHE A 1 677 ? -16.364 -5.028 21.849 1.00 98.62 677 PHE A O 1
ATOM 5458 N N . SER A 1 678 ? -14.863 -3.389 22.180 1.00 97.81 678 SER A N 1
ATOM 5459 C CA . SER A 1 678 ? -15.612 -2.682 23.224 1.00 97.81 678 SER A CA 1
ATOM 5460 C C . SER A 1 678 ? -15.275 -1.196 23.226 1.00 97.81 678 SER A C 1
ATOM 5462 O O . SER A 1 678 ? -14.103 -0.830 23.083 1.00 97.81 678 SER A O 1
ATOM 5464 N N . ILE A 1 679 ? -16.276 -0.351 23.467 1.00 96.19 679 ILE A N 1
ATOM 5465 C CA . ILE A 1 679 ? -16.119 1.105 23.578 1.00 96.19 679 ILE A CA 1
ATOM 5466 C C . ILE A 1 679 ? -16.661 1.570 24.929 1.00 96.19 679 ILE A C 1
ATOM 5468 O O . ILE A 1 679 ? -17.870 1.509 25.160 1.00 96.19 679 ILE A O 1
ATOM 5472 N N . SER A 1 680 ? -15.769 2.053 25.792 1.00 91.94 680 SER A N 1
ATOM 5473 C CA . SER A 1 680 ? -16.088 2.598 27.118 1.00 91.94 680 SER A CA 1
ATOM 5474 C C . SER A 1 680 ? -17.004 1.698 27.960 1.00 91.94 680 SER A C 1
ATOM 5476 O O . SER A 1 680 ? -18.015 2.141 28.507 1.00 91.94 680 SER A O 1
ATOM 5478 N N . ALA A 1 681 ? -16.700 0.401 27.988 1.00 92.06 681 ALA A N 1
ATOM 5479 C CA . ALA A 1 681 ? -17.515 -0.612 28.658 1.00 92.06 681 ALA A CA 1
ATOM 5480 C C . ALA A 1 681 ? -16.725 -1.403 29.706 1.00 92.06 681 ALA A C 1
ATOM 5482 O O . ALA A 1 681 ? -17.195 -1.626 30.822 1.00 92.06 681 ALA A O 1
ATOM 5483 N N . LEU A 1 682 ? -15.511 -1.834 29.361 1.00 92.94 682 LEU A N 1
ATOM 5484 C CA . LEU A 1 682 ? -14.732 -2.748 30.192 1.00 92.94 682 LEU A CA 1
ATOM 5485 C C . LEU A 1 682 ? -14.152 -2.074 31.446 1.00 92.94 682 LEU A C 1
ATOM 5487 O O . LEU A 1 682 ? -13.945 -2.746 32.456 1.00 92.94 682 LEU A O 1
ATOM 5491 N N . GLU A 1 683 ? -13.958 -0.754 31.438 1.00 89.25 683 GLU A N 1
ATOM 5492 C CA . GLU A 1 683 ? -13.553 0.040 32.607 1.00 89.25 683 GLU A CA 1
ATOM 5493 C C . GLU A 1 683 ? -14.615 0.130 33.711 1.00 89.25 683 GLU A C 1
ATOM 5495 O O . GLU A 1 683 ? -14.309 0.594 34.810 1.00 89.25 683 GLU A O 1
ATOM 5500 N N . HIS A 1 684 ? -15.857 -0.268 33.434 1.00 87.25 684 HIS A N 1
ATOM 5501 C CA . HIS A 1 684 ? -16.949 -0.259 34.409 1.00 87.25 684 HIS A CA 1
ATOM 5502 C C . HIS A 1 684 ? -17.142 -1.611 35.100 1.00 87.25 684 HIS A C 1
ATOM 5504 O O . HIS A 1 684 ? -18.000 -1.741 35.973 1.00 87.25 684 HIS A O 1
ATOM 5510 N N . THR A 1 685 ? -16.346 -2.615 34.731 1.00 86.94 685 THR A N 1
ATOM 5511 C CA . THR A 1 685 ? -16.363 -3.923 35.385 1.00 86.94 685 THR A CA 1
ATOM 5512 C C . THR A 1 685 ? -15.733 -3.849 36.777 1.00 86.94 685 THR A C 1
ATOM 5514 O O . THR A 1 685 ? -14.934 -2.957 37.071 1.00 86.94 685 THR A O 1
ATOM 5517 N N . ALA A 1 686 ? -16.112 -4.776 37.662 1.00 87.25 686 ALA A N 1
ATOM 5518 C CA . ALA A 1 686 ? -15.541 -4.838 39.002 1.00 87.25 686 ALA A CA 1
ATOM 5519 C C . ALA A 1 686 ? -14.017 -5.031 38.926 1.00 87.25 686 ALA A C 1
ATOM 5521 O O . ALA A 1 686 ? -13.550 -5.925 38.213 1.00 87.25 686 ALA A O 1
ATOM 5522 N N . GLU A 1 687 ? -13.264 -4.212 39.674 1.00 87.88 687 GLU A N 1
ATOM 5523 C CA . GLU A 1 687 ? -11.799 -4.289 39.765 1.00 87.88 687 GLU A CA 1
ATOM 5524 C C . GLU A 1 687 ? -11.348 -5.489 40.611 1.00 87.88 687 GLU A C 1
ATOM 5526 O O . GLU A 1 687 ? -10.788 -5.355 41.698 1.00 87.88 687 GLU A O 1
ATOM 5531 N N . ASP A 1 688 ? -11.626 -6.681 40.093 1.00 91.00 688 ASP A N 1
ATOM 5532 C CA . ASP A 1 688 ? -11.260 -7.970 40.653 1.00 91.00 688 ASP A CA 1
ATOM 5533 C C . ASP A 1 688 ? -10.428 -8.768 39.639 1.00 91.00 688 ASP A C 1
ATOM 5535 O O . ASP A 1 688 ? -10.710 -8.797 38.437 1.00 91.00 688 ASP A O 1
ATOM 5539 N N . ARG A 1 689 ? -9.367 -9.420 40.123 1.00 89.81 689 ARG A N 1
ATOM 5540 C CA . ARG A 1 689 ? -8.404 -10.108 39.256 1.00 89.81 689 ARG A CA 1
ATOM 5541 C C . ARG A 1 689 ? -9.011 -11.337 38.581 1.00 89.81 689 ARG A C 1
ATOM 5543 O O . ARG A 1 689 ? -8.685 -11.596 37.423 1.00 89.81 689 ARG A O 1
ATOM 5550 N N . GLU A 1 690 ? -9.855 -12.089 39.283 1.00 92.56 690 GLU A N 1
ATOM 5551 C CA . GLU A 1 690 ? -10.510 -13.274 38.723 1.00 92.56 690 GLU A CA 1
ATOM 5552 C C . GLU A 1 690 ? -11.533 -12.870 37.660 1.00 92.56 690 GLU A C 1
ATOM 5554 O O . GLU A 1 690 ? -11.604 -13.499 36.601 1.00 92.56 690 GLU A O 1
ATOM 5559 N N . ASN A 1 691 ? -12.250 -11.768 37.891 1.00 94.00 691 ASN A N 1
ATOM 5560 C CA . ASN A 1 691 ? -13.147 -11.159 36.916 1.00 94.00 691 ASN A CA 1
ATOM 5561 C C . ASN A 1 691 ? -12.403 -10.737 35.636 1.00 94.00 691 ASN A C 1
ATOM 5563 O O . ASN A 1 691 ? -12.778 -11.149 34.539 1.00 94.00 691 ASN A O 1
ATOM 5567 N N . PHE A 1 692 ? -11.301 -9.989 35.753 1.00 96.00 692 PHE A N 1
ATOM 5568 C CA . PHE A 1 692 ? -10.493 -9.582 34.594 1.00 96.00 692 PHE A CA 1
ATOM 5569 C C . PHE A 1 692 ? -9.954 -10.768 33.794 1.00 96.00 692 PHE A C 1
ATOM 5571 O O . PHE A 1 692 ? -10.012 -10.768 32.563 1.00 96.00 692 PHE A O 1
ATOM 5578 N N . ASP A 1 693 ? -9.447 -11.790 34.484 1.00 96.25 693 ASP A N 1
ATOM 5579 C CA . ASP A 1 693 ? -8.940 -12.998 33.835 1.00 96.25 693 ASP A CA 1
ATOM 5580 C C . ASP A 1 693 ? -10.056 -13.768 33.128 1.00 96.25 693 ASP A C 1
ATOM 5582 O O . ASP A 1 693 ? -9.830 -14.327 32.055 1.00 96.25 693 ASP A O 1
ATOM 5586 N N . SER A 1 694 ? -11.257 -13.786 33.707 1.00 97.75 694 SER A N 1
ATOM 5587 C CA . SER A 1 694 ? -12.431 -14.412 33.100 1.00 97.75 694 SER A CA 1
ATOM 5588 C C . SER A 1 694 ? -12.854 -13.676 31.833 1.00 97.75 694 SER A C 1
ATOM 5590 O O . SER A 1 694 ? -13.036 -14.320 30.806 1.00 97.75 694 SER A O 1
ATOM 5592 N N . ILE A 1 695 ? -12.901 -12.339 31.852 1.00 97.94 695 ILE A N 1
ATOM 5593 C CA . ILE A 1 695 ? -13.201 -11.520 30.665 1.00 97.94 695 ILE A CA 1
ATOM 5594 C C . ILE A 1 695 ? -12.186 -11.786 29.546 1.00 97.94 695 ILE A C 1
ATOM 5596 O O . ILE A 1 695 ? -12.584 -12.044 28.413 1.00 97.94 695 ILE A O 1
ATOM 5600 N N . ILE A 1 696 ? -10.882 -11.764 29.846 1.00 97.44 696 ILE A N 1
ATOM 5601 C CA . ILE A 1 696 ? -9.828 -12.000 28.843 1.00 97.44 696 ILE A CA 1
ATOM 5602 C C . ILE A 1 696 ? -9.956 -13.400 28.234 1.00 97.44 696 ILE A C 1
ATOM 5604 O O . ILE A 1 696 ? -9.892 -13.548 27.014 1.00 97.44 696 ILE A O 1
ATOM 5608 N N . LYS A 1 697 ? -10.162 -14.426 29.069 1.00 97.56 697 LYS A N 1
ATOM 5609 C CA . LYS A 1 697 ? -10.344 -15.810 28.609 1.00 97.56 697 LYS A CA 1
ATOM 5610 C C . LYS A 1 697 ? -11.600 -15.979 27.768 1.00 97.56 697 LYS A C 1
ATOM 5612 O O . LYS A 1 697 ? -11.584 -16.760 26.826 1.00 97.56 697 LYS A O 1
ATOM 5617 N N . ASP A 1 698 ? -12.674 -15.278 28.104 1.00 98.38 698 ASP A N 1
ATOM 5618 C CA . ASP A 1 698 ? -13.935 -15.370 27.378 1.00 98.38 698 ASP A CA 1
ATOM 5619 C C . ASP A 1 698 ? -13.848 -14.665 26.013 1.00 98.38 698 ASP A C 1
ATOM 5621 O O . ASP A 1 698 ? -14.274 -15.222 25.002 1.00 98.38 698 ASP A O 1
ATOM 5625 N N . ILE A 1 699 ? -13.176 -13.507 25.945 1.00 98.19 699 ILE A N 1
ATOM 5626 C CA . ILE A 1 699 ? -12.843 -12.844 24.674 1.00 98.19 699 ILE A CA 1
ATOM 5627 C C . ILE A 1 699 ? -11.977 -13.759 23.800 1.00 98.19 699 ILE A C 1
ATOM 5629 O O . ILE A 1 699 ? -12.283 -13.956 22.623 1.00 98.19 699 ILE A O 1
ATOM 5633 N N . ASP A 1 700 ? -10.922 -14.355 24.366 1.00 96.81 700 ASP A N 1
ATOM 5634 C CA . ASP A 1 700 ? -10.086 -15.294 23.619 1.00 96.81 700 ASP A CA 1
ATOM 5635 C C . ASP A 1 700 ? -10.891 -16.519 23.165 1.00 96.81 700 ASP A C 1
ATOM 5637 O O . ASP A 1 700 ? -10.794 -16.901 22.003 1.00 96.81 700 ASP A O 1
ATOM 5641 N N . ARG A 1 701 ? -11.754 -17.092 24.014 1.00 97.75 701 ARG A N 1
ATOM 5642 C CA . ARG A 1 701 ? -12.617 -18.238 23.673 1.00 97.75 701 ARG A CA 1
ATOM 5643 C C . ARG A 1 701 ? -13.461 -17.972 22.428 1.00 97.75 701 ARG A C 1
ATOM 5645 O O . ARG A 1 701 ? -13.509 -18.821 21.539 1.00 97.75 701 ARG A O 1
ATOM 5652 N N . VAL A 1 702 ? -14.136 -16.825 22.354 1.00 98.38 702 VAL A N 1
ATOM 5653 C CA . VAL A 1 702 ? -15.067 -16.524 21.251 1.00 98.38 702 VAL A CA 1
ATOM 5654 C C . VAL A 1 702 ? -14.344 -16.122 19.960 1.00 98.38 702 VAL A C 1
ATOM 5656 O O . VAL A 1 702 ? -14.852 -16.380 18.865 1.00 98.38 702 VAL A O 1
ATOM 5659 N N . LEU A 1 703 ? -13.142 -15.546 20.060 1.00 97.81 703 LEU A N 1
ATOM 5660 C CA . LEU A 1 703 ? -12.327 -15.168 18.905 1.00 97.81 703 LEU A CA 1
ATOM 5661 C C . LEU A 1 703 ? -11.870 -16.386 18.101 1.00 97.81 703 LEU A C 1
ATOM 5663 O O . LEU A 1 703 ? -11.299 -17.346 18.634 1.00 97.81 703 LEU A O 1
ATOM 5667 N N . LYS A 1 704 ? -12.050 -16.311 16.781 1.00 95.19 704 LYS A N 1
ATOM 5668 C CA . LYS A 1 704 ? -11.467 -17.275 15.844 1.00 95.19 704 LYS A CA 1
ATOM 5669 C C . LYS A 1 704 ? -9.934 -17.132 15.796 1.00 95.19 704 LYS A C 1
ATOM 5671 O O . LYS A 1 704 ? -9.431 -16.018 15.977 1.00 95.19 704 LYS A O 1
ATOM 5676 N N . PRO A 1 705 ? -9.172 -18.202 15.503 1.00 93.25 705 PRO A N 1
ATOM 5677 C CA . PRO A 1 705 ? -7.751 -18.075 15.175 1.00 93.25 705 PRO A CA 1
ATOM 5678 C C . PRO A 1 705 ? -7.548 -17.088 14.017 1.00 93.25 705 PRO A C 1
ATOM 5680 O O . PRO A 1 705 ? -8.244 -17.157 13.001 1.00 93.25 705 PRO A O 1
ATOM 5683 N N . GLY A 1 706 ? -6.634 -16.135 14.183 1.00 87.94 706 GLY A N 1
ATOM 5684 C CA . GLY A 1 706 ? -6.440 -15.031 13.241 1.00 87.94 706 GLY A CA 1
ATOM 5685 C C . GLY A 1 706 ? -7.433 -13.863 13.377 1.00 87.94 706 GLY A C 1
ATOM 5686 O O . GLY A 1 706 ? -7.443 -12.968 12.534 1.00 87.94 706 GLY A O 1
ATOM 5687 N N . GLY A 1 707 ? -8.318 -13.878 14.379 1.00 92.88 707 GLY A N 1
ATOM 5688 C CA . GLY A 1 707 ? -9.246 -12.781 14.673 1.00 92.88 707 GLY A CA 1
ATOM 5689 C C . GLY A 1 707 ? -8.589 -11.626 15.438 1.00 92.88 707 GLY A C 1
ATOM 5690 O O . GLY A 1 707 ? -7.568 -11.804 16.108 1.00 92.88 707 GLY A O 1
ATOM 5691 N N . TYR A 1 708 ? -9.195 -10.439 15.366 1.00 97.31 708 TYR A N 1
ATOM 5692 C CA . TYR A 1 708 ? -8.729 -9.235 16.071 1.00 97.31 708 TYR A CA 1
ATOM 5693 C C . TYR A 1 708 ? -9.630 -8.871 17.254 1.00 97.31 708 TYR A C 1
ATOM 5695 O O . TYR A 1 708 ? -10.850 -8.999 17.175 1.00 97.31 708 TYR A O 1
ATOM 5703 N N . SER A 1 709 ? -9.024 -8.333 18.314 1.00 98.00 709 SER A N 1
ATOM 5704 C CA . SER A 1 709 ? -9.725 -7.769 19.469 1.00 98.00 709 SER A CA 1
ATOM 5705 C C . SER A 1 709 ? -9.295 -6.326 19.708 1.00 98.00 709 SER A C 1
ATOM 5707 O O . SER A 1 709 ? -8.108 -6.080 19.937 1.00 98.00 709 SER A O 1
ATOM 5709 N N . LEU A 1 710 ? -10.232 -5.376 19.653 1.00 98.44 710 LEU A N 1
ATOM 5710 C CA . LEU A 1 710 ? -9.965 -3.940 19.797 1.00 98.44 710 LEU A CA 1
ATOM 5711 C C . LEU A 1 710 ? -10.793 -3.320 20.930 1.00 98.44 710 LEU A C 1
ATOM 5713 O O . LEU A 1 710 ? -12.011 -3.214 20.838 1.00 98.44 710 LEU A O 1
ATOM 5717 N N . HIS A 1 711 ? -10.129 -2.834 21.975 1.00 97.94 711 HIS A N 1
ATOM 5718 C CA . HIS A 1 711 ? -10.793 -2.311 23.171 1.00 97.94 711 HIS A CA 1
ATOM 5719 C C . HIS A 1 711 ? -10.340 -0.889 23.478 1.00 97.94 711 HIS A C 1
ATOM 5721 O O . HIS A 1 711 ? -9.139 -0.613 23.531 1.00 97.94 711 HIS A O 1
ATOM 5727 N N . LEU A 1 712 ? -11.305 0.014 23.651 1.00 97.69 712 LEU A N 1
ATOM 5728 C CA . LEU A 1 712 ? -11.078 1.436 23.876 1.00 97.69 712 LEU A CA 1
ATOM 5729 C C . LEU A 1 712 ? -11.594 1.814 25.267 1.00 97.69 712 LEU A C 1
ATOM 5731 O O . LEU A 1 712 ? -12.749 1.542 25.591 1.00 97.69 712 LEU A O 1
ATOM 5735 N N . PHE A 1 713 ? -10.716 2.428 26.057 1.00 95.50 713 PHE A N 1
ATOM 5736 C CA . PHE A 1 713 ? -10.910 2.780 27.460 1.00 95.50 713 PHE A CA 1
ATOM 5737 C C . PHE A 1 713 ? -10.882 4.294 27.654 1.00 95.50 713 PHE A C 1
ATOM 5739 O O . PHE A 1 713 ? -10.048 4.997 27.067 1.00 95.50 713 PHE A O 1
ATOM 5746 N N . ASP A 1 714 ? -11.719 4.776 28.562 1.00 93.75 714 ASP A N 1
ATOM 5747 C CA . ASP A 1 714 ? -11.705 6.153 29.028 1.00 93.75 714 ASP A CA 1
ATOM 5748 C C . ASP A 1 714 ? -10.603 6.341 30.084 1.00 93.75 714 ASP A C 1
ATOM 5750 O O . ASP A 1 714 ? -10.685 5.839 31.209 1.00 93.75 714 ASP A O 1
ATOM 5754 N N . VAL A 1 715 ? -9.558 7.101 29.744 1.00 93.00 715 VAL A N 1
ATOM 5755 C CA . VAL A 1 715 ? -8.481 7.476 30.678 1.00 93.00 715 VAL A CA 1
ATOM 5756 C C . VAL A 1 715 ? -8.463 8.979 30.921 1.00 93.00 715 VAL A C 1
ATOM 5758 O O . VAL A 1 715 ? -8.953 9.775 30.118 1.00 93.00 715 VAL A O 1
ATOM 5761 N N . LEU A 1 716 ? -7.917 9.398 32.062 1.00 91.75 716 LEU A N 1
ATOM 5762 C CA . LEU A 1 716 ? -8.092 10.765 32.548 1.00 91.75 716 LEU A CA 1
ATOM 5763 C C . LEU A 1 716 ? -6.791 11.367 33.063 1.00 91.75 716 LEU A C 1
ATOM 5765 O O . LEU A 1 716 ? -6.281 10.959 34.105 1.00 91.75 716 LEU A O 1
ATOM 5769 N N . PHE A 1 717 ? -6.299 12.414 32.403 1.00 90.69 717 PHE A N 1
ATOM 5770 C CA . PHE A 1 717 ? -5.196 13.209 32.943 1.00 90.69 717 PHE A CA 1
ATOM 5771 C C . PHE A 1 717 ? -5.696 14.147 34.034 1.00 90.69 717 PHE A C 1
ATOM 5773 O O . PHE A 1 717 ? -6.474 15.072 33.783 1.00 90.69 717 PHE A O 1
ATOM 5780 N N . LYS A 1 718 ? -5.235 13.914 35.261 1.00 88.19 718 LYS A N 1
ATOM 5781 C CA . LYS A 1 718 ? -5.523 14.756 36.421 1.00 88.19 718 LYS A CA 1
ATOM 5782 C C . LYS A 1 718 ? -4.667 16.021 36.401 1.00 88.19 718 LYS A C 1
ATOM 5784 O O . LYS A 1 718 ? -3.661 16.119 35.705 1.00 88.19 718 LYS A O 1
ATOM 5789 N N . ARG A 1 719 ? -5.053 17.006 37.217 1.00 79.06 719 ARG A N 1
ATOM 5790 C CA . ARG A 1 719 ? -4.381 18.316 37.305 1.00 79.06 719 ARG A CA 1
ATOM 5791 C C . ARG A 1 719 ? -2.890 18.229 37.661 1.00 79.06 719 ARG A C 1
ATOM 5793 O O . ARG A 1 719 ? -2.127 19.109 37.290 1.00 79.06 719 ARG A O 1
ATOM 5800 N N . ASN A 1 720 ? -2.479 17.176 38.364 1.00 77.88 720 ASN A N 1
ATOM 5801 C CA . ASN A 1 720 ? -1.082 16.908 38.713 1.00 77.88 720 ASN A CA 1
ATOM 5802 C C . ASN A 1 720 ? -0.281 16.230 37.582 1.00 77.88 720 ASN A C 1
ATOM 5804 O O . ASN A 1 720 ? 0.830 15.776 37.833 1.00 77.88 720 ASN A O 1
ATOM 5808 N N . GLY A 1 721 ? -0.846 16.106 36.377 1.00 73.50 721 GLY A N 1
ATOM 5809 C CA . GLY A 1 721 ? -0.215 15.453 35.230 1.00 73.50 721 GLY A CA 1
ATOM 5810 C C . GLY A 1 721 ? -0.287 13.925 35.250 1.00 73.50 721 GLY A C 1
ATOM 5811 O O . GLY A 1 721 ? 0.034 13.306 34.243 1.00 73.50 721 GLY A O 1
ATOM 5812 N N . LYS A 1 722 ? -0.752 13.303 36.344 1.00 82.62 722 LYS A N 1
ATOM 5813 C CA . LYS A 1 722 ? -0.894 11.845 36.421 1.00 82.62 722 LYS A CA 1
ATOM 5814 C C . LYS A 1 722 ? -2.107 11.377 35.626 1.00 82.62 722 LYS A C 1
ATOM 5816 O O . LYS A 1 722 ? -3.190 11.959 35.734 1.00 82.62 722 LYS A O 1
ATOM 5821 N N . MET A 1 723 ? -1.935 10.295 34.878 1.00 85.12 723 MET A N 1
ATOM 5822 C CA . MET A 1 723 ? -3.036 9.603 34.217 1.00 85.12 723 MET A CA 1
ATOM 5823 C C . MET A 1 723 ? -3.715 8.664 35.209 1.00 85.12 723 MET A C 1
ATOM 5825 O O . MET A 1 723 ? -3.067 7.843 35.853 1.00 85.12 723 MET A O 1
ATOM 5829 N N . TRP A 1 724 ? -5.029 8.791 35.332 1.00 88.06 724 TRP A N 1
ATOM 5830 C CA . TRP A 1 724 ? -5.868 7.756 35.909 1.00 88.06 724 TRP A CA 1
ATOM 5831 C C . TRP A 1 724 ? -6.292 6.801 34.792 1.00 88.06 724 TRP A C 1
ATOM 5833 O O . TRP A 1 724 ? -6.767 7.246 33.746 1.00 88.06 724 TRP A O 1
ATOM 5843 N N . THR A 1 725 ? -6.111 5.508 35.034 1.00 83.75 725 THR A N 1
ATOM 5844 C CA . THR A 1 725 ? -6.552 4.409 34.174 1.00 83.75 725 THR A CA 1
ATOM 5845 C C . THR A 1 725 ? -7.122 3.307 35.057 1.00 83.75 725 THR A C 1
ATOM 5847 O O . THR A 1 725 ? -6.663 3.123 36.186 1.00 83.75 725 THR A O 1
ATOM 5850 N N . ASN A 1 726 ? -8.105 2.569 34.544 1.00 85.62 726 ASN A N 1
ATOM 5851 C CA . ASN A 1 726 ? -8.616 1.372 35.206 1.00 85.62 726 ASN A CA 1
ATOM 5852 C C . ASN A 1 726 ? -7.503 0.299 35.286 1.00 85.62 726 ASN A C 1
ATOM 5854 O O . ASN A 1 726 ? -6.709 0.155 34.348 1.00 85.62 726 ASN A O 1
ATOM 5858 N N . SER A 1 727 ? -7.430 -0.452 36.392 1.00 91.25 727 SER A N 1
ATOM 5859 C CA . SER A 1 727 ? -6.418 -1.501 36.605 1.00 91.25 727 SER A CA 1
ATOM 5860 C C . SER A 1 727 ? -6.491 -2.649 35.585 1.00 91.25 727 SER A C 1
ATOM 5862 O O . SER A 1 727 ? -5.479 -3.305 35.318 1.00 91.25 727 SER A O 1
ATOM 5864 N N . PHE A 1 728 ? -7.638 -2.832 34.928 1.00 94.06 728 PHE A N 1
ATOM 5865 C CA . PHE A 1 728 ? -7.835 -3.809 33.865 1.00 94.06 728 PHE A CA 1
ATOM 5866 C C . PHE A 1 728 ? -6.906 -3.570 32.671 1.00 94.06 728 PHE A C 1
ATOM 5868 O O . PHE A 1 728 ? -6.358 -4.519 32.114 1.00 94.06 728 PHE A O 1
ATOM 5875 N N . VAL A 1 729 ? -6.637 -2.307 32.325 1.00 92.75 729 VAL A N 1
ATOM 5876 C CA . VAL A 1 729 ? -5.697 -1.938 31.253 1.00 92.75 729 VAL A CA 1
ATOM 5877 C C . VAL A 1 729 ? -4.321 -2.557 31.507 1.00 92.75 729 VAL A C 1
ATOM 5879 O O . VAL A 1 729 ? -3.750 -3.212 30.633 1.00 92.75 729 VAL A O 1
ATOM 5882 N N . HIS A 1 730 ? -3.801 -2.408 32.728 1.00 91.81 730 HIS A N 1
ATOM 5883 C CA . HIS A 1 730 ? -2.516 -2.991 33.118 1.00 91.81 730 HIS A CA 1
ATOM 5884 C C . HIS A 1 730 ? -2.560 -4.522 33.111 1.00 91.81 730 HIS A C 1
ATOM 5886 O O . HIS A 1 730 ? -1.582 -5.178 32.734 1.00 91.81 730 HIS A O 1
ATOM 5892 N N . ARG A 1 731 ? -3.698 -5.113 33.496 1.00 93.81 731 ARG A N 1
ATOM 5893 C CA . ARG A 1 731 ? -3.887 -6.563 33.430 1.00 93.81 731 ARG A CA 1
ATOM 5894 C C . ARG A 1 731 ? -3.821 -7.068 31.989 1.00 93.81 731 ARG A C 1
ATOM 5896 O O . ARG A 1 731 ? -3.093 -8.024 31.750 1.00 93.81 731 ARG A O 1
ATOM 5903 N N . ILE A 1 732 ? -4.475 -6.409 31.031 1.00 94.25 732 ILE A N 1
ATOM 5904 C CA . ILE A 1 732 ? -4.442 -6.803 29.612 1.00 94.25 732 ILE A CA 1
ATOM 5905 C C . ILE A 1 732 ? -3.008 -6.755 29.074 1.00 94.25 732 ILE A C 1
ATOM 5907 O O . ILE A 1 732 ? -2.511 -7.764 28.580 1.00 94.25 732 ILE A O 1
ATOM 5911 N N . PHE A 1 733 ? -2.294 -5.637 29.245 1.00 93.06 733 PHE A N 1
ATOM 5912 C CA . PHE A 1 733 ? -0.916 -5.510 28.744 1.00 93.06 733 PHE A CA 1
ATOM 5913 C C . PHE A 1 733 ? 0.079 -6.496 29.375 1.00 93.06 733 PHE A C 1
ATOM 5915 O O . PHE A 1 733 ? 1.107 -6.785 28.766 1.00 93.06 733 PHE A O 1
ATOM 5922 N N . SER A 1 734 ? -0.207 -7.010 30.576 1.00 92.19 734 SER A N 1
ATOM 5923 C CA . SER A 1 734 ? 0.644 -7.994 31.261 1.00 92.19 734 SER A CA 1
ATOM 5924 C C . SER A 1 734 ? 0.276 -9.453 30.981 1.00 92.19 734 SER A C 1
ATOM 5926 O O . SER A 1 734 ? 1.038 -10.343 31.355 1.00 92.19 734 SER A O 1
ATOM 5928 N N . THR A 1 735 ? -0.870 -9.721 30.350 1.00 90.88 735 THR A N 1
ATOM 5929 C CA . THR A 1 735 ? -1.388 -11.089 30.150 1.00 90.88 735 THR A CA 1
ATOM 5930 C C . THR A 1 735 ? -1.617 -11.457 28.693 1.00 90.88 735 THR A C 1
ATOM 5932 O O . THR A 1 735 ? -1.530 -12.634 28.355 1.00 90.88 735 THR A O 1
ATOM 5935 N N . VAL A 1 736 ? -1.878 -10.474 27.832 1.00 91.94 736 VAL A N 1
ATOM 5936 C CA . VAL A 1 736 ? -2.176 -10.675 26.415 1.00 91.94 736 VAL A CA 1
ATOM 5937 C C . VAL A 1 736 ? -1.039 -10.122 25.564 1.00 91.94 736 VAL A C 1
ATOM 5939 O O . VAL A 1 736 ? -0.540 -9.017 25.796 1.00 91.94 736 VAL A O 1
ATOM 5942 N N . GLU A 1 737 ? -0.646 -10.872 24.534 1.00 90.81 737 GLU A N 1
ATOM 5943 C CA . GLU A 1 737 ? 0.277 -10.371 23.520 1.00 90.81 737 GLU A CA 1
ATOM 5944 C C . GLU A 1 737 ? -0.428 -9.349 22.618 1.00 90.81 737 GLU A C 1
ATOM 5946 O O . GLU A 1 737 ? -1.069 -9.663 21.618 1.00 90.81 737 GLU A O 1
ATOM 5951 N N . THR A 1 738 ? -0.314 -8.089 23.013 1.00 93.75 738 THR A N 1
ATOM 5952 C CA . THR A 1 738 ? -0.873 -6.933 22.312 1.00 93.75 738 THR A CA 1
ATOM 5953 C C . THR A 1 738 ? 0.053 -6.445 21.200 1.00 93.75 738 THR A C 1
ATOM 5955 O O . THR A 1 738 ? 1.287 -6.512 21.313 1.00 93.75 738 THR A O 1
ATOM 5958 N N . ILE A 1 739 ? -0.553 -5.933 20.122 1.00 89.56 739 ILE A N 1
ATOM 5959 C CA . ILE A 1 739 ? 0.164 -5.373 18.970 1.00 89.56 739 ILE A CA 1
ATOM 5960 C C . ILE A 1 739 ? 0.809 -4.037 19.342 1.00 89.56 739 ILE A C 1
ATOM 5962 O O . ILE A 1 739 ? 1.970 -3.786 19.016 1.00 89.56 739 ILE A O 1
ATOM 5966 N N . ASN A 1 740 ? 0.078 -3.177 20.046 1.00 93.06 740 ASN A N 1
ATOM 5967 C CA . ASN A 1 740 ? 0.645 -1.990 20.668 1.00 93.06 740 ASN A CA 1
ATOM 5968 C C . ASN A 1 740 ? 1.082 -2.289 22.108 1.00 93.06 740 ASN A C 1
ATOM 5970 O O . ASN A 1 740 ? 0.568 -3.206 22.732 1.00 93.06 740 ASN A O 1
ATOM 5974 N N . LYS A 1 741 ? 2.048 -1.533 22.638 1.00 89.69 741 LYS A N 1
ATOM 5975 C CA . LYS A 1 741 ? 2.505 -1.657 24.033 1.00 89.69 741 LYS A CA 1
ATOM 5976 C C . LYS A 1 741 ? 1.915 -0.549 24.896 1.00 89.69 741 LYS A C 1
ATOM 5978 O O . LYS A 1 741 ? 1.548 0.505 24.376 1.00 89.69 741 LYS A O 1
ATOM 5983 N N . PHE A 1 742 ? 1.853 -0.796 26.204 1.00 88.06 742 PHE A N 1
ATOM 5984 C CA . PHE A 1 742 ? 1.519 0.239 27.177 1.00 88.06 742 PHE A CA 1
ATOM 5985 C C . PHE A 1 742 ? 2.522 1.394 27.055 1.00 88.06 742 PHE A C 1
ATOM 5987 O O . PHE A 1 742 ? 3.717 1.159 26.872 1.00 88.06 742 PHE A O 1
ATOM 5994 N N . VAL A 1 743 ? 2.026 2.628 27.123 1.00 85.56 743 VAL A N 1
ATOM 5995 C CA . VAL A 1 743 ? 2.841 3.845 27.054 1.00 85.56 743 VAL A CA 1
ATOM 5996 C C . VAL A 1 743 ? 2.718 4.561 28.388 1.00 85.56 743 VAL A C 1
ATOM 5998 O O . VAL A 1 743 ? 1.607 4.737 28.889 1.00 85.56 743 VAL A O 1
ATOM 6001 N N . GLU A 1 744 ? 3.853 4.981 28.943 1.00 84.25 744 GLU A N 1
ATOM 6002 C CA . GLU A 1 744 ? 3.877 5.662 30.234 1.00 84.25 744 GLU A CA 1
ATOM 6003 C C . GLU A 1 744 ? 3.104 6.997 30.186 1.00 84.25 744 GLU A C 1
ATOM 6005 O O . GLU A 1 744 ? 3.232 7.746 29.206 1.00 84.25 744 GLU A O 1
ATOM 6010 N N . PRO A 1 745 ? 2.311 7.319 31.228 1.00 84.31 745 PRO A N 1
ATOM 6011 C CA . PRO A 1 745 ? 1.494 8.533 31.309 1.00 84.31 745 PRO A CA 1
ATOM 6012 C C . PRO A 1 745 ? 2.219 9.828 30.932 1.00 84.31 745 PRO A C 1
ATOM 6014 O O . PRO A 1 745 ? 1.654 10.687 30.251 1.00 84.31 745 PRO A O 1
ATOM 6017 N N . GLU A 1 746 ? 3.465 9.973 31.372 1.00 83.12 746 GLU A N 1
ATOM 6018 C CA . GLU A 1 746 ? 4.298 11.150 31.147 1.00 83.12 746 GLU A CA 1
ATOM 6019 C C . GLU A 1 746 ? 4.552 11.354 29.650 1.00 83.12 746 GLU A C 1
ATOM 6021 O O . GLU A 1 746 ? 4.322 12.444 29.128 1.00 83.12 746 GLU A O 1
ATOM 6026 N N . SER A 1 747 ? 4.917 10.285 28.935 1.00 82.88 747 SER A N 1
ATOM 6027 C CA . SER A 1 747 ? 5.157 10.327 27.488 1.00 82.88 747 SER A CA 1
ATOM 6028 C C . SER A 1 747 ? 3.892 10.651 26.699 1.00 82.88 747 SER A C 1
ATOM 6030 O O . SER A 1 747 ? 3.952 11.377 25.709 1.00 82.88 747 SER A O 1
ATOM 6032 N N . VAL A 1 748 ? 2.734 10.149 27.139 1.00 87.69 748 VAL A N 1
ATOM 6033 C CA . VAL A 1 748 ? 1.446 10.481 26.514 1.00 87.69 748 VAL A CA 1
ATOM 6034 C C . VAL A 1 748 ? 1.127 11.969 26.697 1.00 87.69 748 VAL A C 1
ATOM 6036 O O . VAL A 1 748 ? 0.719 12.627 25.743 1.00 87.69 748 VAL A O 1
ATOM 6039 N N . ASN A 1 749 ? 1.329 12.524 27.897 1.00 85.38 749 ASN A N 1
ATOM 6040 C CA . ASN A 1 749 ? 1.009 13.924 28.192 1.00 85.38 749 ASN A CA 1
ATOM 6041 C C . ASN A 1 749 ? 1.951 14.930 27.500 1.00 85.38 749 ASN A C 1
ATOM 6043 O O . ASN A 1 749 ? 1.539 16.057 27.224 1.00 85.38 749 ASN A O 1
ATOM 6047 N N . GLU A 1 750 ? 3.194 14.537 27.212 1.00 86.44 750 GLU A N 1
ATOM 6048 C CA . GLU A 1 750 ? 4.170 15.339 26.455 1.00 86.44 750 GLU A CA 1
ATOM 6049 C C . GLU A 1 750 ? 3.925 15.331 24.939 1.00 86.44 750 GLU A C 1
ATOM 6051 O O . GLU A 1 750 ? 4.492 16.144 24.197 1.00 86.44 750 GLU A O 1
ATOM 6056 N N . ASP A 1 751 ? 3.064 14.437 24.458 1.00 85.44 751 ASP A N 1
ATOM 6057 C CA . ASP A 1 751 ? 2.817 14.286 23.040 1.00 85.44 751 ASP A CA 1
ATOM 6058 C C . ASP A 1 751 ? 2.066 15.491 22.450 1.00 85.44 751 ASP A C 1
ATOM 6060 O O . ASP A 1 751 ? 0.910 15.785 22.771 1.00 85.44 751 ASP A O 1
ATOM 6064 N N . LYS A 1 752 ? 2.721 16.190 21.517 1.00 89.50 752 LYS A N 1
ATOM 6065 C CA . LYS A 1 752 ? 2.173 17.394 20.871 1.00 89.50 752 LYS A CA 1
ATOM 6066 C C . LYS A 1 752 ? 0.926 17.116 20.034 1.00 89.50 752 LYS A C 1
ATOM 6068 O O . LYS A 1 752 ? 0.144 18.034 19.792 1.00 89.50 752 LYS A O 1
ATOM 6073 N N . ASP A 1 753 ? 0.739 15.883 19.585 1.00 88.00 753 ASP A N 1
ATOM 6074 C CA . ASP A 1 753 ? -0.401 15.451 18.787 1.00 88.00 753 ASP A CA 1
ATOM 6075 C C . ASP A 1 753 ? -1.503 14.805 19.642 1.00 88.00 753 ASP A C 1
ATOM 6077 O O . ASP A 1 753 ? -2.535 14.424 19.097 1.00 88.00 753 ASP A O 1
ATOM 6081 N N . LEU A 1 754 ? -1.342 14.731 20.971 1.00 92.31 754 LEU A N 1
ATOM 6082 C CA . LEU A 1 754 ? -2.367 14.232 21.890 1.00 92.31 754 LEU A CA 1
ATOM 6083 C C . LEU A 1 754 ? -3.702 14.959 21.683 1.00 92.31 754 LEU A C 1
ATOM 6085 O O . LEU A 1 754 ? -3.790 16.190 21.755 1.00 92.31 754 LEU A O 1
ATOM 6089 N N . TYR A 1 755 ? -4.760 14.181 21.483 1.00 93.38 755 TYR A N 1
ATOM 6090 C CA . TYR A 1 755 ? -6.134 14.657 21.494 1.00 93.38 755 TYR A CA 1
ATOM 6091 C C . TYR A 1 755 ? -6.792 14.293 22.824 1.00 93.38 755 TYR A C 1
ATOM 6093 O O . TYR A 1 755 ? -6.824 13.124 23.206 1.00 93.38 755 TYR A O 1
ATOM 6101 N N . CYS A 1 756 ? -7.341 15.301 23.497 1.00 93.75 756 CYS A N 1
ATOM 6102 C CA . CYS A 1 756 ? -8.222 15.139 24.649 1.00 93.75 756 CYS A CA 1
ATOM 6103 C C . CYS A 1 756 ? -9.605 15.666 24.274 1.00 93.75 756 CYS A C 1
ATOM 6105 O O . CYS A 1 756 ? -9.691 16.640 23.521 1.00 93.75 756 CYS A O 1
ATOM 6107 N N . MET A 1 757 ? -10.657 15.092 24.859 1.00 94.31 757 MET A N 1
ATOM 6108 C CA . MET A 1 757 ? -11.997 15.670 24.759 1.00 94.31 757 MET A CA 1
ATOM 6109 C C . MET A 1 757 ? -11.963 17.116 25.270 1.00 94.31 757 MET A C 1
ATOM 6111 O O . MET A 1 757 ? -11.413 17.377 26.339 1.00 94.31 757 MET A O 1
ATOM 6115 N N . SER A 1 758 ? -12.513 18.059 24.505 1.00 92.69 758 SER A N 1
ATOM 6116 C CA . SER A 1 758 ? -12.473 19.477 24.869 1.00 92.69 758 SER A CA 1
ATOM 6117 C C . SER A 1 758 ? -13.354 19.785 26.084 1.00 92.69 758 SER A C 1
ATOM 6119 O O . SER A 1 758 ? -14.286 19.045 26.404 1.00 92.69 758 SER A O 1
ATOM 6121 N N . GLU A 1 759 ? -13.106 20.920 26.743 1.00 93.50 759 GLU A N 1
ATOM 6122 C CA . GLU A 1 759 ? -13.982 21.406 27.817 1.00 93.50 759 GLU A CA 1
ATOM 6123 C C . GLU A 1 759 ? -15.417 21.641 27.318 1.00 93.50 759 GLU A C 1
ATOM 6125 O O . GLU A 1 759 ? -16.371 21.326 28.026 1.00 93.50 759 GLU A O 1
ATOM 6130 N N . SER A 1 760 ? -15.582 22.128 26.082 1.00 92.25 760 SER A N 1
ATOM 6131 C CA . SER A 1 760 ? -16.901 22.310 25.462 1.00 92.25 760 SER A CA 1
ATOM 6132 C C . SER A 1 760 ? -17.637 20.974 25.309 1.00 92.25 760 SER A C 1
ATOM 6134 O O . SER A 1 760 ? -18.759 20.814 25.801 1.00 92.25 760 SER A O 1
ATOM 6136 N N . ALA A 1 761 ? -16.974 19.976 24.714 1.00 92.44 761 ALA A N 1
ATOM 6137 C CA . ALA A 1 761 ? -17.523 18.635 24.532 1.00 92.44 761 ALA A CA 1
ATOM 6138 C C . ALA A 1 761 ? -17.852 17.967 25.877 1.00 92.44 761 ALA A C 1
ATOM 6140 O O . ALA A 1 761 ? -18.927 17.383 26.042 1.00 92.44 761 ALA A O 1
ATOM 6141 N N . TYR A 1 762 ? -16.970 18.111 26.870 1.00 93.31 762 TYR A N 1
ATOM 6142 C CA . TYR A 1 762 ? -17.191 17.626 28.230 1.00 93.31 762 TYR A CA 1
ATOM 6143 C C . TYR A 1 762 ? -18.405 18.288 28.890 1.00 93.31 762 TYR A C 1
ATOM 6145 O O . TYR A 1 762 ? -19.251 17.599 29.460 1.00 93.31 762 TYR A O 1
ATOM 6153 N N . ASN A 1 763 ? -18.530 19.613 28.802 1.00 92.12 763 ASN A N 1
ATOM 6154 C CA . ASN A 1 763 ? -19.639 20.342 29.416 1.00 92.12 763 ASN A CA 1
ATOM 6155 C C . ASN A 1 763 ? -20.990 19.928 28.821 1.00 92.12 763 ASN A C 1
ATOM 6157 O O . ASN A 1 763 ? -21.983 19.827 29.540 1.00 92.12 763 ASN A O 1
ATOM 6161 N N . LYS A 1 764 ? -21.011 19.629 27.521 1.00 88.19 764 LYS A N 1
ATOM 6162 C CA . LYS A 1 764 ? -22.197 19.166 26.799 1.00 88.19 764 LYS A CA 1
ATOM 6163 C C . LYS A 1 764 ? -22.579 17.724 27.138 1.00 88.19 764 LYS A C 1
ATOM 6165 O O . LYS A 1 764 ? -23.765 17.420 27.217 1.00 88.19 764 LYS A O 1
ATOM 6170 N N . SER A 1 765 ? -21.597 16.841 27.324 1.00 86.62 765 SER A N 1
ATOM 6171 C CA . SER A 1 765 ? -21.835 15.391 27.382 1.00 86.62 765 SER A CA 1
ATOM 6172 C C . SER A 1 765 ? -21.640 14.752 28.756 1.00 86.62 765 SER A C 1
ATOM 6174 O O . SER A 1 765 ? -22.346 13.802 29.065 1.00 86.62 765 SER A O 1
ATOM 6176 N N . TRP A 1 766 ? -20.704 15.228 29.578 1.00 89.81 766 TRP A N 1
ATOM 6177 C CA . TRP A 1 766 ? -20.283 14.548 30.811 1.00 89.81 766 TRP A CA 1
ATOM 6178 C C . TRP A 1 766 ? -20.555 15.362 32.074 1.00 89.81 766 TRP A C 1
ATOM 6180 O O . TRP A 1 766 ? -20.804 14.766 33.116 1.00 89.81 766 TRP A O 1
ATOM 6190 N N . LEU A 1 767 ? -20.566 16.700 32.013 1.00 91.25 767 LEU A N 1
ATOM 6191 C CA . LEU A 1 767 ? -20.709 17.555 33.205 1.00 91.25 767 LEU A CA 1
ATOM 6192 C C . LEU A 1 767 ? -21.944 17.221 34.055 1.00 91.25 767 LEU A C 1
ATOM 6194 O O . LEU A 1 767 ? -21.861 17.210 35.281 1.00 91.25 767 LEU A O 1
ATOM 6198 N N . HIS A 1 768 ? -23.078 16.930 33.420 1.00 89.06 768 HIS A N 1
ATOM 6199 C CA . HIS A 1 768 ? -24.307 16.574 34.131 1.00 89.06 768 HIS A CA 1
ATOM 6200 C C . HIS A 1 768 ? -24.218 15.203 34.825 1.00 89.06 768 HIS A C 1
ATOM 6202 O O . HIS A 1 768 ? -24.867 14.998 35.846 1.00 89.06 768 HIS A O 1
ATOM 6208 N N . THR A 1 769 ? -23.413 14.277 34.293 1.00 85.62 769 THR A N 1
ATOM 6209 C CA . THR A 1 769 ? -23.172 12.951 34.881 1.00 85.62 769 THR A CA 1
ATOM 6210 C C . THR A 1 769 ? -22.113 13.014 35.982 1.00 85.62 769 THR A C 1
ATOM 6212 O O . THR A 1 769 ? -22.266 12.396 37.031 1.00 85.62 769 THR A O 1
ATOM 6215 N N . THR A 1 770 ? -21.025 13.756 35.765 1.00 88.19 770 THR A N 1
ATOM 6216 C CA . THR A 1 770 ? -19.875 13.796 36.680 1.00 88.19 770 THR A CA 1
ATOM 6217 C C . THR A 1 770 ? -20.063 14.775 37.836 1.00 88.19 770 THR A C 1
ATOM 6219 O O . THR A 1 770 ? -19.413 14.623 38.872 1.00 88.19 770 THR A O 1
ATOM 6222 N N . GLY A 1 771 ? -20.888 15.813 37.657 1.00 91.56 771 GLY A N 1
ATOM 6223 C CA . GLY A 1 771 ? -21.120 16.876 38.638 1.00 91.56 771 GLY A CA 1
ATOM 6224 C C . GLY A 1 771 ? -19.894 17.748 38.943 1.00 91.56 771 GLY A C 1
ATOM 6225 O O . GLY A 1 771 ? -19.911 18.497 39.917 1.00 91.56 771 GLY A O 1
ATOM 6226 N N . ARG A 1 772 ? -18.815 17.652 38.151 1.00 91.75 772 ARG A N 1
ATOM 6227 C CA . ARG A 1 772 ? -17.540 18.362 38.372 1.00 91.75 772 ARG A CA 1
ATOM 6228 C C . ARG A 1 772 ? -17.144 19.176 37.154 1.00 91.75 772 ARG A C 1
ATOM 6230 O O . ARG A 1 772 ? -17.306 18.713 36.025 1.00 91.75 772 ARG A O 1
ATOM 6237 N N . LYS A 1 773 ? -16.555 20.354 37.368 1.00 92.44 773 LYS A N 1
ATOM 6238 C CA . LYS A 1 773 ? -16.028 21.178 36.267 1.00 92.44 773 LYS A CA 1
ATOM 6239 C C . LYS A 1 773 ? -14.879 20.460 35.562 1.00 92.44 773 LYS A C 1
ATOM 6241 O O . LYS A 1 773 ? -14.138 19.712 36.197 1.00 92.44 773 LYS A O 1
ATOM 6246 N N . TYR A 1 774 ? -14.685 20.728 34.272 1.00 92.12 774 TYR A N 1
ATOM 6247 C CA . TYR A 1 774 ? -13.620 20.109 33.473 1.00 92.12 774 TYR A CA 1
ATOM 6248 C C . TYR A 1 774 ? -12.230 20.259 34.116 1.00 92.12 774 TYR A C 1
ATOM 6250 O O . TYR A 1 774 ? -11.483 19.290 34.243 1.00 92.12 774 TYR A O 1
ATOM 6258 N N . SER A 1 775 ? -11.921 21.455 34.626 1.00 89.06 775 SER A N 1
ATOM 6259 C CA . SER A 1 775 ? -10.661 21.760 35.320 1.00 89.06 775 SER A CA 1
ATOM 6260 C C . SER A 1 775 ? -10.431 20.960 36.613 1.00 89.06 775 SER A C 1
ATOM 6262 O O . SER A 1 775 ? -9.282 20.764 37.015 1.00 89.06 775 SER A O 1
ATOM 6264 N N . GLU A 1 776 ? -11.497 20.484 37.260 1.00 90.00 776 GLU A N 1
ATOM 6265 C CA . GLU A 1 776 ? -11.452 19.647 38.467 1.00 90.00 776 GLU A CA 1
ATOM 6266 C C . GLU A 1 776 ? -11.464 18.153 38.125 1.00 90.00 776 GLU A C 1
ATOM 6268 O O . GLU A 1 776 ? -10.833 17.341 38.806 1.00 90.00 776 GLU A O 1
ATOM 6273 N N . PHE A 1 777 ? -12.192 17.784 37.072 1.00 90.06 777 PHE A N 1
ATOM 6274 C CA . PHE A 1 777 ? -12.341 16.406 36.631 1.00 90.06 777 PHE A CA 1
ATOM 6275 C C . PHE A 1 777 ? -11.043 15.873 36.014 1.00 90.06 777 PHE A C 1
ATOM 6277 O O . PHE A 1 777 ? -10.553 14.812 36.425 1.00 90.06 777 PHE A O 1
ATOM 6284 N N . GLY A 1 778 ? -10.452 16.646 35.100 1.00 91.69 778 GLY A N 1
ATOM 6285 C CA . GLY A 1 778 ? -9.278 16.289 34.308 1.00 91.69 778 GLY A CA 1
ATOM 6286 C C . GLY A 1 778 ? -9.582 16.264 32.808 1.00 91.69 778 GLY A C 1
ATOM 6287 O O . GLY A 1 778 ? -10.707 16.523 32.394 1.00 91.69 778 GLY A O 1
ATOM 6288 N N . ARG A 1 779 ? -8.569 15.937 32.000 1.00 92.56 779 ARG A N 1
ATOM 6289 C CA . ARG A 1 779 ? -8.646 15.877 30.530 1.00 92.56 779 ARG A CA 1
ATOM 6290 C C . ARG A 1 779 ? -8.867 14.427 30.065 1.00 92.56 779 ARG A C 1
ATOM 6292 O O . ARG A 1 779 ? -7.927 13.636 30.192 1.00 92.56 779 ARG A O 1
ATOM 6299 N N . PRO A 1 780 ? -10.058 14.058 29.557 1.00 94.38 780 PRO A N 1
ATOM 6300 C CA . PRO A 1 780 ? -10.341 12.699 29.098 1.00 94.38 780 PRO A CA 1
ATOM 6301 C C . PRO A 1 780 ? -9.628 12.386 27.779 1.00 94.38 780 PRO A C 1
ATOM 6303 O O . PRO A 1 780 ? -9.556 13.236 26.886 1.00 94.38 780 PRO A O 1
ATOM 6306 N N . VAL A 1 781 ? -9.104 11.171 27.663 1.00 94.88 781 VAL A N 1
ATOM 6307 C CA . VAL A 1 781 ? -8.335 10.645 26.527 1.00 94.88 781 VAL A CA 1
ATOM 6308 C C . VAL A 1 781 ? -8.781 9.207 26.279 1.00 94.88 781 VAL A C 1
ATOM 6310 O O . VAL A 1 781 ? -9.129 8.499 27.218 1.00 94.88 781 VAL A O 1
ATOM 6313 N N . SER A 1 782 ? -8.773 8.774 25.019 1.00 96.19 782 SER A N 1
ATOM 6314 C CA . SER A 1 782 ? -9.078 7.385 24.678 1.00 96.19 782 SER A CA 1
ATOM 6315 C C . SER A 1 782 ? -7.777 6.613 24.696 1.00 96.19 782 SER A C 1
ATOM 6317 O O . SER A 1 782 ? -6.862 7.000 23.967 1.00 96.19 782 SER A O 1
ATOM 6319 N N . LEU A 1 783 ? -7.688 5.550 25.489 1.00 95.75 783 LEU A N 1
ATOM 6320 C CA . LEU A 1 783 ? -6.592 4.585 25.447 1.00 95.75 783 LEU A CA 1
ATOM 6321 C C . LEU A 1 783 ? -7.079 3.323 24.738 1.00 95.75 783 LEU A C 1
ATOM 6323 O O . LEU A 1 783 ? -8.101 2.759 25.112 1.00 95.75 783 LEU A O 1
ATOM 6327 N N . ASN A 1 784 ? -6.358 2.874 23.718 1.00 97.44 784 ASN A N 1
ATOM 6328 C CA . ASN A 1 784 ? -6.830 1.829 22.819 1.00 97.44 784 ASN A CA 1
ATOM 6329 C C . ASN A 1 784 ? -5.844 0.662 22.809 1.00 97.44 784 ASN A C 1
ATOM 6331 O O . ASN A 1 784 ? -4.628 0.852 22.719 1.00 97.44 784 ASN A O 1
ATOM 6335 N N . ILE A 1 785 ? -6.372 -0.554 22.882 1.00 97.44 785 ILE A N 1
ATOM 6336 C CA . ILE A 1 785 ? -5.595 -1.788 22.946 1.00 97.44 785 ILE A CA 1
ATOM 6337 C C . ILE A 1 785 ? -6.061 -2.704 21.823 1.00 97.44 785 ILE A C 1
ATOM 6339 O O . ILE A 1 785 ? -7.243 -3.034 21.747 1.00 97.44 785 ILE A O 1
ATOM 6343 N N . LEU A 1 786 ? -5.127 -3.118 20.967 1.00 97.38 786 LEU A N 1
ATOM 6344 C CA . LEU A 1 786 ? -5.371 -4.088 19.906 1.00 97.38 786 LEU A CA 1
ATOM 6345 C C . LEU A 1 786 ? -4.524 -5.336 20.148 1.00 97.38 786 LEU A C 1
ATOM 6347 O O . LEU A 1 786 ? -3.304 -5.248 20.322 1.00 97.38 786 LEU A O 1
ATOM 6351 N N . TRP A 1 787 ? -5.147 -6.505 20.078 1.00 94.81 787 TRP A N 1
ATOM 6352 C CA . TRP A 1 787 ? -4.425 -7.767 19.940 1.00 94.81 787 TRP A CA 1
ATOM 6353 C C . TRP A 1 787 ? -5.034 -8.648 18.857 1.00 94.81 787 TRP A C 1
ATOM 6355 O O . TRP A 1 787 ? -6.141 -8.418 18.368 1.00 94.81 787 TRP A O 1
ATOM 6365 N N . HIS A 1 788 ? -4.252 -9.638 18.452 1.00 92.44 788 HIS A N 1
ATOM 6366 C CA . HIS A 1 788 ? -4.583 -10.580 17.399 1.00 92.44 788 HIS A CA 1
ATOM 6367 C C . HIS A 1 788 ? -4.418 -11.991 17.947 1.00 92.44 788 HIS A C 1
ATOM 6369 O O . HIS A 1 788 ? -3.369 -12.314 18.509 1.00 92.44 788 HIS A O 1
ATOM 6375 N N . LYS A 1 789 ? -5.442 -12.829 17.788 1.00 90.81 789 LYS A N 1
ATOM 6376 C CA . LYS A 1 789 ? -5.376 -14.219 18.227 1.00 90.81 789 LYS A CA 1
ATOM 6377 C C . LYS A 1 789 ? -4.474 -15.002 17.277 1.00 90.81 789 LYS A C 1
ATOM 6379 O O . LYS A 1 789 ? -4.725 -15.035 16.073 1.00 90.81 789 LYS A O 1
ATOM 6384 N N . GLN A 1 790 ? -3.411 -15.603 17.808 1.00 79.88 790 GLN A N 1
ATOM 6385 C CA . GLN A 1 790 ? -2.486 -16.405 17.004 1.00 79.88 790 GLN A CA 1
ATOM 6386 C C . GLN A 1 790 ? -3.201 -17.616 16.366 1.00 79.88 790 GLN A C 1
ATOM 6388 O O . GLN A 1 790 ? -4.244 -18.054 16.857 1.00 79.88 790 GLN A O 1
ATOM 6393 N N . LEU A 1 791 ? -2.667 -18.078 15.227 1.00 65.62 791 LEU A N 1
ATOM 6394 C CA . LEU A 1 791 ? -3.222 -19.173 14.418 1.00 65.62 791 LEU A CA 1
ATOM 6395 C C . LEU A 1 791 ? -3.097 -20.543 15.086 1.00 65.62 791 LEU A C 1
ATOM 6397 O O . LEU A 1 791 ? -2.049 -20.786 15.726 1.00 65.62 791 LEU A O 1
#

Sequence (791 aa):
MNRSEPDQGMYDAISKGFATMFIPPASFMGWINADDLFFPFALDQVANIDRCFGKDVCWLGGKIALMDEKRKLWHMYERILPNDIIKEGLCDGLHWDFVQQEGSFFRGELWAMTQKEGVFDGFKLAGDWNLWRILAQKTRYYQLQWPLGIFRISEGQLSQREMDKYIAEINAVLSPEKRRESFMELTARKNLKAHIIRADLKSGKLVAADEDEKAVKGMTDHYRRKFFGSAALSETETGIESPGRPQNRKIRHLFQIKPQIKNDGSNVQSSLKTQSQPAGLQSPHHPPQPPMRPDPAKILFGPGWHRLEGNDASWWRWTSQSGIVHLKTGRGGWCSIRFSTLSVHRDNTIILRLNGRIIETVPAGRDETDAGPIKVRLKRGTNIFEFASGGQPAVSQKDPRPLNFMIKNLDFIPPGGANVRPDLSGRLKILKKSGLFLTGYYKSQVPELADSGVPPAEHYLLYGAWENKDPNPLFSSAFYLAENRDVYLSGKNPLLHYIGQGWSQGRDPHPEFCTKRYLKAYPDAAKSGLNPLLYYLKYGVLEGQNPCPSFRIDPRQFHNFTFSRRSHWKLFDGYDKELFGKIVDKDECTLKEYQDLLVFAFIKEHVPPGSRILDIGGGHSRILEYFANTHDCWNIDKLEGLGNGPKRIGDVPFNLVQDYMGNFNPKLPDGTFDFVFSISALEHTAEDRENFDSIIKDIDRVLKPGGYSLHLFDVLFKRNGKMWTNSFVHRIFSTVETINKFVEPESVNEDKDLYCMSESAYNKSWLHTTGRKYSEFGRPVSLNILWHKQL